Protein 3CJI (pdb70)

Nearest PDB structures (foldseek):
  6ads-assembly1_C  TM=9.935E-01  e=2.922E-41  Senecavirus A
  6adr-assembly1_C  TM=9.858E-01  e=2.296E-39  Senecavirus A
  6cx1-assembly1_B  TM=9.823E-01  e=1.450E-40  Senecavirus A
  5cfc-assembly1_B  TM=9.677E-01  e=9.041E-27  Saffold virus
  5a8f-assembly1_B  TM=9.585E-01  e=1.685E-22  Saffold virus

B-factor: mean 41.04, std 15.84, range [12.98, 100.0]

CATH classification: 2.60.120.20

Foldseek 3Di:
DDDDCVVVDDDDDDCVPPHDDDDDDDDDDCVPQQNVQFDKDFWFKAWAAAAFWDQDDDPPDDPPDDGDFRFKDFAAQAKAWRNHFDHDHDDDPPPDDDDDGIGITHNVVCQQPVQFFWKFFKKKKKKAWPDAQAWKKKAWDFFVDDDDGFFDADPNFTDTCSVDDDGDMGTADGNGMDIDIGHQGFPDPTATNWAQDFPDPPPTDGGTDRGRTGTMMGMYHPDTSVVDDDDITMMIMMMGGHPMDGHGGHDHDDDDPD/DDDDDDDDPCPPPDDPPPPDDDDDDDDPDDDDDDPVDPDDDDDLLVVLFDWDFFWDAQPPPADPDPPRIDRKQWADQDDDFFFSDKDWPFLCDRRNCPISNSVVQVQFFKKAAKKKKKKFWFFDQQKWFKKKKAWDFDDPDADTGPVVRVVGHIDMDIDHDDGMDMDIDGGDAPDRIATNHCPDDDSRRITGMMGMGGPGGMDHDPPGDHGTIMGMIMGGDPVMDGHGGHDDDPVVVD/DLWDWDDWQVEIDIFNQEPDAQEPPDPCLQDDDAFPPAPDAWDWDDRLQRYKFKFFAFFAFLPDDAFWKDKAFVVVCCVQCARVRPRVVVVVQLQFFFWKWWWKKKKKFWAFDQFKWFKKKKFKAFDAPVQAWLCGHGQHSVNCVVVRIHDDDLCQQFVLRHHDDQDDPVDDGDRRGHRPRHDNSVCRVVGRIDMGTNNRTRMHMYIHHTDDPGSIHGSVDDGGIMIMIGTRTRMDGDPPGDGRTIMMMMMHIHGMIGHHGHPGDDDD/DPPDDCPDDDPDDPVVVDPDDDDPVVDDDDPDDDD

Structure (mmCIF, N/CA/C/O backbone):
data_3CJI
#
_entry.id   3CJI
#
_cell.length_a   311.510
_cell.length_b   311.510
_cell.length_c   1526.401
_cell.angle_alpha   90.00
_cell.angle_beta   90.00
_cell.angle_gamma   120.00
#
_symmetry.space_group_name_H-M   'H 3'
#
loop_
_entity.id
_entity.type
_entity.pdbx_description
1 polymer Polyprotein
2 polymer Polyprotein
3 polymer Polyprotein
4 polymer Polyprotein
5 non-polymer 'CALCIUM ION'
6 water water
#
loop_
_atom_site.group_PDB
_atom_site.id
_atom_site.type_symbol
_atom_site.label_atom_id
_atom_site.label_alt_id
_atom_site.label_comp_id
_atom_site.label_asym_id
_atom_site.label_entity_id
_atom_site.label_seq_id
_atom_site.pdbx_PDB_ins_code
_atom_site.Cartn_x
_atom_site.Cartn_y
_atom_site.Cartn_z
_atom_site.occupancy
_atom_site.B_iso_or_equiv
_atom_site.auth_seq_id
_atom_site.auth_comp_id
_atom_site.auth_asym_id
_atom_site.auth_atom_id
_atom_site.pdbx_PDB_model_num
ATOM 1 N N . SER A 1 1 ? -61.624 -25.578 -102.557 1.00 32.90 1 SER A N 1
ATOM 2 C CA . SER A 1 1 ? -61.462 -26.541 -101.440 1.00 34.52 1 SER A CA 1
ATOM 3 C C . SER A 1 1 ? -62.801 -27.132 -101.019 1.00 33.51 1 SER A C 1
ATOM 4 O O . SER A 1 1 ? -63.862 -26.589 -101.333 1.00 32.76 1 SER A O 1
ATOM 7 N N . THR A 1 2 ? -62.735 -28.254 -100.312 1.00 31.95 2 THR A N 1
ATOM 8 C CA . THR A 1 2 ? -63.918 -28.967 -99.862 1.00 32.32 2 THR A CA 1
ATOM 9 C C . THR A 1 2 ? -64.819 -28.117 -98.989 1.00 34.15 2 THR A C 1
ATOM 10 O O . THR A 1 2 ? -64.355 -27.465 -98.054 1.00 34.63 2 THR A O 1
ATOM 14 N N . ASP A 1 3 ? -66.112 -28.131 -99.299 1.00 35.98 3 ASP A N 1
ATOM 15 C CA . ASP A 1 3 ? -67.081 -27.359 -98.535 1.00 36.92 3 ASP A CA 1
ATOM 16 C C . ASP A 1 3 ? -68.489 -27.930 -98.708 1.00 35.54 3 ASP A C 1
ATOM 17 O O . ASP A 1 3 ? -68.684 -28.936 -99.391 1.00 34.50 3 ASP A O 1
ATOM 22 N N . ASN A 1 4 ? -69.456 -27.285 -98.062 1.00 33.91 4 ASN A N 1
ATOM 23 C CA . ASN A 1 4 ? -70.861 -27.660 -98.144 1.00 33.29 4 ASN A CA 1
ATOM 24 C C . ASN A 1 4 ? -71.663 -26.369 -98.096 1.00 33.47 4 ASN A C 1
ATOM 25 O O . ASN A 1 4 ? -71.943 -25.844 -97.017 1.00 33.69 4 ASN A O 1
ATOM 30 N N . ALA A 1 5 ? -72.027 -25.855 -99.265 1.00 35.16 5 ALA A N 1
ATOM 31 C CA . ALA A 1 5 ? -72.787 -24.617 -99.347 1.00 35.43 5 ALA A CA 1
ATOM 32 C C . ALA A 1 5 ? -74.162 -24.694 -98.680 1.00 36.06 5 ALA A C 1
ATOM 33 O O . ALA A 1 5 ? -74.714 -23.668 -98.291 1.00 37.96 5 ALA A O 1
ATOM 35 N N . GLU A 1 6 ? -74.712 -25.898 -98.543 1.00 33.20 6 GLU A N 1
ATOM 36 C CA . GLU A 1 6 ? -76.032 -26.069 -97.928 1.00 35.16 6 GLU A CA 1
ATOM 37 C C . GLU A 1 6 ? -76.082 -25.488 -96.529 1.00 35.09 6 GLU A C 1
ATOM 38 O O . GLU A 1 6 ? -77.146 -25.139 -96.014 1.00 35.28 6 GLU A O 1
ATOM 44 N N . THR A 1 7 ? -74.911 -25.400 -95.922 1.00 34.77 7 THR A N 1
ATOM 45 C CA . THR A 1 7 ? -74.750 -24.883 -94.576 1.00 34.83 7 THR A CA 1
ATOM 46 C C . THR A 1 7 ? -75.254 -23.451 -94.411 1.00 34.66 7 THR A C 1
ATOM 47 O O . THR A 1 7 ? -75.748 -23.073 -93.344 1.00 32.13 7 THR A O 1
ATOM 51 N N . GLY A 1 8 ? -75.134 -22.661 -95.475 1.00 32.65 8 GLY A N 1
ATOM 52 C CA . GLY A 1 8 ? -75.564 -21.278 -95.419 1.00 33.42 8 GLY A CA 1
ATOM 53 C C . GLY A 1 8 ? -74.388 -20.364 -95.125 1.00 35.02 8 GLY A C 1
ATOM 54 O O . GLY A 1 8 ? -74.547 -19.150 -95.007 1.00 34.14 8 GLY A O 1
ATOM 55 N N . VAL A 1 9 ? -73.202 -20.956 -95.001 1.00 41.28 9 VAL A N 1
ATOM 56 C CA . VAL A 1 9 ? -71.981 -20.209 -94.722 1.00 43.13 9 VAL A CA 1
ATOM 57 C C . VAL A 1 9 ? -70.805 -20.728 -95.550 1.00 44.66 9 VAL A C 1
ATOM 58 O O . VAL A 1 9 ? -70.444 -21.903 -95.465 1.00 46.81 9 VAL A O 1
ATOM 62 N N . ILE A 1 10 ? -70.219 -19.853 -96.359 1.00 43.67 10 ILE A N 1
ATOM 63 C CA . ILE A 1 10 ? -69.060 -20.212 -97.173 1.00 45.23 10 ILE A CA 1
ATOM 64 C C . ILE A 1 10 ? -67.989 -19.160 -96.913 1.00 45.56 10 ILE A C 1
ATOM 65 O O . ILE A 1 10 ? -68.230 -17.964 -97.085 1.00 44.71 10 ILE A O 1
ATOM 70 N N . GLU A 1 11 ? -66.813 -19.608 -96.487 1.00 47.70 11 GLU A N 1
ATOM 71 C CA . GLU A 1 11 ? -65.716 -18.692 -96.207 1.00 49.03 11 GLU A CA 1
ATOM 72 C C . GLU A 1 11 ? -65.066 -18.167 -97.487 1.00 47.09 11 GLU A C 1
ATOM 73 O O . GLU A 1 11 ? -64.955 -18.888 -98.485 1.00 46.61 11 GLU A O 1
ATOM 79 N N . ALA A 1 12 ? -64.651 -16.903 -97.452 1.00 43.95 12 ALA A N 1
ATOM 80 C CA . ALA A 1 12 ? -63.989 -16.279 -98.590 1.00 41.87 12 ALA A CA 1
ATOM 81 C C . ALA A 1 12 ? -62.520 -16.692 -98.547 1.00 41.21 12 ALA A C 1
ATOM 82 O O . ALA A 1 12 ? -61.832 -16.452 -97.554 1.00 42.56 12 ALA A O 1
ATOM 84 N N . GLY A 1 13 ? -62.044 -17.319 -99.618 1.00 35.87 13 GLY A N 1
ATOM 85 C CA . GLY A 1 13 ? -60.660 -17.756 -99.655 1.00 34.12 13 GLY A CA 1
ATOM 86 C C . GLY A 1 13 ? -59.757 -16.829 -100.446 1.00 34.40 13 GLY A C 1
ATOM 87 O O . GLY A 1 13 ? -60.149 -15.718 -100.817 1.00 33.64 13 GLY A O 1
ATOM 88 N N . ASN A 1 14 ? -58.533 -17.283 -100.692 1.00 33.84 14 ASN A N 1
ATOM 89 C CA . ASN A 1 14 ? -57.570 -16.503 -101.455 1.00 34.56 14 ASN A CA 1
ATOM 90 C C . ASN A 1 14 ? -56.732 -17.457 -102.297 1.00 33.82 14 ASN A C 1
ATOM 91 O O . ASN A 1 14 ? -56.895 -18.673 -102.221 1.00 33.39 14 ASN A O 1
ATOM 96 N N . THR A 1 15 ? -55.826 -16.901 -103.087 1.00 33.24 15 THR A N 1
ATOM 97 C CA . THR A 1 15 ? -54.981 -17.700 -103.957 1.00 34.81 15 THR A CA 1
ATOM 98 C C . THR A 1 15 ? -54.234 -18.830 -103.256 1.00 35.43 15 THR A C 1
ATOM 99 O O . THR A 1 15 ? -54.070 -19.918 -103.816 1.00 34.99 15 THR A O 1
ATOM 103 N N . ASP A 1 16 ? -53.787 -18.585 -102.032 1.00 37.09 16 ASP A N 1
ATOM 104 C CA . ASP A 1 16 ? -53.016 -19.590 -101.316 1.00 38.27 16 ASP A CA 1
ATOM 105 C C . ASP A 1 16 ? -53.825 -20.698 -100.644 1.00 37.66 16 ASP A C 1
ATOM 106 O O . ASP A 1 16 ? -53.248 -21.645 -100.113 1.00 36.30 16 ASP A O 1
ATOM 111 N N . THR A 1 17 ? -55.150 -20.597 -100.675 1.00 37.88 17 THR A N 1
ATOM 112 C CA . THR A 1 17 ? -55.989 -21.620 -100.056 1.00 37.93 17 THR A CA 1
ATOM 113 C C . THR A 1 17 ? -55.757 -22.992 -100.700 1.00 38.65 17 THR A C 1
ATOM 114 O O . THR A 1 17 ? -55.444 -23.957 -100.002 1.00 39.51 17 THR A O 1
ATOM 118 N N . ASP A 1 18 ? -55.912 -23.078 -102.023 1.00 35.95 18 ASP A N 1
ATOM 119 C CA . ASP A 1 18 ? -55.693 -24.336 -102.743 1.00 35.81 18 ASP A CA 1
ATOM 120 C C . ASP A 1 18 ? -54.474 -24.263 -103.647 1.00 34.75 18 ASP A C 1
ATOM 121 O O . ASP A 1 18 ? -53.899 -25.292 -104.012 1.00 33.42 18 ASP A O 1
ATOM 126 N N . PHE A 1 19 ? -54.089 -23.052 -104.028 1.00 36.18 19 PHE A N 1
ATOM 127 C CA . PHE A 1 19 ? -52.941 -22.890 -104.904 1.00 36.14 19 PHE A CA 1
ATOM 128 C C . PHE A 1 19 ? -51.784 -22.250 -104.162 1.00 36.42 19 PHE A C 1
ATOM 129 O O . PHE A 1 19 ? -51.762 -22.233 -102.933 1.00 37.68 19 PHE A O 1
ATOM 137 N N . SER A 1 20 ? -50.823 -21.728 -104.913 1.00 35.38 20 SER A N 1
ATOM 138 C CA . SER A 1 20 ? -49.653 -21.095 -104.325 1.00 35.06 20 SER A CA 1
ATOM 139 C C . SER A 1 20 ? -49.651 -19.604 -104.618 1.00 35.99 20 SER A C 1
ATOM 140 O O . SER A 1 20 ? -49.713 -19.184 -105.780 1.00 36.19 20 SER A O 1
ATOM 143 N N . GLY A 1 21 ? -49.580 -18.803 -103.562 1.00 30.70 21 GLY A N 1
ATOM 144 C CA . GLY A 1 21 ? -49.565 -17.367 -103.742 1.00 31.67 21 GLY A CA 1
ATOM 145 C C . GLY A 1 21 ? -49.760 -16.615 -102.444 1.00 33.94 21 GLY A C 1
ATOM 146 O O . GLY A 1 21 ? -49.508 -17.142 -101.362 1.00 32.68 21 GLY A O 1
ATOM 147 N N . GLU A 1 22 ? -50.220 -15.376 -102.552 1.00 43.66 22 GLU A N 1
ATOM 148 C CA . GLU A 1 22 ? -50.438 -14.546 -101.383 1.00 47.91 22 GLU A CA 1
ATOM 149 C C . GLU A 1 22 ? -51.691 -13.700 -101.541 1.00 47.53 22 GLU A C 1
ATOM 150 O O . GLU A 1 22 ? -52.369 -13.763 -102.566 1.00 48.24 22 GLU A O 1
ATOM 156 N N . LEU A 1 23 ? -51.992 -12.918 -100.509 1.00 45.11 23 LEU A N 1
ATOM 157 C CA . LEU A 1 23 ? -53.145 -12.027 -100.505 1.00 43.95 23 LEU A CA 1
ATOM 158 C C . LEU A 1 23 ? -52.786 -10.714 -101.184 1.00 43.59 23 LEU A C 1
ATOM 159 O O . LEU A 1 23 ? -51.659 -10.230 -101.065 1.00 43.90 23 LEU A O 1
ATOM 164 N N . ALA A 1 24 ? -53.743 -10.138 -101.900 1.00 41.30 24 ALA A N 1
ATOM 165 C CA . ALA A 1 24 ? -53.516 -8.853 -102.544 1.00 40.70 24 ALA A CA 1
ATOM 166 C C . ALA A 1 24 ? -53.824 -7.799 -101.479 1.00 40.67 24 ALA A C 1
ATOM 167 O O . ALA A 1 24 ? -54.858 -7.870 -100.810 1.00 40.52 24 ALA A O 1
ATOM 169 N N . ALA A 1 25 ? -52.927 -6.837 -101.301 1.00 40.86 25 ALA A N 1
ATOM 170 C CA . ALA A 1 25 ? -53.152 -5.786 -100.313 1.00 41.72 25 ALA A CA 1
ATOM 171 C C . ALA A 1 25 ? -54.409 -4.987 -100.680 1.00 42.57 25 ALA A C 1
ATOM 172 O O . ALA A 1 25 ? -54.730 -4.837 -101.860 1.00 42.31 25 ALA A O 1
ATOM 174 N N . PRO A 1 26 ? -55.134 -4.468 -99.670 1.00 44.20 26 PRO A N 1
ATOM 175 C CA . PRO A 1 26 ? -56.364 -3.676 -99.845 1.00 44.80 26 PRO A CA 1
ATOM 176 C C . PRO A 1 26 ? -56.119 -2.416 -100.673 1.00 45.88 26 PRO A C 1
ATOM 177 O O . PRO A 1 26 ? -55.188 -1.659 -100.397 1.00 46.39 26 PRO A O 1
ATOM 181 N N . GLY A 1 27 ? -56.969 -2.184 -101.668 1.00 49.73 27 GLY A N 1
ATOM 182 C CA . GLY A 1 27 ? -56.812 -1.021 -102.523 1.00 49.83 27 GLY A CA 1
ATOM 183 C C . GLY A 1 27 ? -57.661 0.190 -102.174 1.00 50.36 27 GLY A C 1
ATOM 184 O O . GLY A 1 27 ? -57.325 1.313 -102.546 1.00 50.65 27 GLY A O 1
ATOM 185 N N . SER A 1 28 ? -58.768 -0.020 -101.471 1.00 46.49 28 SER A N 1
ATOM 186 C CA . SER A 1 28 ? -59.625 1.098 -101.098 1.00 46.04 28 SER A CA 1
ATOM 187 C C . SER A 1 28 ? -60.729 0.650 -100.169 1.00 44.87 28 SER A C 1
ATOM 188 O O . SER A 1 28 ? -60.897 -0.541 -99.915 1.00 45.59 28 SER A O 1
ATOM 191 N N . ASN A 1 29 ? -61.487 1.622 -99.676 1.00 40.50 29 ASN A N 1
ATOM 192 C CA . ASN A 1 29 ? -62.600 1.361 -98.778 1.00 40.17 29 ASN A CA 1
ATOM 193 C C . ASN A 1 29 ? -63.838 2.069 -99.329 1.00 37.73 29 ASN A C 1
ATOM 194 O O . ASN A 1 29 ? -64.712 2.494 -98.569 1.00 36.13 29 ASN A O 1
ATOM 199 N N . HIS A 1 30 ? -63.912 2.193 -100.650 1.00 34.92 30 HIS A N 1
ATOM 200 C CA . HIS A 1 30 ? -65.035 2.880 -101.276 1.00 33.72 30 HIS A CA 1
ATOM 201 C C . HIS A 1 30 ? -66.386 2.188 -101.139 1.00 32.81 30 HIS A C 1
ATOM 202 O O . HIS A 1 30 ? -67.424 2.777 -101.439 1.00 32.13 30 HIS A O 1
ATOM 209 N N . THR A 1 31 ? -66.376 0.945 -100.673 1.00 33.14 31 THR A N 1
ATOM 210 C CA . THR A 1 31 ? -67.615 0.205 -100.479 1.00 32.75 31 THR A CA 1
ATOM 211 C C . THR A 1 31 ? -68.185 0.539 -99.105 1.00 31.15 31 THR A C 1
ATOM 212 O O . THR A 1 31 ? -69.252 0.060 -98.722 1.00 30.34 31 THR A O 1
ATOM 216 N N . ASN A 1 32 ? -67.458 1.368 -98.364 1.00 30.71 32 ASN A N 1
ATOM 217 C CA . ASN A 1 32 ? -67.903 1.794 -97.045 1.00 30.63 32 ASN A CA 1
ATOM 218 C C . ASN A 1 32 ? -69.250 2.507 -97.219 1.00 30.27 32 ASN A C 1
ATOM 219 O O . ASN A 1 32 ? -69.369 3.453 -98.000 1.00 29.65 32 ASN A O 1
ATOM 224 N N . VAL A 1 33 ? -70.262 2.045 -96.495 1.00 29.71 33 VAL A N 1
ATOM 225 C CA . VAL A 1 33 ? -71.601 2.608 -96.605 1.00 30.08 33 VAL A CA 1
ATOM 226 C C . VAL A 1 33 ? -71.696 4.117 -96.405 1.00 31.36 33 VAL A C 1
ATOM 227 O O . VAL A 1 33 ? -72.303 4.820 -97.211 1.00 32.42 33 VAL A O 1
ATOM 231 N N . LYS A 1 34 ? -71.096 4.619 -95.339 1.00 31.89 34 LYS A N 1
ATOM 232 C CA . LYS A 1 34 ? -71.153 6.044 -95.057 1.00 32.67 34 LYS A CA 1
ATOM 233 C C . LYS A 1 34 ? -70.540 6.861 -96.198 1.00 32.31 34 LYS A C 1
ATOM 234 O O . LYS A 1 34 ? -71.115 7.854 -96.648 1.00 32.26 34 LYS A O 1
ATOM 240 N N . PHE A 1 35 ? -69.380 6.431 -96.677 1.00 30.82 35 PHE A N 1
ATOM 241 C CA . PHE A 1 35 ? -68.692 7.127 -97.758 1.00 31.53 35 PHE A CA 1
ATOM 242 C C . PHE A 1 35 ? -69.430 7.037 -99.092 1.00 32.20 35 PHE A C 1
ATOM 243 O O . PHE A 1 35 ? -69.538 8.016 -99.826 1.00 32.36 35 PHE A O 1
ATOM 251 N N . LEU A 1 36 ? -69.931 5.848 -99.398 1.00 34.14 36 LEU A N 1
ATOM 252 C CA . LEU A 1 36 ? -70.621 5.588 -100.652 1.00 34.73 36 LEU A CA 1
ATOM 253 C C . LEU A 1 36 ? -71.870 6.441 -100.918 1.00 35.04 36 LEU A C 1
ATOM 254 O O . LEU A 1 36 ? -71.996 7.034 -101.989 1.00 34.69 36 LEU A O 1
ATOM 259 N N . PHE A 1 37 ? -72.784 6.526 -99.955 1.00 31.66 37 PHE A N 1
ATOM 260 C CA . PHE A 1 37 ? -74.003 7.304 -100.160 1.00 31.21 37 PHE A CA 1
ATOM 261 C C . PHE A 1 37 ? -73.873 8.802 -99.903 1.00 32.06 37 PHE A C 1
ATOM 262 O O . PHE A 1 37 ? -74.816 9.561 -100.132 1.00 31.26 37 PHE A O 1
ATOM 270 N N . ASP A 1 38 ? -72.698 9.225 -99.453 1.00 35.05 38 ASP A N 1
ATOM 271 C CA . ASP A 1 38 ? -72.447 10.629 -99.146 1.00 35.73 38 ASP A CA 1
ATOM 272 C C . ASP A 1 38 ? -72.095 11.454 -100.397 1.00 35.04 38 ASP A C 1
ATOM 273 O O . ASP A 1 38 ? -70.981 11.961 -100.534 1.00 34.88 38 ASP A O 1
ATOM 278 N N . ARG A 1 39 ? -73.052 11.574 -101.310 1.00 34.53 39 ARG A N 1
ATOM 279 C CA . ARG A 1 39 ? -72.869 12.345 -102.539 1.00 33.41 39 ARG A CA 1
ATOM 280 C C . ARG A 1 39 ? -74.252 12.701 -103.094 1.00 33.44 39 ARG A C 1
ATOM 281 O O . ARG A 1 39 ? -75.195 11.917 -102.963 1.00 33.36 39 ARG A O 1
ATOM 289 N N . SER A 1 40 ? -74.377 13.888 -103.688 1.00 32.27 40 SER A N 1
ATOM 290 C CA . SER A 1 40 ? -75.656 14.355 -104.231 1.00 33.18 40 SER A CA 1
ATOM 291 C C . SER A 1 40 ? -76.069 13.710 -105.538 1.00 32.76 40 SER A C 1
ATOM 292 O O . SER A 1 40 ? -75.238 13.467 -106.406 1.00 33.26 40 SER A O 1
ATOM 295 N N . ARG A 1 41 ? -77.364 13.443 -105.670 1.00 31.27 41 ARG A N 1
ATOM 296 C CA . ARG A 1 41 ? -77.913 12.873 -106.895 1.00 31.53 41 ARG A CA 1
ATOM 297 C C . ARG A 1 41 ? -79.295 13.494 -107.095 1.00 32.43 41 ARG A C 1
ATOM 298 O O . ARG A 1 41 ? -79.919 13.961 -106.135 1.00 32.31 41 ARG A O 1
ATOM 306 N N . LEU A 1 42 ? -79.760 13.513 -108.341 1.00 32.24 42 LEU A N 1
ATOM 307 C CA . LEU A 1 42 ? -81.055 14.096 -108.683 1.00 32.28 42 LEU A CA 1
ATOM 308 C C . LEU A 1 42 ? -82.212 13.270 -108.129 1.00 32.32 42 LEU A C 1
ATOM 309 O O . LEU A 1 42 ? -82.269 12.057 -108.323 1.00 32.54 42 LEU A O 1
ATOM 314 N N . LEU A 1 43 ? -83.140 13.922 -107.441 1.00 31.40 43 LEU A N 1
ATOM 315 C CA . LEU A 1 43 ? -84.287 13.209 -106.901 1.00 31.51 43 LEU A CA 1
ATOM 316 C C . LEU A 1 43 ? -85.545 13.472 -107.723 1.00 32.80 43 LEU A C 1
ATOM 317 O O . LEU A 1 43 ? -86.286 12.550 -108.067 1.00 32.01 43 LEU A O 1
ATOM 322 N N . ASN A 1 44 ? -85.778 14.735 -108.052 1.00 33.41 44 ASN A N 1
ATOM 323 C CA . ASN A 1 44 ? -86.986 15.078 -108.778 1.00 34.06 44 ASN A CA 1
ATOM 324 C C . ASN A 1 44 ? -86.882 16.481 -109.363 1.00 33.98 44 ASN A C 1
ATOM 325 O O . ASN A 1 44 ? -86.004 17.263 -108.985 1.00 33.12 44 ASN A O 1
ATOM 330 N N . VAL A 1 45 ? -87.776 16.781 -110.300 1.00 32.95 45 VAL A N 1
ATOM 331 C CA . VAL A 1 45 ? -87.850 18.097 -110.919 1.00 32.69 45 VAL A CA 1
ATOM 332 C C . VAL A 1 45 ? -89.282 18.544 -110.665 1.00 33.34 45 VAL A C 1
ATOM 333 O O . VAL A 1 45 ? -90.225 17.858 -111.045 1.00 34.69 45 VAL A O 1
ATOM 337 N N . ILE A 1 46 ? -89.447 19.682 -110.006 1.00 31.77 46 ILE A N 1
ATOM 338 C CA . ILE A 1 46 ? -90.782 20.169 -109.686 1.00 31.74 46 ILE A CA 1
ATOM 339 C C . ILE A 1 46 ? -91.073 21.551 -110.243 1.00 32.18 46 ILE A C 1
ATOM 340 O O . ILE A 1 46 ? -90.163 22.309 -110.586 1.00 32.26 46 ILE A O 1
ATOM 345 N N . LYS A 1 47 ? -92.356 21.875 -110.323 1.00 35.33 47 LYS A N 1
ATOM 346 C CA . LYS A 1 47 ? -92.777 23.174 -110.818 1.00 36.24 47 LYS A CA 1
ATOM 347 C C . LYS A 1 47 ? -92.712 24.154 -109.658 1.00 35.64 47 LYS A C 1
ATOM 348 O O . LYS A 1 47 ? -92.780 23.754 -108.496 1.00 36.40 47 LYS A O 1
ATOM 354 N N . VAL A 1 48 ? -92.570 25.434 -109.972 1.00 32.30 48 VAL A N 1
ATOM 355 C CA . VAL A 1 48 ? -92.486 26.464 -108.948 1.00 31.43 48 VAL A CA 1
ATOM 356 C C . VAL A 1 48 ? -93.840 27.130 -108.719 1.00 32.79 48 VAL A C 1
ATOM 357 O O . VAL A 1 48 ? -94.463 27.623 -109.657 1.00 33.97 48 VAL A O 1
ATOM 361 N N . LEU A 1 49 ? -94.294 27.141 -107.470 1.00 33.65 49 LEU A N 1
ATOM 362 C CA . LEU A 1 49 ? -95.569 27.757 -107.120 1.00 34.24 49 LEU A CA 1
ATOM 363 C C . LEU A 1 49 ? -95.526 29.265 -107.321 1.00 36.33 49 LEU A C 1
ATOM 364 O O . LEU A 1 49 ? -94.510 29.909 -107.047 1.00 36.79 49 LEU A O 1
ATOM 369 N N . GLU A 1 50 ? -96.633 29.827 -107.795 1.00 39.28 50 GLU A N 1
ATOM 370 C CA . GLU A 1 50 ? -96.714 31.265 -108.003 1.00 41.02 50 GLU A CA 1
ATOM 371 C C . GLU A 1 50 ? -97.942 31.814 -107.295 1.00 40.83 50 GLU A C 1
ATOM 372 O O . GLU A 1 50 ? -98.354 32.949 -107.518 1.00 41.37 50 GLU A O 1
ATOM 378 N N . LYS A 1 51 ? -98.506 30.986 -106.420 1.00 37.05 51 LYS A N 1
ATOM 379 C CA . LYS A 1 51 ? -99.674 31.340 -105.619 1.00 38.84 51 LYS A CA 1
ATOM 380 C C . LYS A 1 51 ? -99.842 30.247 -104.565 1.00 37.95 51 LYS A C 1
ATOM 381 O O . LYS A 1 51 ? -99.161 29.224 -104.623 1.00 37.32 51 LYS A O 1
ATOM 387 N N . ASP A 1 52 ? -100.728 30.454 -103.597 1.00 39.45 52 ASP A N 1
ATOM 388 C CA . ASP A 1 52 ? -100.946 29.427 -102.587 1.00 40.47 52 ASP A CA 1
ATOM 389 C C . ASP A 1 52 ? -101.524 28.231 -103.328 1.00 40.36 52 ASP A C 1
ATOM 390 O O . ASP A 1 52 ? -102.363 28.382 -104.218 1.00 40.94 52 ASP A O 1
ATOM 395 N N . ALA A 1 53 ? -101.071 27.040 -102.969 1.00 41.64 53 ALA A N 1
ATOM 396 C CA . ALA A 1 53 ? -101.522 25.841 -103.649 1.00 39.69 53 ALA A CA 1
ATOM 397 C C . ALA A 1 53 ? -102.580 25.054 -102.912 1.00 39.52 53 ALA A C 1
ATOM 398 O O . ALA A 1 53 ? -102.934 25.357 -101.773 1.00 40.00 53 ALA A O 1
ATOM 400 N N . VAL A 1 54 ? -103.098 24.048 -103.603 1.00 38.19 54 VAL A N 1
ATOM 401 C CA . VAL A 1 54 ? -104.062 23.123 -103.037 1.00 37.77 54 VAL A CA 1
ATOM 402 C C . VAL A 1 54 ? -103.330 21.795 -103.173 1.00 37.96 54 VAL A C 1
ATOM 403 O O . VAL A 1 54 ? -103.143 21.285 -104.279 1.00 38.19 54 VAL A O 1
ATOM 407 N N . PHE A 1 55 ? -102.879 21.266 -102.042 1.00 35.78 55 PHE A N 1
ATOM 408 C CA . PHE A 1 55 ? -102.140 20.016 -102.023 1.00 35.94 55 PHE A CA 1
ATOM 409 C C . PHE A 1 55 ? -102.954 18.889 -102.658 1.00 35.95 55 PHE A C 1
ATOM 410 O O . PHE A 1 55 ? -104.158 18.778 -102.433 1.00 35.41 55 PHE A O 1
ATOM 418 N N . PRO A 1 56 ? -102.302 18.038 -103.465 1.00 39.62 56 PRO A N 1
ATOM 419 C CA . PRO A 1 56 ? -102.978 16.916 -104.127 1.00 41.10 56 PRO A CA 1
ATOM 420 C C . PRO A 1 56 ? -103.758 16.079 -103.119 1.00 42.92 56 PRO A C 1
ATOM 421 O O . PRO A 1 56 ? -103.249 15.756 -102.046 1.00 43.77 56 PRO A O 1
ATOM 425 N N . ARG A 1 57 ? -104.992 15.726 -103.465 1.00 41.89 57 ARG A N 1
ATOM 426 C CA . ARG A 1 57 ? -105.827 14.926 -102.579 1.00 43.52 57 ARG A CA 1
ATOM 427 C C . ARG A 1 57 ? -105.383 13.466 -102.540 1.00 42.06 57 ARG A C 1
ATOM 428 O O . ARG A 1 57 ? -104.638 13.008 -103.405 1.00 40.91 57 ARG A O 1
ATOM 436 N N . PRO A 1 58 ? -105.815 12.720 -101.515 1.00 44.01 58 PRO A N 1
ATOM 437 C CA . PRO A 1 58 ? -105.427 11.309 -101.428 1.00 44.69 58 PRO A CA 1
ATOM 438 C C . PRO A 1 58 ? -106.080 10.456 -102.520 1.00 44.91 58 PRO A C 1
ATOM 439 O O . PRO A 1 58 ? -107.048 10.878 -103.155 1.00 45.88 58 PRO A O 1
ATOM 443 N N . PHE A 1 59 ? -105.539 9.263 -102.739 1.00 42.04 59 PHE A N 1
ATOM 444 C CA . PHE A 1 59 ? -106.057 8.348 -103.752 1.00 42.81 59 PHE A CA 1
ATOM 445 C C . PHE A 1 59 ? -107.219 7.536 -103.186 1.00 44.83 59 PHE A C 1
ATOM 446 O O . PHE A 1 59 ? -107.254 7.256 -101.990 1.00 46.15 59 PHE A O 1
ATOM 454 N N . PRO A 1 60 ? -108.204 7.173 -104.032 1.00 58.78 60 PRO A N 1
ATOM 455 C CA . PRO A 1 60 ? -108.293 7.479 -105.467 1.00 59.84 60 PRO A CA 1
ATOM 456 C C . PRO A 1 60 ? -108.927 8.851 -105.713 1.00 59.44 60 PRO A C 1
ATOM 457 O O . PRO A 1 60 ? -109.981 9.168 -105.164 1.00 60.57 60 PRO A O 1
ATOM 461 N N . THR A 1 61 ? -108.273 9.659 -106.539 1.00 43.41 61 THR A N 1
ATOM 462 C CA . THR A 1 61 ? -108.756 10.998 -106.859 1.00 42.91 61 THR A CA 1
ATOM 463 C C . THR A 1 61 ? -109.662 10.928 -108.088 1.00 44.19 61 THR A C 1
ATOM 464 O O . THR A 1 61 ? -109.287 10.351 -109.113 1.00 42.67 61 THR A O 1
ATOM 468 N N . GLN A 1 62 ? -110.851 11.517 -107.986 1.00 48.33 62 GLN A N 1
ATOM 469 C CA . GLN A 1 62 ? -111.805 11.494 -109.093 1.00 52.02 62 GLN A CA 1
ATOM 470 C C . GLN A 1 62 ? -111.728 12.721 -109.994 1.00 51.90 62 GLN A C 1
ATOM 471 O O . GLN A 1 62 ? -111.363 13.806 -109.542 1.00 51.35 62 GLN A O 1
ATOM 477 N N . GLU A 1 63 ? -112.062 12.538 -111.271 1.00 50.70 63 GLU A N 1
ATOM 478 C CA . GLU A 1 63 ? -112.051 13.635 -112.241 1.00 52.41 63 GLU A CA 1
ATOM 479 C C . GLU A 1 63 ? -112.843 14.825 -111.715 1.00 50.93 63 GLU A C 1
ATOM 480 O O . GLU A 1 63 ? -113.835 14.654 -111.001 1.00 49.25 63 GLU A O 1
ATOM 486 N N . GLY A 1 64 ? -112.405 16.026 -112.076 1.00 53.49 64 GLY A N 1
ATOM 487 C CA . GLY A 1 64 ? -113.096 17.222 -111.631 1.00 53.63 64 GLY A CA 1
ATOM 488 C C . GLY A 1 64 ? -112.467 17.875 -110.417 1.00 54.22 64 GLY A C 1
ATOM 489 O O . GLY A 1 64 ? -112.839 18.988 -110.041 1.00 54.91 64 GLY A O 1
ATOM 490 N N . ALA A 1 65 ? -111.515 17.188 -109.795 1.00 53.70 65 ALA A N 1
ATOM 491 C CA . ALA A 1 65 ? -110.842 17.731 -108.624 1.00 52.69 65 ALA A CA 1
ATOM 492 C C . ALA A 1 65 ? -109.998 18.941 -109.018 1.00 51.97 65 ALA A C 1
ATOM 493 O O . ALA A 1 65 ? -109.423 18.983 -110.106 1.00 51.16 65 ALA A O 1
ATOM 495 N N . GLN A 1 66 ? -109.942 19.928 -108.130 1.00 54.11 66 GLN A N 1
ATOM 496 C CA . GLN A 1 66 ? -109.159 21.136 -108.367 1.00 53.98 66 GLN A CA 1
ATOM 497 C C . GLN A 1 66 ? -107.941 21.098 -107.445 1.00 51.65 66 GLN A C 1
ATOM 498 O O . GLN A 1 66 ? -108.078 21.229 -106.228 1.00 51.79 66 GLN A O 1
ATOM 504 N N . GLN A 1 67 ? -106.755 20.914 -108.016 1.00 43.80 67 GLN A N 1
ATOM 505 C CA . GLN A 1 67 ? -105.542 20.851 -107.209 1.00 41.61 67 GLN A CA 1
ATOM 506 C C . GLN A 1 67 ? -104.292 21.133 -108.025 1.00 41.79 67 GLN A C 1
ATOM 507 O O . GLN A 1 67 ? -104.326 21.149 -109.255 1.00 42.35 67 GLN A O 1
ATOM 513 N N . ASP A 1 68 ? -103.182 21.346 -107.329 1.00 45.04 68 ASP A N 1
ATOM 514 C CA . ASP A 1 68 ? -101.915 21.631 -107.984 1.00 44.93 68 ASP A CA 1
ATOM 515 C C . ASP A 1 68 ? -101.054 20.374 -108.028 1.00 43.94 68 ASP A C 1
ATOM 516 O O . ASP A 1 68 ? -100.718 19.793 -106.994 1.00 44.01 68 ASP A O 1
ATOM 521 N N . ASP A 1 69 ? -100.708 19.956 -109.242 1.00 39.86 69 ASP A N 1
ATOM 522 C CA . ASP A 1 69 ? -99.925 18.743 -109.456 1.00 38.17 69 ASP A CA 1
ATOM 523 C C . ASP A 1 69 ? -98.506 19.012 -109.932 1.00 36.86 69 ASP A C 1
ATOM 524 O O . ASP A 1 69 ? -98.272 19.927 -110.722 1.00 35.65 69 ASP A O 1
ATOM 529 N N . GLY A 1 70 ? -97.566 18.200 -109.454 1.00 36.36 70 GLY A N 1
ATOM 530 C CA . GLY A 1 70 ? -96.177 18.351 -109.852 1.00 34.66 70 GLY A CA 1
ATOM 531 C C . GLY A 1 70 ? -95.410 19.436 -109.117 1.00 34.21 70 GLY A C 1
ATOM 532 O O . GLY A 1 70 ? -94.333 19.844 -109.561 1.00 33.56 70 GLY A O 1
ATOM 533 N N . TYR A 1 71 ? -95.951 19.901 -107.993 1.00 33.70 71 TYR A N 1
ATOM 534 C CA . TYR A 1 71 ? -95.293 20.943 -107.215 1.00 35.05 71 TYR A CA 1
ATOM 535 C C . TYR A 1 71 ? -94.582 20.428 -105.969 1.00 35.00 71 TYR A C 1
ATOM 536 O O . TYR A 1 71 ? -93.491 20.888 -105.637 1.00 35.43 71 TYR A O 1
ATOM 545 N N . PHE A 1 72 ? -95.191 19.473 -105.280 1.00 35.63 72 PHE A N 1
ATOM 546 C CA . PHE A 1 72 ? -94.589 18.956 -104.068 1.00 35.36 72 PHE A CA 1
ATOM 547 C C . PHE A 1 72 ? -93.687 17.749 -104.258 1.00 36.29 72 PHE A C 1
ATOM 548 O O . PHE A 1 72 ? -94.022 16.792 -104.959 1.00 37.40 72 PHE A O 1
ATOM 556 N N . CYS A 1 73 ? -92.529 17.814 -103.614 1.00 35.90 73 CYS A N 1
ATOM 557 C CA . CYS A 1 73 ? -91.531 16.760 -103.700 1.00 35.69 73 CYS A CA 1
ATOM 558 C C . CYS A 1 73 ? -91.339 16.020 -102.373 1.00 34.82 73 CYS A C 1
ATOM 559 O O . CYS A 1 73 ? -90.859 16.598 -101.396 1.00 36.10 73 CYS A O 1
ATOM 562 N N . LEU A 1 74 ? -91.728 14.748 -102.344 1.00 33.09 74 LEU A N 1
ATOM 563 C CA . LEU A 1 74 ? -91.578 13.904 -101.157 1.00 32.64 74 LEU A CA 1
ATOM 564 C C . LEU A 1 74 ? -90.101 13.488 -101.104 1.00 32.86 74 LEU A C 1
ATOM 565 O O . LEU A 1 74 ? -89.593 12.890 -102.054 1.00 30.92 74 LEU A O 1
ATOM 570 N N . LEU A 1 75 ? -89.414 13.796 -100.006 1.00 30.40 75 LEU A N 1
ATOM 571 C CA . LEU A 1 75 ? -88.001 13.449 -99.884 1.00 29.65 75 LEU A CA 1
ATOM 572 C C . LEU A 1 75 ? -87.799 11.987 -99.495 1.00 29.92 75 LEU A C 1
ATOM 573 O O . LEU A 1 75 ? -87.852 11.639 -98.314 1.00 30.36 75 LEU A O 1
ATOM 578 N N . THR A 1 76 ? -87.558 11.136 -100.492 1.00 30.70 76 THR A N 1
ATOM 579 C CA . THR A 1 76 ? -87.362 9.702 -100.264 1.00 32.38 76 THR A CA 1
ATOM 580 C C . THR A 1 76 ? -86.740 9.044 -101.473 1.00 31.32 76 THR A C 1
ATOM 581 O O . THR A 1 76 ? -86.967 9.468 -102.601 1.00 31.79 76 THR A O 1
ATOM 585 N N . PRO A 1 77 ? -85.936 8.000 -101.254 1.00 31.52 77 PRO A N 1
ATOM 586 C CA . PRO A 1 77 ? -85.349 7.338 -102.417 1.00 30.45 77 PRO A CA 1
ATOM 587 C C . PRO A 1 77 ? -86.414 6.372 -102.962 1.00 30.47 77 PRO A C 1
ATOM 588 O O . PRO A 1 77 ? -86.345 5.939 -104.110 1.00 31.02 77 PRO A O 1
ATOM 592 N N . ARG A 1 78 ? -87.402 6.054 -102.121 1.00 29.37 78 ARG A N 1
ATOM 593 C CA . ARG A 1 78 ? -88.498 5.148 -102.487 1.00 30.83 78 ARG A CA 1
ATOM 594 C C . ARG A 1 78 ? -89.351 5.707 -103.623 1.00 32.15 78 ARG A C 1
ATOM 595 O O . ARG A 1 78 ? -89.360 6.911 -103.873 1.00 32.03 78 ARG A O 1
ATOM 603 N N . PRO A 1 79 ? -90.094 4.833 -104.319 1.00 34.36 79 PRO A N 1
ATOM 604 C CA . PRO A 1 79 ? -90.942 5.304 -105.417 1.00 33.80 79 PRO A CA 1
ATOM 605 C C . PRO A 1 79 ? -91.990 6.258 -104.865 1.00 33.40 79 PRO A C 1
ATOM 606 O O . PRO A 1 79 ? -92.486 6.065 -103.755 1.00 32.10 79 PRO A O 1
ATOM 610 N N . THR A 1 80 ? -92.314 7.293 -105.629 1.00 32.32 80 THR A N 1
ATOM 611 C CA . THR A 1 80 ? -93.351 8.227 -105.216 1.00 33.10 80 THR A CA 1
ATOM 612 C C . THR A 1 80 ? -94.238 8.453 -106.424 1.00 33.38 80 THR A C 1
ATOM 613 O O . THR A 1 80 ? -93.821 8.244 -107.566 1.00 32.70 80 THR A O 1
ATOM 617 N N . VAL A 1 81 ? -95.465 8.879 -106.166 1.00 33.32 81 VAL A N 1
ATOM 618 C CA . VAL A 1 81 ? -96.401 9.168 -107.233 1.00 33.10 81 VAL A CA 1
ATOM 619 C C . VAL A 1 81 ? -97.266 10.335 -106.776 1.00 32.37 81 VAL A C 1
ATOM 620 O O . VAL A 1 81 ? -97.867 10.299 -105.700 1.00 31.41 81 VAL A O 1
ATOM 624 N N . ALA A 1 82 ? -97.290 11.390 -107.584 1.00 32.93 82 ALA A N 1
ATOM 625 C CA . ALA A 1 82 ? -98.076 12.576 -107.276 1.00 33.27 82 ALA A CA 1
ATOM 626 C C . ALA A 1 82 ? -97.822 13.103 -105.865 1.00 34.44 82 ALA A C 1
ATOM 627 O O . A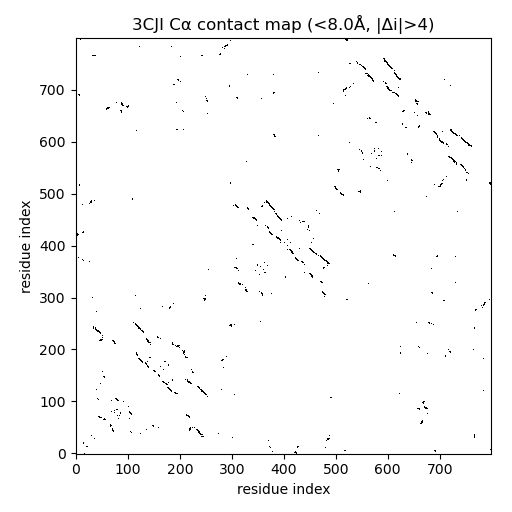LA A 1 82 ? -98.768 13.369 -105.118 1.00 35.05 82 ALA A O 1
ATOM 629 N N . SER A 1 83 ? -96.546 13.239 -105.506 1.00 36.25 83 SER A N 1
ATOM 630 C CA . SER A 1 83 ? -96.145 13.770 -104.201 1.00 36.66 83 SER A CA 1
ATOM 631 C C . SER A 1 83 ? -96.444 12.877 -103.001 1.00 36.77 83 SER A C 1
ATOM 632 O O . SER A 1 83 ? -96.264 13.298 -101.857 1.00 36.77 83 SER A O 1
ATOM 635 N N . ARG A 1 84 ? -96.896 11.654 -103.248 1.00 34.66 84 ARG A N 1
ATOM 636 C CA . ARG A 1 84 ? -97.224 10.751 -102.153 1.00 34.60 84 ARG A CA 1
ATOM 637 C C . ARG A 1 84 ? -96.437 9.453 -102.197 1.00 34.31 84 ARG A C 1
ATOM 638 O O . ARG A 1 84 ? -95.872 9.087 -103.231 1.00 34.55 84 ARG A O 1
ATOM 646 N N . PRO A 1 85 ? -96.364 8.746 -101.059 1.00 33.54 85 PRO A N 1
ATOM 647 C CA . PRO A 1 85 ? -95.622 7.486 -101.062 1.00 32.93 85 PRO A CA 1
ATOM 648 C C . PRO A 1 85 ? -96.264 6.495 -102.031 1.00 34.11 85 PRO A C 1
ATOM 649 O O . PRO A 1 85 ? -97.475 6.525 -102.259 1.00 34.05 85 PRO A O 1
ATOM 653 N N . ALA A 1 86 ? -95.441 5.625 -102.603 1.00 35.48 86 ALA A N 1
ATOM 654 C CA . ALA A 1 86 ? -95.910 4.643 -103.563 1.00 36.42 86 ALA A CA 1
ATOM 655 C C . ALA A 1 86 ? -95.212 3.306 -103.366 1.00 37.26 86 ALA A C 1
ATOM 656 O O . ALA A 1 86 ? -94.257 3.194 -102.594 1.00 38.75 86 ALA A O 1
ATOM 658 N N . THR A 1 87 ? -95.703 2.289 -104.063 1.00 34.58 87 THR A N 1
ATOM 659 C CA . THR A 1 87 ? -95.093 0.974 -104.004 1.00 35.40 87 THR A CA 1
ATOM 660 C C . THR A 1 87 ? -94.539 0.714 -105.395 1.00 36.36 87 THR A C 1
ATOM 661 O O . THR A 1 87 ? -93.328 0.653 -105.580 1.00 38.68 87 THR A O 1
ATOM 665 N N . ARG A 1 88 ? -95.418 0.587 -106.379 1.00 35.47 88 ARG A N 1
ATOM 666 C CA . ARG A 1 88 ? -94.967 0.373 -107.746 1.00 35.37 88 ARG A CA 1
ATOM 667 C C . ARG A 1 88 ? -94.438 1.684 -108.308 1.00 35.36 88 ARG A C 1
ATOM 668 O O . ARG A 1 88 ? -94.915 2.762 -107.954 1.00 33.36 88 ARG A O 1
ATOM 676 N N . PHE A 1 89 ? -93.446 1.586 -109.182 1.00 35.19 89 PHE A N 1
ATOM 677 C CA . PHE A 1 89 ? -92.889 2.764 -109.819 1.00 36.13 89 PHE A CA 1
ATOM 678 C C . PHE A 1 89 ? -93.415 2.786 -111.240 1.00 37.39 89 PHE A C 1
ATOM 679 O O . PHE A 1 89 ? -93.377 1.773 -111.945 1.00 36.84 89 PHE A O 1
ATOM 687 N N . GLY A 1 90 ? -93.910 3.938 -111.664 1.00 40.76 90 GLY A N 1
ATOM 688 C CA . GLY A 1 90 ? -94.431 4.025 -113.008 1.00 43.39 90 GLY A CA 1
ATOM 689 C C . GLY A 1 90 ? -93.941 5.216 -113.795 1.00 44.58 90 GLY A C 1
ATOM 690 O O . GLY A 1 90 ? -93.378 6.165 -113.249 1.00 45.06 90 GLY A O 1
ATOM 691 N N . LEU A 1 91 ? -94.141 5.134 -115.102 1.00 43.91 91 LEU A N 1
ATOM 692 C CA . LEU A 1 91 ? -93.787 6.200 -116.021 1.00 45.57 91 LEU A CA 1
ATOM 693 C C . LEU A 1 91 ? -94.841 6.147 -117.122 1.00 45.53 91 LEU A C 1
ATOM 694 O O . LEU A 1 91 ? -95.732 5.298 -117.091 1.00 44.23 91 LEU A O 1
ATOM 699 N N . TYR A 1 92 ? -94.759 7.053 -118.085 1.00 40.88 92 TYR A N 1
ATOM 700 C CA . TYR A 1 92 ? -95.736 7.055 -119.160 1.00 42.11 92 TYR A CA 1
ATOM 701 C C . TYR A 1 92 ? -95.102 6.804 -120.514 1.00 45.74 92 TYR A C 1
ATOM 702 O O . TYR A 1 92 ? -94.475 7.693 -121.090 1.00 45.21 92 TYR A O 1
ATOM 711 N N . ALA A 1 93 ? -95.262 5.583 -121.012 1.00 58.92 93 ALA A N 1
ATOM 712 C CA . ALA A 1 93 ? -94.723 5.208 -122.311 1.00 65.35 93 ALA A CA 1
ATOM 713 C C . ALA A 1 93 ? -95.554 5.881 -123.405 1.00 70.60 93 ALA A C 1
ATOM 714 O O . ALA A 1 93 ? -95.043 6.198 -124.478 1.00 71.79 93 ALA A O 1
ATOM 716 N N . ASN A 1 94 ? -96.835 6.102 -123.117 1.00 85.35 94 ASN A N 1
ATOM 717 C CA . ASN A 1 94 ? -97.749 6.752 -124.058 1.00 91.17 94 ASN A CA 1
ATOM 718 C C . ASN A 1 94 ? -98.297 8.025 -123.414 1.00 93.07 94 ASN A C 1
ATOM 719 O O . ASN A 1 94 ? -99.402 8.026 -122.875 1.00 92.92 94 ASN A O 1
ATOM 724 N N . PRO A 1 95 ? -97.531 9.126 -123.461 1.00 97.25 95 PRO A N 1
ATOM 725 C CA . PRO A 1 95 ? -97.971 10.395 -122.867 1.00 98.65 95 PRO A CA 1
ATOM 726 C C . PRO A 1 95 ? -99.211 10.995 -123.536 1.00 100.00 95 PRO A C 1
ATOM 727 O O . PRO A 1 95 ? -99.655 12.088 -123.179 1.00 100.00 95 PRO A O 1
ATOM 731 N N . SER A 1 96 ? -99.765 10.266 -124.500 1.00 100.00 96 SER A N 1
ATOM 732 C CA . SER A 1 96 ? -100.950 10.705 -125.233 1.00 100.00 96 SER A CA 1
ATOM 733 C C . SER A 1 96 ? -102.241 10.114 -124.655 1.00 100.00 96 SER A C 1
ATOM 734 O O . SER A 1 96 ? -102.367 8.895 -124.503 1.00 100.00 96 SER A O 1
ATOM 737 N N . GLY A 1 97 ? -103.197 10.984 -124.337 1.00 90.84 97 GLY A N 1
ATOM 738 C CA . GLY A 1 97 ? -104.459 10.523 -123.783 1.00 87.56 97 GLY A CA 1
ATOM 739 C C . GLY A 1 97 ? -105.145 11.565 -122.919 1.00 84.49 97 GLY A C 1
ATOM 740 O O . GLY A 1 97 ? -104.883 12.763 -123.047 1.00 84.46 97 GLY A O 1
ATOM 741 N N . SER A 1 98 ? -106.032 11.108 -122.039 1.00 91.41 98 SER A N 1
ATOM 742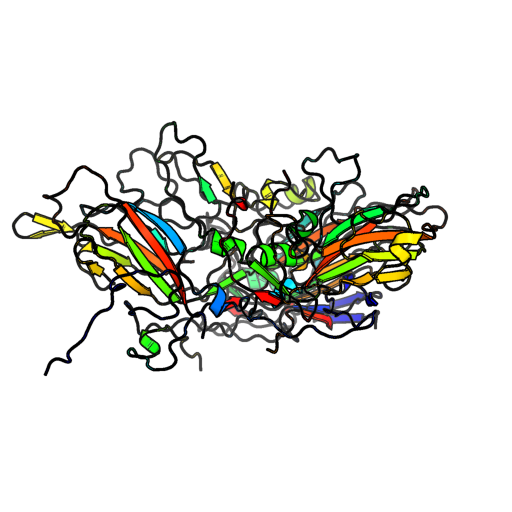 C CA . SER A 1 98 ? -106.757 12.007 -121.145 1.00 86.71 98 SER A CA 1
ATOM 743 C C . SER A 1 98 ? -106.440 11.682 -119.687 1.00 82.51 98 SER A C 1
ATOM 744 O O . SER A 1 98 ? -106.302 10.516 -119.315 1.00 81.64 98 SER A O 1
ATOM 747 N N . GLY A 1 99 ? -106.339 12.722 -118.866 1.00 55.91 99 GLY A N 1
ATOM 748 C CA . GLY A 1 99 ? -106.031 12.535 -117.461 1.00 48.80 99 GLY A CA 1
ATOM 749 C C . GLY A 1 99 ? -104.694 13.166 -117.116 1.00 44.30 99 GLY A C 1
ATOM 750 O O . GLY A 1 99 ? -103.820 13.313 -117.975 1.00 43.21 99 GLY A O 1
ATOM 751 N N . VAL A 1 100 ? -104.526 13.554 -115.860 1.00 42.38 100 VAL A N 1
ATOM 752 C CA . VAL A 1 100 ? -103.277 14.165 -115.438 1.00 38.37 100 VAL A CA 1
ATOM 753 C C . VAL A 1 100 ? -102.155 13.127 -115.384 1.00 36.77 100 VAL A C 1
ATOM 754 O O . VAL A 1 100 ? -102.354 11.999 -114.929 1.00 35.51 100 VAL A O 1
ATOM 758 N N . LEU A 1 101 ? -100.980 13.505 -115.874 1.00 39.91 101 LEU A N 1
ATOM 759 C CA . LEU A 1 101 ? -99.831 12.609 -115.848 1.00 39.16 101 LEU A CA 1
ATOM 760 C C . LEU A 1 101 ? -99.172 12.772 -114.481 1.00 38.31 101 LEU A C 1
ATOM 761 O O . LEU A 1 101 ? -98.520 13.778 -114.207 1.00 37.90 101 LEU A O 1
ATOM 766 N N . ALA A 1 102 ? -99.361 11.785 -113.615 1.00 35.13 102 ALA A N 1
ATOM 767 C CA . ALA A 1 102 ? -98.794 11.842 -112.277 1.00 34.91 102 ALA A CA 1
ATOM 768 C C . ALA A 1 102 ? -97.271 11.926 -112.290 1.00 35.15 102 ALA A C 1
ATOM 769 O O . ALA A 1 102 ? -96.597 11.246 -113.071 1.00 33.86 102 ALA A O 1
ATOM 771 N N . ASN A 1 103 ? -96.733 12.780 -111.427 1.00 33.80 103 ASN A N 1
ATOM 772 C CA . ASN A 1 103 ? -95.291 12.920 -111.301 1.00 34.42 103 ASN A CA 1
ATOM 773 C C . ASN A 1 103 ? -94.813 11.694 -110.513 1.00 33.26 103 ASN A C 1
ATOM 774 O O . ASN A 1 103 ? -95.478 11.255 -109.572 1.00 32.48 103 ASN A O 1
ATOM 779 N N . THR A 1 104 ? -93.686 11.118 -110.910 1.00 35.13 104 THR A N 1
ATOM 780 C CA . THR A 1 104 ? -93.149 9.971 -110.190 1.00 36.02 104 THR A CA 1
ATOM 781 C C . THR A 1 104 ? -91.652 10.174 -110.008 1.00 36.20 104 THR A C 1
ATOM 782 O O . THR A 1 104 ? -91.008 10.857 -110.804 1.00 36.18 104 THR A O 1
ATOM 786 N N . SER A 1 105 ? -91.097 9.601 -108.950 1.00 36.25 105 SER A N 1
ATOM 787 C CA . SER A 1 105 ? -89.669 9.737 -108.714 1.00 35.78 105 SER A CA 1
ATOM 788 C C . SER A 1 105 ? -89.111 8.462 -108.115 1.00 34.96 105 SER A C 1
ATOM 789 O O . SER A 1 105 ? -89.852 7.617 -107.603 1.00 34.00 105 SER A O 1
ATOM 792 N N . LEU A 1 106 ? -87.793 8.339 -108.174 1.00 35.75 106 LEU A N 1
ATOM 793 C CA . LEU A 1 106 ? -87.118 7.173 -107.651 1.00 35.73 106 LEU A CA 1
ATOM 794 C C . LEU A 1 106 ? -85.634 7.501 -107.632 1.00 36.83 106 LEU A C 1
ATOM 795 O O . LEU A 1 106 ? -85.118 8.080 -108.588 1.00 36.52 106 LEU A O 1
ATOM 800 N N . ASP A 1 107 ? -84.947 7.187 -106.538 1.00 35.09 107 ASP A N 1
ATOM 801 C CA . ASP A 1 107 ? -83.510 7.431 -106.510 1.00 34.82 107 ASP A CA 1
ATOM 802 C C . ASP A 1 107 ? -82.933 6.188 -107.193 1.00 34.23 107 ASP A C 1
ATOM 803 O O . ASP A 1 107 ? -82.710 5.160 -106.548 1.00 33.12 107 ASP A O 1
ATOM 808 N N . PHE A 1 108 ? -82.727 6.285 -108.505 1.00 33.38 108 PHE A N 1
ATOM 809 C CA . PHE A 1 108 ? -82.208 5.175 -109.302 1.00 33.82 108 PHE A CA 1
ATOM 810 C C . PHE A 1 108 ? -80.900 4.632 -108.760 1.00 33.31 108 PHE A C 1
ATOM 811 O O . PHE A 1 108 ? -80.720 3.416 -108.646 1.00 33.83 108 PHE A O 1
ATOM 819 N N . ASN A 1 109 ? -79.984 5.539 -108.442 1.00 32.21 109 ASN A N 1
ATOM 820 C CA . ASN A 1 109 ? -78.689 5.147 -107.913 1.00 33.59 109 ASN A CA 1
ATOM 821 C C . ASN A 1 109 ? -78.829 4.406 -106.585 1.00 33.52 109 ASN A C 1
ATOM 822 O O . ASN A 1 109 ? -78.255 3.331 -106.408 1.00 33.90 109 ASN A O 1
ATOM 827 N N . PHE A 1 110 ? -79.608 4.964 -105.664 1.00 32.05 110 PHE A N 1
ATOM 828 C CA . PHE A 1 110 ? -79.802 4.335 -104.366 1.00 31.70 110 PHE A CA 1
ATOM 829 C C . PHE A 1 110 ? -80.237 2.880 -104.504 1.00 32.71 110 PHE A C 1
ATOM 830 O O . PHE A 1 110 ? -79.595 1.985 -103.954 1.00 33.29 110 PHE A O 1
ATOM 838 N N . TYR A 1 111 ? -81.309 2.630 -105.247 1.00 31.82 111 TYR A N 1
ATOM 839 C CA . TYR A 1 111 ? -81.772 1.260 -105.389 1.00 31.38 111 TYR A CA 1
ATOM 840 C C . TYR A 1 111 ? -80.839 0.331 -106.140 1.00 31.68 111 TYR A C 1
ATOM 841 O O . TYR A 1 111 ? -80.898 -0.879 -105.946 1.00 33.30 111 TYR A O 1
ATOM 850 N N . SER A 1 112 ? -79.965 0.869 -106.983 1.00 31.92 112 SER A N 1
ATOM 851 C CA . SER A 1 112 ? -79.039 -0.005 -107.695 1.00 32.98 112 SER A CA 1
ATOM 852 C C . SER A 1 112 ? -77.986 -0.572 -106.722 1.00 33.07 112 SER A C 1
ATOM 853 O O . SER A 1 112 ? -77.315 -1.554 -107.032 1.00 33.19 112 SER A O 1
ATOM 856 N N . LEU A 1 113 ? -77.848 0.045 -105.548 1.00 32.08 113 LEU A N 1
ATOM 857 C CA . LEU A 1 113 ? -76.895 -0.433 -104.541 1.00 33.19 113 LEU A CA 1
ATOM 858 C C . LEU A 1 113 ? -77.525 -0.709 -103.176 1.00 33.78 113 LEU A C 1
ATOM 859 O O . LEU A 1 113 ? -76.828 -1.059 -102.226 1.00 34.16 113 LEU A O 1
ATOM 864 N N . ALA A 1 114 ? -78.842 -0.562 -103.079 1.00 34.90 114 ALA A N 1
ATOM 865 C CA . ALA A 1 114 ? -79.538 -0.789 -101.819 1.00 34.72 114 ALA A CA 1
ATOM 866 C C . ALA A 1 114 ? -79.760 -2.277 -101.542 1.00 35.22 114 ALA A C 1
ATOM 867 O O . ALA A 1 114 ? -80.888 -2.771 -101.581 1.00 35.69 114 ALA A O 1
ATOM 869 N N . CYS A 1 115 ? -78.675 -2.988 -101.260 1.00 32.30 115 CYS A N 1
ATOM 870 C CA . CYS A 1 115 ? -78.759 -4.413 -100.971 1.00 32.20 115 CYS A CA 1
ATOM 871 C C . CYS A 1 115 ? -78.950 -4.618 -99.470 1.00 31.36 115 CYS A C 1
ATOM 872 O O . CYS A 1 115 ? -78.210 -5.357 -98.823 1.00 30.85 115 CYS A O 1
ATOM 875 N N . PHE A 1 116 ? -79.955 -3.949 -98.925 1.00 30.01 116 PHE A N 1
ATOM 876 C CA . PHE A 1 116 ? -80.263 -4.044 -97.509 1.00 29.62 116 PHE A CA 1
ATOM 877 C C . PHE A 1 116 ? -81.725 -3.674 -97.302 1.00 29.84 116 PHE A C 1
ATOM 878 O O . PHE A 1 116 ? -82.354 -3.085 -98.177 1.00 30.90 116 PHE A O 1
ATOM 886 N N . THR A 1 117 ? -82.258 -4.016 -96.138 1.00 30.46 117 THR A N 1
ATOM 887 C CA . THR A 1 117 ? -83.655 -3.777 -95.837 1.00 29.52 117 THR A CA 1
ATOM 888 C C . THR A 1 117 ? -83.989 -2.430 -95.221 1.00 30.30 117 THR A C 1
ATOM 889 O O . THR A 1 117 ? -85.013 -1.833 -95.552 1.00 30.78 117 THR A O 1
ATOM 893 N N . TYR A 1 118 ? -83.138 -1.952 -94.321 1.00 29.97 118 TYR A N 1
ATOM 894 C CA . TYR A 1 118 ? -83.398 -0.684 -93.654 1.00 28.51 118 TYR A CA 1
ATOM 895 C C . TYR A 1 118 ? -82.254 0.288 -93.865 1.00 28.82 118 TYR A C 1
ATOM 896 O O . TYR A 1 118 ? -81.110 -0.114 -94.071 1.00 30.17 118 TYR A O 1
ATOM 905 N N . PHE A 1 119 ? -82.566 1.574 -93.787 1.00 24.87 119 PHE A N 1
ATOM 906 C CA . PHE A 1 119 ? -81.575 2.606 -94.025 1.00 24.71 119 PHE A CA 1
ATOM 907 C C . PHE A 1 119 ? -81.897 3.833 -93.190 1.00 25.84 119 PHE A C 1
ATOM 908 O O . PHE A 1 119 ? -83.053 4.066 -92.847 1.00 27.37 119 PHE A O 1
ATOM 916 N N . ARG A 1 120 ? -80.878 4.609 -92.844 1.00 28.05 120 ARG A N 1
ATOM 917 C CA . ARG A 1 120 ? -81.109 5.838 -92.094 1.00 29.39 120 ARG A CA 1
ATOM 918 C C . ARG A 1 120 ? -79.963 6.803 -92.279 1.00 29.67 120 ARG A C 1
ATOM 919 O O . ARG A 1 120 ? -78.808 6.397 -92.401 1.00 32.30 120 ARG A O 1
ATOM 927 N N . SER A 1 121 ? -80.285 8.088 -92.298 1.00 26.13 121 SER A N 1
ATOM 928 C CA . SER A 1 121 ? -79.269 9.113 -92.453 1.00 26.41 121 SER A CA 1
ATOM 929 C C . SER A 1 121 ? -79.925 10.473 -92.368 1.00 26.63 121 SER A C 1
ATOM 930 O O . SER A 1 121 ? -81.148 10.581 -92.296 1.00 26.43 121 SER A O 1
ATOM 933 N N . ASP A 1 122 ? -79.100 11.510 -92.353 1.00 27.40 122 ASP A N 1
ATOM 934 C CA . ASP A 1 122 ? -79.607 12.866 -92.358 1.00 29.00 122 ASP A CA 1
ATOM 935 C C . ASP A 1 122 ? -79.655 13.158 -93.859 1.00 30.06 122 ASP A C 1
ATOM 936 O O . ASP A 1 122 ? -79.097 12.392 -94.659 1.00 27.85 122 ASP A O 1
ATOM 941 N N . LEU A 1 123 ? -80.317 14.235 -94.262 1.00 31.91 123 LEU A N 1
ATOM 942 C CA . LEU A 1 123 ? -80.423 14.504 -95.685 1.00 31.93 123 LEU A CA 1
ATOM 943 C C . LEU A 1 123 ? -80.029 15.917 -96.079 1.00 32.55 123 LEU A C 1
ATOM 944 O O . LEU A 1 123 ? -80.601 16.892 -95.593 1.00 31.82 123 LEU A O 1
ATOM 949 N N . GLU A 1 124 ? -79.040 16.019 -96.960 1.00 32.37 124 GLU A N 1
ATOM 950 C CA . GLU A 1 124 ? -78.586 17.314 -97.444 1.00 33.83 124 GLU A CA 1
ATOM 951 C C . GLU A 1 124 ? -79.355 17.571 -98.743 1.00 32.27 124 GLU A C 1
ATOM 952 O O . GLU A 1 124 ? -79.294 16.778 -99.682 1.00 30.50 124 GLU A O 1
ATOM 958 N N . VAL A 1 125 ? -80.094 18.673 -98.776 1.00 29.52 125 VAL A N 1
ATOM 959 C CA . VAL A 1 125 ? -80.900 19.034 -99.932 1.00 29.47 125 VAL A CA 1
ATOM 960 C C . VAL A 1 125 ? -80.336 20.234 -100.678 1.00 29.77 125 VAL A C 1
ATOM 961 O O . VAL A 1 125 ? -79.952 21.231 -100.067 1.00 30.83 125 VAL A O 1
ATOM 965 N N . THR A 1 126 ? -80.285 20.133 -102.002 1.00 32.22 126 THR A N 1
ATOM 966 C CA . THR A 1 126 ? -79.792 21.226 -102.839 1.00 32.98 126 THR A CA 1
ATOM 967 C C . THR A 1 126 ? -80.810 21.447 -103.955 1.00 33.14 126 THR A C 1
ATOM 968 O O . THR A 1 126 ? -81.197 20.505 -104.648 1.00 33.25 126 THR A O 1
ATOM 972 N N . VAL A 1 127 ? -81.264 22.685 -104.114 1.00 31.84 127 VAL A N 1
ATOM 973 C CA . VAL A 1 127 ? -82.237 22.989 -105.151 1.00 31.32 127 VAL A CA 1
ATOM 974 C C . VAL A 1 127 ? -81.599 23.893 -106.191 1.00 32.12 127 VAL A C 1
ATOM 975 O O . VAL A 1 127 ? -81.099 24.969 -105.873 1.00 31.18 127 VAL A O 1
ATOM 979 N N . VAL A 1 128 ? -81.617 23.427 -107.434 1.00 35.96 128 VAL A N 1
ATOM 980 C CA . VAL A 1 128 ? -81.028 24.138 -108.561 1.00 37.18 128 VAL A CA 1
ATOM 981 C C . VAL A 1 128 ? -82.090 24.543 -109.577 1.00 38.15 128 VAL A C 1
ATOM 982 O O . VAL A 1 128 ? -82.956 23.747 -109.945 1.00 38.80 128 VAL A O 1
ATOM 986 N N . SER A 1 129 ? -82.012 25.783 -110.037 1.00 36.69 129 SER A N 1
ATOM 987 C CA . SER A 1 129 ? -82.956 26.295 -111.019 1.00 38.27 129 SER A CA 1
ATOM 988 C C . SER A 1 129 ? -82.697 25.725 -112.412 1.00 38.74 129 SER A C 1
ATOM 989 O O . SER A 1 129 ? -81.546 25.567 -112.821 1.00 39.30 129 SER A O 1
ATOM 992 N N . LEU A 1 130 ? -83.769 25.407 -113.133 1.00 37.83 130 LEU A N 1
ATOM 993 C CA . LEU A 1 130 ? -83.647 24.903 -114.499 1.00 39.20 130 LEU A CA 1
ATOM 994 C C . LEU A 1 130 ? -84.114 26.014 -115.440 1.00 40.36 130 LEU A C 1
ATOM 995 O O . LEU A 1 130 ? -84.356 25.781 -116.620 1.00 40.82 130 LEU A O 1
ATOM 1000 N N . GLU A 1 131 ? -84.230 27.220 -114.889 1.00 40.78 131 GLU A N 1
ATOM 1001 C CA . GLU A 1 131 ? -84.676 28.405 -115.618 1.00 44.58 131 GLU A CA 1
ATOM 1002 C C . GLU A 1 131 ? -83.618 29.498 -115.521 1.00 45.78 131 GLU A C 1
ATOM 1003 O O . GLU A 1 131 ? -82.908 29.602 -114.522 1.00 46.20 131 GLU A O 1
ATOM 1009 N N . PRO A 1 132 ? -83.504 30.336 -116.557 1.00 53.94 132 PRO A N 1
ATOM 1010 C CA . PRO A 1 132 ? -82.511 31.416 -116.531 1.00 54.62 132 PRO A CA 1
ATOM 1011 C C . PRO A 1 132 ? -82.896 32.533 -115.551 1.00 55.26 132 PRO A C 1
ATOM 1012 O O . PRO A 1 132 ? -84.069 32.902 -115.450 1.00 53.78 132 PRO A O 1
ATOM 1016 N N . ASP A 1 133 ? -81.900 33.055 -114.835 1.00 55.99 133 ASP A N 1
ATOM 1017 C CA . ASP A 1 133 ? -82.080 34.155 -113.880 1.00 57.19 133 ASP A CA 1
ATOM 1018 C C . ASP A 1 133 ? -83.339 34.082 -113.021 1.00 54.99 133 ASP A C 1
ATOM 1019 O O . ASP A 1 133 ? -84.093 35.050 -112.924 1.00 54.88 133 ASP A O 1
ATOM 1024 N N . LEU A 1 134 ? -83.554 32.942 -112.381 1.00 49.53 134 LEU A N 1
ATOM 1025 C CA . LEU A 1 134 ? -84.731 32.760 -111.549 1.00 46.97 134 LEU A CA 1
ATOM 1026 C C . LEU A 1 134 ? -84.495 33.102 -110.081 1.00 46.79 134 LEU A C 1
ATOM 1027 O O . LEU A 1 134 ? -83.461 32.758 -109.500 1.00 45.73 134 LEU A O 1
ATOM 1032 N N . GLU A 1 135 ? -85.462 33.796 -109.492 1.00 48.63 135 GLU A N 1
ATOM 1033 C CA . GLU A 1 135 ? -85.397 34.146 -108.083 1.00 48.68 135 GLU A CA 1
ATOM 1034 C C . GLU A 1 135 ? -86.505 33.304 -107.457 1.00 45.50 135 GLU A C 1
ATOM 1035 O O . GLU A 1 135 ? -87.683 33.504 -107.746 1.00 45.39 135 GLU A O 1
ATOM 1041 N N . PHE A 1 136 ? -86.129 32.336 -106.631 1.00 41.23 136 PHE A N 1
ATOM 1042 C CA . PHE A 1 136 ? -87.120 31.481 -106.000 1.00 38.49 136 PHE A CA 1
ATOM 1043 C C . PHE A 1 136 ? -86.795 31.240 -104.539 1.00 37.71 136 PHE A C 1
ATOM 1044 O O . PHE A 1 136 ? -85.739 31.639 -104.047 1.00 39.04 136 PHE A O 1
ATOM 1052 N N . ALA A 1 137 ? -87.723 30.587 -103.852 1.00 33.97 137 ALA A N 1
ATOM 1053 C CA . ALA A 1 137 ? -87.556 30.254 -102.449 1.00 33.18 137 ALA A CA 1
ATOM 1054 C C . ALA A 1 137 ? -87.980 28.805 -102.289 1.00 33.53 137 ALA A C 1
ATOM 1055 O O . ALA A 1 137 ? -88.720 28.272 -103.116 1.00 33.18 137 ALA A O 1
ATOM 1057 N N . VAL A 1 138 ? -87.506 28.166 -101.228 1.00 35.37 138 VAL A N 1
ATOM 1058 C CA . VAL A 1 138 ? -87.847 26.782 -100.976 1.00 33.54 138 VAL A CA 1
ATOM 1059 C C . VAL A 1 138 ? -88.568 26.647 -99.643 1.00 33.23 138 VAL A C 1
ATOM 1060 O O . VAL A 1 138 ? -88.227 27.310 -98.664 1.00 33.91 138 VAL A O 1
ATOM 1064 N N . GLY A 1 139 ? -89.592 25.802 -99.627 1.00 32.27 139 GLY A N 1
ATOM 1065 C CA . GLY A 1 139 ? -90.349 25.566 -98.414 1.00 31.23 139 GLY A CA 1
ATOM 1066 C C . GLY A 1 139 ? -90.221 24.096 -98.069 1.00 32.38 139 GLY A C 1
ATOM 1067 O O . GLY A 1 139 ? -89.932 23.268 -98.943 1.00 32.43 139 GLY A O 1
ATOM 1068 N N . TRP A 1 140 ? -90.429 23.758 -96.803 1.00 33.35 140 TRP A N 1
ATOM 1069 C CA . TRP A 1 140 ? -90.321 22.375 -96.368 1.00 32.30 140 TRP A CA 1
ATOM 1070 C C . TRP A 1 140 ? -91.107 22.133 -95.101 1.00 33.12 140 TRP A C 1
ATOM 1071 O O . TRP A 1 140 ? -91.130 22.976 -94.206 1.00 34.59 140 TRP A O 1
ATOM 1082 N N . PHE A 1 141 ? -91.773 20.990 -95.034 1.00 30.39 141 PHE A N 1
ATOM 1083 C CA . PHE A 1 141 ? -92.476 20.631 -93.819 1.00 30.90 141 PHE A CA 1
ATOM 1084 C C . PHE A 1 141 ? -92.071 19.191 -93.512 1.00 31.67 141 PHE A C 1
ATOM 1085 O O . PHE A 1 141 ? -91.840 18.390 -94.419 1.00 30.87 141 PHE A O 1
ATOM 1093 N N . PRO A 1 142 ? -91.942 18.862 -92.222 1.00 35.07 142 PRO A N 1
ATOM 1094 C CA . PRO A 1 142 ? -91.550 17.546 -91.715 1.00 34.71 142 PRO A CA 1
ATOM 1095 C C . PRO A 1 142 ? -92.442 16.384 -92.106 1.00 35.44 142 PRO A C 1
ATOM 1096 O O . PRO A 1 142 ? -93.608 16.554 -92.471 1.00 36.07 142 PRO A O 1
ATOM 1100 N N . SER A 1 143 ? -91.867 15.194 -92.007 1.00 30.29 143 SER A N 1
ATOM 1101 C CA . SER A 1 143 ? -92.592 13.967 -92.252 1.00 30.47 143 SER A CA 1
ATOM 1102 C C . SER A 1 143 ? -93.743 14.034 -91.238 1.00 31.93 143 SER A C 1
ATOM 1103 O O . SER A 1 143 ? -93.552 14.508 -90.108 1.00 30.81 143 SER A O 1
ATOM 1106 N N . GLY A 1 144 ? -94.934 13.596 -91.634 1.00 34.33 144 GLY A N 1
ATOM 1107 C CA . GLY A 1 144 ? -96.061 13.626 -90.717 1.00 35.71 144 GLY A CA 1
ATOM 1108 C C . GLY A 1 144 ? -96.755 14.974 -90.595 1.00 37.94 144 GLY A C 1
ATOM 1109 O O . GLY A 1 144 ? -97.780 15.090 -89.923 1.00 38.85 144 GLY A O 1
ATOM 1110 N N . SER A 1 145 ? -96.201 15.999 -91.234 1.00 35.27 145 SER A N 1
ATOM 1111 C CA . SER A 1 145 ? -96.795 17.333 -91.196 1.00 35.32 145 SER A CA 1
ATOM 1112 C C . SER A 1 145 ? -97.501 17.592 -92.531 1.00 36.06 145 SER A C 1
ATOM 1113 O O . SER A 1 145 ? -97.678 16.672 -93.330 1.00 35.98 145 SER A O 1
ATOM 1116 N N . GLU A 1 146 ? -97.896 18.837 -92.782 1.00 41.22 146 GLU A N 1
ATOM 1117 C CA . GLU A 1 146 ? -98.585 19.160 -94.028 1.00 43.04 146 GLU A CA 1
ATOM 1118 C C . GLU A 1 146 ? -98.406 20.611 -94.463 1.00 41.73 146 GLU A C 1
ATOM 1119 O O . GLU A 1 146 ? -98.005 21.471 -93.674 1.00 41.16 146 GLU A O 1
ATOM 1125 N N . TYR A 1 147 ? -98.718 20.866 -95.730 1.00 35.88 147 TYR A N 1
ATOM 1126 C CA . TYR A 1 147 ? -98.621 22.198 -96.314 1.00 33.84 147 TYR A CA 1
ATOM 1127 C C . TYR A 1 147 ? -99.729 23.091 -95.762 1.00 34.48 147 TYR A C 1
ATOM 1128 O O . TYR A 1 147 ? -100.886 22.680 -95.680 1.00 34.49 147 TYR A O 1
ATOM 1137 N N . GLN A 1 148 ? -99.365 24.305 -95.363 1.00 38.92 148 GLN A N 1
ATOM 1138 C CA . GLN A 1 148 ? -100.334 25.262 -94.834 1.00 41.49 148 GLN A CA 1
ATOM 1139 C C . GLN A 1 148 ? -100.834 26.093 -96.020 1.00 41.45 148 GLN A C 1
ATOM 1140 O O . GLN A 1 148 ? -100.096 26.905 -96.587 1.00 40.72 148 GLN A O 1
ATOM 1146 N N . ALA A 1 149 ? -102.090 25.876 -96.390 1.00 43.80 149 ALA A N 1
ATOM 1147 C CA . ALA A 1 149 ? -102.688 26.557 -97.529 1.00 43.34 149 ALA A CA 1
ATOM 1148 C C . ALA A 1 149 ? -103.238 27.951 -97.249 1.00 43.55 149 ALA A C 1
ATOM 1149 O O . ALA A 1 149 ? -103.073 28.505 -96.157 1.00 43.97 149 ALA A O 1
ATOM 1151 N N . SER A 1 150 ? -103.887 28.506 -98.271 1.00 37.78 150 SER A N 1
ATOM 1152 C CA . SER A 1 150 ? -104.515 29.819 -98.206 1.00 37.40 150 SER A CA 1
ATOM 1153 C C . SER A 1 150 ? -103.521 30.978 -98.150 1.00 37.19 150 SER A C 1
ATOM 1154 O O . SER A 1 150 ? -102.313 30.793 -98.318 1.00 36.81 150 SER A O 1
ATOM 1157 N N . SER A 1 151 ? -104.035 32.179 -97.911 1.00 35.26 151 SER A N 1
ATOM 1158 C CA . SER A 1 151 ? -103.184 33.356 -97.856 1.00 36.40 151 SER A CA 1
ATOM 1159 C C . SER A 1 151 ? -103.822 34.478 -97.057 1.00 35.43 151 SER A C 1
ATOM 1160 O O . SER A 1 151 ? -104.959 34.367 -96.603 1.00 35.29 151 SER A O 1
ATOM 1163 N N . PHE A 1 152 ? -103.069 35.554 -96.868 1.00 36.94 152 PHE A N 1
ATOM 1164 C CA . PHE A 1 152 ? -103.579 36.713 -96.157 1.00 36.97 152 PHE A CA 1
ATOM 1165 C C . PHE A 1 152 ? -103.362 37.912 -97.075 1.00 36.16 152 PHE A C 1
ATOM 1166 O O . PHE A 1 152 ? -102.481 37.889 -97.937 1.00 36.46 152 PHE A O 1
ATOM 1174 N N . VAL A 1 153 ? -104.159 38.957 -96.892 1.00 36.10 153 VAL A N 1
ATOM 1175 C CA . VAL A 1 153 ? -104.062 40.135 -97.742 1.00 34.78 153 VAL A CA 1
ATOM 1176 C C . VAL A 1 153 ? -103.309 41.309 -97.120 1.00 35.60 153 VAL A C 1
ATOM 1177 O O . VAL A 1 153 ? -103.650 41.774 -96.034 1.00 36.61 153 VAL A O 1
ATOM 1181 N N . TYR A 1 154 ? -102.280 41.779 -97.819 1.00 33.27 154 TYR A N 1
ATOM 1182 C CA . TYR A 1 154 ? -101.492 42.926 -97.369 1.00 34.45 154 TYR A CA 1
ATOM 1183 C C . TYR A 1 154 ? -101.518 43.932 -98.513 1.00 35.29 154 TYR A C 1
ATOM 1184 O O . TYR A 1 154 ? -101.099 43.614 -99.627 1.00 34.42 154 TYR A O 1
ATOM 1193 N N . ASP A 1 155 ? -102.003 45.140 -98.239 1.00 38.32 155 ASP A N 1
ATOM 1194 C CA . ASP A 1 155 ? -102.104 46.181 -99.260 1.00 40.33 155 ASP A CA 1
ATOM 1195 C C . ASP A 1 155 ? -102.814 45.638 -100.505 1.00 40.11 155 ASP A C 1
ATOM 1196 O O . ASP A 1 155 ? -102.380 45.857 -101.640 1.00 38.92 155 ASP A O 1
ATOM 1201 N N . GLN A 1 156 ? -103.911 44.924 -100.270 1.00 41.79 156 GLN A N 1
ATOM 1202 C CA . GLN A 1 156 ? -104.711 44.332 -101.336 1.00 43.64 156 GLN A CA 1
ATOM 1203 C C . GLN A 1 156 ? -103.982 43.309 -102.203 1.00 43.79 156 GLN A C 1
ATOM 1204 O O . GLN A 1 156 ? -104.418 42.990 -103.307 1.00 44.93 156 GLN A O 1
ATOM 1210 N N . LEU A 1 157 ? -102.870 42.794 -101.691 1.00 42.52 157 LEU A N 1
ATOM 1211 C CA . LEU A 1 157 ? -102.106 41.770 -102.388 1.00 41.50 157 LEU A CA 1
ATOM 1212 C C . LEU A 1 157 ? -102.275 40.482 -101.587 1.00 40.94 157 LEU A C 1
ATOM 1213 O O . LEU A 1 157 ? -102.293 40.508 -100.354 1.00 42.11 157 LEU A O 1
ATOM 1218 N N . HIS A 1 158 ? -102.421 39.362 -102.281 1.00 38.67 158 HIS A N 1
ATOM 1219 C CA . HIS A 1 158 ? -102.574 38.080 -101.611 1.00 38.38 158 HIS A CA 1
ATOM 1220 C C . HIS A 1 158 ? -101.204 37.449 -101.421 1.00 37.53 158 HIS A C 1
ATOM 1221 O O . HIS A 1 158 ? -100.473 37.216 -102.386 1.00 36.71 158 HIS A O 1
ATOM 1228 N N . VAL A 1 159 ? -100.852 37.196 -100.167 1.00 36.14 159 VAL A N 1
ATOM 1229 C CA . VAL A 1 159 ? -99.571 36.592 -99.847 1.00 35.15 159 VAL A CA 1
ATOM 1230 C C . VAL A 1 159 ? -99.834 35.234 -99.212 1.00 34.16 159 VAL A C 1
ATOM 1231 O O . VAL A 1 159 ? -100.398 35.146 -98.122 1.00 34.27 159 VAL A O 1
ATOM 1235 N N . PRO A 1 160 ? -99.444 34.151 -99.899 1.00 31.66 160 PRO A N 1
ATOM 1236 C CA . PRO A 1 160 ? -99.647 32.790 -99.392 1.00 31.45 160 PRO A CA 1
ATOM 1237 C C . PRO A 1 160 ? -99.041 32.590 -98.008 1.00 32.77 160 PRO A C 1
ATOM 1238 O O . PRO A 1 160 ? -97.989 33.157 -97.687 1.00 32.54 160 PRO A O 1
ATOM 1242 N N . PHE A 1 161 ? -99.696 31.783 -97.185 1.00 36.41 161 PHE A N 1
ATOM 1243 C CA . PHE A 1 161 ? -99.153 31.522 -95.867 1.00 36.95 161 PHE A CA 1
ATOM 1244 C C . PHE A 1 161 ? -97.858 30.722 -95.955 1.00 37.30 161 PHE A C 1
ATOM 1245 O O . PHE A 1 161 ? -97.136 30.605 -94.967 1.00 39.57 161 PHE A O 1
ATOM 1253 N N . HIS A 1 162 ? -97.544 30.182 -97.131 1.00 31.52 162 HIS A N 1
ATOM 1254 C CA . HIS A 1 162 ? -96.308 29.431 -97.253 1.00 31.90 162 HIS A CA 1
ATOM 1255 C C . HIS A 1 162 ? -95.090 30.367 -97.231 1.00 33.16 162 HIS A C 1
ATOM 1256 O O . HIS A 1 162 ? -93.948 29.922 -97.340 1.00 33.81 162 HIS A O 1
ATOM 1263 N N . PHE A 1 163 ? -95.344 31.664 -97.064 1.00 36.63 163 PHE A N 1
ATOM 1264 C CA . PHE A 1 163 ? -94.275 32.658 -96.966 1.00 38.33 163 PHE A CA 1
ATOM 1265 C C . PHE A 1 163 ? -93.816 32.734 -95.508 1.00 40.82 163 PHE A C 1
ATOM 1266 O O . PHE A 1 163 ? -92.740 33.254 -95.212 1.00 41.92 163 PHE A O 1
ATOM 1274 N N . THR A 1 164 ? -94.646 32.218 -94.603 1.00 41.11 164 THR A N 1
ATOM 1275 C CA . THR A 1 164 ? -94.361 32.263 -93.175 1.00 42.24 164 THR A CA 1
ATOM 1276 C C . THR A 1 164 ? -94.426 30.867 -92.536 1.00 41.90 164 THR A C 1
ATOM 1277 O O . THR A 1 164 ? -94.545 29.866 -93.239 1.00 44.25 164 THR A O 1
ATOM 1281 N N . GLY A 1 165 ? -94.340 30.803 -91.210 1.00 40.63 165 GLY A N 1
ATOM 1282 C CA . GLY A 1 165 ? -94.387 29.522 -90.521 1.00 39.18 165 GLY A CA 1
ATOM 1283 C C . GLY A 1 165 ? -93.226 29.298 -89.558 1.00 39.62 165 GLY A C 1
ATOM 1284 O O . GLY A 1 165 ? -92.473 30.224 -89.247 1.00 39.98 165 GLY A O 1
ATOM 1285 N N . ARG A 1 166 ? -93.070 28.063 -89.088 1.00 37.03 166 ARG A N 1
ATOM 1286 C CA . ARG A 1 166 ? -92.007 27.730 -88.147 1.00 35.16 166 ARG A CA 1
ATOM 1287 C C . ARG A 1 166 ? -90.989 26.769 -88.741 1.00 35.53 166 ARG A C 1
ATOM 1288 O O . ARG A 1 166 ? -90.005 26.411 -88.093 1.00 35.54 166 ARG A O 1
ATOM 1296 N N . THR A 1 167 ? -91.234 26.346 -89.973 1.00 33.18 167 THR A N 1
ATOM 1297 C CA . THR A 1 167 ? -90.339 25.426 -90.651 1.00 33.40 167 THR A CA 1
ATOM 1298 C C . THR A 1 167 ? -89.464 26.189 -91.637 1.00 34.31 167 THR A C 1
ATOM 1299 O O . THR A 1 167 ? -89.777 27.317 -92.020 1.00 36.70 167 THR A O 1
ATOM 1303 N N . PRO A 1 168 ? -88.351 25.579 -92.062 1.00 36.63 168 PRO A N 1
ATOM 1304 C CA . PRO A 1 168 ? -87.404 26.183 -93.003 1.00 36.80 168 PRO A CA 1
ATOM 1305 C C . PRO A 1 168 ? -87.965 26.771 -94.298 1.00 37.65 168 PRO A C 1
ATOM 1306 O O . PRO A 1 168 ? -88.745 26.139 -95.012 1.00 37.22 168 PRO A O 1
ATOM 1310 N N . ARG A 1 169 ? -87.548 27.997 -94.578 1.00 36.04 169 ARG A N 1
ATOM 1311 C CA . ARG A 1 169 ? -87.897 28.691 -95.802 1.00 36.50 169 ARG A CA 1
ATOM 1312 C C . ARG A 1 169 ? -86.580 29.287 -96.239 1.00 36.65 169 ARG A C 1
ATOM 1313 O O . ARG A 1 169 ? -85.945 30.032 -95.488 1.00 37.10 169 ARG A O 1
ATOM 1321 N N . ALA A 1 170 ? -86.148 28.928 -97.438 1.00 34.81 170 ALA A N 1
ATOM 1322 C CA . ALA A 1 170 ? -84.883 29.414 -97.949 1.00 34.84 170 ALA A CA 1
ATOM 1323 C C . ALA A 1 170 ? -85.058 30.243 -99.210 1.00 35.13 170 ALA A C 1
ATOM 1324 O O . ALA A 1 170 ? -85.446 29.721 -100.254 1.00 36.22 170 ALA A O 1
ATOM 1326 N N . PHE A 1 171 ? -84.770 31.536 -99.105 1.00 35.67 171 PHE A N 1
ATOM 1327 C CA . PHE A 1 171 ? -84.871 32.438 -100.243 1.00 35.31 171 PHE A CA 1
ATOM 1328 C C . PHE A 1 171 ? -83.518 32.541 -100.923 1.00 36.28 171 PHE A C 1
ATOM 1329 O O . PHE A 1 171 ? -82.552 33.016 -100.326 1.00 38.42 171 PHE A O 1
ATOM 1337 N N . ALA A 1 172 ? -83.439 32.095 -102.170 1.00 33.37 172 ALA A N 1
ATOM 1338 C CA . ALA A 1 172 ? -82.186 32.170 -102.907 1.00 34.02 172 ALA A CA 1
ATOM 1339 C C . ALA A 1 172 ? -82.037 33.554 -103.528 1.00 35.41 172 ALA A C 1
ATOM 1340 O O . ALA A 1 172 ? -83.018 34.287 -103.671 1.00 36.55 172 ALA A O 1
ATOM 1342 N N . SER A 1 173 ? -80.809 33.921 -103.876 1.00 37.75 173 SER A N 1
ATOM 1343 C CA . SER A 1 173 ? -80.572 35.203 -104.530 1.00 39.99 173 SER A CA 1
ATOM 1344 C C . SER A 1 173 ? -80.954 34.971 -106.000 1.00 40.99 173 SER A C 1
ATOM 1345 O O . SER A 1 173 ? -81.129 33.822 -106.419 1.00 40.14 173 SER A O 1
ATOM 1348 N N . LYS A 1 174 ? -81.094 36.038 -106.782 1.00 44.68 174 LYS A N 1
ATOM 1349 C CA . LYS A 1 174 ? -81.458 35.871 -108.187 1.00 45.73 174 LYS A CA 1
ATOM 1350 C C . LYS A 1 174 ? -80.367 35.070 -108.894 1.00 44.83 174 LYS A C 1
ATOM 1351 O O . LYS A 1 174 ? -79.195 35.454 -108.887 1.00 43.94 174 LYS A O 1
ATOM 1357 N N . GLY A 1 175 ? -80.760 33.948 -109.491 1.00 43.04 175 GLY A N 1
ATOM 1358 C CA . GLY A 1 175 ? -79.806 33.104 -110.183 1.00 42.30 175 GLY A CA 1
ATOM 1359 C C . GLY A 1 175 ? -78.999 32.220 -109.245 1.00 42.67 175 GLY A C 1
ATOM 1360 O O . GLY A 1 175 ? -78.148 31.451 -109.694 1.00 43.48 175 GLY A O 1
ATOM 1361 N N . GLY A 1 176 ? -79.269 32.319 -107.944 1.00 41.95 176 GLY A N 1
ATOM 1362 C CA . GLY A 1 176 ? -78.542 31.523 -106.970 1.00 39.88 176 GLY A CA 1
ATOM 1363 C C . GLY A 1 176 ? -79.131 30.151 -106.697 1.00 39.07 176 GLY A C 1
ATOM 1364 O O . GLY A 1 176 ? -80.098 29.735 -107.334 1.00 39.56 176 GLY A O 1
ATOM 1365 N N . LYS A 1 177 ? -78.536 29.441 -105.745 1.00 36.67 177 LYS A N 1
ATOM 1366 C CA . LYS A 1 177 ? -79.003 28.110 -105.375 1.00 35.56 177 LYS A CA 1
ATOM 1367 C C . LYS A 1 177 ? -79.331 28.058 -103.892 1.00 35.05 177 LYS A C 1
ATOM 1368 O O . LYS A 1 177 ? -78.984 28.964 -103.133 1.00 34.69 177 LYS A O 1
ATOM 1374 N N . VAL A 1 178 ? -80.007 26.990 -103.490 1.00 36.34 178 VAL A N 1
ATOM 1375 C CA . VAL A 1 178 ? -80.385 26.790 -102.100 1.00 35.96 178 VAL A CA 1
ATOM 1376 C C . VAL A 1 178 ? -79.814 25.455 -101.638 1.00 36.11 178 VAL A C 1
ATOM 1377 O O . VAL A 1 178 ? -79.838 24.468 -102.375 1.00 35.30 178 VAL A O 1
ATOM 1381 N N . SER A 1 179 ? -79.305 25.428 -100.412 1.00 35.47 179 SER A N 1
ATOM 1382 C CA . SER A 1 179 ? -78.707 24.216 -99.876 1.00 34.65 179 SER A CA 1
ATOM 1383 C C . SER A 1 179 ? -78.758 24.197 -98.351 1.00 33.74 179 SER A C 1
ATOM 1384 O O . SER A 1 179 ? -78.529 25.219 -97.701 1.00 33.91 179 SER A O 1
ATOM 1387 N N . PHE A 1 180 ? -79.074 23.036 -97.785 1.00 31.35 180 PHE A N 1
ATOM 1388 C CA . PHE A 1 180 ? -79.115 22.863 -96.334 1.00 30.31 180 PHE A CA 1
ATOM 1389 C C . PHE A 1 180 ? -79.287 21.389 -95.989 1.00 30.09 180 PHE A C 1
ATOM 1390 O O . PHE A 1 180 ? -79.651 20.583 -96.849 1.00 28.28 180 PHE A O 1
ATOM 1398 N N . VAL A 1 181 ? -79.003 21.026 -94.742 1.00 29.81 181 VAL A N 1
ATOM 1399 C CA . VAL A 1 181 ? -79.146 19.637 -94.342 1.00 29.70 181 VAL A CA 1
ATOM 1400 C C . VAL A 1 181 ? -80.284 19.504 -93.340 1.00 29.99 181 VAL A C 1
ATOM 1401 O O . VAL A 1 181 ? -80.494 20.382 -92.503 1.00 29.44 181 VAL A O 1
ATOM 1405 N N . LEU A 1 182 ? -81.028 18.409 -93.460 1.00 30.14 182 LEU A N 1
ATOM 1406 C CA . LEU A 1 182 ? -82.163 18.118 -92.596 1.00 30.21 182 LEU A CA 1
ATOM 1407 C C . LEU A 1 182 ? -81.878 16.852 -91.815 1.00 30.70 182 LEU A C 1
ATOM 1408 O O . LEU A 1 182 ? -81.189 15.953 -92.297 1.00 32.57 182 LEU A O 1
ATOM 1413 N N . PRO A 1 183 ? -82.414 16.755 -90.599 1.00 29.44 183 PRO A N 1
ATOM 1414 C CA . PRO A 1 183 ? -82.185 15.558 -89.792 1.00 29.29 183 PRO A CA 1
ATOM 1415 C C . PRO A 1 183 ? -83.230 14.497 -90.103 1.00 29.63 183 PRO A C 1
ATOM 1416 O O . PRO A 1 183 ? -84.299 14.807 -90.629 1.00 29.98 183 PRO A O 1
ATOM 1420 N N . TRP A 1 184 ? -82.916 13.246 -89.785 1.00 31.04 184 TRP A N 1
ATOM 1421 C CA . TRP A 1 184 ? -83.875 12.164 -89.957 1.00 30.09 184 TRP A CA 1
ATOM 1422 C C . TRP A 1 184 ? -85.025 12.623 -89.056 1.00 30.73 184 TRP A C 1
ATOM 1423 O O . TRP A 1 184 ? -84.832 12.791 -87.853 1.00 30.31 184 TRP A O 1
ATOM 1434 N N . ASN A 1 185 ? -86.210 12.843 -89.620 1.00 27.88 185 ASN A N 1
ATOM 1435 C CA . ASN A 1 185 ? -87.316 13.345 -88.809 1.00 27.72 185 ASN A CA 1
ATOM 1436 C C . ASN A 1 185 ? -88.583 12.508 -88.754 1.00 28.04 185 ASN A C 1
ATOM 1437 O O . ASN A 1 185 ? -89.544 12.890 -88.087 1.00 29.39 185 ASN A O 1
ATOM 1442 N N . SER A 1 186 ? -88.600 11.379 -89.448 1.00 27.36 186 SER A N 1
ATOM 1443 C CA . SER A 1 186 ? -89.769 10.503 -89.428 1.00 28.29 186 SER A CA 1
ATOM 1444 C C . SER A 1 186 ? -89.994 9.943 -88.016 1.00 29.33 186 SER A C 1
ATOM 1445 O O . SER A 1 186 ? -89.071 9.935 -87.199 1.00 29.13 186 SER A O 1
ATOM 1448 N N . VAL A 1 187 ? -91.208 9.483 -87.715 1.00 31.87 187 VAL A N 1
ATOM 1449 C CA . VAL A 1 187 ? -91.454 8.907 -86.392 1.00 31.82 187 VAL A CA 1
ATOM 1450 C C . VAL A 1 187 ? -90.896 7.485 -86.354 1.00 33.15 187 VAL A C 1
ATOM 1451 O O . VAL A 1 187 ? -90.739 6.905 -85.279 1.00 33.39 187 VAL A O 1
ATOM 1455 N N . SER A 1 188 ? -90.609 6.924 -87.527 1.00 29.87 188 SER A N 1
ATOM 1456 C CA . SER A 1 188 ? -90.035 5.581 -87.611 1.00 31.62 188 SER A CA 1
ATOM 1457 C C . SER A 1 188 ? -88.558 5.655 -87.253 1.00 30.33 188 SER A C 1
ATOM 1458 O O . SER A 1 188 ? -87.938 6.712 -87.366 1.00 31.09 188 SER A O 1
ATOM 1461 N N . SER A 1 189 ? -87.992 4.531 -86.837 1.00 27.88 189 SER A N 1
ATOM 1462 C CA . SER A 1 189 ? -86.591 4.499 -86.445 1.00 27.73 189 SER A CA 1
ATOM 1463 C C . SER A 1 189 ? -85.682 4.448 -87.662 1.00 27.75 189 SER A C 1
ATOM 1464 O O . SER A 1 189 ? -84.607 5.044 -87.675 1.00 28.07 189 SER A O 1
ATOM 1467 N N . VAL A 1 190 ? -86.112 3.724 -88.684 1.00 29.39 190 VAL A N 1
ATOM 1468 C CA . VAL A 1 190 ? -85.325 3.613 -89.898 1.00 30.18 190 VAL A CA 1
ATOM 1469 C C . VAL A 1 190 ? -86.261 3.613 -91.090 1.00 31.12 190 VAL A C 1
ATOM 1470 O O . VAL A 1 190 ? -87.472 3.461 -90.939 1.00 31.51 190 VAL A O 1
ATOM 1474 N N . LEU A 1 191 ? -85.689 3.784 -92.274 1.00 31.14 191 LEU A N 1
ATOM 1475 C CA . LEU A 1 191 ? -86.462 3.798 -93.501 1.00 31.90 191 LEU A CA 1
ATOM 1476 C C . LEU A 1 191 ? -86.450 2.414 -94.137 1.00 32.49 191 LEU A C 1
ATOM 1477 O O . LEU A 1 191 ? -85.389 1.841 -94.375 1.00 33.71 191 LEU A O 1
ATOM 1482 N N . PRO A 1 192 ? -87.636 1.843 -94.395 1.00 31.52 192 PRO A N 1
ATOM 1483 C CA . PRO A 1 192 ? -87.684 0.514 -95.013 1.00 31.05 192 PRO A CA 1
ATOM 1484 C C . PRO A 1 192 ? -87.528 0.592 -96.535 1.00 31.98 192 PRO A C 1
ATOM 1485 O O . PRO A 1 192 ? -88.406 1.097 -97.230 1.00 32.38 192 PRO A O 1
ATOM 1489 N N . VAL A 1 193 ? -86.391 0.109 -97.033 1.00 31.84 193 VAL A N 1
ATOM 1490 C CA . VAL A 1 193 ? -86.083 0.093 -98.461 1.00 32.39 193 VAL A CA 1
ATOM 1491 C C . VAL A 1 193 ? -87.160 -0.730 -99.166 1.00 32.30 193 VAL A C 1
ATOM 1492 O O . VAL A 1 193 ? -87.590 -0.397 -100.270 1.00 32.57 193 VAL A O 1
ATOM 1496 N N . ARG A 1 194 ? -87.558 -1.824 -98.522 1.00 31.57 194 ARG A N 1
ATOM 1497 C CA . ARG A 1 194 ? -88.652 -2.674 -98.986 1.00 32.87 194 ARG A CA 1
ATOM 1498 C C . ARG A 1 194 ? -89.438 -2.883 -97.693 1.00 33.05 194 ARG A C 1
ATOM 1499 O O . ARG A 1 194 ? -88.855 -2.859 -96.609 1.00 32.33 194 ARG A O 1
ATOM 1507 N N . TRP A 1 195 ? -90.750 -3.053 -97.785 1.00 34.91 195 TRP A N 1
ATOM 1508 C CA . TRP A 1 195 ? -91.546 -3.219 -96.579 1.00 34.18 195 TRP A CA 1
ATOM 1509 C C . TRP A 1 195 ? -92.650 -4.246 -96.777 1.00 35.28 195 TRP A C 1
ATOM 1510 O O . TRP A 1 195 ? -93.232 -4.337 -97.856 1.00 36.67 195 TRP A O 1
ATOM 1521 N N . GLY A 1 196 ? -92.942 -5.015 -95.734 1.00 32.50 196 GLY A N 1
ATOM 1522 C CA . GLY A 1 196 ? -93.975 -6.026 -95.852 1.00 32.48 196 GLY A CA 1
ATOM 1523 C C . GLY A 1 196 ? -95.198 -5.812 -94.982 1.00 32.93 196 GLY A C 1
ATOM 1524 O O . GLY A 1 196 ? -96.092 -6.653 -94.969 1.00 33.72 196 GLY A O 1
ATOM 1525 N N . GLY A 1 197 ? -95.258 -4.691 -94.269 1.00 31.98 197 GLY A N 1
ATOM 1526 C CA . GLY A 1 197 ? -96.395 -4.448 -93.396 1.00 33.12 197 GLY A CA 1
ATOM 1527 C C . GLY A 1 197 ? -97.549 -3.667 -93.998 1.00 34.02 197 GLY A C 1
ATOM 1528 O O . GLY A 1 197 ? -97.761 -3.683 -95.210 1.00 34.26 197 GLY A O 1
ATOM 1529 N N . ALA A 1 198 ? -98.298 -2.993 -93.127 1.00 34.44 198 ALA A N 1
ATOM 1530 C CA . ALA A 1 198 ? -99.448 -2.173 -93.507 1.00 35.52 198 ALA A CA 1
ATOM 1531 C C . ALA A 1 198 ? -99.599 -1.084 -92.443 1.00 36.17 198 ALA A C 1
ATOM 1532 O O . ALA A 1 198 ? -99.485 -1.358 -91.253 1.00 37.02 198 ALA A O 1
ATOM 1534 N N . SER A 1 199 ? -99.867 0.145 -92.867 1.00 34.89 199 SER A N 1
ATOM 1535 C CA . SER A 1 199 ? -99.990 1.255 -91.929 1.00 37.11 199 SER A CA 1
ATOM 1536 C C . SER A 1 199 ? -101.355 1.423 -91.265 1.00 37.74 199 SER A C 1
ATOM 1537 O O . SER A 1 199 ? -101.510 2.266 -90.384 1.00 37.00 199 SER A O 1
ATOM 1540 N N . LYS A 1 200 ? -102.338 0.633 -91.684 1.00 39.27 200 LYS A N 1
ATOM 1541 C CA . LYS A 1 200 ? -103.691 0.718 -91.126 1.00 42.22 200 LYS A CA 1
ATOM 1542 C C . LYS A 1 200 ? -104.242 -0.684 -90.927 1.00 43.42 200 LYS A C 1
ATOM 1543 O O . LYS A 1 200 ? -103.767 -1.637 -91.549 1.00 42.69 200 LYS A O 1
ATOM 1549 N N . LEU A 1 201 ? -105.254 -0.810 -90.077 1.00 55.00 201 LEU A N 1
ATOM 1550 C CA . LEU A 1 201 ? -105.855 -2.112 -89.821 1.00 58.49 201 LEU A CA 1
ATOM 1551 C C . LEU A 1 201 ? -106.953 -2.433 -90.832 1.00 61.05 201 LEU A C 1
ATOM 1552 O O . LEU A 1 201 ? -107.394 -3.578 -90.937 1.00 62.58 201 LEU A O 1
ATOM 1557 N N . SER A 1 202 ? -107.383 -1.426 -91.586 1.00 58.78 202 SER A N 1
ATOM 1558 C CA . SER A 1 202 ? -108.444 -1.622 -92.564 1.00 60.58 202 SER A CA 1
ATOM 1559 C C . SER A 1 202 ? -108.176 -0.918 -93.894 1.00 59.94 202 SER A C 1
ATOM 1560 O O . SER A 1 202 ? -107.691 0.215 -93.920 1.00 60.19 202 SER A O 1
ATOM 1563 N N . SER A 1 203 ? -108.505 -1.599 -94.990 1.00 65.10 203 SER A N 1
ATOM 1564 C CA . SER A 1 203 ? -108.320 -1.076 -96.346 1.00 64.66 203 SER A CA 1
ATOM 1565 C C . SER A 1 203 ? -106.937 -0.456 -96.545 1.00 62.28 203 SER A C 1
ATOM 1566 O O . SER A 1 203 ? -106.799 0.644 -97.087 1.00 62.11 203 SER A O 1
ATOM 1569 N N . ALA A 1 204 ? -105.914 -1.181 -96.110 1.00 55.46 204 ALA A N 1
ATOM 1570 C CA . ALA A 1 204 ? -104.546 -0.711 -96.226 1.00 52.07 204 ALA A CA 1
ATOM 1571 C C . ALA A 1 204 ? -103.842 -1.373 -97.401 1.00 49.64 204 ALA A C 1
ATOM 1572 O O . ALA A 1 204 ? -104.241 -2.443 -97.859 1.00 51.46 204 ALA A O 1
ATOM 1574 N N . THR A 1 205 ? -102.796 -0.725 -97.896 1.00 38.23 205 THR A N 1
ATOM 1575 C CA . THR A 1 205 ? -102.029 -1.273 -98.999 1.00 35.45 205 THR A CA 1
ATOM 1576 C C . THR A 1 205 ? -100.772 -1.933 -98.430 1.00 34.20 205 THR A C 1
ATOM 1577 O O . THR A 1 205 ? -99.887 -1.254 -97.908 1.00 34.37 205 THR A O 1
ATOM 1581 N N . ARG A 1 206 ? -100.707 -3.256 -98.508 1.00 32.41 206 ARG A N 1
ATOM 1582 C CA . ARG A 1 206 ? -99.550 -3.981 -98.008 1.00 31.50 206 ARG A CA 1
ATOM 1583 C C . ARG A 1 206 ? -98.286 -3.459 -98.693 1.00 31.55 206 ARG A C 1
ATOM 1584 O O . ARG A 1 206 ? -98.284 -3.188 -99.897 1.00 30.50 206 ARG A O 1
ATOM 1592 N N . GLY A 1 207 ? -97.220 -3.298 -97.916 1.00 33.92 207 GLY A N 1
ATOM 1593 C CA . GLY A 1 207 ? -95.961 -2.831 -98.470 1.00 34.10 207 GLY A CA 1
ATOM 1594 C C . GLY A 1 207 ? -95.795 -1.331 -98.640 1.00 34.30 207 GLY A C 1
ATOM 1595 O O . GLY A 1 207 ? -94.730 -0.881 -99.056 1.00 34.68 207 GLY A O 1
ATOM 1596 N N . LEU A 1 208 ? -96.828 -0.554 -98.322 1.00 32.72 208 LEU A N 1
ATOM 1597 C CA . LEU A 1 208 ? -96.765 0.902 -98.466 1.00 34.08 208 LEU A CA 1
ATOM 1598 C C . LEU A 1 208 ? -96.528 1.602 -97.127 1.00 35.49 208 LEU A C 1
ATOM 1599 O O . LEU A 1 208 ? -97.457 1.781 -96.336 1.00 34.60 208 LEU A O 1
ATOM 1604 N N . PRO A 1 209 ? -95.279 2.016 -96.860 1.00 39.69 209 PRO A N 1
ATOM 1605 C CA . PRO A 1 209 ? -94.966 2.694 -95.597 1.00 40.27 209 PRO A CA 1
ATOM 1606 C C . PRO A 1 209 ? -95.601 4.078 -95.540 1.00 40.69 209 PRO A C 1
ATOM 1607 O O . PRO A 1 209 ? -95.698 4.765 -96.553 1.00 41.66 209 PRO A O 1
ATOM 1611 N N . ALA A 1 210 ? -96.029 4.483 -94.349 1.00 42.65 210 ALA A N 1
ATOM 1612 C CA . ALA A 1 210 ? -96.690 5.770 -94.163 1.00 42.83 210 ALA A CA 1
ATOM 1613 C C . ALA A 1 210 ? -95.784 6.982 -94.005 1.00 43.10 210 ALA A C 1
ATOM 1614 O O . ALA A 1 210 ? -96.147 8.082 -94.427 1.00 43.07 210 ALA A O 1
ATOM 1616 N N . HIS A 1 211 ? -94.614 6.799 -93.399 1.00 40.51 211 HIS A N 1
ATOM 1617 C CA . HIS A 1 211 ? -93.726 7.934 -93.180 1.00 39.93 211 HIS A CA 1
ATOM 1618 C C . HIS A 1 211 ? -92.260 7.673 -93.498 1.00 38.87 211 HIS A C 1
ATOM 1619 O O . HIS A 1 211 ? -91.370 8.163 -92.805 1.00 39.93 211 HIS A O 1
ATOM 1626 N N . ALA A 1 212 ? -92.012 6.907 -94.555 1.00 32.34 212 ALA A N 1
ATOM 1627 C CA . ALA A 1 212 ? -90.651 6.601 -94.973 1.00 31.21 212 ALA A CA 1
ATOM 1628 C C . ALA A 1 212 ? -90.116 7.769 -95.800 1.00 31.67 212 ALA A C 1
ATOM 1629 O O . ALA A 1 212 ? -89.919 7.649 -97.010 1.00 30.28 212 ALA A O 1
ATOM 1631 N N . ASP A 1 213 ? -89.867 8.896 -95.140 1.00 33.20 213 ASP A N 1
ATOM 1632 C CA . ASP A 1 213 ? -89.391 10.078 -95.843 1.00 34.06 213 ASP A CA 1
ATOM 1633 C C . ASP A 1 213 ? -88.784 11.096 -94.883 1.00 32.46 213 ASP A C 1
ATOM 1634 O O . ASP A 1 213 ? -88.892 10.954 -93.665 1.00 32.20 213 ASP A O 1
ATOM 1639 N N . TRP A 1 214 ? -88.161 12.126 -95.448 1.00 28.38 214 TRP A N 1
ATOM 1640 C CA . TRP A 1 214 ? -87.539 13.190 -94.673 1.00 28.31 214 TRP A CA 1
ATOM 1641 C C . TRP A 1 214 ? -88.398 14.442 -94.773 1.00 29.04 214 TRP A C 1
ATOM 1642 O O . TRP A 1 214 ? -87.926 15.555 -94.528 1.00 29.92 214 TRP A O 1
ATOM 1653 N N . GLY A 1 215 ? -89.658 14.266 -95.142 1.00 28.81 215 GLY A N 1
ATOM 1654 C CA . GLY A 1 215 ? -90.529 15.418 -95.273 1.00 29.07 215 GLY A CA 1
ATOM 1655 C C . GLY A 1 215 ? -90.797 15.764 -96.726 1.00 29.41 215 GLY A C 1
ATOM 1656 O O . GLY A 1 215 ? -90.509 14.974 -97.633 1.00 28.95 215 GLY A O 1
ATOM 1657 N N . THR A 1 216 ? -91.332 16.960 -96.951 1.00 31.29 216 THR A N 1
ATOM 1658 C CA . THR A 1 216 ? -91.679 17.407 -98.296 1.00 31.81 216 THR A CA 1
ATOM 1659 C C . THR A 1 216 ? -91.198 18.820 -98.578 1.00 31.68 216 THR A C 1
ATOM 1660 O O . THR A 1 216 ? -91.314 19.699 -97.723 1.00 31.80 216 THR A O 1
ATOM 1664 N N . ILE A 1 217 ? -90.658 19.039 -99.774 1.00 31.09 217 ILE A N 1
ATOM 1665 C CA . ILE A 1 217 ? -90.221 20.376 -100.146 1.00 33.79 217 ILE A CA 1
ATOM 1666 C C . ILE A 1 217 ? -90.999 20.855 -101.365 1.00 33.50 217 ILE A C 1
ATOM 1667 O O . ILE A 1 217 ? -91.544 20.059 -102.133 1.00 33.52 217 ILE A O 1
ATOM 1672 N N . TYR A 1 218 ? -91.048 22.169 -101.522 1.00 32.95 218 TYR A N 1
ATOM 1673 C CA . TYR A 1 218 ? -91.705 22.794 -102.650 1.00 32.00 218 TYR A CA 1
ATOM 1674 C C . TYR A 1 218 ? -90.960 24.094 -102.876 1.00 32.50 218 TYR A C 1
ATOM 1675 O O . TYR A 1 218 ? -90.204 24.544 -102.011 1.00 32.69 218 TYR A O 1
ATOM 1684 N N . ALA A 1 219 ? -91.155 24.685 -104.045 1.00 33.39 219 ALA A N 1
ATOM 1685 C CA . ALA A 1 219 ? -90.500 25.935 -104.377 1.00 32.73 219 ALA A CA 1
ATOM 1686 C C . ALA A 1 219 ? -91.563 26.946 -104.760 1.00 33.29 219 ALA A C 1
ATOM 1687 O O . ALA A 1 219 ? -92.610 26.585 -105.291 1.00 34.28 219 ALA A O 1
ATOM 1689 N N . PHE A 1 220 ? -91.304 28.213 -104.472 1.00 32.32 220 PHE A N 1
ATOM 1690 C CA . PHE A 1 220 ? -92.248 29.257 -104.813 1.00 33.50 220 PHE A CA 1
ATOM 1691 C C . PHE A 1 220 ? -91.523 30.543 -105.146 1.00 35.27 220 PHE A C 1
ATOM 1692 O O . PHE A 1 220 ? -90.341 30.700 -104.849 1.00 36.31 220 PHE A O 1
ATOM 1700 N N . VAL A 1 221 ? -92.244 31.456 -105.779 1.00 38.27 221 VAL A N 1
ATOM 1701 C CA . VAL A 1 221 ? -91.695 32.741 -106.173 1.00 39.85 221 VAL A CA 1
ATOM 1702 C C . VAL A 1 221 ? -91.978 33.772 -105.083 1.00 39.71 221 VAL A C 1
ATOM 1703 O O . VAL A 1 221 ? -93.098 33.870 -104.590 1.00 40.25 221 VAL A O 1
ATOM 1707 N N . PRO A 1 222 ? -90.955 34.539 -104.677 1.00 40.25 222 PRO A N 1
ATOM 1708 C CA . PRO A 1 222 ? -91.122 35.566 -103.638 1.00 41.03 222 PRO A CA 1
ATOM 1709 C C . PRO A 1 222 ? -91.856 36.777 -104.224 1.00 41.26 222 PRO A C 1
ATOM 1710 O O . PRO A 1 222 ? -91.323 37.886 -104.282 1.00 40.79 222 PRO A O 1
ATOM 1714 N N . ARG A 1 223 ? -93.089 36.541 -104.653 1.00 38.05 223 ARG A N 1
ATOM 1715 C CA . ARG A 1 223 ? -93.916 37.566 -105.276 1.00 39.30 223 ARG A CA 1
ATOM 1716 C C . ARG A 1 223 ? -95.359 37.300 -104.851 1.00 38.44 223 ARG A C 1
ATOM 1717 O O . ARG A 1 223 ? -95.723 36.161 -104.561 1.00 37.78 223 ARG A O 1
ATOM 1725 N N . PRO A 1 224 ? -96.199 38.345 -104.790 1.00 38.90 224 PRO A N 1
ATOM 1726 C CA . PRO A 1 224 ? -97.596 38.120 -104.394 1.00 38.17 224 PRO A CA 1
ATOM 1727 C C . PRO A 1 224 ? -98.356 37.425 -105.529 1.00 38.24 224 PRO A C 1
ATOM 1728 O O . PRO A 1 224 ? -97.898 37.416 -106.672 1.00 36.82 224 PRO A O 1
ATOM 1732 N N . ASN A 1 225 ? -99.507 36.837 -105.213 1.00 36.16 225 ASN A N 1
ATOM 1733 C CA . ASN A 1 225 ? -100.314 36.127 -106.208 1.00 39.11 225 ASN A CA 1
ATOM 1734 C C . ASN A 1 225 ? -100.626 36.938 -107.459 1.00 41.68 225 ASN A C 1
ATOM 1735 O O . ASN A 1 225 ? -100.565 36.420 -108.572 1.00 41.19 225 ASN A O 1
ATOM 1740 N N . GLU A 1 226 ? -100.966 38.208 -107.263 1.00 47.35 226 GLU A N 1
ATOM 1741 C CA . GLU A 1 226 ? -101.320 39.111 -108.353 1.00 53.33 226 GLU A CA 1
ATOM 1742 C C . GLU A 1 226 ? -100.262 39.255 -109.446 1.00 57.96 226 GLU A C 1
ATOM 1743 O O . GLU A 1 226 ? -100.596 39.321 -110.627 1.00 59.09 226 GLU A O 1
ATOM 1749 N N . LYS A 1 227 ? -98.992 39.309 -109.059 1.00 67.44 227 LYS A N 1
ATOM 1750 C CA . LYS A 1 227 ? -97.916 39.443 -110.035 1.00 73.42 227 LYS A CA 1
ATOM 1751 C C . LYS A 1 227 ? -97.560 38.087 -110.634 1.00 76.48 227 LYS A C 1
ATOM 1752 O O . LYS A 1 227 ? -96.404 37.835 -110.971 1.00 77.66 227 LYS A O 1
ATOM 1758 N N . LYS A 1 228 ? -98.559 37.220 -110.769 1.00 92.33 228 LYS A N 1
ATOM 1759 C CA . LYS A 1 228 ? -98.355 35.882 -111.317 1.00 96.33 228 LYS A CA 1
ATOM 1760 C C . LYS A 1 228 ? -98.018 35.901 -112.813 1.00 98.11 228 LYS A C 1
ATOM 1761 O O . LYS A 1 228 ? -98.417 36.815 -113.543 1.00 98.06 228 LYS A O 1
ATOM 1767 N N . SER A 1 229 ? -97.275 34.889 -113.256 1.00 100.00 229 SER A N 1
ATOM 1768 C CA . SER A 1 229 ? -96.872 34.762 -114.656 1.00 100.00 229 SER A CA 1
ATOM 1769 C C . SER A 1 229 ? -97.651 33.632 -115.325 1.00 100.00 229 SER A C 1
ATOM 1770 O O . SER A 1 229 ? -98.502 33.000 -114.697 1.00 100.00 229 SER A O 1
ATOM 1773 N N . THR A 1 230 ? -97.357 33.377 -116.596 1.00 100.00 230 THR A N 1
ATOM 1774 C CA . THR A 1 230 ? -98.041 32.319 -117.336 1.00 100.00 230 THR A CA 1
ATOM 1775 C C . THR A 1 230 ? -97.102 31.156 -117.661 1.00 100.00 230 THR A C 1
ATOM 1776 O O . THR A 1 230 ? -97.547 30.015 -117.815 1.00 100.00 230 THR A O 1
ATOM 1780 N N . ALA A 1 231 ? -95.807 31.449 -117.762 1.00 70.40 231 ALA A N 1
ATOM 1781 C CA . ALA A 1 231 ? -94.815 30.426 -118.077 1.00 64.98 231 ALA A CA 1
ATOM 1782 C C . ALA A 1 231 ? -94.381 29.645 -116.837 1.00 61.25 231 ALA A C 1
ATOM 1783 O O . ALA A 1 231 ? -93.791 30.203 -115.911 1.00 61.70 231 ALA A O 1
ATOM 1785 N N . VAL A 1 232 ? -94.679 28.350 -116.830 1.00 59.31 232 VAL A N 1
ATOM 1786 C CA . VAL A 1 232 ? -94.322 27.485 -115.715 1.00 55.55 232 VAL A CA 1
ATOM 1787 C C . VAL A 1 232 ? -92.807 27.363 -115.566 1.00 51.99 232 VAL A C 1
ATOM 1788 O O . VAL A 1 232 ? -92.088 27.138 -116.543 1.00 51.27 232 VAL A O 1
ATOM 1792 N N . LYS A 1 233 ? -92.330 27.515 -114.335 1.00 45.24 233 LYS A N 1
ATOM 1793 C CA . LYS A 1 233 ? -90.905 27.421 -114.050 1.00 40.71 233 LYS A CA 1
ATOM 1794 C C . LYS A 1 233 ? -90.595 26.121 -113.316 1.00 36.93 233 LYS A C 1
ATOM 1795 O O . LYS A 1 233 ? -91.403 25.632 -112.521 1.00 34.51 233 LYS A O 1
ATOM 1801 N N . HIS A 1 234 ? -89.426 25.559 -113.599 1.00 36.44 234 HIS A N 1
ATOM 1802 C CA . HIS A 1 234 ? -89.015 24.306 -112.990 1.00 34.93 234 HIS A CA 1
ATOM 1803 C C . HIS A 1 234 ? -87.733 24.435 -112.193 1.00 34.05 234 HIS A C 1
ATOM 1804 O O . HIS A 1 234 ? -86.865 25.262 -112.480 1.00 32.23 234 HIS A O 1
ATOM 1811 N N . VAL A 1 235 ? -87.619 23.576 -111.194 1.00 36.33 235 VAL A N 1
ATOM 1812 C CA . VAL A 1 235 ? -86.475 23.581 -110.317 1.00 33.84 235 VAL A CA 1
ATOM 1813 C C . VAL A 1 235 ? -86.089 22.118 -110.064 1.00 33.15 235 VAL A C 1
ATOM 1814 O O . VAL A 1 235 ? -86.959 21.249 -109.976 1.00 33.46 235 VAL A O 1
ATOM 1818 N N . ALA A 1 236 ? -84.791 21.841 -109.990 1.00 32.84 236 ALA A N 1
ATOM 1819 C CA . ALA A 1 236 ? -84.313 20.477 -109.752 1.00 31.40 236 ALA A CA 1
ATOM 1820 C C . ALA A 1 236 ? -83.931 20.273 -108.285 1.00 32.32 236 ALA A C 1
ATOM 1821 O O . ALA A 1 236 ? -83.253 21.113 -107.686 1.00 32.31 236 ALA A O 1
ATOM 1823 N N . VAL A 1 237 ? -84.364 19.150 -107.716 1.00 28.75 237 VAL A N 1
ATOM 1824 C CA . VAL A 1 237 ? -84.081 18.837 -106.323 1.00 27.57 237 VAL A CA 1
ATOM 1825 C C . VAL A 1 237 ? -83.058 17.715 -106.183 1.00 28.41 237 VAL A C 1
ATOM 1826 O O . VAL A 1 237 ? -83.282 16.594 -106.649 1.00 27.29 237 VAL A O 1
ATOM 1830 N N . TYR A 1 238 ? -81.934 18.031 -105.543 1.00 30.48 238 TYR A N 1
ATOM 1831 C CA . TYR A 1 238 ? -80.869 17.060 -105.305 1.00 30.89 238 TYR A CA 1
ATOM 1832 C C . TYR A 1 238 ? -80.821 16.675 -103.828 1.00 31.26 238 TYR A C 1
ATOM 1833 O O . TYR A 1 238 ? -81.094 17.501 -102.953 1.00 31.67 238 TYR A O 1
ATOM 1842 N N . ILE A 1 239 ? -80.471 15.424 -103.549 1.00 30.35 239 ILE A N 1
ATOM 1843 C CA . ILE A 1 239 ? -80.357 14.980 -102.166 1.00 30.06 239 ILE A CA 1
ATOM 1844 C C . ILE A 1 239 ? -79.047 14.230 -101.959 1.00 30.39 239 ILE A C 1
ATOM 1845 O O . ILE A 1 239 ? -78.496 13.654 -102.900 1.00 29.57 239 ILE A O 1
ATOM 1850 N N . ARG A 1 240 ? -78.547 14.272 -100.725 1.00 32.14 240 ARG A N 1
ATOM 1851 C CA . ARG A 1 240 ? -77.304 13.605 -100.346 1.00 31.76 240 ARG A CA 1
ATOM 1852 C C . ARG A 1 240 ? -77.496 12.975 -98.961 1.00 31.93 240 ARG A C 1
ATOM 1853 O O . ARG A 1 240 ? -78.009 13.621 -98.046 1.00 32.01 240 ARG A O 1
ATOM 1861 N N . TYR A 1 241 ? -77.081 11.722 -98.803 1.00 29.57 241 TYR A N 1
ATOM 1862 C CA . TYR A 1 241 ? -77.235 11.028 -97.527 1.00 30.53 241 TYR A CA 1
ATOM 1863 C C . TYR A 1 241 ? -76.034 11.231 -96.599 1.00 32.13 241 TYR A C 1
ATOM 1864 O O . TYR A 1 241 ? -74.916 10.830 -96.929 1.00 32.61 241 TYR A O 1
ATOM 1873 N N . LYS A 1 242 ? -76.269 11.850 -95.442 1.00 30.65 242 LYS A N 1
ATOM 1874 C CA . LYS A 1 242 ? -75.200 12.110 -94.471 1.00 32.48 242 LYS A CA 1
ATOM 1875 C C . LYS A 1 242 ? -75.238 11.113 -93.319 1.00 32.34 242 LYS A C 1
ATOM 1876 O O . LYS A 1 242 ? -76.303 10.839 -92.766 1.00 32.38 242 LYS A O 1
ATOM 1882 N N . ASN A 1 243 ? -74.076 10.577 -92.959 1.00 34.17 243 ASN A N 1
ATOM 1883 C CA . ASN A 1 243 ? -73.971 9.618 -91.857 1.00 36.60 243 ASN A CA 1
ATOM 1884 C C . ASN A 1 243 ? -74.888 8.428 -92.083 1.00 34.97 243 ASN A C 1
ATOM 1885 O O . ASN A 1 243 ? -75.563 7.963 -91.164 1.00 35.37 243 ASN A O 1
ATOM 1890 N N . ALA A 1 244 ? -74.903 7.937 -93.313 1.00 32.73 244 ALA A N 1
ATOM 1891 C CA . ALA A 1 244 ? -75.747 6.813 -93.674 1.00 30.94 244 ALA A CA 1
ATOM 1892 C C . ALA A 1 244 ? -75.399 5.522 -92.941 1.00 30.38 244 ALA A C 1
ATOM 1893 O O . ALA A 1 244 ? -74.229 5.220 -92.703 1.00 30.38 244 ALA A O 1
ATOM 1895 N N . ARG A 1 245 ? -76.432 4.764 -92.589 1.00 28.75 245 ARG A N 1
ATOM 1896 C CA . ARG A 1 245 ? -76.273 3.476 -91.930 1.00 28.20 245 ARG A CA 1
ATOM 1897 C C . ARG A 1 245 ? -77.283 2.542 -92.588 1.00 28.77 245 ARG A C 1
ATOM 1898 O O . ARG A 1 245 ? -78.357 2.985 -93.000 1.00 28.73 245 ARG A O 1
ATOM 1906 N N . ALA A 1 246 ? -76.936 1.263 -92.700 1.00 29.55 246 ALA A N 1
ATOM 1907 C CA . ALA A 1 246 ? -77.813 0.283 -93.336 1.00 29.74 246 ALA A CA 1
ATOM 1908 C C . ALA A 1 246 ? -77.880 -1.019 -92.545 1.00 30.26 246 ALA A C 1
ATOM 1909 O O . ALA A 1 246 ? -76.913 -1.399 -91.886 1.00 31.47 246 ALA A O 1
ATOM 1911 N N . TRP A 1 247 ? -79.015 -1.709 -92.633 1.00 28.91 247 TRP A N 1
ATOM 1912 C CA . TRP A 1 247 ? -79.215 -2.965 -91.912 1.00 30.31 247 TRP A CA 1
ATOM 1913 C C . TRP A 1 247 ? -79.912 -4.060 -92.732 1.00 32.27 247 TRP A C 1
ATOM 1914 O O . TRP A 1 247 ? -80.719 -3.766 -93.618 1.00 32.70 247 TRP A O 1
ATOM 1925 N N . CYS A 1 248 ? -79.612 -5.315 -92.387 1.00 36.54 248 CYS A N 1
ATOM 1926 C CA . CYS A 1 248 ? -80.203 -6.524 -92.984 1.00 36.97 248 CYS A CA 1
ATOM 1927 C C . CYS A 1 248 ? -80.037 -6.713 -94.479 1.00 36.75 248 CYS A C 1
ATOM 1928 O O . CYS A 1 248 ? -80.847 -6.240 -95.276 1.00 35.91 248 CYS A O 1
ATOM 1931 N N . PRO A 1 249 ? -78.993 -7.449 -94.875 1.00 34.93 249 PRO A N 1
ATOM 1932 C CA . PRO A 1 249 ? -78.664 -7.739 -96.272 1.00 34.83 249 PRO A CA 1
ATOM 1933 C C . PRO A 1 249 ? -79.879 -8.110 -97.108 1.00 34.59 249 PRO A C 1
ATOM 1934 O O . PRO A 1 249 ? -80.745 -8.862 -96.661 1.00 34.51 249 PRO A O 1
ATOM 1938 N N . SER A 1 250 ? -79.940 -7.574 -98.322 1.00 32.15 250 SER A N 1
ATOM 1939 C CA . SER A 1 250 ? -81.040 -7.871 -99.227 1.00 31.87 250 SER A CA 1
ATOM 1940 C C . SER A 1 250 ? -80.557 -7.837 -100.676 1.00 31.26 250 SER A C 1
ATOM 1941 O O . SER A 1 250 ? -79.364 -7.675 -100.932 1.00 30.47 250 SER A O 1
ATOM 1944 N N . MET A 1 251 ? -81.489 -7.972 -101.614 1.00 32.81 251 MET A N 1
ATOM 1945 C CA . MET A 1 251 ? -81.164 -8.042 -103.038 1.00 32.32 251 MET A CA 1
ATOM 1946 C C . MET A 1 251 ? -81.057 -6.737 -103.800 1.00 32.06 251 MET A C 1
ATOM 1947 O O . MET A 1 251 ? -81.542 -5.698 -103.363 1.00 33.31 251 MET A O 1
ATOM 1952 N N . LEU A 1 252 ? -80.409 -6.814 -104.958 1.00 30.48 252 LEU A N 1
ATOM 1953 C CA . LEU A 1 252 ? -80.274 -5.674 -105.852 1.00 31.26 252 LEU A CA 1
ATOM 1954 C C . LEU A 1 252 ? -81.213 -5.982 -107.026 1.00 32.03 252 LEU A C 1
ATOM 1955 O O . LEU A 1 252 ? -81.456 -7.150 -107.341 1.00 30.46 252 LEU A O 1
ATOM 1960 N N . PRO A 1 253 ? -81.761 -4.945 -107.679 1.00 35.41 253 PRO A N 1
ATOM 1961 C CA . PRO A 1 253 ? -82.680 -5.162 -108.803 1.00 35.05 253 PRO A CA 1
ATOM 1962 C C . PRO A 1 253 ? -82.232 -6.144 -109.877 1.00 34.82 253 PRO A C 1
ATOM 1963 O O . PRO A 1 253 ? -81.052 -6.241 -110.208 1.00 34.41 253 PRO A O 1
ATOM 1967 N N . PHE A 1 254 ? -83.201 -6.883 -110.407 1.00 32.42 254 PHE A N 1
ATOM 1968 C CA . PHE A 1 254 ? -82.946 -7.873 -111.440 1.00 32.57 254 PHE A CA 1
ATOM 1969 C C . PHE A 1 254 ? -82.547 -7.229 -112.766 1.00 32.56 254 PHE A C 1
ATOM 1970 O O . PHE A 1 254 ? -83.209 -6.310 -113.248 1.00 31.72 254 PHE A O 1
ATOM 1978 N N . ARG A 1 255 ? -81.454 -7.714 -113.345 1.00 32.53 255 ARG A N 1
ATOM 1979 C CA . ARG A 1 255 ? -80.953 -7.199 -114.616 1.00 33.93 255 ARG A CA 1
ATOM 1980 C C . ARG A 1 255 ? -81.320 -8.159 -115.736 1.00 35.23 255 ARG A C 1
ATOM 1981 O O . ARG A 1 255 ? -80.861 -9.300 -115.769 1.00 35.81 255 ARG A O 1
ATOM 1989 N N . SER A 1 256 ? -82.144 -7.679 -116.656 1.00 35.57 256 SER A N 1
ATOM 1990 C CA . SER A 1 256 ? -82.609 -8.470 -117.789 1.00 38.00 256 SER A CA 1
ATOM 1991 C C . SER A 1 256 ? -81.485 -8.938 -118.720 1.00 38.30 256 SER A C 1
ATOM 1992 O O . SER A 1 256 ? -80.492 -8.233 -118.910 1.00 36.07 256 SER A O 1
ATOM 1995 N N . TYR A 1 257 ? -81.645 -10.130 -119.297 1.00 39.29 257 TYR A N 1
ATOM 1996 C CA . TYR A 1 257 ? -80.652 -10.664 -120.229 1.00 43.53 257 TYR A CA 1
ATOM 1997 C C . TYR A 1 257 ? -81.026 -10.349 -121.675 1.00 49.06 257 TYR A C 1
ATOM 1998 O O . TYR A 1 257 ? -80.217 -10.531 -122.582 1.00 49.70 257 TYR A O 1
ATOM 2007 N N . LYS A 1 258 ? -82.252 -9.880 -121.888 1.00 87.35 258 LYS A N 1
ATOM 2008 C CA . LYS A 1 258 ? -82.725 -9.549 -123.230 1.00 95.95 258 LYS A CA 1
ATOM 2009 C C . LYS A 1 258 ? -81.929 -8.400 -123.860 1.00 99.35 258 LYS A C 1
ATOM 2010 O O . LYS A 1 258 ? -82.497 -7.295 -124.009 1.00 100.00 258 LYS A O 1
ATOM 2016 N N . GLY B 2 1 ? -62.053 44.633 -87.089 1.00 63.70 1 GLY B N 1
ATOM 2017 C CA . GLY B 2 1 ? -62.678 45.054 -88.375 1.00 61.75 1 GLY B CA 1
ATOM 2018 C C . GLY B 2 1 ? -62.820 43.903 -89.356 1.00 60.63 1 GLY B C 1
ATOM 2019 O O . GLY B 2 1 ? -62.579 42.747 -89.001 1.00 60.37 1 GLY B O 1
ATOM 2020 N N . PRO B 2 2 ? -63.208 44.192 -90.607 1.00 49.87 2 PRO B N 1
ATOM 2021 C CA . PRO B 2 2 ? -63.386 43.180 -91.654 1.00 47.69 2 PRO B CA 1
ATOM 2022 C C . PRO B 2 2 ? -62.087 42.480 -92.049 1.00 45.23 2 PRO B C 1
ATOM 2023 O O . PRO B 2 2 ? -61.036 43.112 -92.169 1.00 45.35 2 PRO B O 1
ATOM 2027 N N . ILE B 2 3 ? -62.173 41.171 -92.251 1.00 38.19 3 ILE B N 1
ATOM 2028 C CA . ILE B 2 3 ? -61.024 40.381 -92.665 1.00 36.38 3 ILE B CA 1
ATOM 2029 C C . ILE B 2 3 ? -60.964 40.424 -94.191 1.00 34.66 3 ILE B C 1
ATOM 2030 O O . ILE B 2 3 ? -61.948 40.109 -94.866 1.00 34.18 3 ILE B O 1
ATOM 2035 N N . PRO B 2 4 ? -59.823 40.838 -94.759 1.00 37.47 4 PRO B N 1
ATOM 2036 C CA . PRO B 2 4 ? -59.761 40.869 -96.224 1.00 36.59 4 PRO B CA 1
ATOM 2037 C C . PRO B 2 4 ? -59.755 39.441 -96.782 1.00 35.90 4 PRO B C 1
ATOM 2038 O O . PRO B 2 4 ? -59.052 38.566 -96.269 1.00 35.21 4 PRO B O 1
ATOM 2042 N N . THR B 2 5 ? -60.553 39.203 -97.818 1.00 34.58 5 THR B N 1
ATOM 2043 C CA . THR B 2 5 ? -60.625 37.879 -98.427 1.00 33.23 5 THR B CA 1
ATOM 2044 C C . THR B 2 5 ? -60.483 37.980 -99.933 1.00 33.23 5 THR B C 1
ATOM 2045 O O . THR B 2 5 ? -60.624 39.055 -100.512 1.00 33.35 5 THR B O 1
ATOM 2049 N N . ALA B 2 6 ? -60.208 36.847 -100.564 1.00 34.64 6 ALA B N 1
ATOM 2050 C CA . ALA B 2 6 ? -60.060 36.799 -102.008 1.00 34.69 6 ALA B CA 1
ATOM 2051 C C . ALA B 2 6 ? -60.788 35.570 -102.539 1.00 34.14 6 ALA B C 1
ATOM 2052 O O . ALA B 2 6 ? -60.180 34.524 -102.762 1.00 35.00 6 ALA B O 1
ATOM 2054 N N . PRO B 2 7 ? -62.111 35.673 -102.723 1.00 30.54 7 PRO B N 1
ATOM 2055 C CA . PRO B 2 7 ? -62.836 34.508 -103.236 1.00 30.73 7 PRO B CA 1
ATOM 2056 C C . PRO B 2 7 ? -62.262 34.002 -104.558 1.00 30.77 7 PRO B C 1
ATOM 2057 O O . PRO B 2 7 ? -61.950 34.779 -105.459 1.00 29.98 7 PRO B O 1
ATOM 2061 N N . ARG B 2 8 ? -62.119 32.685 -104.649 1.00 32.43 8 ARG B N 1
ATOM 2062 C CA . ARG B 2 8 ? -61.554 32.032 -105.820 1.00 33.81 8 ARG B CA 1
ATOM 2063 C C . ARG B 2 8 ? -62.478 31.948 -107.036 1.00 35.05 8 ARG B C 1
ATOM 2064 O O . ARG B 2 8 ? -63.672 32.239 -106.952 1.00 34.75 8 ARG B O 1
ATOM 2072 N N . GLU B 2 9 ? -61.905 31.549 -108.168 1.00 37.58 9 GLU B N 1
ATOM 2073 C CA . GLU B 2 9 ? -62.639 31.446 -109.426 1.00 39.45 9 GLU B CA 1
ATOM 2074 C C . GLU B 2 9 ? -63.866 30.543 -109.385 1.00 39.91 9 GLU B C 1
ATOM 2075 O O . GLU B 2 9 ? -64.834 30.776 -110.113 1.00 40.37 9 GLU B O 1
ATOM 2081 N N . ASN B 2 10 ? -63.834 29.518 -108.539 1.00 37.46 10 ASN B N 1
ATOM 2082 C CA . ASN B 2 10 ? -64.953 28.590 -108.456 1.00 37.29 10 ASN B CA 1
ATOM 2083 C C . ASN B 2 10 ? -65.979 28.920 -107.372 1.00 37.44 10 ASN B C 1
ATOM 2084 O O . ASN B 2 10 ? -66.697 28.039 -106.901 1.00 37.80 10 ASN B O 1
ATOM 2089 N N . SER B 2 11 ? -66.056 30.187 -106.983 1.00 35.41 11 SER B N 1
ATOM 2090 C CA . SER B 2 11 ? -67.022 30.602 -105.973 1.00 36.54 11 SER B CA 1
ATOM 2091 C C . SER B 2 11 ? -68.445 30.338 -106.461 1.00 36.26 11 SER B C 1
ATOM 2092 O O . SER B 2 11 ? -68.722 30.439 -107.654 1.00 35.94 11 SER B O 1
ATOM 2095 N N . LEU B 2 12 ? -69.334 30.000 -105.528 1.00 38.83 12 LEU B N 1
ATOM 2096 C CA . LEU B 2 12 ? -70.742 29.742 -105.826 1.00 38.28 12 LEU B CA 1
ATOM 2097 C C . LEU B 2 12 ? -71.011 28.425 -106.543 1.00 36.98 12 LEU B C 1
ATOM 2098 O O . LEU B 2 12 ? -72.157 28.080 -106.814 1.00 38.51 12 LEU B O 1
ATOM 2103 N N . MET B 2 13 ? -69.953 27.690 -106.848 1.00 34.29 13 MET B N 1
ATOM 2104 C CA . MET B 2 13 ? -70.085 26.405 -107.522 1.00 33.85 13 MET B CA 1
ATOM 2105 C C . MET B 2 13 ? -70.759 25.356 -106.627 1.00 34.15 13 MET B C 1
ATOM 2106 O O . MET B 2 13 ? -70.550 25.331 -105.413 1.00 34.96 13 MET B O 1
ATOM 2111 N N . PHE B 2 14 ? -71.585 24.508 -107.231 1.00 32.70 14 PHE B N 1
ATOM 2112 C CA . PHE B 2 14 ? -72.240 23.424 -106.511 1.00 31.67 14 PHE B CA 1
ATOM 2113 C C . PHE B 2 14 ? -71.559 22.151 -107.012 1.00 31.93 14 PHE B C 1
ATOM 2114 O O . PHE B 2 14 ? -71.685 21.804 -108.185 1.00 32.09 14 PHE B O 1
ATOM 2122 N N . LEU B 2 15 ? -70.825 21.476 -106.133 1.00 33.13 15 LEU B N 1
ATOM 2123 C CA . LEU B 2 15 ? -70.117 20.243 -106.485 1.00 33.48 15 LEU B CA 1
ATOM 2124 C C . LEU B 2 15 ? -70.842 19.086 -105.808 1.00 33.41 15 LEU B C 1
ATOM 2125 O O . LEU B 2 15 ? -70.832 18.978 -104.583 1.00 33.72 15 LEU B O 1
ATOM 2130 N N . SER B 2 16 ? -71.450 18.210 -106.600 1.00 34.66 16 SER B N 1
ATOM 2131 C CA . SER B 2 16 ? -72.216 17.094 -106.053 1.00 34.87 16 SER B CA 1
ATOM 2132 C C . SER B 2 16 ? -71.452 16.142 -105.129 1.00 35.04 16 SER B C 1
ATOM 2133 O O . SER B 2 16 ? -72.057 15.471 -104.291 1.00 35.70 16 SER B O 1
ATOM 2136 N N . THR B 2 17 ? -70.133 16.086 -105.275 1.00 32.21 17 THR B N 1
ATOM 2137 C CA . THR B 2 17 ? -69.316 15.190 -104.464 1.00 31.48 17 THR B CA 1
ATOM 2138 C C . THR B 2 17 ? -68.373 15.897 -103.485 1.00 32.80 17 THR B C 1
ATOM 2139 O O . THR B 2 17 ? -67.457 15.269 -102.949 1.00 32.34 17 THR B O 1
ATOM 2143 N N . LEU B 2 18 ? -68.587 17.192 -103.258 1.00 32.48 18 LEU B N 1
ATOM 2144 C CA . LEU B 2 18 ? -67.738 17.960 -102.349 1.00 33.41 18 LEU B CA 1
ATOM 2145 C C . LEU B 2 18 ? -67.617 17.236 -101.005 1.00 33.81 18 LEU B C 1
ATOM 2146 O O . LEU B 2 18 ? -68.620 16.912 -100.374 1.00 34.86 18 LEU B O 1
ATOM 2151 N N . PRO B 2 19 ? -66.383 16.976 -100.548 1.00 32.67 19 PRO B N 1
ATOM 2152 C CA . PRO B 2 19 ? -66.190 16.283 -99.270 1.00 32.51 19 PRO B CA 1
ATOM 2153 C C . PRO B 2 19 ? -66.328 17.208 -98.059 1.00 33.67 19 PRO B C 1
ATOM 2154 O O . PRO B 2 19 ? -65.376 17.398 -97.303 1.00 34.26 19 PRO B O 1
ATOM 2158 N N . ASP B 2 20 ? -67.518 17.772 -97.875 1.00 34.59 20 ASP B N 1
ATOM 2159 C CA . ASP B 2 20 ? -67.770 18.680 -96.760 1.00 37.01 20 ASP B CA 1
ATOM 2160 C C . ASP B 2 20 ? -69.278 18.806 -96.509 1.00 38.67 20 ASP B C 1
ATOM 2161 O O . ASP B 2 20 ? -70.085 18.365 -97.328 1.00 39.69 20 ASP B O 1
ATOM 2166 N N . ASP B 2 21 ? -69.651 19.402 -95.377 1.00 39.51 21 ASP B N 1
ATOM 2167 C CA . ASP B 2 21 ? -71.058 19.588 -95.002 1.00 42.34 21 ASP B CA 1
ATOM 2168 C C . ASP B 2 21 ? -71.611 20.922 -95.486 1.00 40.54 21 ASP B C 1
ATOM 2169 O O . ASP B 2 21 ? -70.889 21.753 -96.038 1.00 40.11 21 ASP B O 1
ATOM 2174 N N . THR B 2 22 ? -72.904 21.118 -95.251 1.00 38.15 22 THR B N 1
ATOM 2175 C CA . THR B 2 22 ? -73.569 22.365 -95.591 1.00 37.09 22 THR B CA 1
ATOM 2176 C C . THR B 2 22 ? -74.305 22.789 -94.314 1.00 35.58 22 THR B C 1
ATOM 2177 O O . THR B 2 22 ? -74.313 22.043 -93.338 1.00 35.56 22 THR B O 1
ATOM 2181 N N . VAL B 2 23 ? -74.915 23.971 -94.315 1.00 35.03 23 VAL B N 1
ATOM 2182 C CA . VAL B 2 23 ? -75.614 24.491 -93.137 1.00 34.37 23 VAL B CA 1
ATOM 2183 C C . VAL B 2 23 ? -76.867 23.712 -92.698 1.00 34.88 23 VAL B C 1
ATOM 2184 O O . VAL B 2 23 ? -77.648 23.253 -93.530 1.00 35.76 23 VAL B O 1
ATOM 2188 N N . PRO B 2 24 ? -77.066 23.548 -91.375 1.00 36.81 24 PRO B N 1
ATOM 2189 C CA . PRO B 2 24 ? -78.227 22.832 -90.824 1.00 35.71 24 PRO B CA 1
ATOM 2190 C C . PRO B 2 24 ? -79.422 23.781 -90.836 1.00 36.32 24 PRO B C 1
ATOM 2191 O O . PRO B 2 24 ? -79.284 24.948 -90.477 1.00 37.19 24 PRO B O 1
ATOM 2195 N N . ALA B 2 25 ? -80.596 23.295 -91.216 1.00 35.45 25 ALA B N 1
ATOM 2196 C CA . ALA B 2 25 ? -81.764 24.168 -91.255 1.00 36.08 25 ALA B CA 1
ATOM 2197 C C . ALA B 2 25 ? -82.796 23.913 -90.161 1.00 36.03 25 ALA B C 1
ATOM 2198 O O . ALA B 2 25 ? -83.607 24.782 -89.854 1.00 36.88 25 ALA B O 1
ATOM 2200 N N . TYR B 2 26 ? -82.750 22.734 -89.558 1.00 36.07 26 TYR B N 1
ATOM 2201 C CA . TYR B 2 26 ? -83.740 22.360 -88.558 1.00 36.20 26 TYR B CA 1
ATOM 2202 C C . TYR B 2 26 ? -83.062 21.442 -87.536 1.00 37.51 26 TYR B C 1
ATOM 2203 O O . TYR B 2 26 ? -83.400 20.260 -87.420 1.00 38.34 26 TYR B O 1
ATOM 2212 N N . GLY B 2 27 ? -82.108 21.995 -86.793 1.00 35.41 27 GLY B N 1
ATOM 2213 C CA . GLY B 2 27 ? -81.365 21.201 -85.829 1.00 34.35 27 GLY B CA 1
ATOM 2214 C C . GLY B 2 27 ? -81.964 20.928 -84.462 1.00 34.55 27 GLY B C 1
ATOM 2215 O O . GLY B 2 27 ? -83.133 21.213 -84.189 1.00 33.08 27 GLY B O 1
ATOM 2216 N N . ASN B 2 28 ? -81.127 20.354 -83.601 1.00 32.70 28 ASN B N 1
ATOM 2217 C CA . ASN B 2 28 ? -81.504 20.010 -82.241 1.00 32.30 28 ASN B CA 1
ATOM 2218 C C . ASN B 2 28 ? -82.582 18.928 -82.231 1.00 30.62 28 ASN B C 1
ATOM 2219 O O . ASN B 2 28 ? -83.450 18.896 -81.359 1.00 30.32 28 ASN B O 1
ATOM 2224 N N . VAL B 2 29 ? -82.513 18.033 -83.207 1.00 28.70 29 VAL B N 1
ATOM 2225 C CA . VAL B 2 29 ? -83.474 16.946 -83.312 1.00 28.28 29 VAL B CA 1
ATOM 2226 C C . VAL B 2 29 ? -82.890 15.632 -82.814 1.00 29.25 29 VAL B C 1
ATOM 2227 O O . VAL B 2 29 ? -81.838 15.193 -83.280 1.00 29.82 29 VAL B O 1
ATOM 2231 N N . ARG B 2 30 ? -83.572 15.015 -81.856 1.00 29.22 30 ARG B N 1
ATOM 2232 C CA . ARG B 2 30 ? -83.144 13.733 -81.312 1.00 31.38 30 ARG B CA 1
ATOM 2233 C C . ARG B 2 30 ? -83.975 12.679 -82.032 1.00 31.35 30 ARG B C 1
ATOM 2234 O O . ARG B 2 30 ? -85.167 12.870 -82.268 1.00 32.31 30 ARG B O 1
ATOM 2242 N N . THR B 2 31 ? -83.352 11.563 -82.375 1.00 30.18 31 THR B N 1
ATOM 2243 C CA . THR B 2 31 ? -84.045 10.514 -83.101 1.00 30.95 31 THR B CA 1
ATOM 2244 C C . THR B 2 31 ? -84.240 9.231 -82.299 1.00 30.69 31 THR B C 1
ATOM 2245 O O . THR B 2 31 ? -83.528 8.976 -81.329 1.00 31.11 31 THR B O 1
ATOM 2249 N N . PRO B 2 32 ? -85.230 8.413 -82.681 1.00 32.66 32 PRO B N 1
ATOM 2250 C CA . PRO B 2 32 ? -85.435 7.167 -81.939 1.00 33.58 32 PRO B CA 1
ATOM 2251 C C . PRO B 2 32 ? -84.187 6.298 -82.075 1.00 33.00 32 PRO B C 1
ATOM 2252 O O . PRO B 2 32 ? -83.630 6.167 -83.158 1.00 33.11 32 PRO B O 1
ATOM 2256 N N . PRO B 2 33 ? -83.727 5.702 -80.969 1.00 33.69 33 PRO B N 1
ATOM 2257 C CA . PRO B 2 33 ? -82.528 4.856 -80.999 1.00 33.67 33 PRO B CA 1
ATOM 2258 C C . PRO B 2 33 ? -82.661 3.634 -81.902 1.00 33.09 33 PRO B C 1
ATOM 2259 O O . PRO B 2 33 ? -83.755 3.102 -82.080 1.00 32.83 33 PRO B O 1
ATOM 2263 N N . VAL B 2 34 ? -81.543 3.192 -82.471 1.00 30.80 34 VAL B N 1
ATOM 2264 C CA . VAL B 2 34 ? -81.553 2.036 -83.359 1.00 31.95 34 VAL B CA 1
ATOM 2265 C C . VAL B 2 34 ? -80.717 0.863 -82.850 1.00 33.44 34 VAL B C 1
ATOM 2266 O O . VAL B 2 34 ? -80.318 -0.009 -83.622 1.00 33.79 34 VAL B O 1
ATOM 2270 N N . ASN B 2 35 ? -80.469 0.838 -81.545 1.00 35.57 35 ASN B N 1
ATOM 2271 C CA . ASN B 2 35 ? -79.694 -0.232 -80.919 1.00 37.89 35 ASN B CA 1
ATOM 2272 C C . ASN B 2 35 ? -80.412 -1.571 -81.007 1.00 36.18 35 ASN B C 1
ATOM 2273 O O . ASN B 2 35 ? -79.775 -2.622 -81.048 1.00 36.56 35 ASN B O 1
ATOM 2278 N N . TYR B 2 36 ? -81.739 -1.524 -81.026 1.00 32.06 36 TYR B N 1
ATOM 2279 C CA . TYR B 2 36 ? -82.560 -2.727 -81.082 1.00 30.52 36 TYR B CA 1
ATOM 2280 C C . TYR B 2 36 ? -82.424 -3.475 -82.406 1.00 30.67 36 TYR B C 1
ATOM 2281 O O . TYR B 2 36 ? -82.733 -4.664 -82.482 1.00 32.03 36 TYR B O 1
ATOM 2290 N N . LEU B 2 37 ? -81.971 -2.776 -83.443 1.00 31.55 37 LEU B N 1
ATOM 2291 C CA . LEU B 2 37 ? -81.847 -3.353 -84.782 1.00 31.22 37 LEU B CA 1
ATOM 2292 C C . LEU B 2 37 ? -80.552 -4.091 -85.083 1.00 31.31 37 LEU B C 1
ATOM 2293 O O . LEU B 2 37 ? -79.482 -3.488 -85.129 1.00 33.29 37 LEU B O 1
ATOM 2298 N N . PRO B 2 38 ? -80.632 -5.408 -85.316 1.00 30.15 38 PRO B N 1
ATOM 2299 C CA . PRO B 2 38 ? -79.435 -6.197 -85.622 1.00 29.49 38 PRO B CA 1
ATOM 2300 C C . PRO B 2 38 ? -79.177 -6.196 -87.127 1.00 30.77 38 PRO B C 1
ATOM 2301 O O . PRO B 2 38 ? -79.981 -5.674 -87.896 1.00 30.95 38 PRO B O 1
ATOM 2305 N N . GLY B 2 39 ? -78.052 -6.771 -87.541 1.00 30.96 39 GLY B N 1
ATOM 2306 C CA . GLY B 2 39 ? -77.737 -6.852 -88.957 1.00 30.49 39 GLY B CA 1
ATOM 2307 C C . GLY B 2 39 ? -77.149 -5.627 -89.632 1.00 31.60 39 GLY B C 1
ATOM 2308 O O . GLY B 2 39 ? -77.211 -5.518 -90.858 1.00 31.53 39 GLY B O 1
ATOM 2309 N N . GLU B 2 40 ? -76.565 -4.709 -88.869 1.00 31.95 40 GLU B N 1
ATOM 2310 C CA . GLU B 2 40 ? -75.995 -3.522 -89.488 1.00 32.86 40 GLU B CA 1
ATOM 2311 C C . GLU B 2 40 ? -74.864 -3.854 -90.451 1.00 33.05 40 GLU B C 1
ATOM 2312 O O . GLU B 2 40 ? -74.033 -4.720 -90.185 1.00 34.07 40 GLU B O 1
ATOM 2318 N N . ILE B 2 41 ? -74.854 -3.151 -91.576 1.00 30.78 41 ILE B N 1
ATOM 2319 C CA . ILE B 2 41 ? -73.851 -3.332 -92.614 1.00 31.07 41 ILE B CA 1
ATOM 2320 C C . ILE B 2 41 ? -72.963 -2.101 -92.626 1.00 32.46 41 ILE B C 1
ATOM 2321 O O . ILE B 2 41 ? -73.445 -0.971 -92.688 1.00 32.32 41 ILE B O 1
ATOM 2326 N N . THR B 2 42 ? -71.661 -2.330 -92.579 1.00 31.67 42 THR B N 1
ATOM 2327 C CA . THR B 2 42 ? -70.683 -1.255 -92.564 1.00 34.06 42 THR B CA 1
ATOM 2328 C C . THR B 2 42 ? -70.071 -1.011 -93.940 1.00 33.09 42 THR B C 1
ATOM 2329 O O . THR B 2 42 ? -69.797 0.127 -94.317 1.00 31.08 42 THR B O 1
ATOM 2333 N N . ASP B 2 43 ? -69.874 -2.092 -94.686 1.00 33.62 43 ASP B N 1
ATOM 2334 C CA . ASP B 2 43 ? -69.252 -2.025 -95.999 1.00 34.49 43 ASP B CA 1
ATOM 2335 C C . ASP B 2 43 ? -69.948 -3.002 -96.962 1.00 32.37 43 ASP B C 1
ATOM 2336 O O . ASP B 2 43 ? -70.256 -4.136 -96.592 1.00 31.29 43 ASP B O 1
ATOM 2341 N N . LEU B 2 44 ? -70.189 -2.574 -98.197 1.00 32.30 44 LEU B N 1
ATOM 2342 C CA . LEU B 2 44 ? -70.854 -3.451 -99.154 1.00 32.22 44 LEU B CA 1
ATOM 2343 C C . LEU B 2 44 ? -70.045 -4.704 -99.491 1.00 31.95 44 LEU B C 1
ATOM 2344 O O . LEU B 2 44 ? -70.589 -5.660 -100.036 1.00 32.98 44 LEU B O 1
ATOM 2349 N N . LEU B 2 45 ? -68.755 -4.717 -99.170 1.00 31.75 45 LEU B N 1
ATOM 2350 C CA . LEU B 2 45 ? -67.955 -5.907 -99.431 1.00 32.51 45 LEU B CA 1
ATOM 2351 C C . LEU B 2 45 ? -68.496 -7.050 -98.584 1.00 33.23 45 LEU B C 1
ATOM 2352 O O . LEU B 2 45 ? -68.336 -8.217 -98.934 1.00 33.93 45 LEU B O 1
ATOM 2357 N N . GLN B 2 46 ? -69.132 -6.720 -97.465 1.00 34.38 46 GLN B N 1
ATOM 2358 C CA . GLN B 2 46 ? -69.688 -7.757 -96.608 1.00 35.61 46 GLN B CA 1
ATOM 2359 C C . GLN B 2 46 ? -70.739 -8.540 -97.383 1.00 36.98 46 GLN B C 1
ATOM 2360 O O . GLN B 2 46 ? -70.952 -9.721 -97.125 1.00 39.50 46 GLN B O 1
ATOM 2366 N N . LEU B 2 47 ? -71.397 -7.884 -98.332 1.00 35.51 47 LEU B N 1
ATOM 2367 C CA . LEU B 2 47 ? -72.412 -8.556 -99.131 1.00 36.42 47 LEU B CA 1
ATOM 2368 C C . LEU B 2 47 ? -71.815 -9.206 -100.374 1.00 35.42 47 LEU B C 1
ATOM 2369 O O . LEU B 2 47 ? -72.261 -10.272 -100.800 1.00 35.78 47 LEU B O 1
ATOM 2374 N N . ALA B 2 48 ? -70.796 -8.575 -100.946 1.00 33.72 48 ALA B N 1
ATOM 2375 C CA . ALA B 2 48 ? -70.149 -9.116 -102.133 1.00 32.88 48 ALA B CA 1
ATOM 2376 C C . ALA B 2 48 ? -69.473 -10.447 -101.813 1.00 33.15 48 ALA B C 1
ATOM 2377 O O . ALA B 2 48 ? -69.228 -11.254 -102.710 1.00 33.19 48 ALA B O 1
ATOM 2379 N N . ARG B 2 49 ? -69.174 -10.673 -100.535 1.00 33.97 49 ARG B N 1
ATOM 2380 C CA . ARG B 2 49 ? -68.528 -11.912 -100.107 1.00 35.67 49 ARG B CA 1
ATOM 2381 C C . ARG B 2 49 ? -69.509 -13.064 -99.953 1.00 35.28 49 ARG B C 1
ATOM 2382 O O . ARG B 2 49 ? -69.101 -14.222 -99.835 1.00 34.84 49 ARG B O 1
ATOM 2390 N N . ILE B 2 50 ? -70.798 -12.742 -99.930 1.00 34.71 50 ILE B N 1
ATOM 2391 C CA . ILE B 2 50 ? -71.825 -13.765 -99.807 1.00 35.08 50 ILE B CA 1
ATOM 2392 C C . ILE B 2 50 ? -72.033 -14.366 -101.187 1.00 34.55 50 ILE B C 1
ATOM 2393 O O . ILE B 2 50 ? -72.426 -13.672 -102.122 1.00 35.00 50 ILE B O 1
ATOM 2398 N N . PRO B 2 51 ? -71.753 -15.663 -101.344 1.00 35.22 51 PRO B N 1
ATOM 2399 C CA . PRO B 2 51 ? -71.958 -16.221 -102.684 1.00 35.13 51 PRO B CA 1
ATOM 2400 C C . PRO B 2 51 ? -73.419 -16.253 -103.127 1.00 34.39 51 PRO B C 1
ATOM 2401 O O . PRO B 2 51 ? -74.311 -16.572 -102.342 1.00 33.89 51 PRO B O 1
ATOM 2405 N N . THR B 2 52 ? -73.646 -15.874 -104.383 1.00 31.14 52 THR B N 1
ATOM 2406 C CA . THR B 2 52 ? -74.977 -15.868 -104.976 1.00 30.38 52 THR B CA 1
ATOM 2407 C C . THR B 2 52 ? -74.891 -16.580 -106.325 1.00 30.38 52 THR B C 1
ATOM 2408 O O . THR B 2 52 ? -73.814 -16.695 -106.909 1.00 30.09 52 THR B O 1
ATOM 2412 N N . LEU B 2 53 ? -76.030 -17.056 -106.812 1.00 30.80 53 LEU B N 1
ATOM 2413 C CA . LEU B 2 53 ? -76.093 -17.820 -108.052 1.00 29.74 53 LEU B CA 1
ATOM 2414 C C . LEU B 2 53 ? -75.749 -17.112 -109.350 1.00 30.35 53 LEU B C 1
ATOM 2415 O O . LEU B 2 53 ? -76.104 -15.954 -109.556 1.00 29.83 53 LEU B O 1
ATOM 2420 N N . MET B 2 54 ? -75.052 -17.829 -110.226 1.00 31.06 54 MET B N 1
ATOM 2421 C CA . MET B 2 54 ? -74.691 -17.309 -111.539 1.00 33.09 54 MET B CA 1
ATOM 2422 C C . MET B 2 54 ? -75.821 -17.701 -112.502 1.00 34.02 54 MET B C 1
ATOM 2423 O O . MET B 2 54 ? -76.776 -18.365 -112.098 1.00 33.77 54 MET B O 1
ATOM 2428 N N . ALA B 2 55 ? -75.723 -17.302 -113.765 1.00 31.27 55 ALA B N 1
ATOM 2429 C CA . ALA B 2 55 ? -76.776 -17.622 -114.725 1.00 32.87 55 ALA B CA 1
ATOM 2430 C C . ALA B 2 55 ? -76.236 -18.038 -116.081 1.00 35.73 55 ALA B C 1
ATOM 2431 O O . ALA B 2 55 ? -75.366 -17.377 -116.640 1.00 35.68 55 ALA B O 1
ATOM 2433 N N . PHE B 2 56 ? -76.764 -19.137 -116.611 1.00 32.56 56 PHE B N 1
ATOM 2434 C CA . PHE B 2 56 ? -76.343 -19.629 -117.921 1.00 38.74 56 PHE B CA 1
ATOM 2435 C C . PHE B 2 56 ? -77.558 -19.872 -118.809 1.00 45.48 56 PHE B C 1
ATOM 2436 O O . PHE B 2 56 ? -78.622 -20.251 -118.315 1.00 43.54 56 PHE B O 1
ATOM 2444 N N . GLU B 2 57 ? -77.405 -19.646 -120.113 1.00 53.44 57 GLU B N 1
ATOM 2445 C CA . GLU B 2 57 ? -78.497 -19.898 -121.055 1.00 66.33 57 GLU B CA 1
ATOM 2446 C C . GLU B 2 57 ? -78.640 -21.411 -121.084 1.00 74.77 57 GLU B C 1
ATOM 2447 O O . GLU B 2 57 ? -77.650 -22.112 -121.291 1.00 74.71 57 GLU B O 1
ATOM 2453 N N . ARG B 2 58 ? -79.848 -21.925 -120.872 1.00 92.59 58 ARG B N 1
ATOM 2454 C CA . ARG B 2 58 ? -80.034 -23.372 -120.888 1.00 100.00 58 ARG B CA 1
ATOM 2455 C C . ARG B 2 58 ? -79.693 -23.911 -122.272 1.00 100.00 58 ARG B C 1
ATOM 2456 O O . ARG B 2 58 ? -80.285 -23.489 -123.273 1.00 100.00 58 ARG B O 1
ATOM 2464 N N . VAL B 2 59 ? -78.729 -24.833 -122.313 1.00 100.00 59 VAL B N 1
ATOM 2465 C CA . VAL B 2 59 ? -78.261 -25.456 -123.555 1.00 100.00 59 VAL B CA 1
ATOM 2466 C C . VAL B 2 59 ? -79.370 -25.492 -124.611 1.00 100.00 59 VAL B C 1
ATOM 2467 O O . VAL B 2 59 ? -80.422 -26.096 -124.380 1.00 100.00 59 VAL B O 1
ATOM 2471 N N . PRO B 2 60 ? -79.135 -24.856 -125.785 1.00 100.00 60 PRO B N 1
ATOM 2472 C CA . PRO B 2 60 ? -80.079 -24.777 -126.910 1.00 100.00 60 PRO B CA 1
ATOM 2473 C C . PRO B 2 60 ? -81.210 -25.803 -126.850 1.00 100.00 60 PRO B C 1
ATOM 2474 O O . PRO B 2 60 ? -81.282 -26.738 -127.654 1.00 100.00 60 PRO B O 1
ATOM 2478 N N . GLU B 2 61 ? -82.091 -25.592 -125.876 1.00 100.00 61 GLU B N 1
ATOM 2479 C CA . GLU B 2 61 ? -83.242 -26.447 -125.611 1.00 100.00 61 GLU B CA 1
ATOM 2480 C C . GLU B 2 61 ? -83.937 -25.806 -124.402 1.00 100.00 61 GLU B C 1
ATOM 2481 O O . GLU B 2 61 ? -83.907 -26.342 -123.289 1.00 100.00 61 GLU B O 1
ATOM 2487 N N . PRO B 2 62 ? -84.540 -24.616 -124.608 1.00 100.00 62 PRO B N 1
ATOM 2488 C CA . PRO B 2 62 ? -85.246 -23.875 -123.554 1.00 100.00 62 PRO B CA 1
ATOM 2489 C C . PRO B 2 62 ? -86.610 -24.454 -123.155 1.00 100.00 62 PRO B C 1
ATOM 2490 O O . PRO B 2 62 ? -87.169 -25.319 -123.842 1.00 100.00 62 PRO B O 1
ATOM 2494 N N . VAL B 2 63 ? -87.131 -23.959 -122.034 1.00 100.00 63 VAL B N 1
ATOM 2495 C CA . VAL B 2 63 ? -88.434 -24.371 -121.510 1.00 100.00 63 VAL B CA 1
ATOM 2496 C C . VAL B 2 63 ? -89.467 -23.371 -122.048 1.00 100.00 63 VAL B C 1
ATOM 2497 O O . VAL B 2 63 ? -89.135 -22.204 -122.295 1.00 100.00 63 VAL B O 1
ATOM 2501 N N . PRO B 2 64 ? -90.724 -23.816 -122.260 1.00 100.00 64 PRO B N 1
ATOM 2502 C CA . PRO B 2 64 ? -91.778 -22.924 -122.770 1.00 100.00 64 PRO B CA 1
ATOM 2503 C C . PRO B 2 64 ? -91.923 -21.586 -122.018 1.00 100.00 64 PRO B C 1
ATOM 2504 O O . PRO B 2 64 ? -92.737 -20.736 -122.398 1.00 100.00 64 PRO B O 1
ATOM 2508 N N . ALA B 2 65 ? -91.133 -21.410 -120.957 1.00 100.00 65 ALA B N 1
ATOM 2509 C CA . ALA B 2 65 ? -91.143 -20.182 -120.159 1.00 100.00 65 ALA B CA 1
ATOM 2510 C C . ALA B 2 65 ? -90.005 -19.264 -120.626 1.00 100.00 65 ALA B C 1
ATOM 2511 O O . ALA B 2 65 ? -88.824 -19.568 -120.413 1.00 100.00 65 ALA B O 1
ATOM 2513 N N . SER B 2 66 ? -90.372 -18.149 -121.263 1.00 100.00 66 SER B N 1
ATOM 2514 C CA . SER B 2 66 ? -89.413 -17.169 -121.790 1.00 100.00 66 SER B CA 1
ATOM 2515 C C . SER B 2 66 ? -88.307 -16.780 -120.799 1.00 100.00 66 SER B C 1
ATOM 2516 O O . SER B 2 66 ? -88.482 -16.889 -119.578 1.00 100.00 66 SER B O 1
ATOM 2519 N N . ASP B 2 67 ? -87.174 -16.320 -121.337 1.00 100.00 67 ASP B N 1
ATOM 2520 C CA . ASP B 2 67 ? -86.015 -15.929 -120.526 1.00 100.00 67 ASP B CA 1
ATOM 2521 C C . ASP B 2 67 ? -85.553 -17.172 -119.753 1.00 100.00 67 ASP B C 1
ATOM 2522 O O . ASP B 2 67 ? -85.558 -17.198 -118.515 1.00 100.00 67 ASP B O 1
ATOM 2527 N N . THR B 2 68 ? -85.160 -18.203 -120.500 1.00 100.00 68 THR B N 1
ATOM 2528 C CA . THR B 2 68 ? -84.720 -19.457 -119.903 1.00 88.44 68 THR B CA 1
ATOM 2529 C C . THR B 2 68 ? -83.255 -19.461 -119.480 1.00 78.78 68 THR B C 1
ATOM 2530 O O . THR B 2 68 ? -82.394 -20.009 -120.174 1.00 77.29 68 THR B O 1
ATOM 2534 N N . TYR B 2 69 ? -82.979 -18.829 -118.342 1.00 67.94 69 TYR B N 1
ATOM 2535 C CA . TYR B 2 69 ? -81.632 -18.798 -117.798 1.00 55.75 69 TYR B CA 1
ATOM 2536 C C . TYR B 2 69 ? -81.649 -19.613 -116.521 1.00 50.43 69 TYR B C 1
ATOM 2537 O O . TYR B 2 69 ? -82.562 -19.502 -115.706 1.00 49.42 69 TYR B O 1
ATOM 2546 N N . VAL B 2 70 ? -80.631 -20.443 -116.359 1.00 48.26 70 VAL B N 1
ATOM 2547 C CA . VAL B 2 70 ? -80.551 -21.328 -115.218 1.00 42.19 70 VAL B CA 1
ATOM 2548 C C . VAL B 2 70 ? -79.298 -21.121 -114.364 1.00 37.42 70 VAL B C 1
ATOM 2549 O O . VAL B 2 70 ? -78.248 -20.707 -114.862 1.00 36.05 70 VAL B O 1
ATOM 2553 N N . PRO B 2 71 ? -79.402 -21.398 -113.057 1.00 34.78 71 PRO B N 1
ATOM 2554 C CA . PRO B 2 71 ? -78.283 -21.243 -112.124 1.00 34.09 71 PRO B CA 1
ATOM 2555 C C . PRO B 2 71 ? -77.376 -22.470 -112.041 1.00 33.54 71 PRO B C 1
ATOM 2556 O O . PRO B 2 71 ? -76.454 -22.513 -111.225 1.00 33.23 71 PRO B O 1
ATOM 2560 N N . TYR B 2 72 ? -77.628 -23.464 -112.883 1.00 33.00 72 TYR B N 1
ATOM 2561 C CA . TYR B 2 72 ? -76.828 -24.677 -112.849 1.00 33.63 72 TYR B CA 1
ATOM 2562 C C . TYR B 2 72 ? -76.456 -25.178 -114.226 1.00 34.10 72 TYR B C 1
ATOM 2563 O O . TYR B 2 72 ? -76.860 -24.622 -115.241 1.00 35.00 72 TYR B O 1
ATOM 2572 N N . VAL B 2 73 ? -75.679 -26.251 -114.241 1.00 34.48 73 VAL B N 1
ATOM 2573 C CA . VAL B 2 73 ? -75.258 -26.879 -115.475 1.00 35.65 73 VAL B CA 1
ATOM 2574 C C . VAL B 2 73 ? -75.521 -28.363 -115.307 1.00 35.94 73 VAL B C 1
ATOM 2575 O O . VAL B 2 73 ? -75.079 -28.969 -114.331 1.00 35.81 73 VAL B O 1
ATOM 2579 N N . ALA B 2 74 ? -76.266 -28.941 -116.241 1.00 38.67 74 ALA B N 1
ATOM 2580 C CA . ALA B 2 74 ? -76.567 -30.364 -116.186 1.00 39.12 74 ALA B CA 1
ATOM 2581 C C . ALA B 2 74 ? -75.378 -31.081 -116.802 1.00 38.93 74 ALA B C 1
ATOM 2582 O O . ALA B 2 74 ? -74.850 -30.644 -117.819 1.00 40.35 74 ALA B O 1
ATOM 2584 N N . VAL B 2 75 ? -74.942 -32.169 -116.184 1.00 36.60 75 VAL B N 1
ATOM 2585 C CA . VAL B 2 75 ? -73.799 -32.900 -116.708 1.00 38.33 75 VAL B CA 1
ATOM 2586 C C . VAL B 2 75 ? -74.256 -33.946 -117.717 1.00 41.30 75 VAL B C 1
ATOM 2587 O O . VAL B 2 75 ? -74.837 -34.967 -117.349 1.00 40.47 75 VAL B O 1
ATOM 2591 N N . PRO B 2 76 ? -73.999 -33.698 -119.012 1.00 43.39 76 PRO B N 1
ATOM 2592 C CA . PRO B 2 76 ? -74.389 -34.628 -120.075 1.00 45.83 76 PRO B CA 1
ATOM 2593 C C . PRO B 2 76 ? -73.614 -35.936 -119.968 1.00 48.33 76 PRO B C 1
ATOM 2594 O O . PRO B 2 76 ? -72.497 -35.972 -119.460 1.00 48.61 76 PRO B O 1
ATOM 2598 N N . THR B 2 77 ? -74.214 -37.009 -120.457 1.00 50.32 77 THR B N 1
ATOM 2599 C CA . THR B 2 77 ? -73.594 -38.323 -120.397 1.00 54.09 77 THR B CA 1
ATOM 2600 C C . THR B 2 77 ? -72.549 -38.588 -121.494 1.00 55.92 77 THR B C 1
ATOM 2601 O O . THR B 2 77 ? -71.582 -39.322 -121.271 1.00 54.54 77 THR B O 1
ATOM 2605 N N . GLN B 2 78 ? -72.738 -37.983 -122.665 1.00 68.19 78 GLN B N 1
ATOM 2606 C CA . GLN B 2 78 ? -71.827 -38.168 -123.797 1.00 71.48 78 GLN B CA 1
ATOM 2607 C C . GLN B 2 78 ? -70.456 -37.497 -123.647 1.00 71.57 78 GLN B C 1
ATOM 2608 O O . GLN B 2 78 ? -70.360 -36.325 -123.273 1.00 71.91 78 GLN B O 1
ATOM 2614 N N . PHE B 2 79 ? -69.402 -38.246 -123.968 1.00 83.29 79 PHE B N 1
ATOM 2615 C CA . PHE B 2 79 ? -68.034 -37.739 -123.888 1.00 83.34 79 PHE B CA 1
ATOM 2616 C C . PHE B 2 79 ? -67.763 -36.683 -124.961 1.00 82.77 79 PHE B C 1
ATOM 2617 O O . PHE B 2 79 ? -68.207 -36.811 -126.102 1.00 84.22 79 PHE B O 1
ATOM 2625 N N . ASP B 2 80 ? -67.021 -35.647 -124.584 1.00 59.77 80 ASP B N 1
ATOM 2626 C CA . ASP B 2 80 ? -66.670 -34.562 -125.495 1.00 58.13 80 ASP B CA 1
ATOM 2627 C C . ASP B 2 80 ? -65.490 -33.779 -124.900 1.00 55.07 80 ASP B C 1
ATOM 2628 O O . ASP B 2 80 ? -65.594 -33.236 -123.800 1.00 54.87 80 ASP B O 1
ATOM 2633 N N . ASP B 2 81 ? -64.375 -33.716 -125.626 1.00 50.83 81 ASP B N 1
ATOM 2634 C CA . ASP B 2 81 ? -63.189 -33.028 -125.122 1.00 46.64 81 ASP B CA 1
ATOM 2635 C C . ASP B 2 81 ? -63.208 -31.505 -125.224 1.00 45.24 81 ASP B C 1
ATOM 2636 O O . ASP B 2 81 ? -62.378 -30.899 -125.905 1.00 44.33 81 ASP B O 1
ATOM 2641 N N . ARG B 2 82 ? -64.173 -30.897 -124.545 1.00 43.52 82 ARG B N 1
ATOM 2642 C CA . ARG B 2 82 ? -64.293 -29.450 -124.491 1.00 42.80 82 ARG B CA 1
ATOM 2643 C C . ARG B 2 82 ? -65.039 -29.107 -123.208 1.00 39.97 82 ARG B C 1
ATOM 2644 O O . ARG B 2 82 ? -65.660 -29.970 -122.592 1.00 39.07 82 ARG B O 1
ATOM 2652 N N . PRO B 2 83 ? -64.970 -27.847 -122.769 1.00 39.30 83 PRO B N 1
ATOM 2653 C CA . PRO B 2 83 ? -65.669 -27.512 -121.531 1.00 39.03 83 PRO B CA 1
ATOM 2654 C C . PRO B 2 83 ? -67.181 -27.682 -121.486 1.00 38.96 83 PRO B C 1
ATOM 2655 O O . PRO B 2 83 ? -67.889 -27.435 -122.459 1.00 39.72 83 PRO B O 1
ATOM 2659 N N . LEU B 2 84 ? -67.650 -28.129 -120.328 1.00 40.95 84 LEU B N 1
ATOM 2660 C CA . LEU B 2 84 ? -69.064 -28.323 -120.057 1.00 41.37 84 LEU B CA 1
ATOM 2661 C C . LEU B 2 84 ? -69.662 -26.921 -120.053 1.00 41.17 84 LEU B C 1
ATOM 2662 O O . LEU B 2 84 ? -70.784 -26.694 -120.501 1.00 41.43 84 LEU B O 1
ATOM 2667 N N . ILE B 2 85 ? -68.886 -25.983 -119.528 1.00 37.52 85 ILE B N 1
ATOM 2668 C CA . ILE B 2 85 ? -69.290 -24.593 -119.462 1.00 37.01 85 ILE B CA 1
ATOM 2669 C C . ILE B 2 85 ? -68.031 -23.762 -119.276 1.00 36.06 85 ILE B C 1
ATOM 2670 O O . ILE B 2 85 ? -67.032 -24.241 -118.738 1.00 35.33 85 ILE B O 1
ATOM 2675 N N . SER B 2 86 ? -68.065 -22.526 -119.750 1.00 36.37 86 SER B N 1
ATOM 2676 C CA . SER B 2 86 ? -66.929 -21.639 -119.587 1.00 36.88 86 SER B CA 1
ATOM 2677 C C . SER B 2 86 ? -67.420 -20.209 -119.715 1.00 36.41 86 SER B C 1
ATOM 2678 O O . SER B 2 86 ? -68.426 -19.939 -120.366 1.00 38.58 86 SER B O 1
ATOM 2681 N N . PHE B 2 87 ? -66.729 -19.292 -119.061 1.00 34.10 87 PHE B N 1
ATOM 2682 C CA . PHE B 2 87 ? -67.102 -17.897 -119.133 1.00 33.84 87 PHE B CA 1
ATOM 2683 C C . PHE B 2 87 ? -65.868 -17.072 -118.851 1.00 34.94 87 PHE B C 1
ATOM 2684 O O . PHE B 2 87 ? -64.929 -17.533 -118.196 1.00 34.92 87 PHE B O 1
ATOM 2692 N N . PRO B 2 88 ? -65.844 -15.839 -119.357 1.00 38.24 88 PRO B N 1
ATOM 2693 C CA . PRO B 2 88 ? -64.689 -14.973 -119.139 1.00 37.88 88 PRO B CA 1
ATOM 2694 C C . PRO B 2 88 ? -64.613 -14.382 -117.739 1.00 38.34 88 PRO B C 1
ATOM 2695 O O . PRO B 2 88 ? -65.615 -14.275 -117.030 1.00 37.96 88 PRO B O 1
ATOM 2699 N N . ILE B 2 89 ? -63.405 -14.023 -117.334 1.00 38.55 89 ILE B N 1
ATOM 2700 C CA . ILE B 2 89 ? -63.224 -13.387 -116.048 1.00 39.92 89 ILE B CA 1
ATOM 2701 C C . ILE B 2 89 ? -63.274 -11.897 -116.380 1.00 40.59 89 ILE B C 1
ATOM 2702 O O . ILE B 2 89 ? -62.257 -11.199 -116.409 1.00 41.48 89 ILE B O 1
ATOM 2707 N N . THR B 2 90 ? -64.486 -11.451 -116.690 1.00 36.49 90 THR B N 1
ATOM 2708 C CA . THR B 2 90 ? -64.788 -10.070 -117.039 1.00 36.86 90 THR B CA 1
ATOM 2709 C C . THR B 2 90 ? -66.036 -9.811 -116.217 1.00 36.20 90 THR B C 1
ATOM 2710 O O . THR B 2 90 ? -67.095 -10.363 -116.502 1.00 36.19 90 THR B O 1
ATOM 2714 N N . LEU B 2 91 ? -65.907 -8.981 -115.193 1.00 36.68 91 LEU B N 1
ATOM 2715 C CA . LEU B 2 91 ? -67.020 -8.722 -114.298 1.00 37.39 91 LEU B CA 1
ATOM 2716 C C . LEU B 2 91 ? -68.307 -8.204 -114.899 1.00 36.26 91 LEU B C 1
ATOM 2717 O O . LEU B 2 91 ? -69.357 -8.325 -114.278 1.00 36.31 91 LEU B O 1
ATOM 2722 N N . SER B 2 92 ? -68.246 -7.638 -116.098 1.00 36.20 92 SER B N 1
ATOM 2723 C CA . SER B 2 92 ? -69.455 -7.122 -116.727 1.00 35.92 92 SER B CA 1
ATOM 2724 C C . SER B 2 92 ? -70.169 -8.180 -117.569 1.00 36.98 92 SER B C 1
ATOM 2725 O O . SER B 2 92 ? -71.208 -7.903 -118.170 1.00 36.95 92 SER B O 1
ATOM 2728 N N . ASP B 2 93 ? -69.620 -9.392 -117.606 1.00 37.93 93 ASP B N 1
ATOM 2729 C CA . ASP B 2 93 ? -70.232 -10.462 -118.381 1.00 39.31 93 ASP B CA 1
ATOM 2730 C C . ASP B 2 93 ? -71.581 -10.847 -117.785 1.00 39.33 93 ASP B C 1
ATOM 2731 O O . ASP B 2 93 ? -71.747 -10.875 -116.564 1.00 38.84 93 ASP B O 1
ATOM 2736 N N . PRO B 2 94 ? -72.567 -11.152 -118.645 1.00 40.30 94 PRO B N 1
ATOM 2737 C CA . PRO B 2 94 ? -73.893 -11.531 -118.154 1.00 38.62 94 PRO B CA 1
ATOM 2738 C C . PRO B 2 94 ? -73.965 -12.650 -117.108 1.00 37.23 94 PRO B C 1
ATOM 2739 O O . PRO B 2 94 ? -74.900 -12.670 -116.306 1.00 36.28 94 PRO B O 1
ATOM 2743 N N . VAL B 2 95 ? -73.002 -13.569 -117.084 1.00 32.72 95 VAL B N 1
ATOM 2744 C CA . VAL B 2 95 ? -73.066 -14.628 -116.073 1.00 32.51 95 VAL B CA 1
ATOM 2745 C C . VAL B 2 95 ? -72.975 -14.088 -114.641 1.00 32.78 95 VAL B C 1
ATOM 2746 O O . VAL B 2 95 ? -73.442 -14.740 -113.708 1.00 33.92 95 VAL B O 1
ATOM 2750 N N . TYR B 2 96 ? -72.385 -12.905 -114.466 1.00 30.97 96 TYR B N 1
ATOM 2751 C CA . TYR B 2 96 ? -72.263 -12.300 -113.138 1.00 32.53 96 TYR B CA 1
ATOM 2752 C C . TYR B 2 96 ? -73.333 -11.227 -112.886 1.00 33.24 96 TYR B C 1
ATOM 2753 O O . TYR B 2 96 ? -73.525 -10.790 -111.748 1.00 33.67 96 TYR B O 1
ATOM 2762 N N . GLN B 2 97 ? -74.002 -10.799 -113.955 1.00 30.91 97 GLN B N 1
ATOM 2763 C CA . GLN B 2 97 ? -75.047 -9.770 -113.914 1.00 31.19 97 GLN B CA 1
ATOM 2764 C C . GLN B 2 97 ? -75.932 -9.739 -112.671 1.00 30.28 97 GLN B C 1
ATOM 2765 O O . GLN B 2 97 ? -76.168 -8.676 -112.088 1.00 29.28 97 GLN B O 1
ATOM 2771 N N . ASN B 2 98 ? -76.459 -10.897 -112.292 1.00 27.69 98 ASN B N 1
ATOM 2772 C CA . ASN B 2 98 ? -77.342 -10.952 -111.146 1.00 28.20 98 ASN B CA 1
ATOM 2773 C C . ASN B 2 98 ? -76.766 -11.554 -109.880 1.00 28.30 98 ASN B C 1
ATOM 2774 O O . ASN B 2 98 ? -77.513 -11.914 -108.970 1.00 29.08 98 ASN B O 1
ATOM 2779 N N . THR B 2 99 ? -75.444 -11.681 -109.819 1.00 29.05 99 THR B N 1
ATOM 2780 C CA . THR B 2 99 ? -74.808 -12.164 -108.599 1.00 29.32 99 THR B CA 1
ATOM 2781 C C . THR B 2 99 ? -74.559 -10.865 -107.834 1.00 29.75 99 THR B C 1
ATOM 2782 O O . THR B 2 99 ? -74.475 -9.795 -108.447 1.00 29.26 99 THR B O 1
ATOM 2786 N N . LEU B 2 100 ? -74.446 -10.930 -106.513 1.00 31.39 100 LEU B N 1
ATOM 2787 C CA . LEU B 2 100 ? -74.181 -9.709 -105.764 1.00 31.74 100 LEU B CA 1
ATOM 2788 C C . LEU B 2 100 ? -72.811 -9.124 -106.104 1.00 32.01 100 LEU B C 1
ATOM 2789 O O . LEU B 2 100 ? -72.683 -7.905 -106.229 1.00 33.02 100 LEU B O 1
ATOM 2794 N N . VAL B 2 101 ? -71.793 -9.973 -106.263 1.00 31.84 101 VAL B N 1
ATOM 2795 C CA . VAL B 2 101 ? -70.456 -9.468 -106.596 1.00 33.24 101 VAL B CA 1
ATOM 2796 C C . VAL B 2 101 ? -70.529 -8.631 -107.852 1.00 33.10 101 VAL B C 1
ATOM 2797 O O . VAL B 2 101 ? -70.042 -7.501 -107.891 1.00 34.43 101 VAL B O 1
ATOM 2801 N N . GLY B 2 102 ? -71.120 -9.221 -108.887 1.00 31.05 102 GLY B N 1
ATOM 2802 C CA . GLY B 2 102 ? -71.236 -8.542 -110.163 1.00 30.54 102 GLY B CA 1
ATOM 2803 C C . GLY B 2 102 ? -72.083 -7.291 -110.099 1.00 29.80 102 GLY B C 1
ATOM 2804 O O . GLY B 2 102 ? -71.691 -6.247 -110.614 1.00 31.03 102 GLY B O 1
ATOM 2805 N N . ALA B 2 103 ? -73.244 -7.387 -109.463 1.00 28.75 103 ALA B N 1
ATOM 2806 C CA . ALA B 2 103 ? -74.132 -6.241 -109.358 1.00 29.25 103 ALA B CA 1
ATOM 2807 C C . ALA B 2 103 ? -73.453 -5.095 -108.614 1.00 30.76 103 ALA B C 1
ATOM 2808 O O . ALA B 2 103 ? -73.451 -3.956 -109.081 1.00 31.53 103 ALA B O 1
ATOM 2810 N N . ILE B 2 104 ? -72.867 -5.394 -107.459 1.00 30.79 104 ILE B N 1
ATOM 2811 C CA . ILE B 2 104 ? -72.190 -4.368 -106.679 1.00 29.64 104 ILE B CA 1
ATOM 2812 C C . ILE B 2 104 ? -70.973 -3.834 -107.433 1.00 30.57 104 ILE B C 1
ATOM 2813 O O . ILE B 2 104 ? -70.779 -2.620 -107.535 1.00 30.80 104 ILE B O 1
ATOM 2818 N N . SER B 2 105 ? -70.166 -4.740 -107.980 1.00 28.73 105 SER B N 1
ATOM 2819 C CA . SER B 2 105 ? -68.967 -4.341 -108.711 1.00 30.23 105 SER B CA 1
ATOM 2820 C C . SER B 2 105 ? -69.259 -3.451 -109.915 1.00 30.95 105 SER B C 1
ATOM 2821 O O . SER B 2 105 ? -68.458 -2.579 -110.259 1.00 30.33 105 SER B O 1
ATOM 2824 N N . SER B 2 106 ? -70.401 -3.660 -110.561 1.00 31.88 106 SER B N 1
ATOM 2825 C CA . SER B 2 106 ? -70.731 -2.855 -111.729 1.00 32.96 106 SER B CA 1
ATOM 2826 C C . SER B 2 106 ? -70.923 -1.386 -111.363 1.00 32.48 106 SER B C 1
ATOM 2827 O O . SER B 2 106 ? -70.977 -0.527 -112.238 1.00 33.53 106 SER B O 1
ATOM 2830 N N . ASN B 2 107 ? -71.015 -1.093 -110.070 1.00 31.23 107 ASN B N 1
ATOM 2831 C CA . ASN B 2 107 ? -71.201 0.285 -109.631 1.00 30.51 107 ASN B CA 1
ATOM 2832 C C . ASN B 2 107 ? -69.903 0.991 -109.239 1.00 30.23 107 ASN B C 1
ATOM 2833 O O . ASN B 2 107 ? -69.920 2.075 -108.661 1.00 29.72 107 ASN B O 1
ATOM 2838 N N . PHE B 2 108 ? -68.780 0.363 -109.566 1.00 31.02 108 PHE B N 1
ATOM 2839 C CA . PHE B 2 108 ? -67.466 0.935 -109.306 1.00 31.20 108 PHE B CA 1
ATOM 2840 C C . PHE B 2 108 ? -66.658 0.753 -110.583 1.00 32.20 108 PHE B C 1
ATOM 2841 O O . PHE B 2 108 ? -66.988 -0.089 -111.413 1.00 34.50 108 PHE B O 1
ATOM 2849 N N . ALA B 2 109 ? -65.600 1.533 -110.746 1.00 29.17 109 ALA B N 1
ATOM 2850 C CA . ALA B 2 109 ? -64.785 1.433 -111.944 1.00 28.11 109 ALA B CA 1
ATOM 2851 C C . ALA B 2 109 ? -63.733 0.333 -111.893 1.00 28.99 109 ALA B C 1
ATOM 2852 O O . ALA B 2 109 ? -63.436 -0.286 -112.919 1.00 28.77 109 ALA B O 1
ATOM 2854 N N . ASN B 2 110 ? -63.168 0.081 -110.711 1.00 29.53 110 ASN B N 1
ATOM 2855 C CA . ASN B 2 110 ? -62.112 -0.918 -110.592 1.00 28.98 110 ASN B CA 1
ATOM 2856 C C . ASN B 2 110 ? -62.298 -1.934 -109.489 1.00 30.01 110 ASN B C 1
ATOM 2857 O O . ASN B 2 110 ? -63.048 -1.725 -108.535 1.00 30.45 110 ASN B O 1
ATOM 2862 N N . TYR B 2 111 ? -61.570 -3.036 -109.622 1.00 30.30 111 TYR B N 1
ATOM 2863 C CA . TYR B 2 111 ? -61.563 -4.068 -108.604 1.00 29.72 111 TYR B CA 1
ATOM 2864 C C . TYR B 2 111 ? -60.128 -4.563 -108.518 1.00 30.06 111 TYR B C 1
ATOM 2865 O O . TYR B 2 111 ? -59.334 -4.372 -109.441 1.00 30.24 111 TYR B O 1
ATOM 2874 N N . ARG B 2 112 ? -59.795 -5.172 -107.391 1.00 28.76 112 ARG B N 1
ATOM 2875 C CA . ARG B 2 112 ? -58.472 -5.729 -107.175 1.00 28.31 112 ARG B CA 1
ATOM 2876 C C . ARG B 2 112 ? -58.725 -6.924 -106.283 1.00 28.88 112 ARG B C 1
ATOM 2877 O O . ARG B 2 112 ? -59.588 -6.869 -105.407 1.00 28.67 112 ARG B O 1
ATOM 2885 N N . GLY B 2 113 ? -58.002 -8.013 -106.506 1.00 27.77 113 GLY B N 1
ATOM 2886 C CA . GLY B 2 113 ? -58.211 -9.170 -105.659 1.00 29.87 113 GLY B CA 1
ATOM 2887 C C . GLY B 2 113 ? -58.904 -10.335 -106.333 1.00 32.00 113 GLY B C 1
ATOM 2888 O O . GLY B 2 113 ? -59.253 -10.284 -107.510 1.00 32.29 113 GLY B O 1
ATOM 2889 N N . CYS B 2 114 ? -59.133 -11.383 -105.556 1.00 33.94 114 CYS B N 1
ATOM 2890 C CA . CYS B 2 114 ? -59.735 -12.599 -106.067 1.00 35.55 114 CYS B CA 1
ATOM 2891 C C . CYS B 2 114 ? -61.246 -12.688 -106.089 1.00 35.49 114 CYS B C 1
ATOM 2892 O O . CYS B 2 114 ? -61.942 -12.138 -105.238 1.00 35.88 114 CYS B O 1
ATOM 2895 N N . ILE B 2 115 ? -61.724 -13.417 -107.087 1.00 33.31 115 ILE B N 1
ATOM 2896 C CA . ILE B 2 115 ? -63.134 -13.700 -107.287 1.00 33.84 115 ILE B CA 1
ATOM 2897 C C . ILE B 2 115 ? -63.227 -15.166 -106.890 1.00 31.63 115 ILE B C 1
ATOM 2898 O O . ILE B 2 115 ? -62.281 -15.925 -107.090 1.00 30.84 115 ILE B O 1
ATOM 2903 N N . GLN B 2 116 ? -64.350 -15.577 -106.327 1.00 32.76 116 GLN B N 1
ATOM 2904 C CA . GLN B 2 116 ? -64.485 -16.968 -105.929 1.00 32.54 116 GLN B CA 1
ATOM 2905 C C . GLN B 2 116 ? -65.696 -17.642 -106.575 1.00 31.77 116 GLN B C 1
ATOM 2906 O O . GLN B 2 116 ? -66.815 -17.122 -106.526 1.00 31.29 116 GLN B O 1
ATOM 2912 N N . ILE B 2 117 ? -65.457 -18.791 -107.197 1.00 29.16 117 ILE B N 1
ATOM 2913 C CA . ILE B 2 117 ? -66.522 -19.557 -107.826 1.00 28.90 117 ILE B CA 1
ATOM 2914 C C . ILE B 2 117 ? -66.777 -20.762 -106.930 1.00 30.03 117 ILE B C 1
ATOM 2915 O O . ILE B 2 117 ? -65.848 -21.502 -106.605 1.00 31.21 117 ILE B O 1
ATOM 2920 N N . THR B 2 118 ? -68.023 -20.960 -106.518 1.00 29.32 118 THR B N 1
ATOM 2921 C CA . THR B 2 118 ? -68.349 -22.103 -105.673 1.00 30.16 118 THR B CA 1
ATOM 2922 C C . THR B 2 118 ? -69.299 -23.039 -106.411 1.00 29.80 118 THR B C 1
ATOM 2923 O O . THR B 2 118 ? -70.315 -22.605 -106.949 1.00 30.92 118 THR B O 1
ATOM 2927 N N . LEU B 2 119 ? -68.958 -24.322 -106.441 1.00 29.76 119 LEU B N 1
ATOM 2928 C CA . LEU B 2 119 ? -69.788 -25.314 -107.105 1.00 29.95 119 LEU B CA 1
ATOM 2929 C C . LEU B 2 119 ? -70.417 -26.245 -106.081 1.00 30.86 119 LEU B C 1
ATOM 2930 O O . LEU B 2 119 ? -69.768 -26.636 -105.110 1.00 32.02 119 LEU B O 1
ATOM 2935 N N . THR B 2 120 ? -71.683 -26.590 -106.296 1.00 31.88 120 THR B N 1
ATOM 2936 C CA . THR B 2 120 ? -72.397 -27.507 -105.410 1.00 32.28 120 THR B CA 1
ATOM 2937 C C . THR B 2 120 ? -73.045 -28.593 -106.262 1.00 32.41 120 THR B C 1
ATOM 2938 O O . THR B 2 120 ? -73.855 -28.308 -107.146 1.00 32.78 120 THR B O 1
ATOM 2942 N N . PHE B 2 121 ? -72.681 -29.840 -105.999 1.00 31.70 121 PHE B N 1
ATOM 2943 C CA . PHE B 2 121 ? -73.230 -30.960 -106.743 1.00 31.40 121 PHE B CA 1
ATOM 2944 C C . PHE B 2 121 ? -74.624 -31.284 -106.218 1.00 33.10 121 PHE B C 1
ATOM 2945 O O . PHE B 2 121 ? -74.812 -31.503 -105.018 1.00 33.02 121 PHE B O 1
ATOM 2953 N N . CYS B 2 122 ? -75.605 -31.308 -107.115 1.00 38.67 122 CYS B N 1
ATOM 2954 C CA . CYS B 2 122 ? -76.975 -31.583 -106.709 1.00 40.18 122 CYS B CA 1
ATOM 2955 C C . CYS B 2 122 ? -77.561 -32.850 -107.305 1.00 40.86 122 CYS B C 1
ATOM 2956 O O . CYS B 2 122 ? -78.776 -32.970 -107.453 1.00 43.72 122 CYS B O 1
ATOM 2959 N N . GLY B 2 123 ? -76.690 -33.794 -107.640 1.00 34.92 123 GLY B N 1
ATOM 2960 C CA . GLY B 2 123 ? -77.145 -35.059 -108.181 1.00 34.29 123 GLY B CA 1
ATOM 2961 C C . GLY B 2 123 ? -77.462 -35.980 -107.017 1.00 34.98 123 GLY B C 1
ATOM 2962 O O . GLY B 2 123 ? -77.475 -35.538 -105.867 1.00 34.24 123 GLY B O 1
ATOM 2963 N N . PRO B 2 124 ? -77.728 -37.265 -107.271 1.00 35.80 124 PRO B N 1
ATOM 2964 C CA . PRO B 2 124 ? -78.034 -38.170 -106.162 1.00 36.04 124 PRO B CA 1
ATOM 2965 C C . PRO B 2 124 ? -76.774 -38.523 -105.372 1.00 36.74 124 PRO B C 1
ATOM 2966 O O . PRO B 2 124 ? -75.663 -38.430 -105.890 1.00 36.97 124 PRO B O 1
ATOM 2970 N N . MET B 2 125 ? -76.943 -38.927 -104.119 1.00 33.99 125 MET B N 1
ATOM 2971 C CA . MET B 2 125 ? -75.794 -39.265 -103.296 1.00 36.09 125 MET B CA 1
ATOM 2972 C C . MET B 2 125 ? -75.037 -40.501 -103.772 1.00 35.26 125 MET B C 1
ATOM 2973 O O . MET B 2 125 ? -73.849 -40.649 -103.485 1.00 34.86 125 MET B O 1
ATOM 2978 N N . MET B 2 126 ? -75.712 -41.385 -104.497 1.00 36.99 126 MET B N 1
ATOM 2979 C CA . MET B 2 126 ? -75.068 -42.593 -105.004 1.00 35.86 126 MET B CA 1
ATOM 2980 C C . MET B 2 126 ? -74.137 -42.287 -106.177 1.00 34.34 126 MET B C 1
ATOM 2981 O O . MET B 2 126 ? -73.367 -43.144 -106.607 1.00 34.41 126 MET B O 1
ATOM 2986 N N . ALA B 2 127 ? -74.204 -41.067 -106.695 1.00 31.64 127 ALA B N 1
ATOM 2987 C CA . ALA B 2 127 ? -73.364 -40.697 -107.827 1.00 32.02 127 ALA B CA 1
ATOM 2988 C C . ALA B 2 127 ? -71.903 -40.492 -107.449 1.00 32.20 127 ALA B C 1
ATOM 2989 O O . ALA B 2 127 ? -71.580 -40.151 -106.310 1.00 32.68 127 ALA B O 1
ATOM 2991 N N . ARG B 2 128 ? -71.027 -40.705 -108.424 1.00 32.75 128 ARG B N 1
ATOM 2992 C CA . ARG B 2 128 ? -69.596 -40.516 -108.246 1.00 33.78 128 ARG B CA 1
ATOM 2993 C C . ARG B 2 128 ? -69.086 -39.872 -109.523 1.00 34.00 128 ARG B C 1
ATOM 2994 O O . ARG B 2 128 ? -69.742 -39.941 -110.564 1.00 34.90 128 ARG B O 1
ATOM 3002 N N . GLY B 2 129 ? -67.923 -39.240 -109.445 1.00 30.94 129 GLY B N 1
ATOM 3003 C CA . GLY B 2 129 ? -67.366 -38.598 -110.617 1.00 30.04 129 GLY B CA 1
ATOM 3004 C C . GLY B 2 129 ? -66.348 -37.554 -110.221 1.00 31.04 129 GLY B C 1
ATOM 3005 O O . GLY B 2 129 ? -66.225 -37.218 -109.044 1.00 31.18 129 GLY B O 1
ATOM 3006 N N . LYS B 2 130 ? -65.617 -37.039 -111.203 1.00 33.02 130 LYS B N 1
ATOM 3007 C CA . LYS B 2 130 ? -64.606 -36.031 -110.945 1.00 33.05 130 LYS B CA 1
ATOM 3008 C C . LYS B 2 130 ? -64.652 -34.940 -112.002 1.00 32.85 130 LYS B C 1
ATOM 3009 O O . LYS B 2 130 ? -64.957 -35.200 -113.165 1.00 32.56 130 LYS B O 1
ATOM 3015 N N . PHE B 2 131 ? -64.353 -33.716 -111.584 1.00 32.47 131 PHE B N 1
ATOM 3016 C CA . PHE B 2 131 ? -64.349 -32.581 -112.487 1.00 31.66 131 PHE B CA 1
ATOM 3017 C C . PHE B 2 131 ? -63.034 -31.831 -112.408 1.00 32.16 131 PHE B C 1
ATOM 3018 O O . PHE B 2 131 ? -62.337 -31.879 -111.393 1.00 32.66 131 PHE B O 1
ATOM 3026 N N . LEU B 2 132 ? -62.694 -31.145 -113.491 1.00 31.94 132 LEU B N 1
ATOM 3027 C CA . LEU B 2 132 ? -61.476 -30.364 -113.533 1.00 31.50 132 LEU B CA 1
ATOM 3028 C C . LEU B 2 132 ? -61.867 -28.915 -113.786 1.00 32.31 132 LEU B C 1
ATOM 3029 O O . LEU B 2 132 ? -62.388 -28.584 -114.850 1.00 32.84 132 LEU B O 1
ATOM 3034 N N . LEU B 2 133 ? -61.647 -28.059 -112.789 1.00 32.03 133 LEU B N 1
ATOM 3035 C CA . LEU B 2 133 ? -61.967 -26.646 -112.926 1.00 31.78 133 LEU B CA 1
ATOM 3036 C C . LEU B 2 133 ? -60.662 -25.940 -113.237 1.00 32.41 133 LEU B C 1
ATOM 3037 O O . LEU B 2 133 ? -59.648 -26.195 -112.591 1.00 34.42 133 LEU B O 1
ATOM 3042 N N . SER B 2 134 ? -60.674 -25.051 -114.219 1.00 30.34 134 SER B N 1
ATOM 3043 C CA . SER B 2 134 ? -59.452 -24.356 -114.559 1.00 31.24 134 SER B CA 1
ATOM 3044 C C . SER B 2 134 ? -59.663 -22.894 -114.884 1.00 31.41 134 SER B C 1
ATOM 3045 O O . SER B 2 134 ? -60.739 -22.475 -115.317 1.00 31.54 134 SER B O 1
ATOM 3048 N N . TYR B 2 135 ? -58.612 -22.119 -114.655 1.00 31.26 135 TYR B N 1
ATOM 3049 C CA . TYR B 2 135 ? -58.628 -20.707 -114.950 1.00 31.37 135 TYR B CA 1
ATOM 3050 C C . TYR B 2 135 ? -57.440 -20.417 -115.837 1.00 31.90 135 TYR B C 1
ATOM 3051 O O . TYR B 2 135 ? -56.299 -20.738 -115.495 1.00 32.48 135 TYR B O 1
ATOM 3060 N N . SER B 2 136 ? -57.710 -19.810 -116.980 1.00 30.65 136 SER B N 1
ATOM 3061 C CA . SER B 2 136 ? -56.649 -19.465 -117.896 1.00 30.68 136 SER B CA 1
ATOM 3062 C C . SER B 2 136 ? -56.570 -17.966 -118.060 1.00 31.58 136 SER B C 1
ATOM 3063 O O . SER B 2 136 ? -57.577 -17.309 -118.326 1.00 31.18 136 SER B O 1
ATOM 3066 N N . PRO B 2 137 ? -55.372 -17.399 -117.871 1.00 33.30 137 PRO B N 1
ATOM 3067 C CA . PRO B 2 137 ? -55.209 -15.954 -118.028 1.00 33.38 137 PRO B CA 1
ATOM 3068 C C . PRO B 2 137 ? -55.366 -15.723 -119.527 1.00 33.27 137 PRO B C 1
ATOM 3069 O O . PRO B 2 137 ? -55.413 -16.682 -120.305 1.00 31.92 137 PRO B O 1
ATOM 3073 N N . PRO B 2 138 ? -55.441 -14.461 -119.959 1.00 34.08 138 PRO B N 1
ATOM 3074 C CA . PRO B 2 138 ? -55.597 -14.223 -121.393 1.00 34.30 138 PRO B CA 1
ATOM 3075 C C . PRO B 2 138 ? -54.601 -14.926 -122.313 1.00 35.67 138 PRO B C 1
ATOM 3076 O O . PRO B 2 138 ? -53.426 -15.112 -121.980 1.00 36.30 138 PRO B O 1
ATOM 3080 N N . ASN B 2 139 ? -55.113 -15.334 -123.469 1.00 33.80 139 ASN B N 1
ATOM 3081 C CA . ASN B 2 139 ? -54.342 -16.011 -124.502 1.00 33.88 139 ASN B CA 1
ATOM 3082 C C . ASN B 2 139 ? -54.976 -15.548 -125.812 1.00 35.51 139 ASN B C 1
ATOM 3083 O O . ASN B 2 139 ? -56.073 -14.985 -125.807 1.00 35.11 139 ASN B O 1
ATOM 3088 N N . GLY B 2 140 ? -54.295 -15.771 -126.930 1.00 38.36 140 GLY B N 1
ATOM 3089 C CA . GLY B 2 140 ? -54.854 -15.363 -128.205 1.00 39.67 140 GLY B CA 1
ATOM 3090 C C . GLY B 2 140 ? -56.125 -16.139 -128.496 1.00 41.46 140 GLY B C 1
ATOM 3091 O O . GLY B 2 140 ? -57.092 -15.605 -129.037 1.00 41.53 140 GLY B O 1
ATOM 3092 N N . THR B 2 141 ? -56.118 -17.412 -128.122 1.00 45.87 141 THR B N 1
ATOM 3093 C CA . THR B 2 141 ? -57.259 -18.289 -128.332 1.00 47.40 141 THR B CA 1
ATOM 3094 C C . THR B 2 141 ? -57.673 -18.896 -127.001 1.00 47.12 141 THR B C 1
ATOM 3095 O O . THR B 2 141 ? -56.827 -19.264 -126.187 1.00 48.60 141 THR B O 1
ATOM 3099 N N . GLN B 2 142 ? -58.976 -19.003 -126.786 1.00 43.25 142 GLN B N 1
ATOM 3100 C CA . GLN B 2 142 ? -59.494 -19.582 -125.559 1.00 43.15 142 GLN B CA 1
ATOM 3101 C C . GLN B 2 142 ? -59.260 -21.095 -125.549 1.00 43.05 142 GLN B C 1
ATOM 3102 O O . GLN B 2 142 ? -59.570 -21.784 -126.520 1.00 44.12 142 GLN B O 1
ATOM 3108 N N . PRO B 2 143 ? -58.691 -21.631 -124.453 1.00 44.43 143 PRO B N 1
ATOM 3109 C CA . PRO B 2 143 ? -58.436 -23.075 -124.362 1.00 43.62 143 PRO B CA 1
ATOM 3110 C C . PRO B 2 143 ? -59.750 -23.853 -124.331 1.00 42.76 143 PRO B C 1
ATOM 3111 O O . PRO B 2 143 ? -60.747 -23.374 -123.794 1.00 43.59 143 PRO B O 1
ATOM 3115 N N . GLN B 2 144 ? -59.744 -25.053 -124.902 1.00 40.89 144 GLN B N 1
ATOM 3116 C CA . GLN B 2 144 ? -60.948 -25.881 -124.974 1.00 40.31 144 GLN B CA 1
ATOM 3117 C C . GLN B 2 144 ? -60.693 -27.297 -124.498 1.00 39.08 144 GLN B C 1
ATOM 3118 O O . GLN B 2 144 ? -61.515 -27.923 -123.838 1.00 39.14 144 GLN B O 1
ATOM 3124 N N . THR B 2 145 ? -59.526 -27.786 -124.862 1.00 37.16 145 THR B N 1
ATOM 3125 C CA . THR B 2 145 ? -59.085 -29.125 -124.554 1.00 36.22 145 THR B CA 1
ATOM 3126 C C . THR B 2 145 ? -58.692 -29.374 -123.088 1.00 37.09 145 THR B C 1
ATOM 3127 O O . THR B 2 145 ? -58.242 -28.468 -122.386 1.00 37.05 145 THR B O 1
ATOM 3131 N N . LEU B 2 146 ? -58.882 -30.607 -122.627 1.00 37.70 146 LEU B N 1
ATOM 3132 C CA . LEU B 2 146 ? -58.524 -30.984 -121.260 1.00 36.92 146 LEU B CA 1
ATOM 3133 C C . LEU B 2 146 ? -57.010 -30.795 -121.112 1.00 37.55 146 LEU B C 1
ATOM 3134 O O . LEU B 2 146 ? -56.514 -30.336 -120.082 1.00 36.65 146 LEU B O 1
ATOM 3139 N N . SER B 2 147 ? -56.287 -31.143 -122.169 1.00 34.48 147 SER B N 1
ATOM 3140 C CA . SER B 2 147 ? -54.841 -31.012 -122.212 1.00 35.07 147 SER B CA 1
ATOM 3141 C C . SER B 2 147 ? -54.399 -29.551 -122.062 1.00 36.59 147 SER B C 1
ATOM 3142 O O . SER B 2 147 ? -53.332 -29.268 -121.511 1.00 37.28 147 SER B O 1
ATOM 3145 N N . GLU B 2 148 ? -55.213 -28.622 -122.552 1.00 37.04 148 GLU B N 1
ATOM 3146 C CA . GLU B 2 148 ? -54.877 -27.207 -122.452 1.00 37.89 148 GLU B CA 1
ATOM 3147 C C . GLU B 2 148 ? -55.258 -26.662 -121.078 1.00 36.78 148 GLU B C 1
ATOM 3148 O O . GLU B 2 148 ? -54.479 -25.955 -120.440 1.00 36.87 148 GLU B O 1
ATOM 3154 N N . ALA B 2 149 ? -56.460 -26.999 -120.625 1.00 34.72 149 ALA B N 1
ATOM 3155 C CA . ALA B 2 149 ? -56.951 -26.541 -119.334 1.00 34.36 149 ALA B CA 1
ATOM 3156 C C . ALA B 2 149 ? -56.009 -26.984 -118.222 1.00 34.94 149 ALA B C 1
ATOM 3157 O O . ALA B 2 149 ? -55.718 -26.239 -117.287 1.00 35.08 149 ALA B O 1
ATOM 3159 N N . MET B 2 150 ? -55.541 -28.215 -118.353 1.00 35.21 150 MET B N 1
ATOM 3160 C CA . MET B 2 150 ? -54.651 -28.849 -117.401 1.00 34.49 150 MET B CA 1
ATOM 3161 C C . MET B 2 150 ? -53.304 -28.124 -117.265 1.00 34.93 150 MET B C 1
ATOM 3162 O O . MET B 2 150 ? -52.580 -28.335 -116.300 1.00 33.86 150 MET B O 1
ATOM 3167 N N . GLN B 2 151 ? -52.977 -27.254 -118.212 1.00 34.36 151 GLN B N 1
ATOM 3168 C CA . GLN B 2 151 ? -51.715 -26.521 -118.148 1.00 33.76 151 GLN B CA 1
ATOM 3169 C C . GLN B 2 151 ? -51.857 -25.158 -117.485 1.00 33.75 151 GLN B C 1
ATOM 3170 O O . GLN B 2 151 ? -50.869 -24.449 -117.291 1.00 33.70 151 GLN B O 1
ATOM 3176 N N . CYS B 2 152 ? -53.087 -24.791 -117.145 1.00 30.79 152 CYS B N 1
ATOM 3177 C CA . CYS B 2 152 ? -53.360 -23.511 -116.504 1.00 30.41 152 CYS B CA 1
ATOM 3178 C C . CYS B 2 152 ? -53.574 -23.757 -115.017 1.00 29.94 152 CYS B C 1
ATOM 3179 O O . CYS B 2 152 ? -53.213 -24.811 -114.496 1.00 30.93 152 CYS B O 1
ATOM 3182 N N . THR B 2 153 ? -54.153 -22.779 -114.332 1.00 29.29 153 THR B N 1
ATOM 3183 C CA . THR B 2 153 ? -54.439 -22.934 -112.919 1.00 29.02 153 THR B CA 1
ATOM 3184 C C . THR B 2 153 ? -55.653 -23.844 -112.865 1.00 29.54 153 THR B C 1
ATOM 3185 O O . THR B 2 153 ? -56.672 -23.562 -113.499 1.00 29.45 153 THR B O 1
ATOM 3189 N N . TYR B 2 154 ? -55.554 -24.945 -112.132 1.00 28.07 154 TYR B N 1
ATOM 3190 C CA . TYR B 2 154 ? -56.691 -25.842 -112.049 1.00 28.22 154 TYR B CA 1
ATOM 3191 C C . TYR B 2 154 ? -56.702 -26.709 -110.806 1.00 28.58 154 TYR B C 1
ATOM 3192 O O . TYR B 2 154 ? -55.695 -26.862 -110.117 1.00 28.79 154 TYR B O 1
ATOM 3201 N N . SER B 2 155 ? -57.865 -27.276 -110.525 1.00 29.47 155 SER B N 1
ATOM 3202 C CA . SER B 2 155 ? -58.002 -28.176 -109.401 1.00 30.98 155 SER B CA 1
ATOM 3203 C C . SER B 2 155 ? -58.973 -29.268 -109.827 1.00 30.81 155 SER B C 1
ATOM 3204 O O . SER B 2 155 ? -59.882 -29.031 -110.624 1.00 31.10 155 SER B O 1
ATOM 3207 N N . ILE B 2 156 ? -58.743 -30.479 -109.337 1.00 30.02 156 ILE B N 1
ATOM 3208 C CA . ILE B 2 156 ? -59.609 -31.598 -109.652 1.00 28.64 156 ILE B CA 1
ATOM 3209 C C . ILE B 2 156 ? -60.528 -31.783 -108.462 1.00 29.40 156 ILE B C 1
ATOM 3210 O O . ILE B 2 156 ? -60.068 -31.912 -107.328 1.00 30.08 156 ILE B O 1
ATOM 3215 N N . TRP B 2 157 ? -61.828 -31.787 -108.728 1.00 31.05 157 TRP B N 1
ATOM 3216 C CA . TRP B 2 157 ? -62.831 -31.937 -107.686 1.00 31.11 157 TRP B CA 1
ATOM 3217 C C . TRP B 2 157 ? -63.464 -33.324 -107.713 1.00 32.54 157 TRP B C 1
ATOM 3218 O O . TRP B 2 157 ? -63.925 -33.786 -108.757 1.00 33.01 157 TRP B O 1
ATOM 3229 N N . ASP B 2 158 ? -63.475 -33.983 -106.558 1.00 32.33 158 ASP B N 1
ATOM 3230 C CA . ASP B 2 158 ? -64.039 -35.322 -106.431 1.00 32.80 158 ASP B CA 1
ATOM 3231 C C . ASP B 2 158 ? -65.422 -35.277 -105.778 1.00 33.20 158 ASP B C 1
ATOM 3232 O O . ASP B 2 158 ? -65.607 -34.646 -104.736 1.00 33.26 158 ASP B O 1
ATOM 3237 N N . ILE B 2 159 ? -66.391 -35.945 -106.396 1.00 33.60 159 ILE B N 1
ATOM 3238 C CA . ILE B 2 159 ? -67.752 -35.989 -105.868 1.00 33.72 159 ILE B CA 1
ATOM 3239 C C . ILE B 2 159 ? -67.812 -37.029 -104.755 1.00 34.27 159 ILE B C 1
ATOM 3240 O O . ILE B 2 159 ? -67.337 -38.153 -104.918 1.00 35.49 159 ILE B O 1
ATOM 3245 N N . GLY B 2 160 ? -68.393 -36.652 -103.621 1.00 31.84 160 GLY B N 1
ATOM 3246 C CA . GLY B 2 160 ? -68.480 -37.573 -102.503 1.00 32.10 160 GLY B CA 1
ATOM 3247 C C . GLY B 2 160 ? -69.279 -37.003 -101.349 1.00 33.65 160 GLY B C 1
ATOM 3248 O O . GLY B 2 160 ? -70.198 -36.218 -101.560 1.00 33.36 160 GLY B O 1
ATOM 3249 N N . LEU B 2 161 ? -68.925 -37.382 -100.124 1.00 38.35 161 LEU B N 1
ATOM 3250 C CA . LEU B 2 161 ? -69.642 -36.913 -98.944 1.00 39.07 161 LEU B CA 1
ATOM 3251 C C . LEU B 2 161 ? -69.907 -35.407 -98.926 1.00 38.35 161 LEU B C 1
ATOM 3252 O O . LEU B 2 161 ? -71.047 -34.982 -98.737 1.00 39.04 161 LEU B O 1
ATOM 3257 N N . ASN B 2 162 ? -68.865 -34.600 -99.109 1.00 33.22 162 ASN B N 1
ATOM 3258 C CA . ASN B 2 162 ? -69.045 -33.153 -99.112 1.00 32.41 162 ASN B CA 1
ATOM 3259 C C . ASN B 2 162 ? -69.517 -32.718 -100.487 1.00 32.63 162 ASN B C 1
ATOM 3260 O O . ASN B 2 162 ? -68.946 -33.097 -101.504 1.00 33.26 162 ASN B O 1
ATOM 3265 N N . SER B 2 163 ? -70.564 -31.908 -100.501 1.00 35.31 163 SER B N 1
ATOM 3266 C CA . SER B 2 163 ? -71.201 -31.464 -101.733 1.00 36.85 163 SER B CA 1
ATOM 3267 C C . SER B 2 163 ? -70.585 -30.334 -102.534 1.00 36.43 163 SER B C 1
ATOM 3268 O O . SER B 2 163 ? -70.844 -30.222 -103.733 1.00 36.96 163 SER B O 1
ATOM 3271 N N . SER B 2 164 ? -69.784 -29.489 -101.899 1.00 32.78 164 SER B N 1
ATOM 3272 C CA . SER B 2 164 ? -69.257 -28.342 -102.618 1.00 30.74 164 SER B CA 1
ATOM 3273 C C . SER B 2 164 ? -67.758 -28.204 -102.761 1.00 30.45 164 SER B C 1
ATOM 3274 O O . SER B 2 164 ? -66.973 -28.862 -102.077 1.00 29.40 164 SER B O 1
ATOM 3277 N N . TRP B 2 165 ? -67.382 -27.315 -103.671 1.00 29.64 165 TRP B N 1
ATOM 3278 C CA . TRP B 2 165 ? -65.995 -27.035 -103.958 1.00 31.64 165 TRP B CA 1
ATOM 3279 C C . TRP B 2 165 ? -65.841 -25.563 -104.306 1.00 32.38 165 TRP B C 1
ATOM 3280 O O . TRP B 2 165 ? -66.519 -25.049 -105.196 1.00 32.33 165 TRP B O 1
ATOM 3291 N N . THR B 2 166 ? -64.965 -24.879 -103.585 1.00 37.04 166 THR B N 1
ATOM 3292 C CA . THR B 2 166 ? -64.724 -23.471 -103.848 1.00 38.47 166 THR B CA 1
ATOM 3293 C C . THR B 2 166 ? -63.481 -23.360 -104.720 1.00 37.79 166 THR B C 1
ATOM 3294 O O . THR B 2 166 ? -62.517 -24.104 -104.553 1.00 39.96 166 THR B O 1
ATOM 3298 N N . PHE B 2 167 ? -63.516 -22.444 -105.672 1.00 31.01 167 PHE B N 1
ATOM 3299 C CA . PHE B 2 167 ? -62.389 -22.255 -106.561 1.00 29.00 167 PHE B CA 1
ATOM 3300 C C . PHE B 2 167 ? -62.099 -20.771 -106.605 1.00 30.07 167 PHE B C 1
ATOM 3301 O O . PHE B 2 167 ? -62.935 -19.976 -107.038 1.00 29.45 167 PHE B O 1
ATOM 3309 N N . VAL B 2 168 ? -60.921 -20.396 -106.130 1.00 31.60 168 VAL B N 1
ATOM 3310 C CA . VAL B 2 168 ? -60.536 -19.001 -106.116 1.00 31.86 168 VAL B CA 1
ATOM 3311 C C . VAL B 2 168 ? -59.792 -18.655 -107.391 1.00 33.32 168 VAL B C 1
ATOM 3312 O O . VAL B 2 168 ? -58.782 -19.279 -107.719 1.00 34.22 168 VAL B O 1
ATOM 3316 N N . VAL B 2 169 ? -60.308 -17.673 -108.122 1.00 32.82 169 VAL B N 1
ATOM 3317 C CA . VAL B 2 169 ? -59.655 -17.232 -109.344 1.00 32.74 169 VAL B CA 1
ATOM 3318 C C . VAL B 2 169 ? -58.574 -16.261 -108.893 1.00 33.07 169 VAL B C 1
ATOM 3319 O O . VAL B 2 169 ? -58.872 -15.175 -108.405 1.00 33.08 169 VAL B O 1
ATOM 3323 N N . PRO B 2 170 ? -57.302 -16.646 -109.041 1.00 34.36 170 PRO B N 1
ATOM 3324 C CA . PRO B 2 170 ? -56.202 -15.773 -108.631 1.00 34.40 170 PRO B CA 1
ATOM 3325 C C . PRO B 2 170 ? -56.279 -14.433 -109.348 1.00 34.81 170 PRO B C 1
ATOM 3326 O O . PRO B 2 170 ? -56.805 -14.346 -110.456 1.00 35.22 170 PRO B O 1
ATOM 3330 N N . TYR B 2 171 ? -55.761 -13.391 -108.711 1.00 33.11 171 TYR B N 1
ATOM 3331 C CA . TYR B 2 171 ? -55.741 -12.075 -109.326 1.00 32.35 171 TYR B CA 1
ATOM 3332 C C . TYR B 2 171 ? -54.384 -11.971 -110.013 1.00 32.60 171 TYR B C 1
ATOM 3333 O O . TYR B 2 171 ? -53.364 -11.727 -109.372 1.00 32.75 171 TYR B O 1
ATOM 3342 N N . ILE B 2 172 ? -54.382 -12.191 -111.320 1.00 33.21 172 ILE B N 1
ATOM 3343 C CA . ILE B 2 172 ? -53.162 -12.150 -112.110 1.00 33.71 172 ILE B CA 1
ATOM 3344 C C . ILE B 2 172 ? -53.322 -11.039 -113.126 1.00 34.37 172 ILE B C 1
ATOM 3345 O O . ILE B 2 172 ? -53.987 -11.199 -114.145 1.00 35.56 172 ILE B O 1
ATOM 3350 N N . SER B 2 173 ? -52.694 -9.907 -112.848 1.00 33.87 173 SER B N 1
ATOM 3351 C CA . SER B 2 173 ? -52.843 -8.756 -113.711 1.00 32.99 173 SER B CA 1
ATOM 3352 C C . SER B 2 173 ? -51.590 -7.921 -113.853 1.00 33.18 173 SER B C 1
ATOM 3353 O O . SER B 2 173 ? -50.726 -7.926 -112.983 1.00 34.70 173 SER B O 1
ATOM 3356 N N . PRO B 2 174 ? -51.468 -7.199 -114.972 1.00 34.00 174 PRO B N 1
ATOM 3357 C CA . PRO B 2 174 ? -50.286 -6.355 -115.163 1.00 33.11 174 PRO B CA 1
ATOM 3358 C C . PRO B 2 174 ? -50.420 -5.116 -114.280 1.00 33.06 174 PRO B C 1
ATOM 3359 O O . PRO B 2 174 ? -49.432 -4.576 -113.782 1.00 33.83 174 PRO B O 1
ATOM 3363 N N . SER B 2 175 ? -51.660 -4.689 -114.075 1.00 27.82 175 SER B N 1
ATOM 3364 C CA . SER B 2 175 ? -51.947 -3.508 -113.269 1.00 29.24 175 SER B CA 1
ATOM 3365 C C . SER B 2 175 ? -52.467 -3.852 -111.876 1.00 29.11 175 SER B C 1
ATOM 3366 O O . SER B 2 175 ? -53.084 -4.898 -111.679 1.00 29.68 175 SER B O 1
ATOM 3369 N N . ASP B 2 176 ? -52.223 -2.967 -110.912 1.00 30.24 176 ASP B N 1
ATOM 3370 C CA . ASP B 2 176 ? -52.677 -3.200 -109.546 1.00 31.53 176 ASP B CA 1
ATOM 3371 C C . ASP B 2 176 ? -54.196 -3.186 -109.411 1.00 31.75 176 ASP B C 1
ATOM 3372 O O . ASP B 2 176 ? -54.740 -3.710 -108.439 1.00 31.92 176 ASP B O 1
ATOM 3377 N N . TYR B 2 177 ? -54.881 -2.572 -110.372 1.00 30.91 177 TYR B N 1
ATOM 3378 C CA . TYR B 2 177 ? -56.346 -2.572 -110.382 1.00 31.60 177 TYR B CA 1
ATOM 3379 C C . TYR B 2 177 ? -56.769 -2.975 -111.779 1.00 30.44 177 TYR B C 1
ATOM 3380 O O . TYR B 2 177 ? -55.998 -2.831 -112.724 1.00 29.81 177 TYR B O 1
ATOM 3389 N N . ARG B 2 178 ? -57.990 -3.479 -111.906 1.00 30.81 178 ARG B N 1
ATOM 3390 C CA . ARG B 2 178 ? -58.517 -3.873 -113.205 1.00 30.74 178 ARG B CA 1
ATOM 3391 C C . ARG B 2 178 ? -59.860 -3.188 -113.419 1.00 31.45 178 ARG B C 1
ATOM 3392 O O . ARG B 2 178 ? -60.519 -2.772 -112.456 1.00 31.12 178 ARG B O 1
ATOM 3400 N N . GLU B 2 179 ? -60.258 -3.058 -114.681 1.00 31.69 179 GLU B N 1
ATOM 3401 C CA . GLU B 2 179 ? -61.530 -2.432 -115.006 1.00 31.76 179 GLU B CA 1
ATOM 3402 C C . GLU B 2 179 ? -62.644 -3.403 -114.666 1.00 32.40 179 GLU B C 1
ATOM 3403 O O . GLU B 2 179 ? -62.555 -4.609 -114.913 1.00 31.49 179 GLU B O 1
ATOM 3409 N N . THR B 2 180 ? -63.700 -2.853 -114.101 1.00 33.30 180 THR B N 1
ATOM 3410 C CA . THR B 2 180 ? -64.862 -3.612 -113.704 1.00 34.43 180 THR B CA 1
ATOM 3411 C C . THR B 2 180 ? -65.768 -3.872 -114.919 1.00 36.16 180 THR B C 1
ATOM 3412 O O . THR B 2 180 ? -66.455 -4.890 -115.006 1.00 34.16 180 THR B O 1
ATOM 3416 N N . ARG B 2 181 ? -65.750 -2.943 -115.866 1.00 35.60 181 ARG B N 1
ATOM 3417 C CA . ARG B 2 181 ? -66.572 -3.053 -117.056 1.00 38.64 181 ARG B CA 1
ATOM 3418 C C . ARG B 2 181 ? -65.694 -3.086 -118.302 1.00 38.94 181 ARG B C 1
ATOM 3419 O O . ARG B 2 181 ? -64.814 -2.243 -118.475 1.00 38.03 181 ARG B O 1
ATOM 3427 N N . ALA B 2 182 ? -65.928 -4.072 -119.163 1.00 38.95 182 ALA B N 1
ATOM 3428 C CA . ALA B 2 182 ? -65.155 -4.194 -120.392 1.00 42.11 182 ALA B CA 1
ATOM 3429 C C . ALA B 2 182 ? -65.777 -3.343 -121.499 1.00 44.56 182 ALA B C 1
ATOM 3430 O O . ALA B 2 182 ? -66.347 -3.870 -122.452 1.00 44.69 182 ALA B O 1
ATOM 3432 N N . ILE B 2 183 ? -65.677 -2.026 -121.352 1.00 54.20 183 ILE B N 1
ATOM 3433 C CA . ILE B 2 183 ? -66.204 -1.089 -122.337 1.00 57.52 183 ILE B CA 1
ATOM 3434 C C . ILE B 2 183 ? -65.438 -1.339 -123.628 1.00 59.31 183 ILE B C 1
ATOM 3435 O O . ILE B 2 183 ? -66.011 -1.407 -124.714 1.00 59.67 183 ILE B O 1
ATOM 3440 N N . THR B 2 184 ? -64.127 -1.476 -123.484 1.00 80.65 184 THR B N 1
ATOM 3441 C CA . THR B 2 184 ? -63.236 -1.770 -124.593 1.00 83.10 184 THR B CA 1
ATOM 3442 C C . THR B 2 184 ? -62.528 -3.023 -124.118 1.00 83.13 184 THR B C 1
ATOM 3443 O O . THR B 2 184 ? -62.140 -3.104 -122.953 1.00 85.05 184 THR B O 1
ATOM 3447 N N . ASN B 2 185 ? -62.370 -4.006 -124.994 1.00 65.01 185 ASN B N 1
ATOM 3448 C CA . ASN B 2 185 ? -61.696 -5.228 -124.587 1.00 63.76 185 ASN B CA 1
ATOM 3449 C C . ASN B 2 185 ? -60.185 -4.997 -124.542 1.00 61.27 185 ASN B C 1
ATOM 3450 O O . ASN B 2 185 ? -59.591 -4.516 -125.511 1.00 62.24 185 ASN B O 1
ATOM 3455 N N .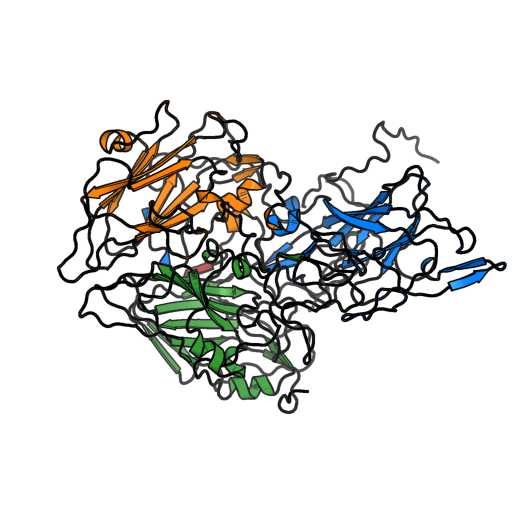 SER B 2 186 ? -59.573 -5.320 -123.403 1.00 48.58 186 SER B N 1
ATOM 3456 C CA . SER B 2 186 ? -58.133 -5.152 -123.219 1.00 44.42 186 SER B CA 1
ATOM 3457 C C . SER B 2 186 ? -57.645 -6.064 -122.103 1.00 42.38 186 SER B C 1
ATOM 3458 O O . SER B 2 186 ? -58.446 -6.707 -121.421 1.00 41.80 186 SER B O 1
ATOM 3461 N N . VAL B 2 187 ? -56.332 -6.113 -121.913 1.00 41.08 187 VAL B N 1
ATOM 3462 C CA . VAL B 2 187 ? -55.766 -6.946 -120.863 1.00 40.36 187 VAL B CA 1
ATOM 3463 C C . VAL B 2 187 ? -56.089 -6.387 -119.473 1.00 39.76 187 VAL B C 1
ATOM 3464 O O . VAL B 2 187 ? -55.807 -7.036 -118.467 1.00 39.65 187 VAL B O 1
ATOM 3468 N N . TYR B 2 188 ? -56.690 -5.197 -119.419 1.00 36.29 188 TYR B N 1
ATOM 3469 C CA . TYR B 2 188 ? -57.042 -4.581 -118.137 1.00 36.41 188 TYR B CA 1
ATOM 3470 C C . TYR B 2 188 ? -58.508 -4.777 -117.761 1.00 35.52 188 TYR B C 1
ATOM 3471 O O . TYR B 2 188 ? -58.897 -4.500 -116.629 1.00 35.09 188 TYR B O 1
ATOM 3480 N N . SER B 2 189 ? -59.322 -5.251 -118.700 1.00 38.55 189 SER B N 1
ATOM 3481 C CA . SER B 2 189 ? -60.744 -5.447 -118.425 1.00 39.02 189 SER B CA 1
ATOM 3482 C C . SER B 2 189 ? -61.248 -6.864 -118.690 1.00 39.02 189 SER B C 1
ATOM 3483 O O . SER B 2 189 ? -62.379 -7.196 -118.348 1.00 39.75 189 SER B O 1
ATOM 3486 N N . ALA B 2 190 ? -60.417 -7.689 -119.316 1.00 38.64 190 ALA B N 1
ATOM 3487 C CA . ALA B 2 190 ? -60.777 -9.077 -119.604 1.00 38.88 190 ALA B CA 1
ATOM 3488 C C . ALA B 2 190 ? -59.578 -9.893 -119.139 1.00 38.64 190 ALA B C 1
ATOM 3489 O O . ALA B 2 190 ? -58.477 -9.723 -119.658 1.00 39.05 190 ALA B O 1
ATOM 3491 N N . ASP B 2 191 ? -59.782 -10.777 -118.167 1.00 38.62 191 ASP B N 1
ATOM 3492 C CA . ASP B 2 191 ? -58.662 -11.539 -117.635 1.00 38.88 191 ASP B CA 1
ATOM 3493 C C . ASP B 2 191 ? -58.665 -13.039 -117.877 1.00 37.43 191 ASP B C 1
ATOM 3494 O O . ASP B 2 191 ? -58.288 -13.811 -116.995 1.00 37.63 191 ASP B O 1
ATOM 3499 N N . GLY B 2 192 ? -59.071 -13.464 -119.065 1.00 34.39 192 GLY B N 1
ATOM 3500 C CA . GLY B 2 192 ? -59.066 -14.888 -119.337 1.00 32.58 192 GLY B CA 1
ATOM 3501 C C . GLY B 2 192 ? -60.396 -15.584 -119.125 1.00 31.90 192 GLY B C 1
ATOM 3502 O O . GLY B 2 192 ? -61.452 -14.953 -119.153 1.00 31.42 192 GLY B O 1
ATOM 3503 N N . TRP B 2 193 ? -60.346 -16.887 -118.874 1.00 31.31 193 TRP B N 1
ATOM 3504 C CA . TRP B 2 193 ? -61.568 -17.660 -118.728 1.00 31.01 193 TRP B CA 1
ATOM 3505 C C . TRP B 2 193 ? -61.536 -18.721 -117.652 1.00 31.39 193 TRP B C 1
ATOM 3506 O O . TRP B 2 193 ? -60.482 -19.261 -117.313 1.00 31.92 193 TRP B O 1
ATOM 3517 N N . PHE B 2 194 ? -62.718 -19.030 -117.136 1.00 31.98 194 PHE B N 1
ATOM 3518 C CA . PHE B 2 194 ? -62.871 -20.103 -116.173 1.00 32.16 194 PHE B CA 1
ATOM 3519 C C . PHE B 2 194 ? -63.618 -21.164 -116.969 1.00 32.66 194 PHE B C 1
ATOM 3520 O O . PHE B 2 194 ? -64.504 -20.841 -117.758 1.00 33.05 194 PHE B O 1
ATOM 3528 N N . SER B 2 195 ? -63.268 -22.425 -116.782 1.00 30.78 195 SER B N 1
ATOM 3529 C CA . SER B 2 195 ? -63.975 -23.474 -117.489 1.00 32.69 195 SER B CA 1
ATOM 3530 C C . SER B 2 195 ? -64.090 -24.708 -116.613 1.00 32.32 195 SER B C 1
ATOM 3531 O O . SER B 2 195 ? -63.298 -24.909 -115.692 1.00 32.76 195 SER B O 1
ATOM 3534 N N . LEU B 2 196 ? -65.105 -25.514 -116.890 1.00 35.07 196 LEU B N 1
ATOM 3535 C CA . LEU B 2 196 ? -65.360 -26.730 -116.137 1.00 34.42 196 LEU B CA 1
ATOM 3536 C C . LEU B 2 196 ? -65.362 -27.895 -117.119 1.00 35.14 196 LEU B C 1
ATOM 3537 O O . LEU B 2 196 ? -66.100 -27.882 -118.101 1.00 35.56 196 LEU B O 1
ATOM 3542 N N . HIS B 2 197 ? -64.518 -28.888 -116.864 1.00 32.73 197 HIS B N 1
ATOM 3543 C CA . HIS B 2 197 ? -64.443 -30.075 -117.708 1.00 33.03 197 HIS B CA 1
ATOM 3544 C C . HIS B 2 197 ? -64.849 -31.260 -116.859 1.00 35.17 197 HIS B C 1
ATOM 3545 O O . HIS B 2 197 ? -64.598 -31.273 -115.654 1.00 35.70 197 HIS B O 1
ATOM 3552 N N . LYS B 2 198 ? -65.484 -32.258 -117.457 1.00 39.81 198 LYS B N 1
ATOM 3553 C CA . LYS B 2 198 ? -65.779 -33.439 -116.671 1.00 42.65 198 LYS B CA 1
ATOM 3554 C C . LYS B 2 198 ? -64.515 -34.259 -116.887 1.00 41.90 198 LYS B C 1
ATOM 3555 O O . LYS B 2 198 ? -64.100 -34.484 -118.020 1.00 42.77 198 LYS B O 1
ATOM 3561 N N . LEU B 2 199 ? -63.866 -34.646 -115.797 1.00 38.31 199 LEU B N 1
ATOM 3562 C CA . LEU B 2 199 ? -62.637 -35.414 -115.889 1.00 37.52 199 LEU B CA 1
ATOM 3563 C C . LEU B 2 199 ? -62.992 -36.859 -116.205 1.00 38.14 199 LEU B C 1
ATOM 3564 O O . LEU B 2 199 ? -62.636 -37.378 -117.257 1.00 38.73 199 LEU B O 1
ATOM 3569 N N . THR B 2 200 ? -63.690 -37.507 -115.287 1.00 46.06 200 THR B N 1
ATOM 3570 C CA . THR B 2 200 ? -64.129 -38.879 -115.492 1.00 49.43 200 THR B CA 1
ATOM 3571 C C . THR B 2 200 ? -65.649 -38.801 -115.452 1.00 49.83 200 THR B C 1
ATOM 3572 O O . THR B 2 200 ? -66.213 -38.235 -114.515 1.00 53.46 200 THR B O 1
ATOM 3576 N N . LYS B 2 201 ? -66.311 -39.348 -116.467 1.00 42.53 201 LYS B N 1
ATOM 3577 C CA . LYS B 2 201 ? -67.771 -39.314 -116.535 1.00 40.54 201 LYS B CA 1
ATOM 3578 C C . LYS B 2 201 ? -68.419 -39.725 -115.213 1.00 38.94 201 LYS B C 1
ATOM 3579 O O . LYS B 2 201 ? -67.865 -40.506 -114.435 1.00 38.25 201 LYS B O 1
ATOM 3585 N N . ILE B 2 202 ? -69.599 -39.182 -114.962 1.00 35.88 202 ILE B N 1
ATOM 3586 C CA . ILE B 2 202 ? -70.336 -39.511 -113.762 1.00 35.87 202 ILE B CA 1
ATOM 3587 C C . ILE B 2 202 ? -70.814 -40.958 -113.821 1.00 36.01 202 ILE B C 1
ATOM 3588 O O . ILE B 2 202 ? -71.302 -41.417 -114.851 1.00 37.26 202 ILE B O 1
ATOM 3593 N N . THR B 2 203 ? -70.653 -41.681 -112.719 1.00 34.94 203 THR B N 1
ATOM 3594 C CA . THR B 2 203 ? -71.087 -43.066 -112.658 1.00 34.57 203 THR B CA 1
ATOM 3595 C C . THR B 2 203 ? -72.256 -43.169 -111.693 1.00 35.11 203 THR B C 1
ATOM 3596 O O . THR B 2 203 ? -72.223 -42.620 -110.587 1.00 34.51 203 THR B O 1
ATOM 3600 N N . LEU B 2 204 ? -73.297 -43.868 -112.130 1.00 37.48 204 LEU B N 1
ATOM 3601 C CA . LEU B 2 204 ? -74.503 -44.037 -111.339 1.00 36.77 204 LEU B CA 1
ATOM 3602 C C . LEU B 2 204 ? -74.917 -45.489 -111.303 1.00 37.65 204 LEU B C 1
ATOM 3603 O O . LEU B 2 204 ? -74.589 -46.262 -112.201 1.00 37.96 204 LEU B O 1
ATOM 3608 N N . PRO B 2 205 ? -75.634 -45.887 -110.246 1.00 37.37 205 PRO B N 1
ATOM 3609 C CA . PRO B 2 205 ? -76.092 -47.271 -110.144 1.00 37.94 205 PRO B CA 1
ATOM 3610 C C . PRO B 2 205 ? -77.391 -47.338 -110.955 1.00 39.08 205 PRO B C 1
ATOM 3611 O O . PRO B 2 205 ? -77.859 -46.317 -111.464 1.00 38.00 205 PRO B O 1
ATOM 3615 N N . PRO B 2 206 ? -77.979 -48.531 -111.103 1.00 43.77 206 PRO B N 1
ATOM 3616 C CA . PRO B 2 206 ? -79.228 -48.623 -111.870 1.00 46.51 206 PRO B CA 1
ATOM 3617 C C . PRO B 2 206 ? -80.353 -47.890 -111.133 1.00 50.24 206 PRO B C 1
ATOM 3618 O O . PRO B 2 206 ? -80.302 -47.722 -109.910 1.00 51.13 206 PRO B O 1
ATOM 3622 N N . ASP B 2 207 ? -81.368 -47.454 -111.869 1.00 59.05 207 ASP B N 1
ATOM 3623 C CA . ASP B 2 207 ? -82.499 -46.763 -111.251 1.00 65.01 207 ASP B CA 1
ATOM 3624 C C . ASP B 2 207 ? -82.103 -45.468 -110.536 1.00 64.88 207 ASP B C 1
ATOM 3625 O O . ASP B 2 207 ? -82.492 -45.223 -109.391 1.00 64.50 207 ASP B O 1
ATOM 3630 N N . CYS B 2 208 ? -81.321 -44.650 -111.230 1.00 55.43 208 CYS B N 1
ATOM 3631 C CA . CYS B 2 208 ? -80.870 -43.369 -110.717 1.00 53.21 208 CYS B CA 1
ATOM 3632 C C . CYS B 2 208 ? -81.106 -42.373 -111.833 1.00 51.80 208 CYS B C 1
ATOM 3633 O O . CYS B 2 208 ? -80.919 -42.694 -113.004 1.00 52.31 208 CYS B O 1
ATOM 3636 N N . PRO B 2 209 ? -81.531 -41.152 -111.492 1.00 46.53 209 PRO B N 1
ATOM 3637 C CA . PRO B 2 209 ? -81.772 -40.150 -112.533 1.00 45.51 209 PRO B CA 1
ATOM 3638 C C . PRO B 2 209 ? -80.465 -39.862 -113.260 1.00 46.21 209 PRO B C 1
ATOM 3639 O O . PRO B 2 209 ? -79.382 -40.016 -112.688 1.00 45.36 209 PRO B O 1
ATOM 3643 N N . GLN B 2 210 ? -80.564 -39.449 -114.515 1.00 53.19 210 GLN B N 1
ATOM 3644 C CA . GLN B 2 210 ? -79.379 -39.116 -115.290 1.00 54.34 210 GLN B CA 1
ATOM 3645 C C . GLN B 2 210 ? -79.199 -37.601 -115.226 1.00 53.91 210 GLN B C 1
ATOM 3646 O O . GLN B 2 210 ? -80.027 -36.892 -114.647 1.00 54.05 210 GLN B O 1
ATOM 3652 N N . SER B 2 211 ? -78.113 -37.114 -115.817 1.00 52.84 211 SER B N 1
ATOM 3653 C CA . SER B 2 211 ? -77.827 -35.684 -115.867 1.00 51.46 211 SER B CA 1
ATOM 3654 C C . SER B 2 211 ? -77.958 -34.924 -114.552 1.00 48.23 211 SER B C 1
ATOM 3655 O O . SER B 2 211 ? -78.882 -34.125 -114.370 1.00 47.88 211 SER B O 1
ATOM 3658 N N . PRO B 2 212 ? -77.035 -35.164 -113.615 1.00 40.29 212 PRO B N 1
ATOM 3659 C CA . PRO B 2 212 ? -77.091 -34.460 -112.331 1.00 37.84 212 PRO B CA 1
ATOM 3660 C C . PRO B 2 212 ? -76.699 -33.006 -112.589 1.00 36.02 212 PRO B C 1
ATOM 3661 O O . PRO B 2 212 ? -75.961 -32.717 -113.535 1.00 34.66 212 PRO B O 1
ATOM 3665 N N . CYS B 2 213 ? -77.192 -32.093 -111.762 1.00 37.11 213 CYS B N 1
ATOM 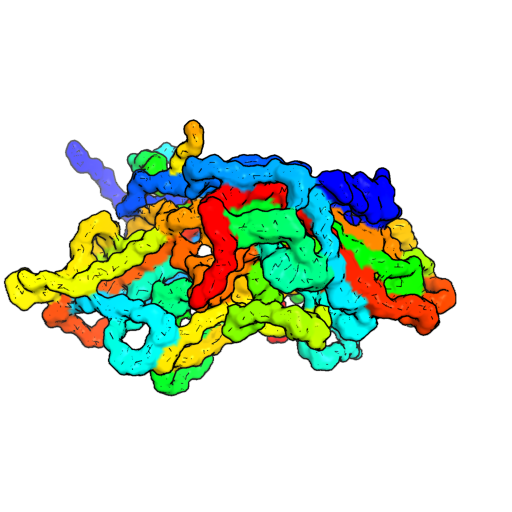3666 C CA . CYS B 2 213 ? -76.887 -30.681 -111.949 1.00 37.77 213 CYS B CA 1
ATOM 3667 C C . CYS B 2 213 ? -75.885 -30.116 -110.952 1.00 36.29 213 CYS B C 1
ATOM 3668 O O . CYS B 2 213 ? -75.827 -30.538 -109.796 1.00 36.44 213 CYS B O 1
ATOM 3671 N N . ILE B 2 214 ? -75.101 -29.152 -111.421 1.00 36.60 214 ILE B N 1
ATOM 3672 C CA . ILE B 2 214 ? -74.108 -28.485 -110.598 1.00 33.72 214 ILE B CA 1
ATOM 3673 C C . ILE B 2 214 ? -74.461 -27.004 -110.494 1.00 33.17 214 ILE B C 1
ATOM 3674 O O . ILE B 2 214 ? -74.483 -26.286 -111.492 1.00 33.40 214 ILE B O 1
ATOM 3679 N N . LEU B 2 215 ? -74.746 -26.565 -109.276 1.00 31.34 215 LEU B N 1
ATOM 3680 C CA . LEU B 2 215 ? -75.097 -25.180 -108.985 1.00 31.31 215 LEU B CA 1
ATOM 3681 C C . LEU B 2 215 ? -73.823 -24.322 -108.988 1.00 32.10 215 LEU B C 1
ATOM 3682 O O . LEU B 2 215 ? -72.783 -24.757 -108.488 1.00 32.76 215 LEU B O 1
ATOM 3687 N N . PHE B 2 216 ? -73.898 -23.119 -109.557 1.00 32.92 216 PHE B N 1
ATOM 3688 C CA . PHE B 2 216 ? -72.748 -22.209 -109.610 1.00 31.92 216 PHE B CA 1
ATOM 3689 C C . PHE B 2 216 ? -72.991 -20.925 -108.819 1.00 32.57 216 PHE B C 1
ATOM 3690 O O . PHE B 2 216 ? -74.018 -20.267 -109.001 1.00 32.99 216 PHE B O 1
ATOM 3698 N N . PHE B 2 217 ? -72.046 -20.570 -107.950 1.00 30.89 217 PHE B N 1
ATOM 3699 C CA . PHE B 2 217 ? -72.143 -19.333 -107.174 1.00 29.86 217 PHE B CA 1
ATOM 3700 C C . PHE B 2 217 ? -70.891 -18.508 -107.444 1.00 29.74 217 PHE B C 1
ATOM 3701 O O . PHE B 2 217 ? -69.838 -19.049 -107.794 1.00 29.38 217 PHE B O 1
ATOM 3709 N N . ALA B 2 218 ? -71.002 -17.198 -107.270 1.00 29.48 218 ALA B N 1
ATOM 3710 C CA . ALA B 2 218 ? -69.856 -16.316 -107.430 1.00 28.74 218 ALA B CA 1
ATOM 3711 C C . ALA B 2 218 ? -69.875 -15.361 -106.245 1.00 29.59 218 ALA B C 1
ATOM 3712 O O . ALA B 2 218 ? -70.945 -14.990 -105.746 1.00 28.50 218 ALA B O 1
ATOM 3714 N N . SER B 2 219 ? -68.690 -14.981 -105.783 1.00 28.29 219 SER B N 1
ATOM 3715 C CA . SER B 2 219 ? -68.576 -14.054 -104.667 1.00 28.96 219 SER B CA 1
ATOM 3716 C C . SER B 2 219 ? -67.176 -13.475 -104.642 1.00 29.03 219 SER B C 1
ATOM 3717 O O . SER B 2 219 ? -66.281 -13.946 -105.350 1.00 28.37 219 SER B O 1
ATOM 3720 N N . ALA B 2 220 ? -66.996 -12.444 -103.827 1.00 29.87 220 ALA B N 1
ATOM 3721 C CA . ALA B 2 220 ? -65.700 -11.804 -103.688 1.00 30.89 220 ALA B CA 1
ATOM 3722 C C . ALA B 2 220 ? -64.820 -12.645 -102.768 1.00 30.99 220 ALA B C 1
ATOM 3723 O O . ALA B 2 220 ? -65.301 -13.170 -101.763 1.00 30.15 220 ALA B O 1
ATOM 3725 N N . GLY B 2 221 ? -63.545 -12.790 -103.125 1.00 31.47 221 GLY B N 1
ATOM 3726 C CA . GLY B 2 221 ? -62.614 -13.530 -102.285 1.00 33.37 221 GLY B CA 1
ATOM 3727 C C . GLY B 2 221 ? -62.276 -12.644 -101.092 1.00 34.58 221 GLY B C 1
ATOM 3728 O O . GLY B 2 221 ? -62.716 -11.492 -101.049 1.00 33.29 221 GLY B O 1
ATOM 3729 N N . GLU B 2 222 ? -61.495 -13.128 -100.132 1.00 37.88 222 GLU B N 1
ATOM 3730 C CA . GLU B 2 222 ? -61.207 -12.286 -98.975 1.00 41.18 222 GLU B CA 1
ATOM 3731 C C . GLU B 2 222 ? -60.371 -11.037 -99.250 1.00 39.48 222 GLU B C 1
ATOM 3732 O O . GLU B 2 222 ? -60.475 -10.058 -98.518 1.00 39.62 222 GLU B O 1
ATOM 3738 N N . ASP B 2 223 ? -59.563 -11.051 -100.304 1.00 35.00 223 ASP B N 1
ATOM 3739 C CA . ASP B 2 223 ? -58.741 -9.885 -100.617 1.00 34.77 223 ASP B CA 1
ATOM 3740 C C . ASP B 2 223 ? -59.338 -9.011 -101.725 1.00 34.51 223 ASP B C 1
ATOM 3741 O O . ASP B 2 223 ? -58.662 -8.138 -102.274 1.00 35.62 223 ASP B O 1
ATOM 3746 N N . TYR B 2 224 ? -60.610 -9.239 -102.039 1.00 33.17 224 TYR B N 1
ATOM 3747 C CA . TYR B 2 224 ? -61.307 -8.484 -103.080 1.00 31.98 224 TYR B CA 1
ATOM 3748 C C . TYR B 2 224 ? -61.659 -7.069 -102.627 1.00 31.12 224 TYR B C 1
ATOM 3749 O O . TYR B 2 224 ? -62.213 -6.870 -101.549 1.00 31.61 224 TYR B O 1
ATOM 3758 N N . THR B 2 225 ? -61.371 -6.096 -103.481 1.00 31.35 225 THR B N 1
ATOM 3759 C CA . THR B 2 225 ? -61.627 -4.691 -103.181 1.00 32.54 225 THR B CA 1
ATOM 3760 C C . THR B 2 225 ? -62.181 -3.950 -104.407 1.00 30.47 225 THR B C 1
ATOM 3761 O O . THR B 2 225 ? -61.848 -4.288 -105.544 1.00 30.58 225 THR B O 1
ATOM 3765 N N . LEU B 2 226 ? -63.020 -2.945 -104.172 1.00 29.43 226 LEU B N 1
ATOM 3766 C CA . LEU B 2 226 ? -63.610 -2.155 -105.255 1.00 29.66 226 LEU B CA 1
ATOM 3767 C C . LEU B 2 226 ? -63.235 -0.689 -105.105 1.00 29.97 226 LEU B C 1
ATOM 3768 O O . LEU B 2 226 ? -63.239 -0.159 -103.998 1.00 31.41 226 LEU B O 1
ATOM 3773 N N . ARG B 2 227 ? -62.941 -0.027 -106.219 1.00 28.17 227 ARG B N 1
ATOM 3774 C CA . ARG B 2 227 ? -62.540 1.371 -106.167 1.00 27.77 227 ARG B CA 1
ATOM 3775 C C . ARG B 2 227 ? -63.237 2.269 -107.193 1.00 28.83 227 ARG B C 1
ATOM 3776 O O . ARG B 2 227 ? -63.538 1.839 -108.310 1.00 28.65 227 ARG B O 1
ATOM 3784 N N . LEU B 2 228 ? -63.480 3.517 -106.793 1.00 31.37 228 LEU B N 1
ATOM 3785 C CA . LEU B 2 228 ? -64.103 4.545 -107.634 1.00 31.27 228 LEU B CA 1
ATOM 3786 C C . LEU B 2 228 ? -65.585 4.356 -107.947 1.00 31.17 228 LEU B C 1
ATOM 3787 O O . LEU B 2 228 ? -65.950 3.690 -108.914 1.00 32.44 228 LEU B O 1
ATOM 3792 N N . PRO B 2 229 ? -66.462 4.959 -107.138 1.00 31.65 229 PRO B N 1
ATOM 3793 C CA . PRO B 2 229 ? -67.906 4.836 -107.370 1.00 31.93 229 PRO B CA 1
ATOM 3794 C C . PRO B 2 229 ? -68.258 5.471 -108.719 1.00 32.25 229 PRO B C 1
ATOM 3795 O O . PRO B 2 229 ? -67.797 6.572 -109.021 1.00 32.77 229 PRO B O 1
ATOM 3799 N N . VAL B 2 230 ? -69.062 4.786 -109.528 1.00 28.49 230 VAL B N 1
ATOM 3800 C CA . VAL B 2 230 ? -69.468 5.341 -110.819 1.00 28.73 230 VAL B CA 1
ATOM 3801 C C . VAL B 2 230 ? -70.984 5.442 -110.897 1.00 30.47 230 VAL B C 1
ATOM 3802 O O . VAL B 2 230 ? -71.695 4.917 -110.033 1.00 29.60 230 VAL B O 1
ATOM 3806 N N . ASP B 2 231 ? -71.476 6.129 -111.925 1.00 36.17 231 ASP B N 1
ATOM 3807 C CA . ASP B 2 231 ? -72.914 6.299 -112.116 1.00 37.73 231 ASP B CA 1
ATOM 3808 C C . ASP B 2 231 ? -73.565 4.944 -112.332 1.00 37.20 231 ASP B C 1
ATOM 3809 O O . ASP B 2 231 ? -72.976 4.053 -112.946 1.00 36.60 231 ASP B O 1
ATOM 3814 N N . CYS B 2 232 ? -74.782 4.785 -111.827 1.00 31.98 232 CYS B N 1
ATOM 3815 C CA . CYS B 2 232 ? -75.483 3.519 -111.984 1.00 34.05 232 CYS B CA 1
ATOM 3816 C C . CYS B 2 232 ? -76.146 3.432 -113.349 1.00 33.94 232 CYS B C 1
ATOM 3817 O O . CYS B 2 232 ? -76.288 4.434 -114.054 1.00 33.06 232 CYS B O 1
ATOM 3820 N N . ASN B 2 233 ? -76.547 2.218 -113.704 1.00 38.29 233 ASN B N 1
ATOM 3821 C CA . ASN B 2 233 ? -77.262 1.963 -114.941 1.00 39.76 233 ASN B CA 1
ATOM 3822 C C . ASN B 2 233 ? -78.709 1.829 -114.460 1.00 38.71 233 ASN B C 1
ATOM 3823 O O . ASN B 2 233 ? -79.068 0.850 -113.809 1.00 38.64 233 ASN B O 1
ATOM 3828 N N . PRO B 2 234 ? -79.554 2.826 -114.764 1.00 38.07 234 PRO B N 1
ATOM 3829 C CA . PRO B 2 234 ? -80.966 2.848 -114.360 1.00 37.86 234 PRO B CA 1
ATOM 3830 C C . PRO B 2 234 ? -81.929 1.966 -115.148 1.00 38.00 234 PRO B C 1
ATOM 3831 O O . PRO B 2 234 ? -83.115 1.914 -114.830 1.00 38.47 234 PRO B O 1
ATOM 3835 N N . SER B 2 235 ? -81.425 1.265 -116.156 1.00 39.80 235 SER B N 1
ATOM 3836 C CA . SER B 2 235 ? -82.277 0.433 -116.999 1.00 40.60 235 SER B CA 1
ATOM 3837 C C . SER B 2 235 ? -83.136 -0.622 -116.294 1.00 40.00 235 SER B C 1
ATOM 3838 O O . SER B 2 235 ? -84.120 -1.088 -116.867 1.00 40.68 235 SER B O 1
ATOM 3841 N N . TYR B 2 236 ? -82.789 -1.003 -115.067 1.00 35.62 236 TYR B N 1
ATOM 3842 C CA . TYR B 2 236 ? -83.577 -2.019 -114.359 1.00 34.24 236 TYR B CA 1
ATOM 3843 C C . TYR B 2 236 ? -85.021 -1.579 -114.138 1.00 36.09 236 TYR B C 1
ATOM 3844 O O . TYR B 2 236 ? -85.880 -2.378 -113.760 1.00 34.91 236 TYR B O 1
ATOM 3853 N N . VAL B 2 237 ? -85.283 -0.305 -114.389 1.00 39.07 237 VAL B N 1
ATOM 3854 C CA . VAL B 2 237 ? -86.605 0.250 -114.193 1.00 42.77 237 VAL B CA 1
ATOM 3855 C C . VAL B 2 237 ? -87.377 0.363 -115.511 1.00 46.56 237 VAL B C 1
ATOM 3856 O O . VAL B 2 237 ? -88.522 0.810 -115.531 1.00 47.60 237 VAL B O 1
ATOM 3860 N N . PHE B 2 238 ? -86.754 -0.053 -116.610 1.00 59.24 238 PHE B N 1
ATOM 3861 C CA . PHE B 2 238 ? -87.397 0.010 -117.920 1.00 63.20 238 PHE B CA 1
ATOM 3862 C C . PHE B 2 238 ? -87.718 -1.375 -118.486 1.00 65.84 238 PHE B C 1
ATOM 3863 O O . PHE B 2 238 ? -87.094 -2.371 -118.051 1.00 67.92 238 PHE B O 1
ATOM 3871 N N . ASP C 3 12 ? -73.526 -33.935 -83.190 1.00 87.92 12 ASP C N 1
ATOM 3872 C CA . ASP C 3 12 ? -73.049 -33.761 -84.593 1.00 86.20 12 ASP C CA 1
ATOM 3873 C C . ASP C 3 12 ? -74.223 -33.516 -85.545 1.00 81.91 12 ASP C C 1
ATOM 3874 O O . ASP C 3 12 ? -74.811 -32.432 -85.558 1.00 81.92 12 ASP C O 1
ATOM 3879 N N . ARG C 3 13 ? -74.559 -34.530 -86.336 1.00 45.73 13 ARG C N 1
ATOM 3880 C CA . ARG C 3 13 ? -75.654 -34.449 -87.289 1.00 39.15 13 ARG C CA 1
ATOM 3881 C C . ARG C 3 13 ? -76.969 -34.843 -86.621 1.00 35.60 13 ARG C C 1
ATOM 3882 O O . ARG C 3 13 ? -78.047 -34.567 -87.142 1.00 34.51 13 ARG C O 1
ATOM 3890 N N . VAL C 3 14 ? -76.874 -35.481 -85.461 1.00 34.37 14 VAL C N 1
ATOM 3891 C CA . VAL C 3 14 ? -78.058 -35.900 -84.723 1.00 33.27 14 VAL C CA 1
ATOM 3892 C C . VAL C 3 14 ? -78.364 -34.903 -83.615 1.00 33.73 14 VAL C C 1
ATOM 3893 O O . VAL C 3 14 ? -77.595 -34.772 -82.666 1.00 34.94 14 VAL C O 1
ATOM 3897 N N . THR C 3 15 ? -79.482 -34.194 -83.731 1.00 34.63 15 THR C N 1
ATOM 3898 C CA . THR C 3 15 ? -79.841 -33.214 -82.716 1.00 36.08 15 THR C CA 1
ATOM 3899 C C . THR C 3 15 ? -81.311 -33.269 -82.342 1.00 35.99 15 THR C C 1
ATOM 3900 O O . THR C 3 15 ? -82.154 -33.725 -83.114 1.00 36.52 15 THR C O 1
ATOM 3904 N N . THR C 3 16 ? -81.603 -32.794 -81.140 1.00 34.44 16 THR C N 1
ATOM 3905 C CA . THR C 3 16 ? -82.963 -32.739 -80.643 1.00 34.93 16 THR C CA 1
ATOM 3906 C C . THR C 3 16 ? -83.105 -31.396 -79.949 1.00 34.76 16 THR C C 1
ATOM 3907 O O . THR C 3 16 ? -82.410 -31.112 -78.974 1.00 34.50 16 THR C O 1
ATOM 3911 N N . GLN C 3 17 ? -83.994 -30.563 -80.474 1.00 37.65 17 GLN C N 1
ATOM 3912 C CA . GLN C 3 17 ? -84.226 -29.244 -79.916 1.00 37.04 17 GLN C CA 1
ATOM 3913 C C . GLN C 3 17 ? -85.513 -29.207 -79.113 1.00 36.48 17 GLN C C 1
ATOM 3914 O O . GLN C 3 17 ? -86.599 -29.424 -79.644 1.00 37.84 17 GLN C O 1
ATOM 3920 N N . THR C 3 18 ? -85.374 -28.923 -77.826 1.00 33.30 18 THR C N 1
ATOM 3921 C CA . THR C 3 18 ? -86.501 -28.862 -76.911 1.00 32.68 18 THR C CA 1
ATOM 3922 C C . THR C 3 18 ? -86.992 -27.441 -76.663 1.00 32.12 18 THR C C 1
ATOM 3923 O O . THR C 3 18 ? -86.208 -26.493 -76.637 1.00 33.06 18 THR C O 1
ATOM 3927 N N . ALA C 3 19 ? -88.300 -27.312 -76.480 1.00 31.66 19 ALA C N 1
ATOM 3928 C CA . ALA C 3 19 ? -88.937 -26.037 -76.178 1.00 30.97 19 ALA C CA 1
ATOM 3929 C C . ALA C 3 19 ? -90.295 -26.379 -75.574 1.00 31.49 19 ALA C C 1
ATOM 3930 O O . ALA C 3 19 ? -91.154 -26.957 -76.246 1.00 33.34 19 ALA C O 1
ATOM 3932 N N . GLY C 3 20 ? -90.482 -26.047 -74.300 1.00 31.43 20 GLY C N 1
ATOM 3933 C CA . GLY C 3 20 ? -91.744 -26.348 -73.649 1.00 31.03 20 GLY C CA 1
ATOM 3934 C C . GLY C 3 20 ? -92.038 -27.836 -73.697 1.00 32.10 20 GLY C C 1
ATOM 3935 O O . GLY C 3 20 ? -91.174 -28.650 -73.369 1.00 32.81 20 GLY C O 1
ATOM 3936 N N . ASN C 3 21 ? -93.249 -28.200 -74.107 1.00 30.17 21 ASN C N 1
ATOM 3937 C CA . ASN C 3 21 ? -93.638 -29.608 -74.189 1.00 30.58 21 ASN C CA 1
ATOM 3938 C C . ASN C 3 21 ? -93.445 -30.060 -75.631 1.00 31.31 21 ASN C C 1
ATOM 3939 O O . ASN C 3 21 ? -94.218 -30.855 -76.162 1.00 32.16 21 ASN C O 1
ATOM 3944 N N . THR C 3 22 ? -92.376 -29.563 -76.240 1.00 32.45 22 THR C N 1
ATOM 3945 C CA . THR C 3 22 ? -92.067 -29.834 -77.635 1.00 33.09 22 THR C CA 1
ATOM 3946 C C . THR C 3 22 ? -90.606 -30.215 -77.880 1.00 32.66 22 THR C C 1
ATOM 3947 O O . THR C 3 22 ? -89.709 -29.717 -77.205 1.00 33.87 22 THR C O 1
ATOM 3951 N N . ALA C 3 23 ? -90.368 -31.083 -78.860 1.00 29.94 23 ALA C N 1
ATOM 3952 C CA . ALA C 3 23 ? -89.008 -31.492 -79.196 1.00 29.09 23 ALA C CA 1
ATOM 3953 C C . ALA C 3 23 ? -88.928 -31.955 -80.647 1.00 30.09 23 ALA C C 1
ATOM 3954 O O . ALA C 3 23 ? -89.687 -32.827 -81.060 1.00 30.89 23 ALA C O 1
ATOM 3956 N N . ILE C 3 24 ? -88.026 -31.372 -81.431 1.00 29.18 24 ILE C N 1
ATOM 3957 C CA . ILE C 3 24 ? -87.900 -31.803 -82.814 1.00 31.74 24 ILE C CA 1
ATOM 3958 C C . ILE C 3 24 ? -86.515 -32.392 -83.062 1.00 31.37 24 ILE C C 1
ATOM 3959 O O . ILE C 3 24 ? -85.491 -31.797 -82.730 1.00 30.38 24 ILE C O 1
ATOM 3964 N N . ASN C 3 25 ? -86.509 -33.586 -83.639 1.00 33.54 25 ASN C N 1
ATOM 3965 C CA . ASN C 3 25 ? -85.290 -34.322 -83.918 1.00 32.55 25 ASN C CA 1
ATOM 3966 C C . ASN C 3 25 ? -84.941 -34.385 -85.399 1.00 33.32 25 ASN C C 1
ATOM 3967 O O . ASN C 3 25 ? -85.814 -34.311 -86.264 1.00 34.60 25 ASN C O 1
ATOM 3972 N N . THR C 3 26 ? -83.649 -34.510 -85.676 1.00 29.27 26 THR C N 1
ATOM 3973 C CA . THR C 3 26 ? -83.158 -34.664 -87.035 1.00 30.07 26 THR C CA 1
ATOM 3974 C C . THR C 3 26 ? -81.866 -35.459 -86.932 1.00 29.26 26 THR C C 1
ATOM 3975 O O . THR C 3 26 ? -81.131 -35.325 -85.953 1.00 29.02 26 THR C O 1
ATOM 3979 N N . GLN C 3 27 ? -81.600 -36.308 -87.918 1.00 31.56 27 GLN C N 1
ATOM 3980 C CA . GLN C 3 27 ? -80.382 -37.100 -87.899 1.00 31.22 27 GLN C CA 1
ATOM 3981 C C . GLN C 3 27 ? -79.455 -36.692 -89.031 1.00 31.12 27 GLN C C 1
ATOM 3982 O O . GLN C 3 27 ? -78.535 -37.425 -89.379 1.00 33.15 27 GLN C O 1
ATOM 3988 N N . SER C 3 28 ? -79.696 -35.518 -89.604 1.00 28.28 28 SER C N 1
ATOM 3989 C CA . SER C 3 28 ? -78.844 -35.027 -90.683 1.00 29.90 28 SER C CA 1
ATOM 3990 C C . SER C 3 28 ? -78.680 -33.508 -90.598 1.00 29.38 28 SER C C 1
ATOM 3991 O O . SER C 3 28 ? -78.589 -32.814 -91.613 1.00 29.53 28 SER C O 1
ATOM 3994 N N . SER C 3 29 ? -78.633 -32.996 -89.376 1.00 31.75 29 SER C N 1
ATOM 3995 C CA . SER C 3 29 ? -78.481 -31.563 -89.160 1.00 32.45 29 SER C CA 1
ATOM 3996 C C . SER C 3 29 ? -77.232 -31.002 -89.829 1.00 32.90 29 SER C C 1
ATOM 3997 O O . SER C 3 29 ? -76.206 -31.674 -89.934 1.00 31.98 29 SER C O 1
ATOM 4000 N N . LEU C 3 30 ? -77.335 -29.761 -90.286 1.00 34.84 30 LEU C N 1
ATOM 4001 C CA . LEU C 3 30 ? -76.217 -29.069 -90.909 1.00 36.11 30 LEU C CA 1
ATOM 4002 C C . LEU C 3 30 ? -75.803 -27.976 -89.930 1.00 36.06 30 LEU C C 1
ATOM 4003 O O . LEU C 3 30 ? -74.915 -27.179 -90.210 1.00 38.13 30 LEU C O 1
ATOM 4008 N N . GLY C 3 31 ? -76.455 -27.962 -88.772 1.00 35.52 31 GLY C N 1
ATOM 4009 C CA . GLY C 3 31 ? -76.191 -26.945 -87.776 1.00 34.42 31 GLY C CA 1
ATOM 4010 C C . GLY C 3 31 ? -77.283 -25.901 -87.935 1.00 35.62 31 GLY C C 1
ATOM 4011 O O . GLY C 3 31 ? -78.023 -25.930 -88.919 1.00 37.30 31 GLY C O 1
ATOM 4012 N N . VAL C 3 32 ? -77.407 -24.987 -86.982 1.00 32.95 32 VAL C N 1
ATOM 4013 C CA . VAL C 3 32 ? -78.425 -23.954 -87.069 1.00 31.57 32 VAL C CA 1
ATOM 4014 C C . VAL C 3 32 ? -77.823 -22.652 -87.588 1.00 32.62 32 VAL C C 1
ATOM 4015 O O . VAL C 3 32 ? -76.871 -22.129 -87.012 1.00 33.46 32 VAL C O 1
ATOM 4019 N N . LEU C 3 33 ? -78.369 -22.132 -88.680 1.00 30.41 33 LEU C N 1
ATOM 4020 C CA . LEU C 3 33 ? -77.864 -20.885 -89.240 1.00 29.96 33 LEU C CA 1
ATOM 4021 C C . LEU C 3 33 ? -78.458 -19.720 -88.448 1.00 30.33 33 LEU C C 1
ATOM 4022 O O . LEU C 3 33 ? -79.662 -19.470 -88.509 1.00 30.74 33 LEU C O 1
ATOM 4027 N N . CYS C 3 34 ? -77.615 -19.019 -87.695 1.00 31.64 34 CYS C N 1
ATOM 4028 C CA . CYS C 3 34 ? -78.067 -17.880 -86.899 1.00 31.76 34 CYS C CA 1
ATOM 4029 C C . CYS C 3 34 ? -77.810 -16.595 -87.655 1.00 31.67 34 CYS C C 1
ATOM 4030 O O . CYS C 3 34 ? -76.678 -16.310 -88.046 1.00 32.69 34 CYS C O 1
ATOM 4033 N N . ALA C 3 35 ? -78.863 -15.813 -87.848 1.00 29.46 35 ALA C N 1
ATOM 4034 C CA . ALA C 3 35 ? -78.755 -14.560 -88.578 1.00 29.00 35 ALA C CA 1
ATOM 4035 C C . ALA C 3 35 ? -78.276 -13.366 -87.763 1.00 29.48 35 ALA C C 1
ATOM 4036 O O . ALA C 3 35 ? -78.726 -13.138 -86.641 1.00 28.82 35 ALA C O 1
ATOM 4038 N N . TYR C 3 36 ? -77.350 -12.617 -88.354 1.00 31.18 36 TYR C N 1
ATOM 4039 C CA . TYR C 3 36 ? -76.821 -11.381 -87.790 1.00 32.17 36 TYR C CA 1
ATOM 4040 C C . TYR C 3 36 ? -76.044 -11.397 -86.482 1.00 33.61 36 TYR C C 1
ATOM 4041 O O . TYR C 3 36 ? -75.046 -10.691 -86.358 1.00 35.94 36 TYR C O 1
ATOM 4050 N N . VAL C 3 37 ? -76.503 -12.165 -85.501 1.00 31.98 37 VAL C N 1
ATOM 4051 C CA . VAL C 3 37 ? -75.816 -12.228 -84.213 1.00 32.95 37 VAL C CA 1
ATOM 4052 C C . VAL C 3 37 ? -75.663 -13.675 -83.773 1.00 35.94 37 VAL C C 1
ATOM 4053 O O . VAL C 3 37 ? -76.402 -14.544 -84.234 1.00 36.29 37 VAL C O 1
ATOM 4057 N N . GLU C 3 38 ? -74.709 -13.933 -82.884 1.00 39.67 38 GLU C N 1
ATOM 4058 C CA . GLU C 3 38 ? -74.467 -15.291 -82.410 1.00 42.71 38 GLU C CA 1
ATOM 4059 C C . GLU C 3 38 ? -75.658 -15.876 -81.659 1.00 42.01 38 GLU C C 1
ATOM 4060 O O . GLU C 3 38 ? -75.896 -17.083 -81.715 1.00 42.30 38 GLU C O 1
ATOM 4066 N N . ASP C 3 39 ? -76.410 -15.029 -80.962 1.00 39.18 39 ASP C N 1
ATOM 4067 C CA . ASP C 3 39 ? -77.599 -15.488 -80.249 1.00 39.01 39 ASP C CA 1
ATOM 4068 C C . ASP C 3 39 ? -78.787 -14.587 -80.577 1.00 36.91 39 ASP C C 1
ATOM 4069 O O . ASP C 3 39 ? -79.084 -13.631 -79.855 1.00 35.56 39 ASP C O 1
ATOM 4074 N N . PRO C 3 40 ? -79.483 -14.882 -81.681 1.00 37.60 40 PRO C N 1
ATOM 4075 C CA . PRO C 3 40 ? -80.639 -14.074 -82.085 1.00 37.93 40 PRO C CA 1
ATOM 4076 C C . PRO C 3 40 ? -81.768 -14.057 -81.063 1.00 37.43 40 PRO C C 1
ATOM 4077 O O . PRO C 3 40 ? -82.760 -13.353 -81.225 1.00 37.91 40 PRO C O 1
ATOM 4081 N N . THR C 3 41 ? -81.591 -14.817 -79.994 1.00 35.82 41 THR C N 1
ATOM 4082 C CA . THR C 3 41 ? -82.577 -14.905 -78.927 1.00 37.82 41 THR C CA 1
ATOM 4083 C C . THR C 3 41 ? -82.519 -13.738 -77.932 1.00 38.78 41 THR C C 1
ATOM 4084 O O . THR C 3 41 ? -83.524 -13.410 -77.306 1.00 37.47 41 THR C O 1
ATOM 4088 N N . LYS C 3 42 ? -81.354 -13.113 -77.776 1.00 42.68 42 LYS C N 1
ATOM 4089 C CA . LYS C 3 42 ? -81.236 -11.990 -76.847 1.00 45.30 42 LYS C CA 1
ATOM 4090 C C . LYS C 3 42 ? -82.018 -10.791 -77.374 1.00 44.32 42 LYS C C 1
ATOM 4091 O O . LYS C 3 42 ? -81.803 -10.339 -78.500 1.00 44.67 42 LYS C O 1
ATOM 4097 N N . SER C 3 43 ? -82.929 -10.280 -76.553 1.00 44.42 43 SER C N 1
ATOM 4098 C CA . SER C 3 43 ? -83.764 -9.158 -76.959 1.00 44.21 43 SER C CA 1
ATOM 4099 C C . SER C 3 43 ? -84.340 -8.412 -75.752 1.00 44.09 43 SER C C 1
ATOM 4100 O O . SER C 3 43 ? -84.620 -9.015 -74.721 1.00 46.07 43 SER C O 1
ATOM 4103 N N . ASP C 3 44 ? -84.528 -7.104 -75.889 1.00 37.79 44 ASP C N 1
ATOM 4104 C CA . ASP C 3 44 ? -85.070 -6.291 -74.802 1.00 38.13 44 ASP C CA 1
ATOM 4105 C C . ASP C 3 44 ? -86.484 -5.803 -75.089 1.00 36.17 44 ASP C C 1
ATOM 4106 O O . ASP C 3 44 ? -86.957 -5.876 -76.220 1.00 34.60 44 ASP C O 1
ATOM 4111 N N . PRO C 3 45 ? -87.181 -5.299 -74.060 1.00 40.30 45 PRO C N 1
ATOM 4112 C CA . PRO C 3 45 ? -88.546 -4.800 -74.254 1.00 38.57 45 PRO C CA 1
ATOM 4113 C C . PRO C 3 45 ? -88.498 -3.609 -75.210 1.00 37.84 45 PRO C C 1
ATOM 4114 O O . PRO C 3 45 ? -87.477 -2.929 -75.314 1.00 36.34 45 PRO C O 1
ATOM 4118 N N . PRO C 3 46 ? -89.605 -3.338 -75.914 1.00 39.00 46 PRO C N 1
ATOM 4119 C CA . PRO C 3 46 ? -89.670 -2.217 -76.858 1.00 37.46 46 PRO C CA 1
ATOM 4120 C C . PRO C 3 46 ? -89.635 -0.894 -76.094 1.00 37.18 46 PRO C C 1
ATOM 4121 O O . PRO C 3 46 ? -90.316 -0.742 -75.077 1.00 36.89 46 PRO C O 1
ATOM 4125 N N . SER C 3 47 ? -88.858 0.062 -76.588 1.00 32.89 47 SER C N 1
ATOM 4126 C CA . SER C 3 47 ? -88.762 1.363 -75.937 1.00 32.99 47 SER C CA 1
ATOM 4127 C C . SER C 3 47 ? -89.964 2.243 -76.266 1.00 33.37 47 SER C C 1
ATOM 4128 O O . SER C 3 47 ? -90.123 3.320 -75.693 1.00 33.54 47 SER C O 1
ATOM 4131 N N . SER C 3 48 ? -90.804 1.787 -77.189 1.00 35.38 48 SER C N 1
ATOM 4132 C CA . SER C 3 48 ? -91.959 2.568 -77.615 1.00 36.05 48 SER C CA 1
ATOM 4133 C C . SER C 3 48 ? -93.270 2.296 -76.881 1.00 37.17 48 SER C C 1
ATOM 4134 O O . SER C 3 48 ? -94.315 2.790 -77.291 1.00 38.15 48 SER C O 1
ATOM 4137 N N . SER C 3 49 ? -93.227 1.512 -75.810 1.00 37.89 49 SER C N 1
ATOM 4138 C CA . SER C 3 49 ? -94.437 1.230 -75.042 1.00 39.55 49 SER C CA 1
ATOM 4139 C C . SER C 3 49 ? -94.138 1.303 -73.565 1.00 38.85 49 SER C C 1
ATOM 4140 O O . SER C 3 49 ? -93.214 0.657 -73.078 1.00 41.05 49 SER C O 1
ATOM 4143 N N . THR C 3 50 ? -94.933 2.088 -72.852 1.00 35.90 50 THR C N 1
ATOM 4144 C CA . THR C 3 50 ? -94.737 2.271 -71.426 1.00 34.20 50 THR C CA 1
ATOM 4145 C C . THR C 3 50 ? -95.471 1.256 -70.559 1.00 34.46 50 THR C C 1
ATOM 4146 O O . THR C 3 50 ? -95.311 1.257 -69.344 1.00 35.49 50 THR C O 1
ATOM 4150 N N . ASP C 3 51 ? -96.278 0.394 -71.167 1.00 32.34 51 ASP C N 1
ATOM 4151 C CA . ASP C 3 51 ? -97.008 -0.600 -70.387 1.00 32.79 51 ASP C CA 1
ATOM 4152 C C . ASP C 3 51 ? -96.172 -1.861 -70.206 1.00 31.80 51 ASP C C 1
ATOM 4153 O O . ASP C 3 51 ? -95.421 -2.257 -71.100 1.00 32.48 51 ASP C O 1
ATOM 4158 N N . GLN C 3 52 ? -96.283 -2.478 -69.037 1.00 31.89 52 GLN C N 1
ATOM 4159 C CA . GLN C 3 52 ? -95.542 -3.699 -68.768 1.00 30.83 52 GLN C CA 1
ATOM 4160 C C . GLN C 3 52 ? -95.953 -4.721 -69.819 1.00 30.37 52 GLN C C 1
ATOM 4161 O O . GLN C 3 52 ? -97.129 -5.053 -69.953 1.00 30.58 52 GLN C O 1
ATOM 4167 N N . PRO C 3 53 ? -94.987 -5.238 -70.581 1.00 31.09 53 PRO C N 1
ATOM 4168 C CA . PRO C 3 53 ? -95.342 -6.217 -71.609 1.00 30.20 53 PRO C CA 1
ATOM 4169 C C . PRO C 3 53 ? -95.591 -7.609 -71.084 1.00 30.75 53 PRO C C 1
ATOM 4170 O O . PRO C 3 53 ? -95.246 -7.926 -69.950 1.00 32.15 53 PRO C O 1
ATOM 4174 N N . THR C 3 54 ? -96.224 -8.429 -71.914 1.00 27.51 54 THR C N 1
ATOM 4175 C CA . THR C 3 54 ? -96.430 -9.821 -71.576 1.00 27.73 54 THR C CA 1
ATOM 4176 C C . THR C 3 54 ? -95.237 -10.452 -72.281 1.00 28.82 54 THR C C 1
ATOM 4177 O O . THR C 3 54 ? -94.974 -10.172 -73.460 1.00 27.51 54 THR C O 1
ATOM 4181 N N . THR C 3 55 ? -94.487 -11.265 -71.551 1.00 30.41 55 THR C N 1
ATOM 4182 C CA . THR C 3 55 ? -93.322 -11.906 -72.129 1.00 31.66 55 THR C CA 1
ATOM 4183 C C . THR C 3 55 ? -93.567 -13.399 -72.213 1.00 32.85 55 THR C C 1
ATOM 4184 O O . THR C 3 55 ? -94.648 -13.882 -71.890 1.00 33.97 55 THR C O 1
ATOM 4188 N N . THR C 3 56 ? -92.555 -14.134 -72.639 1.00 33.73 56 THR C N 1
ATOM 4189 C CA . THR C 3 56 ? -92.686 -15.569 -72.788 1.00 35.08 56 THR C CA 1
ATOM 4190 C C . THR C 3 56 ? -93.203 -16.308 -71.552 1.00 34.18 56 THR C C 1
ATOM 4191 O O . THR C 3 56 ? -92.830 -15.992 -70.422 1.00 35.25 56 THR C O 1
ATOM 4195 N N . PHE C 3 57 ? -94.107 -17.257 -71.780 1.00 30.75 57 PHE C N 1
ATOM 4196 C CA . PHE C 3 57 ? -94.625 -18.123 -70.723 1.00 29.37 57 PHE C CA 1
ATOM 4197 C C . PHE C 3 57 ? -94.539 -19.507 -71.346 1.00 29.64 57 PHE C C 1
ATOM 4198 O O . PHE C 3 57 ? -94.510 -19.629 -72.571 1.00 29.40 57 PHE C O 1
ATOM 4206 N N . THR C 3 58 ? -94.479 -20.554 -70.533 1.00 31.36 58 THR C N 1
ATOM 4207 C CA . THR C 3 58 ? -94.280 -21.874 -71.104 1.00 32.13 58 THR C CA 1
ATOM 4208 C C . THR C 3 58 ? -95.256 -22.362 -72.179 1.00 32.30 58 THR C C 1
ATOM 4209 O O . THR C 3 58 ? -94.845 -23.069 -73.099 1.00 32.11 58 THR C O 1
ATOM 4213 N N . ALA C 3 59 ? -96.521 -21.961 -72.118 1.00 31.97 59 ALA C N 1
ATOM 4214 C CA . ALA C 3 59 ? -97.473 -22.406 -73.135 1.00 30.92 59 ALA C CA 1
ATOM 4215 C C . ALA C 3 59 ? -97.189 -21.868 -74.552 1.00 31.70 59 ALA C C 1
ATOM 4216 O O . ALA C 3 59 ? -97.752 -22.371 -75.523 1.00 31.82 59 ALA C O 1
ATOM 4218 N N . ILE C 3 60 ? -96.336 -20.854 -74.686 1.00 30.18 60 ILE C N 1
ATOM 4219 C CA . ILE C 3 60 ? -96.019 -20.340 -76.022 1.00 30.61 60 ILE C CA 1
ATOM 4220 C C . ILE C 3 60 ? -94.541 -20.491 -76.371 1.00 31.64 60 ILE C C 1
ATOM 4221 O O . ILE C 3 60 ? -94.106 -20.077 -77.443 1.00 32.91 60 ILE C O 1
ATOM 4226 N N . ASP C 3 61 ? -93.769 -21.078 -75.463 1.00 34.75 61 ASP C N 1
ATOM 4227 C CA . ASP C 3 61 ? -92.344 -21.297 -75.703 1.00 36.17 61 ASP C CA 1
ATOM 4228 C C . ASP C 3 61 ? -92.219 -22.706 -76.279 1.00 35.56 61 ASP C C 1
ATOM 4229 O O . ASP C 3 61 ? -91.790 -23.636 -75.589 1.00 36.58 61 ASP C O 1
ATOM 4234 N N . ARG C 3 62 ? -92.597 -22.865 -77.543 1.00 31.14 62 ARG C N 1
ATOM 4235 C CA . ARG C 3 62 ? -92.569 -24.181 -78.168 1.00 29.75 62 ARG C CA 1
ATOM 4236 C C . ARG C 3 62 ? -92.589 -24.125 -79.682 1.00 28.84 62 ARG C C 1
ATOM 4237 O O . ARG C 3 62 ? -92.710 -23.056 -80.271 1.00 29.03 62 ARG C O 1
ATOM 4245 N N . TRP C 3 63 ? -92.472 -25.294 -80.302 1.00 30.97 63 TRP C N 1
ATOM 4246 C CA . TRP C 3 63 ? -92.492 -25.404 -81.751 1.00 30.13 63 TRP C CA 1
ATOM 4247 C C . TRP C 3 63 ? -93.900 -25.706 -82.262 1.00 30.36 63 TRP C C 1
ATOM 4248 O O . TRP C 3 63 ? -94.585 -26.582 -81.732 1.00 30.68 63 TRP C O 1
ATOM 4259 N N . TYR C 3 64 ? -94.323 -24.980 -83.290 1.00 28.00 64 TYR C N 1
ATOM 4260 C CA . TYR C 3 64 ? -95.617 -25.220 -83.914 1.00 28.10 64 TYR C CA 1
ATOM 4261 C C . TYR C 3 64 ? -95.277 -25.776 -85.292 1.00 29.34 64 TYR C C 1
ATOM 4262 O O . TYR C 3 64 ? -94.402 -25.244 -85.980 1.00 28.72 64 TYR C O 1
ATOM 4271 N N . THR C 3 65 ? -95.956 -26.844 -85.693 1.00 29.84 65 THR C N 1
ATOM 4272 C CA . THR C 3 65 ? -95.666 -27.481 -86.972 1.00 30.75 65 THR C CA 1
ATOM 4273 C C . THR C 3 65 ? -96.812 -27.447 -87.974 1.00 31.87 65 THR C C 1
ATOM 4274 O O . THR C 3 65 ? -97.965 -27.673 -87.613 1.00 32.48 65 THR C O 1
ATOM 4278 N N . GLY C 3 66 ? -96.479 -27.174 -89.235 1.00 30.58 66 GLY C N 1
ATOM 4279 C CA . GLY C 3 66 ? -97.486 -27.113 -90.285 1.00 30.37 66 GLY C CA 1
ATOM 4280 C C . GLY C 3 66 ? -97.017 -27.740 -91.588 1.00 32.02 66 GLY C C 1
ATOM 4281 O O . GLY C 3 66 ? -95.895 -28.252 -91.669 1.00 32.03 66 GLY C O 1
ATOM 4282 N N . ARG C 3 67 ? -97.869 -27.697 -92.612 1.00 34.48 67 ARG C N 1
ATOM 4283 C CA . ARG C 3 67 ? -97.539 -28.276 -93.914 1.00 34.25 67 ARG C CA 1
ATOM 4284 C C . ARG C 3 67 ? -97.416 -27.268 -95.042 1.00 34.26 67 ARG C C 1
ATOM 4285 O O . ARG C 3 67 ? -97.971 -26.175 -94.996 1.00 35.79 67 ARG C O 1
ATOM 4293 N N . LEU C 3 68 ? -96.680 -27.671 -96.064 1.00 32.65 68 LEU C N 1
ATOM 4294 C CA . LEU C 3 68 ? -96.471 -26.875 -97.262 1.00 32.50 68 LEU C CA 1
ATOM 4295 C C . LEU C 3 68 ? -96.845 -27.829 -98.402 1.00 33.01 68 LEU C C 1
ATOM 4296 O O . LEU C 3 68 ? -96.969 -29.040 -98.185 1.00 31.77 68 LEU C O 1
ATOM 4301 N N . ASN C 3 69 ? -97.034 -27.310 -99.607 1.00 34.74 69 ASN C N 1
ATOM 4302 C CA . ASN C 3 69 ? -97.397 -28.182 -100.715 1.00 35.09 69 ASN C CA 1
ATOM 4303 C C . ASN C 3 69 ? -96.226 -29.056 -101.150 1.00 35.69 69 ASN C C 1
ATOM 4304 O O . ASN C 3 69 ? -95.070 -28.639 -101.093 1.00 37.41 69 ASN C O 1
ATOM 4309 N N . SER C 3 70 ? -96.535 -30.273 -101.582 1.00 33.60 70 SER C N 1
ATOM 4310 C CA . SER C 3 70 ? -95.516 -31.221 -102.000 1.00 33.03 70 SER C CA 1
ATOM 4311 C C . SER C 3 70 ? -94.668 -30.782 -103.181 1.00 34.43 70 SER C C 1
ATOM 4312 O O . SER C 3 70 ? -95.082 -29.972 -104.013 1.00 33.75 70 SER C O 1
ATOM 4315 N N . TRP C 3 71 ? -93.467 -31.343 -103.236 1.00 35.81 71 TRP C N 1
ATOM 4316 C CA . TRP C 3 71 ? -92.497 -31.054 -104.279 1.00 36.46 71 TRP C CA 1
ATOM 4317 C C . TRP C 3 71 ? -92.634 -32.135 -105.355 1.00 37.58 71 TRP C C 1
ATOM 4318 O O . TRP C 3 71 ? -92.589 -33.324 -105.048 1.00 39.13 71 TRP C O 1
ATOM 4329 N N . THR C 3 72 ? -92.817 -31.726 -106.608 1.00 37.82 72 THR C N 1
ATOM 4330 C CA . THR C 3 72 ? -92.972 -32.682 -107.708 1.00 37.88 72 THR C CA 1
ATOM 4331 C C . THR C 3 72 ? -91.977 -32.394 -108.827 1.00 39.13 72 THR C C 1
ATOM 4332 O O . THR C 3 72 ? -91.347 -31.334 -108.846 1.00 39.65 72 THR C O 1
ATOM 4336 N N . LYS C 3 73 ? -91.843 -33.337 -109.759 1.00 40.41 73 LYS C N 1
ATOM 4337 C CA . LYS C 3 73 ? -90.933 -33.180 -110.893 1.00 41.33 73 LYS C CA 1
ATOM 4338 C C . LYS C 3 73 ? -91.323 -31.986 -111.758 1.00 41.37 73 LYS C C 1
ATOM 4339 O O . LYS C 3 73 ? -90.475 -31.391 -112.426 1.00 42.70 73 LYS C O 1
ATOM 4345 N N . ALA C 3 74 ? -92.607 -31.641 -111.741 1.00 39.45 74 ALA C N 1
ATOM 4346 C CA . ALA C 3 74 ? -93.120 -30.545 -112.553 1.00 39.18 74 ALA C CA 1
ATOM 4347 C C . ALA C 3 74 ? -92.805 -29.133 -112.059 1.00 39.32 74 ALA C C 1
ATOM 4348 O O . ALA C 3 74 ? -92.873 -28.182 -112.836 1.00 41.41 74 ALA C O 1
ATOM 4350 N N . VAL C 3 75 ? -92.474 -28.979 -110.781 1.00 35.66 75 VAL C N 1
ATOM 4351 C CA . VAL C 3 75 ? -92.166 -27.647 -110.261 1.00 34.50 75 VAL C CA 1
ATOM 4352 C C . VAL C 3 75 ? -90.886 -27.123 -110.907 1.00 35.21 75 VAL C C 1
ATOM 4353 O O . VAL C 3 75 ? -89.834 -27.761 -110.839 1.00 34.59 75 VAL C O 1
ATOM 4357 N N . LYS C 3 76 ? -90.983 -25.956 -111.534 1.00 35.39 76 LYS C N 1
ATOM 4358 C CA . LYS C 3 76 ? -89.846 -25.364 -112.229 1.00 36.55 76 LYS C CA 1
ATOM 4359 C C . LYS C 3 76 ? -88.862 -24.621 -111.339 1.00 36.05 76 LYS C C 1
ATOM 4360 O O . LYS C 3 76 ? -89.176 -24.236 -110.210 1.00 35.21 76 LYS C O 1
ATOM 4366 N N . THR C 3 77 ? -87.665 -24.410 -111.876 1.00 35.49 77 THR C N 1
ATOM 4367 C CA . THR C 3 77 ? -86.618 -23.688 -111.175 1.00 34.88 77 THR C CA 1
ATOM 4368 C C . THR C 3 77 ? -87.121 -22.301 -110.782 1.00 33.86 77 THR C C 1
ATOM 4369 O O . THR C 3 77 ? -87.734 -21.595 -111.586 1.00 32.43 77 THR C O 1
ATOM 4373 N N . PHE C 3 78 ? -86.853 -21.932 -109.534 1.00 34.65 78 PHE C N 1
ATOM 4374 C CA . PHE C 3 78 ? -87.239 -20.648 -108.961 1.00 33.91 78 PHE C CA 1
ATOM 4375 C C . PHE C 3 78 ? -88.699 -20.527 -108.561 1.00 33.64 78 PHE C C 1
ATOM 4376 O O . PHE C 3 78 ? -89.138 -19.455 -108.146 1.00 34.85 78 PHE C O 1
ATOM 4384 N N . SER C 3 79 ? -89.460 -21.609 -108.690 1.00 31.63 79 SER C N 1
ATOM 4385 C CA . SER C 3 79 ? -90.852 -21.569 -108.253 1.00 32.76 79 SER C CA 1
ATOM 4386 C C . SER C 3 79 ? -90.765 -21.610 -106.727 1.00 32.95 79 SER C C 1
ATOM 4387 O O . SER C 3 79 ? -89.832 -22.198 -106.173 1.00 32.30 79 SER C O 1
ATOM 4390 N N . PHE C 3 80 ? -91.729 -21.007 -106.042 1.00 33.24 80 PHE C N 1
ATOM 4391 C CA . PHE C 3 80 ? -91.648 -20.961 -104.596 1.00 32.70 80 PHE C CA 1
ATOM 4392 C C . PHE C 3 80 ? -92.953 -21.012 -103.824 1.00 33.54 80 PHE C C 1
ATOM 4393 O O . PHE C 3 80 ? -94.046 -20.960 -104.382 1.00 35.07 80 PHE C O 1
ATOM 4401 N N . GLN C 3 81 ? -92.793 -21.097 -102.509 1.00 33.50 81 GLN C N 1
ATOM 4402 C CA . GLN C 3 81 ? -93.886 -21.099 -101.552 1.00 33.45 81 GLN C CA 1
ATOM 4403 C C . GLN C 3 81 ? -93.409 -20.159 -100.455 1.00 33.80 81 GLN C C 1
ATOM 4404 O O . GLN C 3 81 ? -92.221 -20.131 -100.130 1.00 34.15 81 GLN C O 1
ATOM 4410 N N . ALA C 3 82 ? -94.325 -19.383 -99.895 1.00 35.16 82 ALA C N 1
ATOM 4411 C CA . ALA C 3 82 ? -93.968 -18.437 -98.854 1.00 36.07 82 ALA C CA 1
ATOM 4412 C C . ALA C 3 82 ? -94.842 -18.593 -97.623 1.00 37.42 82 ALA C C 1
ATOM 4413 O O . ALA C 3 82 ? -96.035 -18.872 -97.727 1.00 39.56 82 ALA C O 1
ATOM 4415 N N . VAL C 3 83 ? -94.238 -18.422 -96.452 1.00 35.90 83 VAL C N 1
ATOM 4416 C CA . VAL C 3 83 ? -94.976 -18.506 -95.205 1.00 34.79 83 VAL C CA 1
ATOM 4417 C C . VAL C 3 83 ? -94.728 -17.217 -94.436 1.00 35.24 83 VAL C C 1
ATOM 4418 O O . VAL C 3 83 ? -93.648 -17.001 -93.897 1.00 36.38 83 VAL C O 1
ATOM 4422 N N . PRO C 3 84 ? -95.729 -16.331 -94.395 1.00 33.35 84 PRO C N 1
ATOM 4423 C CA . PRO C 3 84 ? -95.623 -15.052 -93.687 1.00 32.47 84 PRO C CA 1
ATOM 4424 C C . PRO C 3 84 ? -95.611 -15.307 -92.182 1.00 32.26 84 PRO C C 1
ATOM 4425 O O . PRO C 3 84 ? -96.310 -16.199 -91.698 1.00 31.64 84 PRO C O 1
ATOM 4429 N N . LEU C 3 85 ? -94.830 -14.527 -91.444 1.00 33.07 85 LEU C N 1
ATOM 4430 C CA . LEU C 3 85 ? -94.768 -14.673 -89.993 1.00 33.05 85 LEU C CA 1
ATOM 4431 C C . LEU C 3 85 ? -95.006 -13.301 -89.364 1.00 32.52 85 LEU C C 1
ATOM 4432 O O . LEU C 3 85 ? -94.347 -12.325 -89.722 1.00 33.07 85 LEU C O 1
ATOM 4437 N N . PRO C 3 86 ? -95.949 -13.203 -88.412 1.00 31.85 86 PRO C N 1
ATOM 4438 C CA . PRO C 3 86 ? -96.816 -14.244 -87.856 1.00 32.04 86 PRO C CA 1
ATOM 4439 C C . PRO C 3 86 ? -98.076 -14.529 -88.675 1.00 34.35 86 PRO C C 1
ATOM 4440 O O . PRO C 3 86 ? -98.956 -15.267 -88.224 1.00 34.09 86 PRO C O 1
ATOM 4444 N N . GLY C 3 87 ? -98.163 -13.940 -89.864 1.00 36.55 87 GLY C N 1
ATOM 4445 C CA . GLY C 3 87 ? -99.325 -14.139 -90.717 1.00 36.72 87 GLY C CA 1
ATOM 4446 C C . GLY C 3 87 ? -99.875 -15.557 -90.792 1.00 37.50 87 GLY C C 1
ATOM 4447 O O . GLY C 3 87 ? -101.073 -15.772 -90.613 1.00 38.35 87 GLY C O 1
ATOM 4448 N N . ALA C 3 88 ? -99.007 -16.528 -91.061 1.00 34.65 88 ALA C N 1
ATOM 4449 C CA . ALA C 3 88 ? -99.427 -17.921 -91.165 1.00 35.08 88 ALA C CA 1
ATOM 4450 C C . ALA C 3 88 ? -100.179 -18.400 -89.923 1.00 36.76 88 ALA C C 1
ATOM 4451 O O . ALA C 3 88 ? -101.048 -19.266 -90.016 1.00 36.61 88 ALA C O 1
ATOM 4453 N N . PHE C 3 89 ? -99.837 -17.852 -88.761 1.00 37.12 89 PHE C N 1
ATOM 4454 C CA . PHE C 3 89 ? -100.518 -18.235 -87.530 1.00 38.33 89 PHE C CA 1
ATOM 4455 C C . PHE C 3 89 ? -101.945 -17.711 -87.558 1.00 39.95 89 PHE C C 1
ATOM 4456 O O . PHE C 3 89 ? -102.881 -18.395 -87.144 1.00 40.91 89 PHE C O 1
ATOM 4464 N N . LEU C 3 90 ? -102.097 -16.489 -88.053 1.00 42.36 90 LEU C N 1
ATOM 4465 C CA . LEU C 3 90 ? -103.394 -15.831 -88.133 1.00 43.89 90 LEU C CA 1
ATOM 4466 C C . LEU C 3 90 ? -104.375 -16.459 -89.125 1.00 44.46 90 LEU C C 1
ATOM 4467 O O . LEU C 3 90 ? -105.584 -16.458 -88.892 1.00 45.55 90 LEU C O 1
ATOM 4472 N N . SER C 3 91 ? -103.858 -17.004 -90.220 1.00 42.04 91 SER C N 1
ATOM 4473 C CA . SER C 3 91 ? -104.708 -17.614 -91.235 1.00 41.99 91 SER C CA 1
ATOM 4474 C C . SER C 3 91 ? -104.711 -19.141 -91.174 1.00 42.78 91 SER C C 1
ATOM 4475 O O . SER C 3 91 ? -105.464 -19.793 -91.897 1.00 43.48 91 SER C O 1
ATOM 4478 N N . ARG C 3 92 ? -103.866 -19.700 -90.314 1.00 42.01 92 ARG C N 1
ATOM 4479 C CA . ARG C 3 92 ? -103.739 -21.148 -90.159 1.00 41.18 92 ARG C CA 1
ATOM 4480 C C . ARG C 3 92 ? -103.254 -21.824 -91.437 1.00 39.66 92 ARG C C 1
ATOM 4481 O O . ARG C 3 92 ? -103.651 -22.944 -91.758 1.00 40.02 92 ARG C O 1
ATOM 4489 N N . GLN C 3 93 ? -102.389 -21.133 -92.166 1.00 37.52 93 GLN C N 1
ATOM 4490 C CA . GLN C 3 93 ? -101.833 -21.677 -93.389 1.00 37.45 93 GLN C CA 1
ATOM 4491 C C . GLN C 3 93 ? -101.143 -23.000 -93.070 1.00 37.77 93 GLN C C 1
ATOM 4492 O O . GLN C 3 93 ? -100.426 -23.106 -92.076 1.00 38.39 93 GLN C O 1
ATOM 4498 N N . GLY C 3 94 ? -101.364 -24.007 -93.909 1.00 35.95 94 GLY C N 1
ATOM 4499 C CA . GLY C 3 94 ? -100.744 -25.300 -93.684 1.00 34.22 94 GLY C CA 1
ATOM 4500 C C . GLY C 3 94 ? -101.184 -25.985 -92.403 1.00 35.58 94 GLY C C 1
ATOM 4501 O O . GLY C 3 94 ? -100.538 -26.938 -91.960 1.00 35.79 94 GLY C O 1
ATOM 4502 N N . GLY C 3 95 ? -102.281 -25.517 -91.810 1.00 35.82 95 GLY C N 1
ATOM 4503 C CA . GLY C 3 95 ? -102.772 -26.112 -90.576 1.00 36.24 95 GLY C CA 1
ATOM 4504 C C . GLY C 3 95 ? -101.977 -25.631 -89.374 1.00 38.63 95 GLY C C 1
ATOM 4505 O O . GLY C 3 95 ? -101.977 -26.263 -88.316 1.00 38.64 95 GLY C O 1
ATOM 4506 N N . LEU C 3 96 ? -101.305 -24.496 -89.544 1.00 41.54 96 LEU C N 1
ATOM 4507 C CA . LEU C 3 96 ? -100.475 -23.902 -88.504 1.00 41.90 96 LEU C CA 1
ATOM 4508 C C . LEU C 3 96 ? -101.314 -23.175 -87.449 1.00 42.78 96 LEU C C 1
ATOM 4509 O O . LEU C 3 96 ? -101.471 -21.955 -87.500 1.00 44.60 96 LEU C O 1
ATOM 4514 N N . ASN C 3 97 ? -101.861 -23.928 -86.501 1.00 40.98 97 ASN C N 1
ATOM 4515 C CA . ASN C 3 97 ? -102.660 -23.343 -85.428 1.00 40.88 97 ASN C CA 1
ATOM 4516 C C . ASN C 3 97 ? -101.718 -23.009 -84.270 1.00 41.10 97 ASN C C 1
ATOM 4517 O O . ASN C 3 97 ? -101.119 -23.901 -83.671 1.00 43.06 97 ASN C O 1
ATOM 4522 N N . GLY C 3 98 ? -101.599 -21.723 -83.952 1.00 38.09 98 GLY C N 1
ATOM 4523 C CA . GLY C 3 98 ? -100.700 -21.295 -82.893 1.00 36.54 98 GLY C CA 1
ATOM 4524 C C . GLY C 3 98 ? -101.152 -21.394 -81.446 1.00 36.11 98 GLY C C 1
ATOM 4525 O O . GLY C 3 98 ? -100.594 -20.709 -80.590 1.00 36.52 98 GLY C O 1
ATOM 4526 N N . GLY C 3 99 ? -102.144 -22.235 -81.162 1.00 32.84 99 GLY C N 1
ATOM 4527 C CA . GLY C 3 99 ? -102.620 -22.395 -79.797 1.00 30.92 99 GLY C CA 1
ATOM 4528 C C . GLY C 3 99 ? -102.687 -21.116 -78.977 1.00 31.57 99 GLY C C 1
ATOM 4529 O O . GLY C 3 99 ? -103.341 -20.145 -79.371 1.00 31.91 99 GLY C O 1
ATOM 4530 N N . ALA C 3 100 ? -102.001 -21.110 -77.835 1.00 33.17 100 ALA C N 1
ATOM 4531 C CA . ALA C 3 100 ? -101.992 -19.949 -76.947 1.00 31.55 100 ALA C CA 1
ATOM 4532 C C . ALA C 3 100 ? -101.256 -18.756 -77.549 1.00 31.21 100 ALA C C 1
ATOM 4533 O O . ALA C 3 100 ? -101.514 -17.608 -77.183 1.00 30.59 100 ALA C O 1
ATOM 4535 N N . PHE C 3 101 ? -100.339 -19.024 -78.471 1.00 31.57 101 PHE C N 1
ATOM 4536 C CA . PHE C 3 101 ? -99.587 -17.946 -79.102 1.00 32.77 101 PHE C CA 1
ATOM 4537 C C . PHE C 3 101 ? -100.533 -17.071 -79.912 1.00 33.51 101 PHE C C 1
ATOM 4538 O O . PHE C 3 101 ? -100.517 -15.847 -79.791 1.00 34.82 101 PHE C O 1
ATOM 4546 N N . THR C 3 102 ? -101.367 -17.701 -80.733 1.00 33.19 102 THR C N 1
ATOM 4547 C CA . THR C 3 102 ? -102.319 -16.957 -81.548 1.00 33.23 102 THR C CA 1
ATOM 4548 C C . THR C 3 102 ? -103.341 -16.244 -80.663 1.00 32.04 102 THR C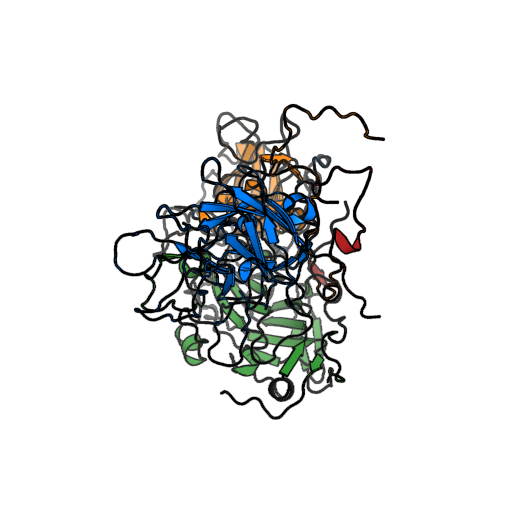 C 1
ATOM 4549 O O . THR C 3 102 ? -103.685 -15.088 -80.908 1.00 31.80 102 THR C O 1
ATOM 4553 N N . ALA C 3 103 ? -103.821 -16.930 -79.630 1.00 31.40 103 ALA C N 1
ATOM 4554 C CA . ALA C 3 103 ? -104.799 -16.333 -78.728 1.00 31.49 103 ALA C CA 1
ATOM 4555 C C . ALA C 3 103 ? -104.242 -15.060 -78.095 1.00 32.22 103 ALA C C 1
ATOM 4556 O O . ALA C 3 103 ? -104.964 -14.080 -77.912 1.00 33.24 103 ALA C O 1
ATOM 4558 N N . THR C 3 104 ? -102.956 -15.074 -77.765 1.00 30.41 104 THR C N 1
ATOM 4559 C CA . THR C 3 104 ? -102.317 -13.913 -77.157 1.00 30.34 104 THR C CA 1
ATOM 4560 C C . THR C 3 104 ? -102.089 -12.830 -78.213 1.00 30.65 104 THR C C 1
ATOM 4561 O O . THR C 3 104 ? -102.282 -11.640 -77.953 1.00 30.35 104 THR C O 1
ATOM 4565 N N . LEU C 3 105 ? -101.682 -13.256 -79.403 1.00 30.53 105 LEU C N 1
ATOM 4566 C CA . LEU C 3 105 ? -101.434 -12.350 -80.519 1.00 31.77 105 LEU C CA 1
ATOM 4567 C C . LEU C 3 105 ? -102.703 -11.559 -80.853 1.00 32.65 105 LEU C C 1
ATOM 4568 O O . LEU C 3 105 ? -102.657 -10.345 -81.052 1.00 32.28 105 LEU C O 1
ATOM 4573 N N . HIS C 3 106 ? -103.834 -12.256 -80.920 1.00 31.27 106 HIS C N 1
ATOM 4574 C CA . HIS C 3 106 ? -105.104 -11.616 -81.236 1.00 31.83 106 HIS C CA 1
ATOM 4575 C C . HIS C 3 106 ? -105.567 -10.619 -80.187 1.00 30.73 106 HIS C C 1
ATOM 4576 O O . HIS C 3 106 ? -106.435 -9.793 -80.459 1.00 30.73 106 HIS C O 1
ATOM 4583 N N . ARG C 3 107 ? -104.999 -10.691 -78.989 1.00 31.72 107 ARG C N 1
ATOM 4584 C CA . ARG C 3 107 ? -105.417 -9.789 -77.927 1.00 30.98 107 ARG C CA 1
ATOM 4585 C C . ARG C 3 107 ? -104.444 -8.667 -77.606 1.00 30.27 107 ARG C C 1
ATOM 4586 O O . ARG C 3 107 ? -104.583 -7.985 -76.590 1.00 31.66 107 ARG C O 1
ATOM 4594 N N . HIS C 3 108 ? -103.465 -8.465 -78.478 1.00 28.13 108 HIS C N 1
ATOM 4595 C CA . HIS C 3 108 ? -102.498 -7.394 -78.278 1.00 28.58 108 HIS C CA 1
ATOM 4596 C C . HIS C 3 108 ? -102.305 -6.586 -79.546 1.00 28.97 108 HIS C C 1
ATOM 4597 O O . HIS C 3 108 ? -102.232 -7.128 -80.645 1.00 30.02 108 HIS C O 1
ATOM 4604 N N . PHE C 3 109 ? -102.224 -5.278 -79.374 1.00 28.31 109 PHE C N 1
ATOM 4605 C CA . PHE C 3 109 ? -102.022 -4.362 -80.477 1.00 27.87 109 PHE C CA 1
ATOM 4606 C C . PHE C 3 109 ? -100.620 -4.561 -81.057 1.00 28.91 109 PHE C C 1
ATOM 4607 O O . PHE C 3 109 ? -100.450 -4.648 -82.273 1.00 29.45 109 PHE C O 1
ATOM 4615 N N . LEU C 3 110 ? -99.626 -4.661 -80.177 1.00 30.98 110 LEU C N 1
ATOM 4616 C CA . LEU C 3 110 ? -98.229 -4.807 -80.586 1.00 30.67 110 LEU C CA 1
ATOM 4617 C C . LEU C 3 110 ? -97.573 -6.130 -80.220 1.00 31.20 110 LEU C C 1
ATOM 4618 O O . LEU C 3 110 ? -97.897 -6.746 -79.204 1.00 31.06 110 LEU C O 1
ATOM 4623 N N . MET C 3 111 ? -96.618 -6.544 -81.043 1.00 29.11 111 MET C N 1
ATOM 4624 C CA . MET C 3 111 ? -95.890 -7.778 -80.797 1.00 30.17 111 MET C CA 1
ATOM 4625 C C . MET C 3 111 ? -94.502 -7.717 -81.419 1.00 30.61 111 MET C C 1
ATOM 4626 O O . MET C 3 111 ? -94.329 -7.325 -82.574 1.00 29.76 111 MET C O 1
ATOM 4631 N N . LYS C 3 112 ? -93.509 -8.101 -80.632 1.00 32.50 112 LYS C N 1
ATOM 4632 C CA . LYS C 3 112 ? -92.127 -8.116 -81.080 1.00 31.69 112 LYS C CA 1
ATOM 4633 C C . LYS C 3 112 ? -91.571 -9.498 -80.765 1.00 31.40 112 LYS C C 1
ATOM 4634 O O . LYS C 3 112 ? -91.764 -10.000 -79.656 1.00 32.41 112 LYS C O 1
ATOM 4640 N N . CYS C 3 113 ? -90.901 -10.125 -81.727 1.00 27.47 113 CYS C N 1
ATOM 4641 C CA . CYS C 3 113 ? -90.316 -11.439 -81.476 1.00 28.27 113 CYS C CA 1
ATOM 4642 C C . CYS C 3 113 ? -89.408 -11.897 -82.604 1.00 27.88 113 CYS C C 1
ATOM 4643 O O . CYS C 3 113 ? -89.397 -11.309 -83.683 1.00 29.30 113 CYS C O 1
ATOM 4646 N N . GLY C 3 114 ? -88.639 -12.947 -82.331 1.00 27.09 114 GLY C N 1
ATOM 4647 C CA . GLY C 3 114 ? -87.757 -13.517 -83.331 1.00 25.70 114 GLY C CA 1
ATOM 4648 C C . GLY C 3 114 ? -88.327 -14.878 -83.692 1.00 27.31 114 GLY C C 1
ATOM 4649 O O . GLY C 3 114 ? -89.398 -15.253 -83.199 1.00 26.66 114 GLY C O 1
ATOM 4650 N N . TRP C 3 115 ? -87.636 -15.630 -84.541 1.00 26.62 115 TRP C N 1
ATOM 4651 C CA . TRP C 3 115 ? -88.138 -16.943 -84.922 1.00 26.97 115 TRP C CA 1
ATOM 4652 C C . TRP C 3 115 ? -87.051 -17.963 -85.134 1.00 28.78 115 TRP C C 1
ATOM 4653 O O . TRP C 3 115 ? -85.966 -17.653 -85.621 1.00 28.98 115 TRP C O 1
ATOM 4664 N N . GLN C 3 116 ? -87.375 -19.196 -84.782 1.00 31.02 116 GLN C N 1
ATOM 4665 C CA . GLN C 3 116 ? -86.486 -20.319 -84.988 1.00 32.94 116 GLN C CA 1
ATOM 4666 C C . GLN C 3 116 ? -87.334 -21.185 -85.918 1.00 32.68 116 GLN C C 1
ATOM 4667 O O . GLN C 3 116 ? -88.498 -21.460 -85.620 1.00 32.00 116 GLN C O 1
ATOM 4673 N N . VAL C 3 117 ? -86.788 -21.585 -87.057 1.00 31.76 117 VAL C N 1
ATOM 4674 C CA . VAL C 3 117 ? -87.570 -22.404 -87.969 1.00 32.75 117 VAL C CA 1
ATOM 4675 C C . VAL C 3 117 ? -86.797 -23.589 -88.499 1.00 32.75 117 VAL C C 1
ATOM 4676 O O . VAL C 3 117 ? -85.578 -23.536 -88.662 1.00 32.73 117 VAL C O 1
ATOM 4680 N N . GLN C 3 118 ? -87.519 -24.666 -88.763 1.00 33.94 118 GLN C N 1
ATOM 4681 C CA . GLN C 3 118 ? -86.909 -25.849 -89.331 1.00 33.76 118 GLN C CA 1
ATOM 4682 C C . GLN C 3 118 ? -87.834 -26.306 -90.450 1.00 32.93 118 GLN C C 1
ATOM 4683 O O . GLN C 3 118 ? -89.048 -26.368 -90.269 1.00 33.76 118 GLN C O 1
ATOM 4689 N N . VAL C 3 119 ? -87.273 -26.584 -91.617 1.00 32.51 119 VAL C N 1
ATOM 4690 C CA . VAL C 3 119 ? -88.076 -27.069 -92.725 1.00 32.33 119 VAL C CA 1
ATOM 4691 C C . VAL C 3 119 ? -87.693 -28.525 -92.937 1.00 33.74 119 VAL C C 1
ATOM 4692 O O . VAL C 3 119 ? -86.509 -28.853 -93.048 1.00 33.50 119 VAL C O 1
ATOM 4696 N N . GLN C 3 120 ? -88.698 -29.396 -92.969 1.00 35.79 120 GLN C N 1
ATOM 4697 C CA . GLN C 3 120 ? -88.470 -30.825 -93.143 1.00 36.11 120 GLN C CA 1
ATOM 4698 C C . GLN C 3 120 ? -88.894 -31.336 -94.514 1.00 36.85 120 GLN C C 1
ATOM 4699 O O . GLN C 3 120 ? -89.995 -31.058 -94.990 1.00 38.38 120 GLN C O 1
ATOM 4705 N N . CYS C 3 121 ? -88.006 -32.089 -95.144 1.00 33.47 121 CYS C N 1
ATOM 4706 C CA . CYS C 3 121 ? -88.282 -32.677 -96.442 1.00 33.45 121 CYS C CA 1
ATOM 4707 C C . CYS C 3 121 ? -87.261 -33.762 -96.716 1.00 33.04 121 CYS C C 1
ATOM 4708 O O . CYS C 3 121 ? -86.129 -33.485 -97.116 1.00 33.36 121 CYS C O 1
ATOM 4711 N N . ASN C 3 122 ? -87.655 -35.003 -96.490 1.00 32.06 122 ASN C N 1
ATOM 4712 C CA . ASN C 3 122 ? -86.749 -36.108 -96.726 1.00 33.89 122 ASN C CA 1
ATOM 4713 C C . ASN C 3 122 ? -86.896 -36.648 -98.138 1.00 34.29 122 ASN C C 1
ATOM 4714 O O . ASN C 3 122 ? -87.999 -36.736 -98.683 1.00 34.39 122 ASN C O 1
ATOM 4719 N N . LEU C 3 123 ? -85.760 -36.966 -98.742 1.00 39.49 123 LEU C N 1
ATOM 4720 C CA . LEU C 3 123 ? -85.735 -37.529 -100.074 1.00 40.98 123 LEU C CA 1
ATOM 4721 C C . LEU C 3 123 ? -85.068 -38.887 -99.933 1.00 42.18 123 LEU C C 1
ATOM 4722 O O . LEU C 3 123 ? -85.397 -39.656 -99.035 1.00 44.35 123 LEU C O 1
ATOM 4727 N N . THR C 3 124 ? -84.102 -39.172 -100.787 1.00 38.50 124 THR C N 1
ATOM 4728 C CA . THR C 3 124 ? -83.451 -40.468 -100.750 1.00 36.97 124 THR C CA 1
ATOM 4729 C C . THR C 3 124 ? -82.088 -40.331 -101.401 1.00 36.93 124 THR C C 1
ATOM 4730 O O . THR C 3 124 ? -81.808 -39.323 -102.050 1.00 36.23 124 THR C O 1
ATOM 4734 N N . GLN C 3 125 ? -81.234 -41.331 -101.222 1.00 37.07 125 GLN C N 1
ATOM 4735 C CA . GLN C 3 125 ? -79.913 -41.291 -101.836 1.00 37.76 125 GLN C CA 1
ATOM 4736 C C . GLN C 3 125 ? -80.003 -41.513 -103.346 1.00 37.09 125 GLN C C 1
ATOM 4737 O O . GLN C 3 125 ? -78.992 -41.460 -104.047 1.00 36.51 125 GLN C O 1
ATOM 4743 N N . PHE C 3 126 ? -81.220 -41.751 -103.836 1.00 39.67 126 PHE C N 1
ATOM 4744 C CA . PHE C 3 126 ? -81.470 -41.983 -105.256 1.00 39.95 126 PHE C CA 1
ATOM 4745 C C . PHE C 3 126 ? -82.262 -40.862 -105.920 1.00 39.91 126 PHE C C 1
ATOM 4746 O O . PHE C 3 126 ? -82.556 -40.929 -107.113 1.00 40.63 126 PHE C O 1
ATOM 4754 N N . HIS C 3 127 ? -82.627 -39.84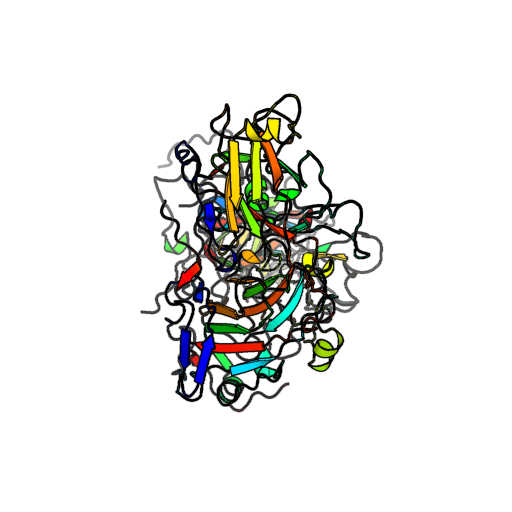6 -105.146 1.00 37.07 127 HIS C N 1
ATOM 4755 C CA . HIS C 3 127 ? -83.346 -38.700 -105.692 1.00 35.50 127 HIS C CA 1
ATOM 4756 C C . HIS C 3 127 ? -82.324 -37.594 -105.910 1.00 35.08 127 HIS C C 1
ATOM 4757 O O . HIS C 3 127 ? -81.203 -37.674 -105.412 1.00 35.82 127 HIS C O 1
ATOM 4764 N N . GLN C 3 128 ? -82.699 -36.570 -106.664 1.00 31.97 128 GLN C N 1
ATOM 4765 C CA . GLN C 3 128 ? -81.816 -35.432 -106.864 1.00 32.08 128 GLN C CA 1
ATOM 4766 C C . GLN C 3 128 ? -82.683 -34.188 -106.922 1.00 31.94 128 GLN C C 1
ATOM 4767 O O . GLN C 3 128 ? -83.871 -34.260 -107.248 1.00 31.18 128 GLN C O 1
ATOM 4773 N N . GLY C 3 129 ? -82.087 -33.053 -106.575 1.00 34.32 129 GLY C N 1
ATOM 4774 C CA . GLY C 3 129 ? -82.811 -31.800 -106.569 1.00 32.78 129 GLY C CA 1
ATOM 4775 C C . GLY C 3 129 ? -82.423 -31.018 -105.331 1.00 33.63 129 GLY C C 1
ATOM 4776 O O . GLY C 3 129 ? -81.913 -31.587 -104.362 1.00 32.69 129 GLY C O 1
ATOM 4777 N N . ALA C 3 130 ? -82.664 -29.713 -105.356 1.00 32.22 130 ALA C N 1
ATOM 4778 C CA . ALA C 3 130 ? -82.323 -28.874 -104.225 1.00 32.34 130 ALA C CA 1
ATOM 4779 C C . ALA C 3 130 ? -83.306 -27.731 -104.030 1.00 32.25 130 ALA C C 1
ATOM 4780 O O . ALA C 3 130 ? -83.744 -27.098 -104.993 1.00 31.87 130 ALA C O 1
ATOM 4782 N N . LEU C 3 131 ? -83.641 -27.478 -102.769 1.00 32.54 131 LEU C N 1
ATOM 4783 C CA . LEU C 3 131 ? -84.540 -26.396 -102.393 1.00 32.96 131 LEU C CA 1
ATOM 4784 C C . LEU C 3 131 ? -83.754 -25.364 -101.598 1.00 33.99 131 LEU C C 1
ATOM 4785 O O . LEU C 3 131 ? -82.921 -25.710 -100.759 1.00 34.76 131 LEU C O 1
ATOM 4790 N N . LEU C 3 132 ? -84.013 -24.094 -101.867 1.00 33.17 132 LEU C N 1
ATOM 4791 C CA . LEU C 3 132 ? -83.364 -23.029 -101.128 1.00 32.27 132 LEU C CA 1
ATOM 4792 C C . LEU C 3 132 ? -84.386 -22.651 -100.056 1.00 32.62 132 LEU C C 1
ATOM 4793 O O . LEU C 3 132 ? -85.545 -22.386 -100.366 1.00 32.59 132 LEU C O 1
ATOM 4798 N N . VAL C 3 133 ? -83.977 -22.682 -98.794 1.00 33.09 133 VAL C N 1
ATOM 4799 C CA . VAL C 3 133 ? -84.880 -22.317 -97.709 1.00 32.52 133 VAL C CA 1
ATOM 4800 C C . VAL C 3 133 ? -84.298 -21.084 -97.034 1.00 33.09 133 VAL C C 1
ATOM 4801 O O . VAL C 3 133 ? -83.202 -21.130 -96.470 1.00 33.56 133 VAL C O 1
ATOM 4805 N N . ALA C 3 134 ? -85.032 -19.979 -97.094 1.00 29.79 134 ALA C N 1
ATOM 4806 C CA . ALA C 3 134 ? -84.546 -18.743 -96.513 1.00 29.99 134 ALA C CA 1
ATOM 4807 C C . ALA C 3 134 ? -85.575 -17.997 -95.689 1.00 30.89 134 ALA C C 1
ATOM 4808 O O . ALA C 3 134 ? -86.777 -18.229 -95.805 1.00 31.81 134 ALA C O 1
ATOM 4810 N N . MET C 3 135 ? -85.082 -17.110 -94.833 1.00 30.37 135 MET C N 1
ATOM 4811 C CA . MET C 3 135 ? -85.937 -16.259 -94.021 1.00 30.33 135 MET C CA 1
ATOM 4812 C C . MET C 3 135 ? -85.709 -14.904 -94.673 1.00 30.52 135 MET C C 1
ATOM 4813 O O . MET C 3 135 ? -84.600 -14.372 -94.640 1.00 30.63 135 MET C O 1
ATOM 4818 N N . VAL C 3 136 ? -86.750 -14.366 -95.299 1.00 32.21 136 VAL C N 1
ATOM 4819 C CA . VAL C 3 136 ? -86.629 -13.104 -96.010 1.00 31.26 136 VAL C CA 1
ATOM 4820 C C . VAL C 3 136 ? -87.288 -11.937 -95.314 1.00 32.31 136 VAL C C 1
ATOM 4821 O O . VAL C 3 136 ? -88.452 -12.003 -94.927 1.00 34.12 136 VAL C O 1
ATOM 4825 N N . PRO C 3 137 ? -86.540 -10.845 -95.134 1.00 33.18 137 PRO C N 1
ATOM 4826 C CA . PRO C 3 137 ? -87.137 -9.688 -94.469 1.00 32.97 137 PRO C CA 1
ATOM 4827 C C . PRO C 3 137 ? -88.027 -8.813 -95.351 1.00 33.95 137 PRO C C 1
ATOM 4828 O O . PRO C 3 137 ? -87.771 -8.632 -96.546 1.00 33.40 137 PRO C O 1
ATOM 4832 N N . GLU C 3 138 ? -89.091 -8.306 -94.732 1.00 34.38 138 GLU C N 1
ATOM 4833 C CA . GLU C 3 138 ? -90.058 -7.404 -95.346 1.00 34.67 138 GLU C CA 1
ATOM 4834 C C . GLU C 3 138 ? -90.556 -7.711 -96.763 1.00 36.28 138 GLU C C 1
ATOM 4835 O O . GLU C 3 138 ? -90.260 -6.965 -97.696 1.00 37.25 138 GLU C O 1
ATOM 4841 N N . THR C 3 139 ? -91.323 -8.785 -96.936 1.00 34.42 139 THR C N 1
ATOM 4842 C CA . THR C 3 139 ? -91.851 -9.096 -98.266 1.00 36.48 139 THR C CA 1
ATOM 4843 C C . THR C 3 139 ? -93.377 -9.074 -98.287 1.00 36.23 139 THR C C 1
ATOM 4844 O O . THR C 3 139 ? -94.029 -9.031 -97.241 1.00 34.59 139 THR C O 1
ATOM 4848 N N . THR C 3 140 ? -93.933 -9.099 -99.494 1.00 36.13 140 THR C N 1
ATOM 4849 C CA . THR C 3 140 ? -95.376 -9.123 -99.683 1.00 37.89 140 THR C CA 1
ATOM 4850 C C . THR C 3 140 ? -95.697 -10.299 -100.609 1.00 39.00 140 THR C C 1
ATOM 4851 O O . THR C 3 140 ? -96.664 -10.265 -101.370 1.00 38.77 140 THR C O 1
ATOM 4855 N N . LEU C 3 141 ? -94.873 -11.341 -100.527 1.00 42.74 141 LEU C N 1
ATOM 4856 C CA . LEU C 3 141 ? -95.040 -12.534 -101.349 1.00 44.02 141 LEU C CA 1
ATOM 4857 C C . LEU C 3 141 ? -96.306 -13.328 -101.052 1.00 45.67 141 LEU C C 1
ATOM 4858 O O . LEU C 3 141 ? -96.681 -14.212 -101.820 1.00 47.90 141 LEU C O 1
ATOM 4863 N N . ASP C 3 142 ? -96.964 -13.015 -99.943 1.00 44.46 142 ASP C N 1
ATOM 4864 C CA . ASP C 3 142 ? -98.188 -13.712 -99.557 1.00 46.04 142 ASP C CA 1
ATOM 4865 C C . ASP C 3 142 ? -99.437 -12.971 -100.038 1.00 46.51 142 ASP C C 1
ATOM 4866 O O . ASP C 3 142 ? -100.563 -13.379 -99.752 1.00 47.12 142 ASP C O 1
ATOM 4871 N N . VAL C 3 143 ? -99.229 -11.884 -100.771 1.00 44.35 143 VAL C N 1
ATOM 4872 C CA . VAL C 3 143 ? -100.332 -11.067 -101.260 1.00 45.28 143 VAL C CA 1
ATOM 4873 C C . VAL C 3 143 ? -100.480 -11.142 -102.775 1.00 46.29 143 VAL C C 1
ATOM 4874 O O . VAL C 3 143 ? -99.495 -11.307 -103.496 1.00 47.06 143 VAL C O 1
ATOM 4878 N N . LYS C 3 144 ? -101.716 -11.028 -103.253 1.00 46.41 144 LYS C N 1
ATOM 4879 C CA . LYS C 3 144 ? -101.976 -11.043 -104.689 1.00 46.64 144 LYS C CA 1
ATOM 4880 C C . LYS C 3 144 ? -101.796 -9.614 -105.192 1.00 46.71 144 LYS C C 1
ATOM 4881 O O . LYS C 3 144 ? -101.899 -8.659 -104.419 1.00 45.62 144 LYS C O 1
ATOM 4887 N N . PRO C 3 145 ? -101.518 -9.444 -106.492 1.00 51.99 145 PRO C N 1
ATOM 4888 C CA . PRO C 3 145 ? -101.336 -8.087 -107.023 1.00 52.75 145 PRO C CA 1
ATOM 4889 C C . PRO C 3 145 ? -102.511 -7.135 -106.787 1.00 53.49 145 PRO C C 1
ATOM 4890 O O . PRO C 3 145 ? -102.323 -5.919 -106.717 1.00 53.04 145 PRO C O 1
ATOM 4894 N N . ASP C 3 146 ? -103.715 -7.682 -106.647 1.00 51.90 146 ASP C N 1
ATOM 4895 C CA . ASP C 3 146 ? -104.896 -6.855 -106.416 1.00 53.94 146 ASP C CA 1
ATOM 4896 C C . ASP C 3 146 ? -104.933 -6.336 -104.974 1.00 53.63 146 ASP C C 1
ATOM 4897 O O . ASP C 3 146 ? -105.836 -5.584 -104.597 1.00 53.51 146 ASP C O 1
ATOM 4902 N N . GLY C 3 147 ? -103.956 -6.752 -104.170 1.00 50.74 147 GLY C N 1
ATOM 4903 C CA . GLY C 3 147 ? -103.882 -6.296 -102.792 1.00 49.80 147 GLY C CA 1
ATOM 4904 C C . GLY C 3 147 ? -104.406 -7.232 -101.717 1.00 49.73 147 GLY C C 1
ATOM 4905 O O . GLY C 3 147 ? -104.106 -7.051 -100.536 1.00 48.99 147 GLY C O 1
ATOM 4906 N N . LYS C 3 148 ? -105.189 -8.229 -102.111 1.00 49.53 148 LYS C N 1
ATOM 4907 C CA . LYS C 3 148 ? -105.748 -9.172 -101.149 1.00 49.74 148 LYS C CA 1
ATOM 4908 C C . LYS C 3 148 ? -104.812 -10.334 -100.844 1.00 48.66 148 LYS C C 1
ATOM 4909 O O . LYS C 3 148 ? -104.056 -10.792 -101.705 1.00 47.73 148 LYS C O 1
ATOM 4915 N N . ALA C 3 149 ? -104.866 -10.802 -99.604 1.00 50.46 149 ALA C N 1
ATOM 4916 C CA . ALA C 3 149 ? -104.039 -11.919 -99.181 1.00 50.40 149 ALA C CA 1
ATOM 4917 C C . ALA C 3 149 ? -104.579 -13.196 -99.808 1.00 50.22 149 ALA C C 1
ATOM 4918 O O . ALA C 3 149 ? -105.793 -13.380 -99.913 1.00 50.12 149 ALA C O 1
ATOM 4920 N N . LYS C 3 150 ? -103.676 -14.070 -100.236 1.00 54.13 150 LYS C N 1
ATOM 4921 C CA . LYS C 3 150 ? -104.080 -15.333 -100.832 1.00 54.64 150 LYS C CA 1
ATOM 4922 C C . LYS C 3 150 ? -104.795 -16.165 -99.777 1.00 54.61 150 LYS C C 1
ATOM 4923 O O . LYS C 3 150 ? -104.321 -16.291 -98.648 1.00 56.05 150 LYS C O 1
ATOM 4929 N N . SER C 3 151 ? -105.942 -16.719 -100.145 1.00 47.53 151 SER C N 1
ATOM 4930 C CA . SER C 3 151 ? -106.717 -17.545 -99.232 1.00 46.32 151 SER C CA 1
ATOM 4931 C C . SER C 3 151 ? -106.114 -18.944 -99.210 1.00 46.12 151 SER C C 1
ATOM 4932 O O . SER C 3 151 ? -105.277 -19.284 -100.052 1.00 44.35 151 SER C O 1
ATOM 4935 N N . LEU C 3 152 ? -106.540 -19.754 -98.248 1.00 48.52 152 LEU C N 1
ATOM 4936 C CA . LEU C 3 152 ? -106.042 -21.116 -98.152 1.00 50.04 152 LEU C CA 1
ATOM 4937 C C . LEU C 3 152 ? -106.375 -21.879 -99.431 1.00 51.49 152 LEU C C 1
ATOM 4938 O O . LEU C 3 152 ? -105.588 -22.705 -99.897 1.00 52.01 152 LEU C O 1
ATOM 4943 N N . GLN C 3 153 ? -107.535 -21.585 -100.010 1.00 51.51 153 GLN C N 1
ATOM 4944 C CA . GLN C 3 153 ? -107.951 -22.253 -101.235 1.00 52.00 153 GLN C CA 1
ATOM 4945 C C . GLN C 3 153 ? -107.050 -21.876 -102.412 1.00 50.23 153 GLN C C 1
ATOM 4946 O O . GLN C 3 153 ? -106.661 -22.737 -103.202 1.00 48.65 153 GLN C O 1
ATOM 4952 N N . GLU C 3 154 ? -106.716 -20.594 -102.529 1.00 45.21 154 GLU C N 1
ATOM 4953 C CA . GLU C 3 154 ? -105.859 -20.136 -103.618 1.00 46.04 154 GLU C CA 1
ATOM 4954 C C . GLU C 3 154 ? -104.461 -20.750 -103.524 1.00 45.60 154 GLU C C 1
ATOM 4955 O O . GLU C 3 154 ? -103.853 -21.076 -104.546 1.00 44.99 154 GLU C O 1
ATOM 4961 N N . LEU C 3 155 ? -103.958 -20.914 -102.301 1.00 48.52 155 LEU C N 1
ATOM 4962 C CA . LEU C 3 155 ? -102.637 -21.507 -102.096 1.00 48.55 155 LEU C CA 1
ATOM 4963 C C . LEU C 3 155 ? -102.661 -22.962 -102.530 1.00 48.45 155 LEU C C 1
ATOM 4964 O O . LEU C 3 155 ? -101.693 -23.478 -103.087 1.00 48.06 155 LEU C O 1
ATOM 4969 N N . ASN C 3 156 ? -103.782 -23.619 -102.269 1.00 45.91 156 ASN C N 1
ATOM 4970 C CA . ASN C 3 156 ? -103.941 -25.016 -102.624 1.00 47.48 156 ASN C CA 1
ATOM 4971 C C . ASN C 3 156 ? -104.110 -25.221 -104.130 1.00 47.62 156 ASN C C 1
ATOM 4972 O O . ASN C 3 156 ? -103.662 -26.226 -104.677 1.00 47.40 156 ASN C O 1
ATOM 4977 N N . GLU C 3 157 ? -104.740 -24.266 -104.804 1.00 49.59 157 GLU C N 1
ATOM 4978 C CA . GLU C 3 157 ? -104.949 -24.384 -106.242 1.00 51.53 157 GLU C CA 1
ATOM 4979 C C . GLU C 3 157 ? -103.662 -24.186 -107.039 1.00 50.23 157 GLU C C 1
ATOM 4980 O O . GLU C 3 157 ? -103.423 -24.890 -108.020 1.00 49.76 157 GLU C O 1
ATOM 4986 N N . GLU C 3 158 ? -102.820 -23.249 -106.618 1.00 55.96 158 GLU C N 1
ATOM 4987 C CA . GLU C 3 158 ? -101.578 -23.002 -107.343 1.00 56.12 158 GLU C CA 1
ATOM 4988 C C . GLU C 3 158 ? -100.431 -23.938 -106.940 1.00 53.96 158 GLU C C 1
ATOM 4989 O O . GLU C 3 158 ? -99.587 -24.273 -107.773 1.00 54.27 158 GLU C O 1
ATOM 4995 N N . GLN C 3 159 ? -100.417 -24.365 -105.675 1.00 50.05 159 GLN C N 1
ATOM 4996 C CA . GLN C 3 159 ? -99.373 -25.245 -105.135 1.00 46.27 159 GLN C CA 1
ATOM 4997 C C . GLN C 3 159 ? -98.048 -24.482 -104.992 1.00 44.26 159 GLN C C 1
ATOM 4998 O O . GLN C 3 159 ? -97.600 -24.222 -103.876 1.00 44.18 159 GLN C O 1
ATOM 5004 N N . TRP C 3 160 ? -97.426 -24.130 -106.115 1.00 38.20 160 TRP C N 1
ATOM 5005 C CA . TRP C 3 160 ? -96.182 -23.364 -106.106 1.00 37.10 160 TRP C CA 1
ATOM 5006 C C . TRP C 3 160 ? -96.354 -22.144 -107.002 1.00 37.60 160 TRP C C 1
ATOM 5007 O O . TRP C 3 160 ? -97.011 -22.222 -108.038 1.00 39.78 160 TRP C O 1
ATOM 5018 N N . VAL C 3 161 ? -95.764 -21.020 -106.608 1.00 33.59 161 VAL C N 1
ATOM 5019 C CA . VAL C 3 161 ? -95.845 -19.801 -107.403 1.00 33.88 161 VAL C CA 1
ATOM 5020 C C . VAL C 3 161 ? -94.677 -19.797 -108.382 1.00 35.58 161 VAL C C 1
ATOM 5021 O O . VAL C 3 161 ? -93.528 -19.948 -107.973 1.00 35.70 161 VAL C O 1
ATOM 5025 N N . GLU C 3 162 ? -94.959 -19.630 -109.670 1.00 39.34 162 GLU C N 1
ATOM 5026 C CA . GLU C 3 162 ? -93.888 -19.620 -110.659 1.00 42.10 162 GLU C CA 1
ATOM 5027 C C . GLU C 3 162 ? -93.164 -18.283 -110.702 1.00 41.14 162 GLU C C 1
ATOM 5028 O O . GLU C 3 162 ? -93.783 -17.225 -110.598 1.00 39.99 162 GLU C O 1
ATOM 5034 N N . MET C 3 163 ? -91.845 -18.335 -110.843 1.00 45.62 163 MET C N 1
ATOM 5035 C CA . MET C 3 163 ? -91.063 -17.115 -110.929 1.00 46.23 163 MET C CA 1
ATOM 5036 C C . MET C 3 163 ? -91.443 -16.495 -112.270 1.00 46.95 163 MET C C 1
ATOM 5037 O O . MET C 3 163 ? -91.561 -17.197 -113.276 1.00 48.77 163 MET C O 1
ATOM 5042 N N . SER C 3 164 ? -91.648 -15.185 -112.285 1.00 41.92 164 SER C N 1
ATOM 5043 C CA . SER C 3 164 ? -92.043 -14.507 -113.510 1.00 41.14 164 SER C CA 1
ATOM 5044 C C . SER C 3 164 ? -91.465 -13.109 -113.577 1.00 42.00 164 SER C C 1
ATOM 5045 O O . SER C 3 164 ? -90.891 -12.614 -112.608 1.00 42.31 164 SER C O 1
ATOM 5048 N N . ASP C 3 165 ? -91.632 -12.472 -114.729 1.00 40.39 165 ASP C N 1
ATOM 5049 C CA . ASP C 3 165 ? -91.152 -11.116 -114.923 1.00 41.72 165 ASP C CA 1
ATOM 5050 C C . ASP C 3 165 ? -91.774 -10.210 -113.856 1.00 40.50 165 ASP C C 1
ATOM 5051 O O . ASP C 3 165 ? -91.111 -9.320 -113.319 1.00 40.43 165 ASP C O 1
ATOM 5056 N N . ASP C 3 166 ? -93.045 -10.442 -113.544 1.00 39.56 166 ASP C N 1
ATOM 5057 C CA . ASP C 3 166 ? -93.728 -9.638 -112.537 1.00 39.83 166 ASP C CA 1
ATOM 5058 C C . ASP C 3 166 ? -93.028 -9.689 -111.183 1.00 38.19 166 ASP C C 1
ATOM 5059 O O . ASP C 3 166 ? -92.783 -8.651 -110.568 1.00 37.38 166 ASP C O 1
ATOM 5064 N N . TYR C 3 167 ? -92.711 -10.891 -110.714 1.00 35.94 167 TYR C N 1
ATOM 5065 C CA . TYR C 3 167 ? -92.042 -11.024 -109.432 1.00 34.38 167 TYR C CA 1
ATOM 5066 C C . TYR C 3 167 ? -90.601 -10.516 -109.463 1.00 33.35 167 TYR C C 1
ATOM 5067 O O . TYR C 3 167 ? -90.157 -9.850 -108.529 1.00 32.81 167 TYR C O 1
ATOM 5076 N N . ARG C 3 168 ? -89.877 -10.821 -110.535 1.00 33.33 168 ARG C N 1
ATOM 5077 C CA . ARG C 3 168 ? -88.494 -10.382 -110.659 1.00 34.17 168 ARG C CA 1
ATOM 5078 C C . ARG C 3 168 ? -88.417 -8.868 -110.690 1.00 34.53 168 ARG C C 1
ATOM 5079 O O . ARG C 3 168 ? -87.401 -8.270 -110.338 1.00 35.63 168 ARG C O 1
ATOM 5087 N N . THR C 3 169 ? -89.518 -8.257 -111.091 1.00 34.07 169 THR C N 1
ATOM 5088 C CA . THR C 3 169 ? -89.600 -6.816 -111.238 1.00 34.50 169 THR C CA 1
ATOM 5089 C C . THR C 3 169 ? -90.268 -6.035 -110.107 1.00 33.77 169 THR C C 1
ATOM 5090 O O . THR C 3 169 ? -89.976 -4.852 -109.911 1.00 33.11 169 THR C O 1
ATOM 5094 N N . GLY C 3 170 ? -91.157 -6.685 -109.364 1.00 30.90 170 GLY C N 1
ATOM 5095 C CA . GLY C 3 170 ? -91.861 -5.992 -108.300 1.00 32.53 170 GLY C CA 1
ATOM 5096 C C . GLY C 3 170 ? -93.028 -5.236 -108.914 1.00 33.81 170 GLY C C 1
ATOM 5097 O O . GLY C 3 170 ? -93.764 -4.517 -108.239 1.00 34.45 170 GLY C O 1
ATOM 5098 N N . LYS C 3 171 ? -93.177 -5.424 -110.219 1.00 38.75 171 LYS C N 1
ATOM 5099 C CA . LYS C 3 171 ? -94.218 -4.815 -111.047 1.00 41.12 171 LYS C CA 1
ATOM 5100 C C . LYS C 3 171 ? -95.635 -5.166 -110.564 1.00 41.36 171 LYS C C 1
ATOM 5101 O O . LYS C 3 171 ? -96.581 -4.405 -110.769 1.00 41.65 171 LYS C O 1
ATOM 5107 N N . ASN C 3 172 ? -95.770 -6.320 -109.919 1.00 38.07 172 ASN C N 1
ATOM 5108 C CA . ASN C 3 172 ? -97.065 -6.802 -109.454 1.00 38.77 172 ASN C CA 1
ATOM 5109 C C . ASN C 3 172 ? -97.329 -6.666 -107.956 1.00 38.79 172 ASN C C 1
ATOM 5110 O O . ASN C 3 172 ? -98.262 -7.285 -107.439 1.00 38.92 172 ASN C O 1
ATOM 5115 N N . MET C 3 173 ? -96.533 -5.883 -107.241 1.00 38.20 173 MET C N 1
ATOM 5116 C CA . MET C 3 173 ? -96.785 -5.775 -105.811 1.00 38.02 173 MET C CA 1
ATOM 5117 C C . MET C 3 173 ? -98.029 -4.930 -105.548 1.00 36.59 173 MET C C 1
ATOM 5118 O O . MET C 3 173 ? -98.476 -4.182 -106.415 1.00 35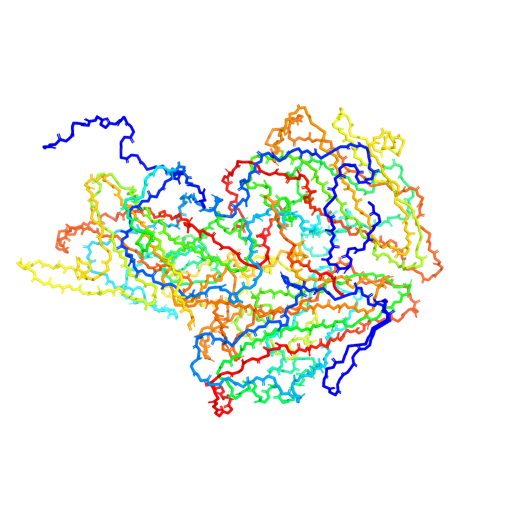.33 173 MET C O 1
ATOM 5123 N N . PRO C 3 174 ? -98.625 -5.064 -104.355 1.00 37.74 174 PRO C N 1
ATOM 5124 C CA . PRO C 3 174 ? -99.826 -4.295 -104.006 1.00 36.98 174 PRO C CA 1
ATOM 5125 C C . PRO C 3 174 ? -99.592 -2.803 -104.224 1.00 37.82 174 PRO C C 1
ATOM 5126 O O . PRO C 3 174 ? -98.465 -2.324 -104.078 1.00 38.96 174 PRO C O 1
ATOM 5130 N N . PHE C 3 175 ? -100.645 -2.068 -104.569 1.00 33.97 175 PHE C N 1
ATOM 5131 C CA . PHE C 3 175 ? -100.517 -0.628 -104.800 1.00 35.01 175 PHE C CA 1
ATOM 5132 C C . PHE C 3 175 ? -101.872 0.063 -104.711 1.00 34.98 175 PHE C C 1
ATOM 5133 O O . PHE C 3 175 ? -102.910 -0.596 -104.725 1.00 35.01 175 PHE C O 1
ATOM 5141 N N . GLN C 3 176 ? -101.857 1.389 -104.620 1.00 38.68 176 GLN C N 1
ATOM 5142 C CA . GLN C 3 176 ? -103.097 2.156 -104.562 1.00 40.32 176 GLN C CA 1
ATOM 5143 C C . GLN C 3 176 ? -103.429 2.624 -105.966 1.00 41.25 176 GLN C C 1
ATOM 5144 O O . GLN C 3 176 ? -102.580 3.217 -106.636 1.00 40.83 176 GLN C O 1
ATOM 5150 N N . SER C 3 177 ? -104.652 2.366 -106.418 1.00 42.18 177 SER C N 1
ATOM 5151 C CA . SER C 3 177 ? -105.054 2.832 -107.739 1.00 43.33 177 SER C CA 1
ATOM 5152 C C . SER C 3 177 ? -105.197 4.350 -107.583 1.00 41.49 177 SER C C 1
ATOM 5153 O O . SER C 3 177 ? -105.709 4.839 -106.569 1.00 40.39 177 SER C O 1
ATOM 5156 N N . LEU C 3 178 ? -104.721 5.087 -108.579 1.00 40.92 178 LEU C N 1
ATOM 5157 C CA . LEU C 3 178 ? -104.734 6.546 -108.554 1.00 40.89 178 LEU C CA 1
ATOM 5158 C C . LEU C 3 178 ? -106.084 7.256 -108.647 1.00 41.91 178 LEU C C 1
ATOM 5159 O O . LEU C 3 178 ? -106.263 8.325 -108.057 1.00 41.13 178 LEU C O 1
ATOM 5164 N N . GLY C 3 179 ? -107.028 6.674 -109.381 1.00 43.02 179 GLY C N 1
ATOM 5165 C CA . GLY C 3 179 ? -108.326 7.308 -109.543 1.00 42.83 179 GLY C CA 1
ATOM 5166 C C . GLY C 3 179 ? -108.470 7.826 -110.965 1.00 43.67 179 GLY C C 1
ATOM 5167 O O . GLY C 3 179 ? -107.475 7.955 -111.685 1.00 43.32 179 GLY C O 1
ATOM 5168 N N . THR C 3 180 ? -109.699 8.135 -111.372 1.00 46.10 180 THR C N 1
ATOM 5169 C CA . THR C 3 180 ? -109.965 8.614 -112.729 1.00 45.37 180 THR C CA 1
ATOM 5170 C C . THR C 3 180 ? -109.331 9.961 -113.068 1.00 43.98 180 THR C C 1
ATOM 5171 O O . THR C 3 180 ? -109.188 10.309 -114.238 1.00 44.21 180 THR C O 1
ATOM 5175 N N . TYR C 3 181 ? -108.950 10.716 -112.046 1.00 38.41 181 TYR C N 1
ATOM 5176 C CA . TYR C 3 181 ? -108.324 12.016 -112.257 1.00 36.71 181 TYR C CA 1
ATOM 5177 C C . TYR C 3 181 ? -106.976 11.888 -112.965 1.00 36.45 181 TYR C C 1
ATOM 5178 O O . TYR C 3 181 ? -106.557 12.789 -113.689 1.00 36.56 181 TYR C O 1
ATOM 5187 N N . TYR C 3 182 ? -106.309 10.759 -112.760 1.00 38.12 182 TYR C N 1
ATOM 5188 C CA . TYR C 3 182 ? -104.996 10.518 -113.350 1.00 39.27 182 TYR C CA 1
ATOM 5189 C C . TYR C 3 182 ? -105.000 9.532 -114.504 1.00 41.84 182 TYR C C 1
ATOM 5190 O O . TYR C 3 182 ? -105.832 8.627 -114.563 1.00 42.88 182 TYR C O 1
ATOM 5199 N N . ARG C 3 183 ? -104.051 9.715 -115.416 1.00 38.41 183 ARG C N 1
ATOM 5200 C CA . ARG C 3 183 ? -103.867 8.799 -116.529 1.00 41.98 183 ARG C CA 1
ATOM 5201 C C . ARG C 3 183 ? -103.204 7.585 -115.870 1.00 42.58 183 ARG C C 1
ATOM 5202 O O . ARG C 3 183 ? -102.200 7.731 -115.165 1.00 41.15 183 ARG C O 1
ATOM 5210 N N . PRO C 3 184 ? -103.767 6.380 -116.052 1.00 56.16 184 PRO C N 1
ATOM 5211 C CA . PRO C 3 184 ? -103.119 5.221 -115.422 1.00 56.40 184 PRO C CA 1
ATOM 5212 C C . PRO C 3 184 ? -101.721 5.012 -116.018 1.00 55.64 184 PRO C C 1
ATOM 5213 O O . PRO C 3 184 ? -101.564 4.833 -117.228 1.00 55.55 184 PRO C O 1
ATOM 5217 N N . PRO C 3 185 ? -100.684 5.044 -115.169 1.00 48.82 185 PRO C N 1
ATOM 5218 C CA . PRO C 3 185 ? -99.312 4.865 -115.645 1.00 47.45 185 PRO C CA 1
ATOM 5219 C C . PRO C 3 185 ? -98.911 3.425 -115.924 1.00 46.01 185 PRO C C 1
ATOM 5220 O O . PRO C 3 185 ? -99.621 2.486 -115.571 1.00 45.96 185 PRO C O 1
ATOM 5224 N N . ASN C 3 186 ? -97.767 3.273 -116.581 1.00 41.82 186 ASN C N 1
ATOM 5225 C CA . ASN C 3 186 ? -97.217 1.963 -116.893 1.00 42.22 186 ASN C CA 1
ATOM 5226 C C . ASN C 3 186 ? -96.343 1.575 -115.703 1.00 41.56 186 ASN C C 1
ATOM 5227 O O . ASN C 3 186 ? -95.283 2.167 -115.485 1.00 41.64 186 ASN C O 1
ATOM 5232 N N . TRP C 3 187 ? -96.798 0.605 -114.918 1.00 42.70 187 TRP C N 1
ATOM 5233 C CA . TRP C 3 187 ? -96.036 0.151 -113.765 1.00 41.22 187 TRP C CA 1
ATOM 5234 C C . TRP C 3 187 ? -94.918 -0.737 -114.286 1.00 40.59 187 TRP C C 1
ATOM 5235 O O . TRP C 3 187 ? -95.179 -1.753 -114.928 1.00 42.55 187 TRP C O 1
ATOM 5246 N N . THR C 3 188 ? -93.673 -0.363 -114.013 1.00 35.00 188 THR C N 1
ATOM 5247 C CA . THR C 3 188 ? -92.547 -1.142 -114.515 1.00 35.35 188 THR C CA 1
ATOM 5248 C C . THR C 3 188 ? -91.641 -1.776 -113.471 1.00 34.59 188 THR C C 1
ATOM 5249 O O . THR C 3 188 ? -90.849 -2.657 -113.804 1.00 33.97 188 THR C O 1
ATOM 5253 N N . TRP C 3 189 ? -91.749 -1.347 -112.217 1.00 38.04 189 TRP C N 1
ATOM 5254 C CA . TRP C 3 189 ? -90.866 -1.875 -111.185 1.00 36.30 189 TRP C CA 1
ATOM 5255 C C . TRP C 3 189 ? -91.415 -1.626 -109.789 1.00 36.36 189 TRP C C 1
ATOM 5256 O O . TRP C 3 189 ? -92.254 -0.751 -109.591 1.00 37.10 189 TRP C O 1
ATOM 5267 N N . GLY C 3 190 ? -90.922 -2.395 -108.823 1.00 34.17 190 GLY C N 1
ATOM 5268 C CA . GLY C 3 190 ? -91.354 -2.245 -107.444 1.00 33.47 190 GLY C CA 1
ATOM 5269 C C . GLY C 3 190 ? -90.224 -2.621 -106.504 1.00 33.48 190 GLY C C 1
ATOM 5270 O O . GLY C 3 190 ? -89.455 -3.537 -106.800 1.00 33.56 190 GLY C O 1
ATOM 5271 N N . PRO C 3 191 ? -90.093 -1.943 -105.357 1.00 33.44 191 PRO C N 1
ATOM 5272 C CA . PRO C 3 191 ? -89.017 -2.261 -104.415 1.00 33.42 191 PRO C CA 1
ATOM 5273 C C . PRO C 3 191 ? -89.117 -3.644 -103.774 1.00 33.60 191 PRO C C 1
ATOM 5274 O O . PRO C 3 191 ? -88.136 -4.145 -103.221 1.00 33.15 191 PRO C O 1
ATOM 5278 N N . ASN C 3 192 ? -90.292 -4.266 -103.849 1.00 31.24 192 ASN C N 1
ATOM 5279 C CA . ASN C 3 192 ? -90.470 -5.593 -103.265 1.00 31.15 192 ASN C CA 1
ATOM 5280 C C . ASN C 3 192 ? -90.208 -6.716 -104.262 1.00 31.42 192 ASN C C 1
ATOM 5281 O O . ASN C 3 192 ? -90.709 -7.827 -104.104 1.00 32.98 192 ASN C O 1
ATOM 5286 N N . PHE C 3 193 ? -89.411 -6.425 -105.284 1.00 30.91 193 PHE C N 1
ATOM 5287 C CA . PHE C 3 193 ? -89.065 -7.415 -106.299 1.00 31.82 193 PHE C CA 1
ATOM 5288 C C . PHE C 3 193 ? -88.283 -8.578 -105.690 1.00 33.67 193 PHE C C 1
ATOM 5289 O O . PHE C 3 193 ? -87.875 -8.528 -104.530 1.00 34.29 193 PHE C O 1
ATOM 5297 N N . ILE C 3 194 ? -88.065 -9.618 -106.489 1.00 35.51 194 ILE C N 1
ATOM 5298 C CA . ILE C 3 194 ? -87.291 -10.776 -106.057 1.00 36.70 194 ILE C CA 1
ATOM 5299 C C . ILE C 3 194 ? -86.280 -11.116 -107.140 1.00 36.19 194 ILE C C 1
ATOM 5300 O O . ILE C 3 194 ? -86.661 -11.460 -108.257 1.00 35.63 194 ILE C O 1
ATOM 5305 N N . ASN C 3 195 ? -84.997 -11.001 -106.824 1.00 35.54 195 ASN C N 1
ATOM 5306 C CA . ASN C 3 195 ? -83.966 -11.363 -107.783 1.00 34.64 195 ASN C CA 1
ATOM 5307 C C . ASN C 3 195 ? -83.640 -12.788 -107.332 1.00 35.25 195 ASN C C 1
ATOM 5308 O O . ASN C 3 195 ? -82.883 -12.994 -106.387 1.00 35.80 195 ASN C O 1
ATOM 5313 N N . PRO C 3 196 ? -84.224 -13.791 -108.001 1.00 36.34 196 PRO C N 1
ATOM 5314 C CA . PRO C 3 196 ? -84.000 -15.194 -107.643 1.00 35.97 196 PRO C CA 1
ATOM 5315 C C . PRO C 3 196 ? -82.550 -15.636 -107.457 1.00 36.33 196 PRO C C 1
ATOM 5316 O O . PRO C 3 196 ? -82.265 -16.488 -106.615 1.00 36.30 196 PRO C O 1
ATOM 5320 N N . TYR C 3 197 ? -81.633 -15.055 -108.221 1.00 33.68 197 TYR C N 1
ATOM 5321 C CA . TYR C 3 197 ? -80.230 -15.430 -108.111 1.00 33.21 197 TYR C CA 1
ATOM 5322 C C . TYR C 3 197 ? -79.568 -14.973 -106.811 1.00 33.60 197 TYR C C 1
ATOM 5323 O O . TYR C 3 197 ? -78.543 -15.526 -106.400 1.00 33.51 197 TYR C O 1
ATOM 5332 N N . GLN C 3 198 ? -80.160 -13.978 -106.158 1.00 32.45 198 GLN C N 1
ATOM 5333 C CA . GLN C 3 198 ? -79.587 -13.434 -104.935 1.00 32.39 198 GLN C CA 1
ATOM 5334 C C . GLN C 3 198 ? -80.317 -13.800 -103.654 1.00 33.51 198 GLN C C 1
ATOM 5335 O O . GLN C 3 198 ? -80.064 -13.204 -102.607 1.00 34.63 198 GLN C O 1
ATOM 5341 N N . VAL C 3 199 ? -81.209 -14.780 -103.714 1.00 33.00 199 VAL C N 1
ATOM 5342 C CA . VAL C 3 199 ? -81.946 -15.154 -102.520 1.00 33.86 199 VAL C CA 1
ATOM 5343 C C . VAL C 3 199 ? -81.035 -15.753 -101.450 1.00 33.82 199 VAL C C 1
ATOM 5344 O O . VAL C 3 199 ? -81.410 -15.833 -100.280 1.00 33.77 199 VAL C O 1
ATOM 5348 N N . THR C 3 200 ? -79.832 -16.161 -101.842 1.00 33.53 200 THR C N 1
ATOM 5349 C CA . THR C 3 200 ? -78.892 -16.720 -100.879 1.00 34.20 200 THR C CA 1
ATOM 5350 C C . THR C 3 200 ? -78.240 -15.621 -100.028 1.00 35.04 200 THR C C 1
ATOM 5351 O O . THR C 3 200 ? -77.404 -15.907 -99.170 1.00 35.52 200 THR C O 1
ATOM 5355 N N . VAL C 3 201 ? -78.615 -14.366 -100.264 1.00 33.19 201 VAL C N 1
ATOM 5356 C CA . VAL C 3 201 ? -78.060 -13.268 -99.481 1.00 32.39 201 VAL C CA 1
ATOM 5357 C C . VAL C 3 201 ? -78.694 -13.283 -98.088 1.00 32.89 201 VAL C C 1
ATOM 5358 O O . VAL C 3 201 ? -78.112 -12.792 -97.119 1.00 33.38 201 VAL C O 1
ATOM 5362 N N . PHE C 3 202 ? -79.888 -13.857 -97.999 1.00 30.44 202 PHE C N 1
ATOM 5363 C CA . PHE C 3 202 ? -80.622 -13.929 -96.741 1.00 30.56 202 PHE C CA 1
ATOM 5364 C C . PHE C 3 202 ? -80.179 -15.106 -95.881 1.00 30.47 202 PHE C C 1
ATOM 5365 O O . PHE C 3 202 ? -79.470 -15.997 -96.346 1.00 30.86 202 PHE C O 1
ATOM 5373 N N . PRO C 3 203 ? -80.581 -15.110 -94.599 1.00 33.26 203 PRO C N 1
ATOM 5374 C CA . PRO C 3 203 ? -80.228 -16.209 -93.693 1.00 31.87 203 PRO C CA 1
ATOM 5375 C C . PRO C 3 203 ? -80.852 -17.438 -94.349 1.00 32.73 203 PRO C C 1
ATOM 5376 O O . PRO C 3 203 ? -82.065 -17.468 -94.584 1.00 32.50 203 PRO C O 1
ATOM 5380 N N . HIS C 3 204 ? -80.053 -18.454 -94.639 1.00 30.22 204 HIS C N 1
ATOM 5381 C CA . HIS C 3 204 ? -80.611 -19.613 -95.311 1.00 30.20 204 HIS C CA 1
ATOM 5382 C C . HIS C 3 204 ? -79.739 -20.843 -95.211 1.00 30.92 204 HIS C C 1
ATOM 5383 O O . HIS C 3 204 ? -78.616 -20.807 -94.710 1.00 31.07 204 HIS C O 1
ATOM 5390 N N . GLN C 3 205 ? -80.285 -21.926 -95.745 1.00 30.23 205 GLN C N 1
ATOM 5391 C CA . GLN C 3 205 ? -79.601 -23.200 -95.857 1.00 30.99 205 GLN C CA 1
ATOM 5392 C C . GLN C 3 205 ? -80.224 -23.788 -97.111 1.00 31.62 205 GLN C C 1
ATOM 5393 O O . GLN C 3 205 ? -81.288 -23.346 -97.543 1.00 32.07 205 GLN C O 1
ATOM 5399 N N . ILE C 3 206 ? -79.552 -24.751 -97.719 1.00 31.96 206 ILE C N 1
ATOM 5400 C CA . ILE C 3 206 ? -80.078 -25.377 -98.916 1.00 31.05 206 ILE C CA 1
ATOM 5401 C C . ILE C 3 206 ? -80.401 -26.810 -98.567 1.00 32.21 206 ILE C C 1
ATOM 5402 O O . ILE C 3 206 ? -79.588 -27.503 -97.953 1.00 32.62 206 ILE C O 1
ATOM 5407 N N . LEU C 3 207 ? -81.600 -27.246 -98.928 1.00 32.33 207 LEU C N 1
ATOM 5408 C CA . LEU C 3 207 ? -81.991 -28.615 -98.664 1.00 32.57 207 LEU C CA 1
ATOM 5409 C C . LEU C 3 207 ? -81.717 -29.378 -99.953 1.00 33.35 207 LEU C C 1
ATOM 5410 O O . LEU C 3 207 ? -82.524 -29.383 -100.880 1.00 34.44 207 LEU C O 1
ATOM 5415 N N . ASN C 3 208 ? -80.540 -29.988 -100.004 1.00 34.99 208 ASN C N 1
ATOM 5416 C CA . ASN C 3 208 ? -80.082 -30.754 -101.154 1.00 35.10 208 ASN C CA 1
ATOM 5417 C C . ASN C 3 208 ? -80.440 -32.213 -100.880 1.00 36.11 208 ASN C C 1
ATOM 5418 O O . ASN C 3 208 ? -80.084 -32.759 -99.833 1.00 36.12 208 ASN C O 1
ATOM 5423 N N . ALA C 3 209 ? -81.154 -32.838 -101.812 1.00 34.52 209 ALA C N 1
ATOM 5424 C CA . ALA C 3 209 ? -81.573 -34.228 -101.642 1.00 35.35 209 ALA C CA 1
ATOM 5425 C C . ALA C 3 209 ? -80.451 -35.137 -101.142 1.00 36.49 209 ALA C C 1
ATOM 5426 O O . ALA C 3 209 ? -80.672 -36.016 -100.306 1.00 36.30 209 ALA C O 1
ATOM 5428 N N . ARG C 3 210 ? -79.244 -34.912 -101.643 1.00 36.37 210 ARG C N 1
ATOM 5429 C CA . ARG C 3 210 ? -78.105 -35.732 -101.266 1.00 37.43 210 ARG C CA 1
ATOM 5430 C C . ARG C 3 210 ? -77.431 -35.431 -99.929 1.00 38.52 210 ARG C C 1
ATOM 5431 O O . ARG C 3 210 ? -76.613 -36.230 -99.473 1.00 38.71 210 ARG C O 1
ATOM 5439 N N . THR C 3 211 ? -77.744 -34.312 -99.280 1.00 38.75 211 THR C N 1
ATOM 5440 C CA . THR C 3 211 ? -77.049 -34.050 -98.030 1.00 38.66 211 THR C CA 1
ATOM 5441 C C . THR C 3 211 ? -77.850 -34.043 -96.733 1.00 37.22 211 THR C C 1
ATOM 5442 O O . THR C 3 211 ? -77.315 -34.433 -95.698 1.00 38.80 211 THR C O 1
ATOM 5446 N N . SER C 3 212 ? -79.111 -33.620 -96.757 1.00 34.11 212 SER C N 1
ATOM 5447 C CA . SER C 3 212 ? -79.900 -33.624 -95.521 1.00 33.89 212 SER C CA 1
ATOM 5448 C C . SER C 3 212 ? -81.403 -33.688 -95.761 1.00 34.13 212 SER C C 1
ATOM 5449 O O . SER C 3 212 ? -81.872 -33.486 -96.880 1.00 34.38 212 SER C O 1
ATOM 5452 N N . THR C 3 213 ? -82.153 -33.962 -94.697 1.00 32.67 213 THR C N 1
ATOM 5453 C CA . THR C 3 213 ? -83.606 -34.041 -94.780 1.00 34.18 213 THR C CA 1
ATOM 5454 C C . THR C 3 213 ? -84.246 -32.855 -94.059 1.00 34.37 213 THR C C 1
ATOM 5455 O O . THR C 3 213 ? -85.465 -32.811 -93.880 1.00 34.85 213 THR C O 1
ATOM 5459 N N . SER C 3 214 ? -83.424 -31.897 -93.640 1.00 35.21 214 SER C N 1
ATOM 5460 C CA . SER C 3 214 ? -83.932 -30.722 -92.938 1.00 34.35 214 SER C CA 1
ATOM 5461 C C . SER C 3 214 ? -82.920 -29.585 -92.893 1.00 33.12 214 SER C C 1
ATOM 5462 O O . SER C 3 214 ? -81.733 -29.782 -93.142 1.00 33.41 214 SER C O 1
ATOM 5465 N N . VAL C 3 215 ? -83.410 -28.392 -92.576 1.00 30.56 215 VAL C N 1
ATOM 5466 C CA . VAL C 3 215 ? -82.576 -27.206 -92.460 1.00 30.28 215 VAL C CA 1
ATOM 5467 C C . VAL C 3 215 ? -83.110 -26.390 -91.287 1.00 31.08 215 VAL C C 1
ATOM 5468 O O . VAL C 3 215 ? -84.304 -26.437 -90.993 1.00 29.76 215 VAL C O 1
ATOM 5472 N N . ASP C 3 216 ? -82.224 -25.666 -90.608 1.00 33.47 216 ASP C N 1
ATOM 5473 C CA . ASP C 3 216 ? -82.607 -24.845 -89.459 1.00 34.49 216 ASP C CA 1
ATOM 5474 C C . ASP C 3 216 ? -82.083 -23.425 -89.597 1.00 32.90 216 ASP C C 1
ATOM 5475 O O . ASP C 3 216 ? -80.937 -23.210 -89.994 1.00 31.90 216 ASP C O 1
ATOM 5480 N N . ILE C 3 217 ? -82.927 -22.459 -89.256 1.00 30.91 217 ILE C N 1
ATOM 5481 C CA . ILE C 3 217 ? -82.549 -21.057 -89.312 1.00 29.57 217 ILE C CA 1
ATOM 5482 C C . ILE C 3 217 ? -83.081 -20.394 -88.048 1.00 30.41 217 ILE C C 1
ATOM 5483 O O . ILE C 3 217 ? -84.179 -20.710 -87.585 1.00 31.63 217 ILE C O 1
ATOM 5488 N N . ASN C 3 218 ? -82.297 -19.478 -87.493 1.00 31.02 218 ASN C N 1
ATOM 5489 C CA . ASN C 3 218 ? -82.659 -18.785 -86.261 1.00 30.36 218 ASN C CA 1
ATOM 5490 C C . ASN C 3 218 ? -82.442 -17.287 -86.487 1.00 30.05 218 ASN C C 1
ATOM 5491 O O . ASN C 3 218 ? -81.311 -16.841 -86.691 1.00 30.63 218 ASN C O 1
ATOM 5496 N N . VAL C 3 219 ? -83.521 -16.511 -86.461 1.00 28.16 219 VAL C N 1
ATOM 5497 C CA . VAL C 3 219 ? -83.414 -15.075 -86.700 1.00 26.85 219 VAL C CA 1
ATOM 5498 C C . VAL C 3 219 ? -83.942 -14.244 -85.548 1.00 27.27 219 VAL C C 1
ATOM 5499 O O . VAL C 3 219 ? -84.829 -14.674 -84.810 1.00 28.10 219 VAL C O 1
ATOM 5503 N N . PRO C 3 220 ? -83.397 -13.032 -85.381 1.00 27.16 220 PRO C N 1
ATOM 5504 C CA . PRO C 3 220 ? -83.805 -12.112 -84.319 1.00 26.20 220 PRO C CA 1
ATOM 5505 C C . PRO C 3 220 ? -84.890 -11.184 -84.843 1.00 27.60 220 PRO C C 1
ATOM 5506 O O . PRO C 3 220 ? -85.172 -11.157 -86.041 1.00 28.21 220 PRO C O 1
ATOM 5510 N N . TYR C 3 221 ? -85.486 -10.413 -83.947 1.00 29.07 221 TYR C N 1
ATOM 5511 C CA . TYR C 3 221 ? -86.509 -9.456 -84.337 1.00 29.13 221 TYR C CA 1
ATOM 5512 C C . TYR C 3 221 ? -85.897 -8.327 -85.166 1.00 30.15 221 TYR C C 1
ATOM 5513 O O . TYR C 3 221 ? -84.783 -7.887 -84.895 1.00 32.08 221 TYR C O 1
ATOM 5522 N N . ILE C 3 222 ? -86.630 -7.871 -86.178 1.00 27.73 222 ILE C N 1
ATOM 5523 C CA . ILE C 3 222 ? -86.207 -6.743 -87.002 1.00 27.15 222 ILE C CA 1
ATOM 5524 C C . ILE C 3 222 ? -87.478 -5.966 -87.331 1.00 27.93 222 ILE C C 1
ATOM 5525 O O . ILE C 3 222 ? -88.578 -6.504 -87.233 1.00 28.61 222 ILE C O 1
ATOM 5530 N N . GLY C 3 223 ? -87.333 -4.701 -87.702 1.00 28.43 223 GLY C N 1
ATOM 5531 C CA . GLY C 3 223 ? -88.494 -3.897 -88.034 1.00 28.84 223 GLY C CA 1
ATOM 5532 C C . GLY C 3 223 ? -88.099 -2.444 -88.171 1.00 30.41 223 GLY C C 1
ATOM 5533 O O . GLY C 3 223 ? -87.026 -2.054 -87.717 1.00 31.36 223 GLY C O 1
ATOM 5534 N N . GLU C 3 224 ? -88.952 -1.642 -88.799 1.00 31.16 224 GLU C N 1
ATOM 5535 C CA . GLU C 3 224 ? -88.670 -0.222 -88.980 1.00 32.30 224 GLU C CA 1
ATOM 5536 C C . GLU C 3 224 ? -88.868 0.540 -87.675 1.00 30.48 224 GLU C C 1
ATOM 5537 O O . GLU C 3 224 ? -88.509 1.716 -87.568 1.00 29.65 224 GLU C O 1
ATOM 5543 N N . THR C 3 225 ? -89.439 -0.140 -86.686 1.00 27.00 225 THR C N 1
ATOM 5544 C CA . THR C 3 225 ? -89.698 0.458 -85.385 1.00 27.70 225 THR C CA 1
ATOM 5545 C C . THR C 3 225 ? -89.419 -0.582 -84.305 1.00 27.03 225 THR C C 1
ATOM 5546 O O . THR C 3 225 ? -89.356 -1.775 -84.595 1.00 25.87 225 THR C O 1
ATOM 5550 N N . PRO C 3 226 ? -89.243 -0.144 -83.047 1.00 31.31 226 PRO C N 1
ATOM 5551 C CA . PRO C 3 226 ? -88.964 -1.060 -81.932 1.00 31.72 226 PRO C CA 1
ATOM 5552 C C . PRO C 3 226 ? -89.929 -2.234 -81.791 1.00 31.14 226 PRO C C 1
ATOM 5553 O O . PRO C 3 226 ? -89.530 -3.323 -81.387 1.00 31.35 226 PRO C O 1
ATOM 5557 N N . THR C 3 227 ? -91.200 -2.020 -82.103 1.00 30.40 227 THR C N 1
ATOM 5558 C CA . THR C 3 227 ? -92.166 -3.113 -82.060 1.00 30.77 227 THR C CA 1
ATOM 5559 C C . THR C 3 227 ? -93.187 -2.865 -83.163 1.00 31.53 227 THR C C 1
ATOM 5560 O O . THR C 3 227 ? -93.207 -1.783 -83.754 1.00 30.62 227 THR C O 1
ATOM 5564 N N . GLN C 3 228 ? -94.031 -3.850 -83.449 1.00 30.85 228 GLN C N 1
ATOM 5565 C CA . GLN C 3 228 ? -94.984 -3.698 -84.544 1.00 31.10 228 GLN C CA 1
ATOM 5566 C C . GLN C 3 228 ? -96.391 -4.214 -84.310 1.00 31.62 228 GLN C C 1
ATOM 5567 O O . GLN C 3 228 ? -96.638 -5.029 -83.421 1.00 31.92 228 GLN C O 1
ATOM 5573 N N . SER C 3 229 ? -97.303 -3.736 -85.150 1.00 33.45 229 SER C N 1
ATOM 5574 C CA . SER C 3 229 ? -98.703 -4.135 -85.104 1.00 34.67 229 SER C CA 1
ATOM 5575 C C . SER C 3 229 ? -98.816 -5.645 -85.313 1.00 33.53 229 SER C C 1
ATOM 5576 O O . SER C 3 229 ? -98.321 -6.183 -86.302 1.00 33.38 229 SER C O 1
ATOM 5579 N N . SER C 3 230 ? -99.467 -6.318 -84.373 1.00 30.80 230 SER C N 1
ATOM 5580 C CA . SER C 3 230 ? -99.654 -7.765 -84.427 1.00 33.32 230 SER C CA 1
ATOM 5581 C C . SER C 3 230 ? -100.328 -8.241 -85.699 1.00 34.89 230 SER C C 1
ATOM 5582 O O . SER C 3 230 ? -99.876 -9.176 -86.355 1.00 35.10 230 SER C O 1
ATOM 5585 N N . GLU C 3 231 ? -101.431 -7.582 -86.018 1.00 39.74 231 GLU C N 1
ATOM 5586 C CA . GLU C 3 231 ? -102.261 -7.923 -87.156 1.00 42.21 231 GLU C CA 1
ATOM 5587 C C . GLU C 3 231 ? -101.723 -7.615 -88.551 1.00 42.03 231 GLU C C 1
ATOM 5588 O O . GLU C 3 231 ? -102.188 -8.197 -89.530 1.00 43.07 231 GLU C O 1
ATOM 5594 N N . THR C 3 232 ? -100.737 -6.733 -88.662 1.00 39.16 232 THR C N 1
ATOM 5595 C CA . THR C 3 232 ? -100.242 -6.379 -89.990 1.00 38.18 232 THR C CA 1
ATOM 5596 C C . THR C 3 232 ? -98.767 -6.604 -90.313 1.00 36.58 232 THR C C 1
ATOM 5597 O O . THR C 3 232 ? -98.387 -6.612 -91.482 1.00 37.52 232 THR C O 1
ATOM 5601 N N . GLN C 3 233 ? -97.934 -6.789 -89.299 1.00 35.58 233 GLN C N 1
ATOM 5602 C CA . GLN C 3 233 ? -96.509 -6.985 -89.539 1.00 34.33 233 GLN C CA 1
ATOM 5603 C C . GLN C 3 233 ? -96.183 -8.235 -90.341 1.00 33.73 233 GLN C C 1
ATOM 5604 O O . GLN C 3 233 ? -96.911 -9.225 -90.299 1.00 32.86 233 GLN C O 1
ATOM 5610 N N . ASN C 3 234 ? -95.077 -8.167 -91.074 1.00 33.43 234 ASN C N 1
ATOM 5611 C CA . ASN C 3 234 ? -94.579 -9.294 -91.843 1.00 34.15 234 ASN C CA 1
ATOM 5612 C C . ASN C 3 234 ? -93.097 -9.048 -92.098 1.00 34.12 234 ASN C C 1
ATOM 5613 O O . ASN C 3 234 ? -92.647 -8.991 -93.244 1.00 34.52 234 ASN C O 1
ATOM 5618 N N . SER C 3 235 ? -92.339 -8.896 -91.019 1.00 31.08 235 SER C N 1
ATOM 5619 C CA . SER C 3 235 ? -90.913 -8.632 -91.136 1.00 31.25 235 SER C CA 1
ATOM 5620 C C . SER C 3 235 ? -90.125 -9.829 -91.626 1.00 30.21 235 SER C C 1
ATOM 5621 O O . SER C 3 235 ? -89.092 -9.666 -92.272 1.00 29.62 235 SER C O 1
ATOM 5624 N N . TRP C 3 236 ? -90.608 -11.029 -91.321 1.00 30.10 236 TRP C N 1
ATOM 5625 C CA . TRP C 3 236 ? -89.940 -12.244 -91.768 1.00 30.35 236 TRP C CA 1
ATOM 5626 C C . TRP C 3 236 ? -90.900 -13.129 -92.539 1.00 31.18 236 TRP C C 1
ATOM 5627 O O . TRP C 3 236 ? -92.067 -13.276 -92.170 1.00 31.36 236 TRP C O 1
ATOM 5638 N N . THR C 3 237 ? -90.393 -13.725 -93.608 1.00 28.29 237 THR C N 1
ATOM 5639 C CA . THR C 3 237 ? -91.176 -14.626 -94.429 1.00 29.25 237 THR C CA 1
ATOM 5640 C C . THR C 3 237 ? -90.325 -15.858 -94.702 1.00 29.60 237 THR C C 1
ATOM 5641 O O . THR C 3 237 ? -89.181 -15.739 -95.136 1.00 29.98 237 THR C O 1
ATOM 5645 N N . LEU C 3 238 ? -90.867 -17.037 -94.427 1.00 33.20 238 LEU C N 1
ATOM 5646 C CA . LEU C 3 238 ? -90.145 -18.269 -94.703 1.00 33.76 238 LEU C CA 1
ATOM 5647 C C . LEU C 3 238 ? -90.349 -18.530 -96.196 1.00 35.32 238 LEU C C 1
ATOM 5648 O O . LEU C 3 238 ? -91.483 -18.634 -96.665 1.00 36.28 238 LEU C O 1
ATOM 5653 N N . LEU C 3 239 ? -89.251 -18.618 -96.939 1.00 33.39 239 LEU C N 1
ATOM 5654 C CA . LEU C 3 239 ? -89.309 -18.834 -98.379 1.00 32.93 239 LEU C CA 1
ATOM 5655 C C . LEU C 3 239 ? -88.704 -20.184 -98.761 1.00 33.58 239 LEU C C 1
ATOM 5656 O O . LEU C 3 239 ? -87.587 -20.508 -98.355 1.00 34.01 239 LEU C O 1
ATOM 5661 N N . VAL C 3 240 ? -89.449 -20.975 -99.527 1.00 34.08 240 VAL C N 1
ATOM 5662 C CA . VAL C 3 240 ? -88.960 -22.267 -99.993 1.00 33.01 240 VAL C CA 1
ATOM 5663 C C . VAL C 3 240 ? -88.988 -22.172 -101.514 1.00 33.89 240 VAL C C 1
ATOM 5664 O O . VAL C 3 240 ? -90.052 -22.072 -102.117 1.00 35.76 240 VAL C O 1
ATOM 5668 N N . MET C 3 241 ? -87.812 -22.190 -102.127 1.00 32.46 241 MET C N 1
ATOM 5669 C CA . MET C 3 241 ? -87.696 -22.045 -103.571 1.00 32.97 241 MET C CA 1
ATOM 5670 C C . MET C 3 241 ? -86.849 -23.133 -104.222 1.00 33.82 241 MET C C 1
ATOM 5671 O O . MET C 3 241 ? -85.800 -23.513 -103.703 1.00 35.05 241 MET C O 1
ATOM 5676 N N . VAL C 3 242 ? -87.304 -23.624 -105.371 1.00 34.07 242 VAL C N 1
ATOM 5677 C CA . VAL C 3 242 ? -86.585 -24.665 -106.092 1.00 32.78 242 VAL C CA 1
ATOM 5678 C C . VAL C 3 242 ? -85.347 -24.108 -106.785 1.00 33.59 242 VAL C C 1
ATOM 5679 O O . VAL C 3 242 ? -85.432 -23.116 -107.503 1.00 33.85 242 VAL C O 1
ATOM 5683 N N . LEU C 3 243 ? -84.197 -24.738 -106.560 1.00 32.38 243 LEU C N 1
ATOM 5684 C CA . LEU C 3 243 ? -82.966 -24.303 -107.211 1.00 33.16 243 LEU C CA 1
ATOM 5685 C C . LEU C 3 243 ? -82.651 -25.298 -108.312 1.00 32.79 243 LEU C C 1
ATOM 5686 O O . LEU C 3 243 ? -82.256 -24.919 -109.411 1.00 34.17 243 LEU C O 1
ATOM 5691 N N . VAL C 3 244 ? -82.823 -26.578 -108.005 1.00 31.23 244 VAL C N 1
ATOM 5692 C CA . VAL C 3 244 ? -82.581 -27.642 -108.970 1.00 31.54 244 VAL C CA 1
ATOM 5693 C C . VAL C 3 244 ? -83.809 -28.536 -108.936 1.00 33.21 244 VAL C C 1
ATOM 5694 O O . VAL C 3 244 ? -84.167 -29.065 -107.886 1.00 32.55 244 VAL C O 1
ATOM 5698 N N . PRO C 3 245 ? -84.477 -28.706 -110.088 1.00 36.66 245 PRO C N 1
ATOM 5699 C CA . PRO C 3 245 ? -85.682 -29.534 -110.208 1.00 36.16 245 PRO C CA 1
ATOM 5700 C C . PRO C 3 245 ? -85.532 -30.937 -109.639 1.00 35.70 245 PRO C C 1
ATOM 5701 O O . PRO C 3 245 ? -84.475 -31.556 -109.738 1.00 35.78 245 PRO C O 1
ATOM 5705 N N . LEU C 3 246 ? -86.608 -31.434 -109.047 1.00 33.08 246 LEU C N 1
ATOM 5706 C CA . LEU C 3 246 ? -86.630 -32.773 -108.482 1.00 33.06 246 LEU C CA 1
ATOM 5707 C C . LEU C 3 246 ? -86.594 -33.806 -109.608 1.00 35.17 246 LEU C C 1
ATOM 5708 O O . LEU C 3 246 ? -87.200 -33.604 -110.661 1.00 35.02 246 LEU C O 1
ATOM 5713 N N . ASP C 3 247 ? -85.880 -34.906 -109.396 1.00 34.78 247 ASP C N 1
ATOM 5714 C CA . ASP C 3 247 ? -85.830 -35.965 -110.395 1.00 36.51 247 ASP C CA 1
ATOM 5715 C C . ASP C 3 247 ? -85.509 -37.307 -109.746 1.00 36.79 247 ASP C C 1
ATOM 5716 O O . ASP C 3 247 ? -84.837 -37.370 -108.714 1.00 36.80 247 ASP C O 1
ATOM 5721 N N . TYR C 3 248 ? -86.008 -38.376 -110.356 1.00 37.63 248 TYR C N 1
ATOM 5722 C CA . TYR C 3 248 ? -85.806 -39.731 -109.859 1.00 38.96 248 TYR C CA 1
ATOM 5723 C C . TYR C 3 248 ? -86.313 -40.719 -110.904 1.00 40.53 248 TYR C C 1
ATOM 5724 O O . TYR C 3 248 ? -87.039 -40.338 -111.822 1.00 40.21 248 TYR C O 1
ATOM 5733 N N . LYS C 3 249 ? -85.925 -41.983 -110.765 1.00 44.19 249 LYS C N 1
ATOM 5734 C CA . LYS C 3 249 ? -86.354 -43.022 -111.696 1.00 46.47 249 LYS C CA 1
ATOM 5735 C C . LYS C 3 249 ? -87.672 -43.645 -111.258 1.00 46.02 249 LYS C C 1
ATOM 5736 O O . LYS C 3 249 ? -88.040 -43.588 -110.084 1.00 45.87 249 LYS C O 1
ATOM 5742 N N . GLU C 3 250 ? -88.383 -44.229 -112.218 1.00 44.42 250 GLU C N 1
ATOM 5743 C CA . GLU C 3 250 ? -89.658 -44.882 -111.951 1.00 44.54 250 GLU C CA 1
ATOM 5744 C C . GLU C 3 250 ? -89.472 -45.906 -110.833 1.00 42.18 250 GLU C C 1
ATOM 5745 O O . GLU C 3 250 ? -88.542 -46.716 -110.874 1.00 41.44 250 GLU C O 1
ATOM 5751 N N . GLY C 3 251 ? -90.351 -45.872 -109.838 1.00 40.81 251 GLY C N 1
ATOM 5752 C CA . GLY C 3 251 ? -90.233 -46.807 -108.734 1.00 39.42 251 GLY C CA 1
ATOM 5753 C C . GLY C 3 251 ? -89.900 -46.087 -107.441 1.00 39.84 251 GLY C C 1
ATOM 5754 O O . GLY C 3 251 ? -90.276 -46.532 -106.356 1.00 40.71 251 GLY C O 1
ATOM 5755 N N . ALA C 3 252 ? -89.184 -44.972 -107.551 1.00 39.31 252 ALA C N 1
ATOM 5756 C CA . ALA C 3 252 ? -88.827 -44.185 -106.380 1.00 38.39 252 ALA C CA 1
ATOM 5757 C C . ALA C 3 252 ? -90.075 -43.450 -105.901 1.00 38.44 252 ALA C C 1
ATOM 5758 O O . ALA C 3 252 ? -90.974 -43.169 -106.691 1.00 39.36 252 ALA C O 1
ATOM 5760 N N . THR C 3 253 ? -90.138 -43.147 -104.611 1.00 36.47 253 THR C N 1
ATOM 5761 C CA . THR C 3 253 ? -91.288 -42.437 -104.065 1.00 36.71 253 THR C CA 1
ATOM 5762 C C . THR C 3 253 ? -91.459 -41.103 -104.783 1.00 37.67 253 THR C C 1
ATOM 5763 O O . THR C 3 253 ? -90.490 -40.368 -104.988 1.00 38.01 253 THR C O 1
ATOM 5767 N N . THR C 3 254 ? -92.692 -40.791 -105.160 1.00 40.75 254 THR C N 1
ATOM 5768 C CA . THR C 3 254 ? -92.981 -39.545 -105.865 1.00 43.12 254 THR C CA 1
ATOM 5769 C C . THR C 3 254 ? -93.535 -38.475 -104.928 1.00 44.13 254 THR C C 1
ATOM 5770 O O . THR C 3 254 ? -93.970 -38.765 -103.812 1.00 44.91 254 THR C O 1
ATOM 5774 N N . ASP C 3 255 ? -93.520 -37.236 -105.405 1.00 44.12 255 ASP C N 1
ATOM 5775 C CA . ASP C 3 255 ? -94.046 -36.094 -104.662 1.00 45.17 255 ASP C CA 1
ATOM 5776 C C . ASP C 3 255 ? -93.704 -36.040 -103.173 1.00 42.85 255 ASP C C 1
ATOM 5777 O O . ASP C 3 255 ? -94.594 -36.087 -102.321 1.00 42.64 255 ASP C O 1
ATOM 5782 N N . PRO C 3 256 ? -92.409 -35.944 -102.839 1.00 38.26 256 PRO C N 1
ATOM 5783 C CA . PRO C 3 256 ? -92.035 -35.879 -101.423 1.00 37.10 256 PRO C CA 1
ATOM 5784 C C . PRO C 3 256 ? -92.709 -34.684 -100.750 1.00 35.39 256 PRO C C 1
ATOM 5785 O O . PRO C 3 256 ? -92.802 -33.599 -101.327 1.00 34.75 256 PRO C O 1
ATOM 5789 N N . GLU C 3 257 ? -93.187 -34.896 -99.532 1.00 34.91 257 GLU C N 1
ATOM 5790 C CA . GLU C 3 257 ? -93.872 -33.854 -98.787 1.00 35.22 257 GLU C CA 1
ATOM 5791 C C . GLU C 3 257 ? -92.924 -32.881 -98.100 1.00 33.74 257 GLU C C 1
ATOM 5792 O O . GLU C 3 257 ? -91.740 -33.162 -97.920 1.00 33.05 257 GLU C O 1
ATOM 5798 N N . ILE C 3 258 ? -93.456 -31.723 -97.732 1.00 32.80 258 ILE C N 1
ATOM 5799 C CA . ILE C 3 258 ? -92.669 -30.703 -97.064 1.00 31.46 258 ILE C CA 1
ATOM 5800 C C . ILE C 3 258 ? -93.429 -30.167 -95.864 1.0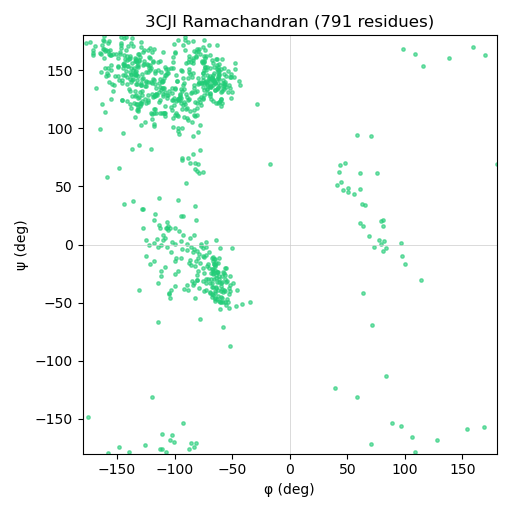0 32.48 258 ILE C C 1
ATOM 5801 O O . ILE C 3 258 ? -94.591 -29.776 -95.981 1.00 32.42 258 ILE C O 1
ATOM 5806 N N . THR C 3 259 ? -92.777 -30.153 -94.707 1.00 32.71 259 THR C N 1
ATOM 5807 C CA . THR C 3 259 ? -93.407 -29.614 -93.511 1.00 33.05 259 THR C CA 1
ATOM 5808 C C . THR C 3 259 ? -92.442 -28.617 -92.889 1.00 32.78 259 THR C C 1
ATOM 5809 O O . THR C 3 259 ? -91.291 -28.512 -93.313 1.00 31.89 259 THR C O 1
ATOM 5813 N N . PHE C 3 260 ? -92.915 -27.863 -91.905 1.00 32.36 260 PHE C N 1
ATOM 5814 C CA . PHE C 3 260 ? -92.055 -26.898 -91.242 1.00 32.04 260 PHE C CA 1
ATOM 5815 C C . PHE C 3 260 ? -92.472 -26.715 -89.792 1.00 32.18 260 PHE C C 1
ATOM 5816 O O . PHE C 3 260 ? -93.629 -26.941 -89.427 1.00 32.30 260 PHE C O 1
ATOM 5824 N N . SER C 3 261 ? -91.510 -26.325 -88.966 1.00 31.50 261 SER C N 1
ATOM 5825 C CA . SER C 3 261 ? -91.761 -26.082 -87.556 1.00 31.79 261 SER C CA 1
ATOM 5826 C C . SER C 3 261 ? -91.280 -24.670 -87.257 1.00 32.39 261 SER C C 1
ATOM 5827 O O . SER C 3 261 ? -90.210 -24.259 -87.712 1.00 32.10 261 SER C O 1
ATOM 5830 N N . VAL C 3 262 ? -92.083 -23.925 -86.509 1.00 30.88 262 VAL C N 1
ATOM 5831 C CA . VAL C 3 262 ? -91.747 -22.555 -86.161 1.00 31.26 262 VAL C CA 1
ATOM 5832 C C . VAL C 3 262 ? -91.883 -22.328 -84.666 1.00 32.14 262 VAL C C 1
ATOM 5833 O O . VAL C 3 262 ? -92.849 -22.770 -84.037 1.00 30.78 262 VAL C O 1
ATOM 5837 N N . ARG C 3 263 ? -90.909 -21.623 -84.107 1.00 33.67 263 ARG C N 1
ATOM 5838 C CA . ARG C 3 263 ? -90.910 -21.311 -82.691 1.00 32.92 263 ARG C CA 1
ATOM 5839 C C . ARG C 3 263 ? -90.665 -19.821 -82.485 1.00 33.04 263 ARG C C 1
ATOM 5840 O O . ARG C 3 263 ? -89.629 -19.293 -82.894 1.00 33.59 263 ARG C O 1
ATOM 5848 N N . PRO C 3 264 ? -91.623 -19.115 -81.870 1.00 32.40 264 PRO C N 1
ATOM 5849 C CA . PRO C 3 264 ? -91.429 -17.681 -81.639 1.00 32.69 264 PRO C CA 1
ATOM 5850 C C . PRO C 3 264 ? -90.435 -17.537 -80.484 1.00 33.37 264 PRO C C 1
ATOM 5851 O O . PRO C 3 264 ? -90.539 -18.249 -79.486 1.00 34.74 264 PRO C O 1
ATOM 5855 N N . THR C 3 265 ? -89.463 -16.641 -80.615 1.00 31.41 265 THR C N 1
ATOM 5856 C CA . THR C 3 265 ? -88.477 -16.479 -79.552 1.00 31.79 265 THR C CA 1
ATOM 5857 C C . THR C 3 265 ? -88.484 -15.088 -78.931 1.00 32.57 265 THR C C 1
ATOM 5858 O O . THR C 3 265 ? -88.653 -14.085 -79.631 1.00 32.40 265 THR C O 1
ATOM 5862 N N . SER C 3 266 ? -88.300 -15.043 -77.611 1.00 36.20 266 SER C N 1
ATOM 5863 C CA . SER C 3 266 ? -88.270 -13.792 -76.848 1.00 36.73 266 SER C CA 1
ATOM 5864 C C . SER C 3 266 ? -89.378 -12.829 -77.247 1.00 35.29 266 SER C C 1
ATOM 5865 O O . SER C 3 266 ? -89.125 -11.672 -77.581 1.00 35.18 266 SER C O 1
ATOM 5868 N N . PRO C 3 267 ? -90.628 -13.294 -77.213 1.00 32.53 267 PRO C N 1
ATOM 5869 C CA . PRO C 3 267 ? -91.726 -12.408 -77.589 1.00 31.82 267 PRO C CA 1
ATOM 5870 C C . PRO C 3 267 ? -92.068 -11.372 -76.527 1.00 31.46 267 PRO C C 1
ATOM 5871 O O . PRO C 3 267 ? -91.921 -11.618 -75.327 1.00 31.35 267 PRO C O 1
ATOM 5875 N N . TYR C 3 268 ? -92.506 -10.206 -76.987 1.00 29.79 268 TYR C N 1
ATOM 5876 C CA . TYR C 3 268 ? -92.957 -9.142 -76.105 1.00 29.32 268 TYR C CA 1
ATOM 5877 C C . TYR C 3 268 ? -94.271 -8.662 -76.702 1.00 29.28 268 TYR C C 1
ATOM 5878 O O . TYR C 3 268 ? -94.312 -8.250 -77.863 1.00 29.17 268 TYR C O 1
ATOM 5887 N N . PHE C 3 269 ? -95.343 -8.740 -75.919 1.00 28.72 269 PHE C N 1
ATOM 5888 C CA . PHE C 3 269 ? -96.662 -8.292 -76.358 1.00 28.25 269 PHE C CA 1
ATOM 5889 C C . PHE C 3 269 ? -97.033 -7.027 -75.591 1.00 28.49 269 PHE C C 1
ATOM 5890 O O . PHE C 3 269 ? -96.866 -6.970 -74.373 1.00 29.10 269 PHE C O 1
ATOM 5898 N N . ASN C 3 270 ? -97.542 -6.020 -76.293 1.00 28.10 270 ASN C N 1
ATOM 5899 C CA . ASN C 3 270 ? -97.960 -4.784 -75.641 1.00 28.28 270 ASN C CA 1
ATOM 5900 C C . ASN C 3 270 ? -99.338 -4.354 -76.120 1.00 29.21 270 ASN C C 1
ATOM 5901 O O . ASN C 3 270 ? -99.749 -4.680 -77.235 1.00 29.30 270 ASN C O 1
ATOM 5906 N N . GLY C 3 271 ? -100.045 -3.615 -75.272 1.00 30.84 271 GLY C N 1
ATOM 5907 C CA . GLY C 3 271 ? -101.358 -3.121 -75.634 1.00 29.30 271 GLY C CA 1
ATOM 5908 C C . GLY C 3 271 ? -102.439 -4.176 -75.589 1.00 30.35 271 GLY C C 1
ATOM 5909 O O . GLY C 3 271 ? -103.063 -4.475 -76.605 1.00 30.52 271 GLY C O 1
ATOM 5910 N N . LEU C 3 272 ? -102.660 -4.744 -74.410 1.00 30.56 272 LEU C N 1
ATOM 5911 C CA . LEU C 3 272 ? -103.685 -5.762 -74.238 1.00 29.96 272 LEU C CA 1
ATOM 5912 C C . LEU C 3 272 ? -105.074 -5.158 -74.459 1.00 31.13 272 LEU C C 1
ATOM 5913 O O . LEU C 3 272 ? -105.350 -4.033 -74.035 1.00 30.68 272 LEU C O 1
ATOM 5918 N N . ARG C 3 273 ? -105.945 -5.906 -75.128 1.00 30.33 273 ARG C N 1
ATOM 5919 C CA . ARG C 3 273 ? -107.307 -5.446 -75.394 1.00 31.12 273 ARG C CA 1
ATOM 5920 C C . ARG C 3 273 ? -108.167 -6.647 -75.739 1.00 32.29 273 ARG C C 1
ATOM 5921 O O . ARG C 3 273 ? -107.677 -7.775 -75.753 1.00 31.97 273 ARG C O 1
ATOM 5929 N N . ASN C 3 274 ? -109.449 -6.418 -76.009 1.00 32.65 274 ASN C N 1
ATOM 5930 C CA . ASN C 3 274 ? -110.320 -7.529 -76.373 1.00 34.09 274 ASN C CA 1
ATOM 5931 C C . ASN C 3 274 ? -109.859 -8.049 -77.728 1.00 33.74 274 ASN C C 1
ATOM 5932 O O . ASN C 3 274 ? -109.166 -7.346 -78.469 1.00 32.53 274 ASN C O 1
ATOM 5937 N N . ARG C 3 275 ? -110.228 -9.289 -78.024 1.00 32.24 275 ARG C N 1
ATOM 5938 C CA . ARG C 3 275 ? -109.866 -9.954 -79.270 1.00 35.25 275 ARG C CA 1
ATOM 5939 C C . ARG C 3 275 ? -110.026 -9.063 -80.495 1.00 35.41 275 ARG C C 1
ATOM 5940 O O . ARG C 3 275 ? -110.978 -8.286 -80.597 1.00 36.17 275 ARG C O 1
ATOM 5948 N N . TYR C 3 276 ? -109.081 -9.175 -81.421 1.00 35.47 276 TYR C N 1
ATOM 5949 C CA . TYR C 3 276 ? -109.125 -8.395 -82.649 1.00 37.41 276 TYR C CA 1
ATOM 5950 C C . TYR C 3 276 ? -110.373 -8.750 -83.453 1.00 39.25 276 TYR C C 1
ATOM 5951 O O . TYR C 3 276 ? -110.709 -9.926 -83.615 1.00 38.63 276 TYR C O 1
ATOM 5960 N N . THR C 3 277 ? -111.052 -7.726 -83.954 1.00 40.74 277 THR C N 1
ATOM 5961 C CA . THR C 3 277 ? -112.255 -7.908 -84.758 1.00 44.51 277 THR C CA 1
ATOM 5962 C C . THR C 3 277 ? -112.112 -7.023 -85.989 1.00 45.10 277 THR C C 1
ATOM 5963 O O . THR C 3 277 ? -111.953 -5.808 -85.869 1.00 43.64 277 THR C O 1
ATOM 5967 N N . ALA C 3 278 ? -112.151 -7.640 -87.167 1.00 51.30 278 ALA C N 1
ATOM 5968 C CA . ALA C 3 278 ? -112.011 -6.910 -88.425 1.00 54.60 278 ALA C CA 1
ATOM 5969 C C . ALA C 3 278 ? -113.047 -5.800 -88.561 1.00 57.11 278 ALA C C 1
ATOM 5970 O O . ALA C 3 278 ? -114.213 -5.976 -88.200 1.00 56.11 278 ALA C O 1
ATOM 5972 N N . GLY C 3 279 ? -112.610 -4.657 -89.084 1.00 87.14 279 GLY C N 1
ATOM 5973 C CA . GLY C 3 279 ? -113.505 -3.528 -89.254 1.00 92.76 279 GLY C CA 1
ATOM 5974 C C . GLY C 3 279 ? -114.195 -3.503 -90.605 1.00 96.94 279 GLY C C 1
ATOM 5975 O O . GLY C 3 279 ? -113.999 -2.520 -91.354 1.00 99.67 279 GLY C O 1
ATOM 5976 N N . ARG D 4 14 ? -67.151 9.117 -90.485 1.00 63.59 14 ARG D N 1
ATOM 5977 C CA . ARG D 4 14 ? -66.554 10.112 -91.425 1.00 64.20 14 ARG D CA 1
ATOM 5978 C C . ARG D 4 14 ? -67.429 10.326 -92.664 1.00 59.96 14 ARG D C 1
ATOM 5979 O O . ARG D 4 14 ? -68.109 11.346 -92.791 1.00 60.26 14 ARG D O 1
ATOM 5987 N N . GLY D 4 15 ? -67.401 9.352 -93.571 1.00 47.35 15 GLY D N 1
ATOM 5988 C CA . GLY D 4 15 ? -68.167 9.446 -94.800 1.00 41.05 15 GLY D CA 1
ATOM 5989 C C . GLY D 4 15 ? -67.320 10.145 -95.844 1.00 37.34 15 GLY D C 1
ATOM 5990 O O . GLY D 4 15 ? -66.091 10.084 -95.786 1.00 36.08 15 GLY D O 1
ATOM 5991 N N . ASN D 4 16 ? -67.964 10.800 -96.804 1.00 39.63 16 ASN D N 1
ATOM 5992 C CA . ASN D 4 16 ? -67.242 11.532 -97.838 1.00 37.06 16 ASN D CA 1
ATOM 5993 C C . ASN D 4 16 ? -67.029 12.937 -97.276 1.00 37.22 16 ASN D C 1
ATOM 5994 O O . ASN D 4 16 ? -67.697 13.896 -97.665 1.00 36.43 16 ASN D O 1
ATOM 5999 N N . ASN D 4 17 ? -66.099 13.036 -96.331 1.00 39.02 17 ASN D N 1
ATOM 6000 C CA . ASN D 4 17 ? -65.790 14.298 -95.674 1.00 38.86 17 ASN D CA 1
ATOM 6001 C C . ASN D 4 17 ? -64.285 14.411 -95.450 1.00 38.78 17 ASN D C 1
ATOM 6002 O O . ASN D 4 17 ? -63.674 13.554 -94.810 1.00 38.65 17 ASN D O 1
ATOM 6007 N N . GLY D 4 18 ? -63.689 15.476 -95.975 1.00 33.00 18 GLY D N 1
ATOM 6008 C CA . GLY D 4 18 ? -62.259 15.660 -95.827 1.00 34.53 18 GLY D CA 1
ATOM 6009 C C . GLY D 4 18 ? -61.906 16.772 -94.864 1.00 36.41 18 GLY D C 1
ATOM 6010 O O . GLY D 4 18 ? -60.739 17.124 -94.712 1.00 34.86 18 GLY D O 1
ATOM 6011 N N . ASN D 4 19 ? -62.922 17.329 -94.218 1.00 37.39 19 ASN D N 1
ATOM 6012 C CA . ASN D 4 19 ? -62.726 18.405 -93.260 1.00 42.60 19 ASN D CA 1
ATOM 6013 C C . ASN D 4 19 ? -62.217 17.847 -91.933 1.00 46.37 19 ASN D C 1
ATOM 6014 O O . ASN D 4 19 ? -62.984 17.291 -91.144 1.00 45.32 19 ASN D O 1
ATOM 6019 N N . MET D 4 20 ? -60.922 18.007 -91.696 1.00 80.40 20 MET D N 1
ATOM 6020 C CA . MET D 4 20 ? -60.289 17.532 -90.472 1.00 86.93 20 MET D CA 1
ATOM 6021 C C . MET D 4 20 ? -60.301 18.647 -89.432 1.00 88.89 20 MET D C 1
ATOM 6022 O O . MET D 4 20 ? -60.526 18.425 -88.240 1.00 89.36 20 MET D O 1
ATOM 6027 N N . THR D 4 21 ? -60.072 19.853 -89.931 1.00 76.89 21 THR D N 1
ATOM 6028 C CA . THR D 4 21 ? -59.982 21.077 -89.152 1.00 77.63 21 THR D CA 1
ATOM 6029 C C . THR D 4 21 ? -61.066 21.510 -88.157 1.00 76.50 21 THR D C 1
ATOM 6030 O O . THR D 4 21 ? -60.998 21.204 -86.968 1.00 76.68 21 THR D O 1
ATOM 6034 N N . PHE D 4 22 ? -62.066 22.223 -88.663 1.00 73.59 22 PHE D N 1
ATOM 6035 C CA . PHE D 4 22 ? -63.101 22.815 -87.826 1.00 71.23 22 PHE D CA 1
ATOM 6036 C C . PHE D 4 22 ? -64.562 22.429 -88.084 1.00 67.81 22 PHE D C 1
ATOM 6037 O O . PHE D 4 22 ? -64.933 22.047 -89.190 1.00 69.23 22 PHE D O 1
ATOM 6045 N N . ASN D 4 23 ? -65.381 22.544 -87.039 1.00 50.18 23 ASN D N 1
ATOM 6046 C CA . ASN D 4 23 ? -66.824 22.300 -87.111 1.00 44.66 23 ASN D CA 1
ATOM 6047 C C . ASN D 4 23 ? -67.489 23.525 -86.488 1.00 40.47 23 ASN D C 1
ATOM 6048 O O . ASN D 4 23 ? -67.508 23.677 -85.268 1.00 40.05 23 ASN D O 1
ATOM 6053 N N . TYR D 4 24 ? -68.027 24.402 -87.326 1.00 38.87 24 TYR D N 1
ATOM 6054 C CA . TYR D 4 24 ? -68.663 25.618 -86.843 1.00 34.82 24 TYR D CA 1
ATOM 6055 C C . TYR D 4 24 ? -69.920 25.377 -86.006 1.00 33.54 24 TYR D C 1
ATOM 6056 O O . TYR D 4 24 ? -70.094 25.987 -84.948 1.00 33.68 24 TYR D O 1
ATOM 6065 N N . TYR D 4 25 ? -70.799 24.503 -86.483 1.00 34.46 25 TYR D N 1
ATOM 6066 C CA . TYR D 4 25 ? -72.037 24.206 -85.769 1.00 34.01 25 TYR D CA 1
ATOM 6067 C C . TYR D 4 25 ? -71.871 23.013 -84.836 1.00 33.60 25 TYR D C 1
ATOM 6068 O O . TYR D 4 25 ? -71.170 22.051 -85.156 1.00 34.14 25 TYR D O 1
ATOM 6077 N N . ALA D 4 26 ? -72.519 23.085 -83.679 1.00 31.83 26 ALA D N 1
ATOM 6078 C CA . ALA D 4 26 ? -72.453 22.017 -82.693 1.00 31.38 26 ALA D CA 1
ATOM 6079 C C . ALA D 4 26 ? -72.975 20.706 -83.278 1.00 32.48 26 ALA D C 1
ATOM 6080 O O . ALA D 4 26 ? -73.834 20.698 -84.161 1.00 31.60 26 ALA D O 1
ATOM 6082 N N . ASN D 4 27 ? -72.455 19.599 -82.767 1.00 35.36 27 ASN D N 1
ATOM 6083 C CA . ASN D 4 27 ? -72.841 18.278 -83.231 1.00 36.76 27 ASN D CA 1
ATOM 6084 C C . ASN D 4 27 ? -74.352 18.045 -83.247 1.00 36.56 27 ASN D C 1
ATOM 6085 O O . ASN D 4 27 ? -74.875 17.429 -84.177 1.00 35.88 27 ASN D O 1
ATOM 6090 N N . THR D 4 28 ? -75.051 18.534 -82.227 1.00 34.85 28 THR D N 1
ATOM 6091 C CA . THR D 4 28 ? -76.493 18.339 -82.144 1.00 34.41 28 THR D CA 1
ATOM 6092 C C . THR D 4 28 ? -77.293 19.176 -83.135 1.00 34.02 28 THR D C 1
ATOM 6093 O O . THR D 4 28 ? -78.503 18.995 -83.263 1.00 33.53 28 THR D O 1
ATOM 6097 N N . TYR D 4 29 ? -76.629 20.099 -83.822 1.00 34.25 29 TYR D N 1
ATOM 6098 C CA . TYR D 4 29 ? -77.305 20.913 -84.823 1.00 34.21 29 TYR D CA 1
ATOM 6099 C C . TYR D 4 29 ? -76.916 20.442 -86.214 1.00 34.66 29 TYR D C 1
ATOM 6100 O O . TYR D 4 29 ? -77.757 20.337 -87.099 1.00 36.26 29 TYR D O 1
ATOM 6109 N N . GLN D 4 30 ? -75.638 20.146 -86.397 1.00 34.20 30 GLN D N 1
ATOM 6110 C CA . GLN D 4 30 ? -75.148 19.680 -87.682 1.00 34.77 30 GLN D CA 1
ATOM 6111 C C . GLN D 4 30 ? -75.707 18.292 -87.974 1.00 35.68 30 GLN D C 1
ATOM 6112 O O . GLN D 4 30 ? -75.897 17.915 -89.132 1.00 37.41 30 GLN D O 1
ATOM 6118 N N . ASN D 4 31 ? -75.962 17.525 -86.921 1.00 33.95 31 ASN D N 1
ATOM 6119 C CA . ASN D 4 31 ? -76.491 16.176 -87.084 1.00 34.54 31 ASN D CA 1
ATOM 6120 C C . ASN D 4 31 ? -77.607 15.917 -86.093 1.00 35.45 31 ASN D C 1
ATOM 6121 O O . ASN D 4 31 ? -77.860 16.716 -85.189 1.00 35.12 31 ASN D O 1
ATOM 6126 N N . SER D 4 32 ? -78.279 14.791 -86.277 1.00 34.96 32 SER D N 1
ATOM 6127 C CA . SER D 4 32 ? -79.319 14.380 -85.356 1.00 35.71 32 SER D CA 1
ATOM 6128 C C . SER D 4 32 ? -78.614 13.319 -84.505 1.00 35.45 32 SER D C 1
ATOM 6129 O O . SER D 4 32 ? -77.658 12.697 -84.965 1.00 34.90 32 SER D O 1
ATOM 6132 N N . VAL D 4 33 ? -79.045 13.138 -83.263 1.00 33.98 33 VAL D N 1
ATOM 6133 C CA . VAL D 4 33 ? -78.440 12.124 -82.405 1.00 34.88 33 VAL D CA 1
ATOM 6134 C C . VAL D 4 33 ? -79.578 11.388 -81.714 1.00 34.58 33 VAL D C 1
ATOM 6135 O O . VAL D 4 33 ? -80.622 11.980 -81.437 1.00 33.66 33 VAL D O 1
ATOM 6139 N N . ASP D 4 34 ? -79.394 10.099 -81.454 1.00 33.99 34 ASP D N 1
ATOM 6140 C CA . ASP D 4 34 ? -80.440 9.321 -80.803 1.00 36.88 34 ASP D CA 1
ATOM 6141 C C . ASP D 4 34 ? -80.651 9.807 -79.377 1.00 37.31 34 ASP D C 1
ATOM 6142 O O . ASP D 4 34 ? -79.702 10.242 -78.723 1.00 36.71 34 ASP D O 1
ATOM 6147 N N . PHE D 4 35 ? -81.890 9.767 -78.894 1.00 32.58 35 PHE D N 1
ATOM 6148 C CA . PHE D 4 35 ? -82.114 10.158 -77.510 1.00 34.87 35 PHE D CA 1
ATOM 6149 C C . PHE D 4 35 ? -81.803 8.903 -76.698 1.00 38.43 35 PHE D C 1
ATOM 6150 O O . PHE D 4 35 ? -81.806 7.793 -77.239 1.00 36.48 35 PHE D O 1
ATOM 6158 N N . SER D 4 36 ? -81.507 9.064 -75.414 1.00 43.13 36 SER D N 1
ATOM 6159 C CA . SER D 4 36 ? -81.174 7.909 -74.588 1.00 50.41 36 SER D CA 1
ATOM 6160 C C . SER D 4 36 ? -82.398 7.244 -73.973 1.00 54.19 36 SER D C 1
ATOM 6161 O O . SER D 4 36 ? -83.408 7.900 -73.723 1.00 54.46 36 SER D O 1
ATOM 6164 N N . THR D 4 37 ? -82.303 5.938 -73.739 1.00 84.50 37 THR D N 1
ATOM 6165 C CA . THR D 4 37 ? -83.396 5.184 -73.134 1.00 91.82 37 THR D CA 1
ATOM 6166 C C . THR D 4 37 ? -83.022 4.848 -71.690 1.00 95.72 37 THR D C 1
ATOM 6167 O O . THR D 4 37 ? -83.804 4.246 -70.952 1.00 96.76 37 THR D O 1
ATOM 6171 N N . SER D 4 38 ? -81.816 5.253 -71.300 1.00 100.00 38 SER D N 1
ATOM 6172 C CA . SER D 4 38 ? -81.303 5.018 -69.953 1.00 100.00 38 SER D CA 1
ATOM 6173 C C . SER D 4 38 ? -82.223 5.633 -68.899 1.00 100.00 38 SER D C 1
ATOM 6174 O O . SER D 4 38 ? -82.710 4.941 -68.002 1.00 100.00 38 SER D O 1
ATOM 6177 N N . GLY D 4 62 ? -61.464 -2.585 -92.418 1.00 100.00 63 GLY D N 1
ATOM 6178 C CA . GLY D 4 62 ? -60.810 -3.164 -91.256 1.00 100.00 63 GLY D CA 1
ATOM 6179 C C . GLY D 4 62 ? -61.352 -4.536 -90.886 1.00 100.00 63 GLY D C 1
ATOM 6180 O O . GLY D 4 62 ? -61.180 -5.501 -91.635 1.00 100.00 63 GLY D O 1
ATOM 6181 N N . ILE D 4 63 ? -62.002 -4.625 -89.726 1.00 100.00 64 ILE D N 1
ATOM 6182 C CA . ILE D 4 63 ? -62.578 -5.887 -89.258 1.00 100.00 64 ILE D CA 1
ATOM 6183 C C . ILE D 4 63 ? -64.074 -5.975 -89.584 1.00 100.00 64 ILE D C 1
ATOM 6184 O O . ILE D 4 63 ? -64.915 -5.390 -88.892 1.00 100.00 64 ILE D O 1
ATOM 6189 N N . LEU D 4 64 ? -64.394 -6.707 -90.649 1.00 95.28 65 LEU D N 1
ATOM 6190 C CA . LEU D 4 64 ? -65.777 -6.878 -91.087 1.00 89.84 65 LEU D CA 1
ATOM 6191 C C . LEU D 4 64 ? -66.350 -8.193 -90.570 1.00 85.88 65 LEU D C 1
ATOM 6192 O O . LEU D 4 64 ? -65.940 -9.274 -91.000 1.00 84.85 65 LEU D O 1
ATOM 6197 N N . ASN D 4 65 ? -67.301 -8.090 -89.644 1.00 76.32 66 ASN D N 1
ATOM 6198 C CA . ASN D 4 65 ? -67.929 -9.265 -89.047 1.00 71.26 66 ASN D CA 1
ATOM 6199 C C . ASN D 4 65 ? -68.911 -9.965 -89.986 1.00 66.04 66 ASN D C 1
ATOM 6200 O O . ASN D 4 65 ? -69.420 -9.371 -90.942 1.00 65.33 66 ASN D O 1
ATOM 6205 N N . PRO D 4 66 ? -69.178 -11.253 -89.727 1.00 70.67 67 PRO D N 1
ATOM 6206 C CA . PRO D 4 66 ? -70.106 -12.019 -90.562 1.00 66.50 67 PRO D CA 1
ATOM 6207 C C . PRO D 4 66 ? -71.543 -11.625 -90.239 1.00 62.56 67 PRO D C 1
ATOM 6208 O O . PRO D 4 66 ? -71.833 -11.117 -89.152 1.00 61.40 67 PRO D O 1
ATOM 6212 N N . LEU D 4 67 ? -72.441 -11.852 -91.188 1.00 51.45 68 LEU D N 1
ATOM 6213 C CA . LEU D 4 67 ? -73.839 -11.538 -90.968 1.00 47.24 68 LEU D CA 1
ATOM 6214 C C . LEU D 4 67 ? -74.594 -12.832 -90.668 1.00 44.49 68 LEU D C 1
ATOM 6215 O O . LEU D 4 67 ? -75.809 -12.824 -90.470 1.00 44.14 68 LEU D O 1
ATOM 6220 N N . GLY D 4 68 ? -73.856 -13.939 -90.628 1.00 47.37 69 GLY D N 1
ATOM 6221 C CA . GLY D 4 68 ? -74.447 -15.235 -90.341 1.00 44.99 69 GLY D CA 1
ATOM 6222 C C . GLY D 4 68 ? -73.489 -16.117 -89.556 1.00 43.55 69 GLY D C 1
ATOM 6223 O O . GLY D 4 68 ? -72.284 -16.100 -89.801 1.00 43.90 69 GLY D O 1
ATOM 6224 N N . TYR D 4 69 ? -74.013 -16.881 -88.604 1.00 36.71 70 TYR D N 1
ATOM 6225 C CA . TYR D 4 69 ? -73.182 -17.768 -87.797 1.00 35.91 70 TYR D CA 1
ATOM 6226 C C . TYR D 4 69 ? -73.774 -19.163 -87.775 1.00 35.88 70 TYR D C 1
ATOM 6227 O O . TYR D 4 69 ? -74.969 -19.337 -87.531 1.00 35.54 70 TYR D O 1
ATOM 6236 N N . LEU D 4 70 ? -72.940 -20.161 -88.026 1.00 35.88 71 LEU D N 1
ATOM 6237 C CA . LEU D 4 70 ? -73.407 -21.534 -88.016 1.00 37.78 71 LEU D CA 1
ATOM 6238 C C . LEU D 4 70 ? -73.189 -22.100 -86.620 1.00 40.00 71 LEU D C 1
ATOM 6239 O O . LEU D 4 70 ? -72.062 -22.155 -86.140 1.00 40.42 71 LEU D O 1
ATOM 6244 N N . LYS D 4 71 ? -74.268 -22.514 -85.968 1.00 52.81 72 LYS D N 1
ATOM 6245 C CA . LYS D 4 71 ? -74.170 -23.063 -84.622 1.00 58.16 72 LYS D CA 1
ATOM 6246 C C . LYS D 4 71 ? -74.858 -24.419 -84.478 1.00 61.39 72 LYS D C 1
ATOM 6247 O O . LYS D 4 71 ? -75.293 -24.974 -85.508 1.00 62.63 72 LYS D O 1
#

Sequence (799 aa):
STDNAETGVIEAGNTDTDFSGELAAPGSNHTNVKFLFDRSRLLNVIKVLEKDAVFPRPFPTQEGAQQDDGYFCLLTPRPTVASRPATRFGLYANPSGSGVLANTSLDFNFYSLACFTYFRSDLEVTVVSLEPDLEFAVGWFPSGSEYQASSFVYDQLHVPFHFTGRTPRAFASKGGKVSFVLPWNSVSSVLPVRWGGASKLSSATRGLPAHADWGTIYAFVPRPNEKKSTAVKHVAVYIRYKNARAWCPSMLPFRSYKGPIPTAPRENSLMFLSTLPDDTVPAYGNVRTPPVNYLPGEITDLLQLARIPTLMAFERVPEPVPASDTYVPYVAVPTQFDDRPLISFPITLSDPVYQNTLVGAISSNFANYRGCIQITLTFCGPMMARGKFLLSYSPPNGTQPQTLSEAMQCTYSIWDIGLNSSWTFVVPYISPSDYRETRAITNSVYSADGWFSLHKLTKITLPPDCPQSPCILFFASAGEDYTLRLPVDCNPSYVFDRVTTQTAGNTAINTQSSLGVLCAYVEDPTKSDPPSSSTDQPTTTFTAIDRWYTGRLNSWTKAVKTFSFQAVPLPGAFLSRQGGLNGGAFTATLHRHFLMKCGWQVQVQCNLTQFHQGALLVAMVPETTLDVKPDGKAKSLQELNEEQWVEMSDDYRTGKNMPFQSLGTYYRPPNWTWGPNFINPYQVTVFPHQILNARTSTSVDINVPYIGETPTQSSETQNSWTLLVMVLVPLDYKEGATTDPEITFSVRPTSPYFNGLRNRYTAGRGNNGNMTFNYYANTYQNSVDFSTSGILNPLGYLK

Radius of gyration: 28.05 Å; Cα contacts (8 Å, |Δi|>4): 2083; chains: 4; bounding box: 64×95×60 Å

Solvent-accessible surface area: 32740 Å² total; per-residue (Å²): 34,85,38,33,2,0,17,17,40,25,126,27,11,19,16,78,72,61,43,107,42,145,92,19,64,119,24,29,95,35,1,23,3,44,44,11,3,3,42,13,25,82,8,16,57,1,58,4,2,20,70,35,1,68,58,2,95,85,25,86,5,99,132,63,23,139,24,22,26,16,32,1,1,15,0,1,0,5,1,5,5,5,6,56,41,6,4,25,11,0,45,39,72,87,91,91,70,97,41,47,81,7,34,31,7,1,1,68,55,0,2,4,11,1,0,0,0,0,0,27,4,7,0,12,0,2,1,27,25,98,49,119,105,13,57,1,0,1,0,0,17,23,17,64,58,137,17,122,43,62,26,109,55,127,136,151,58,75,34,3,72,3,54,82,58,236,31,20,56,26,112,12,81,131,45,17,95,7,44,9,9,1,9,2,27,5,122,9,1,0,0,0,0,7,14,0,1,13,58,113,91,56,105,34,27,37,0,19,1,46,70,9,10,0,0,8,1,2,1,0,11,28,102,28,28,80,122,105,50,136,68,78,46,64,0,5,0,60,0,4,0,13,58,2,67,0,1,0,3,1,9,2,4,21,36,69,33,182,111,136,140,127,115,90,112,166,142,75,56,173,104,62,74,39,58,79,62,56,50,29,67,21,41,72,24,82,32,109,2,30,15,5,138,50,9,23,6,60,2,73,12,0,11,8,0,0,62,36,10,0,1,0,3,13,127,75,116,133,118,85,35,146,46,98,34,18,50,5,0,26,15,47,4,60,105,135,169,60,68,135,14,37,39,34,5,38,5,14,10,43,28,64,18,5,50,2,0,0,4,4,10,0,0,43,6,0,27,10,8,38,2,1,8,2,0,0,0,0,1,0,0,0,38,72,0,123,7,78,1,3,0,2,0,6,49,65,104,84,109,59,16,74,37,51,57,77,1,86,137,37,34,76,14,83,5,80,4,21,131,59,0,1,36,9,1,8,4,11,42,81,32,102,34,100,50,4,75,2,95,31,151,102,122,40,76,106,4,19,5,5,49,0,6,0,5,31,56,68,132,24,79,47,37,112,103,1,1,92,48,2,11,0,0,0,5,0,1,0,0,78,12,2,7,1,70,76,40,57,127,16,83,49,51,16,0,166,154,86,81,45,86,35,96,4,40,130,20,65,21,88,8,135,18,8,27,18,26,3,6,0,11,54,99,57,4,55,165,37,104,75,9,60,69,26,152,63,171,33,51,62,74,78,111,55,1,44,63,6,10,81,4,142,16,31,33,0,39,97,82,16,83,21,12,2,0,15,14,0,8,1,0,21,0,1,47,58,145,18,30,59,0,74,0,43,37,0,18,45,18,0,23,91,11,100,26,0,8,6,3,6,17,1,2,0,42,2,102,25,56,96,68,7,6,0,0,0,1,0,0,0,5,2,1,12,9,12,26,6,57,62,91,23,136,67,30,53,89,124,52,38,97,122,65,70,19,17,98,28,41,74,60,30,30,16,1,55,22,7,2,63,60,70,11,20,79,24,5,28,104,12,53,47,25,3,0,0,16,4,8,0,1,6,0,3,2,8,5,11,12,0,0,0,0,11,6,12,5,56,3,3,6,1,12,0,7,13,0,0,26,30,15,10,14,25,1,35,23,18,3,5,3,1,0,2,0,0,0,0,1,38,4,49,17,77,164,77,29,105,75,66,13,111,1,30,0,2,0,48,2,7,30,4,28,1,2,27,132,77,117,111,48,102,91,102,179,10,14,45,56,57,186,113,139,108,170,89,65,98,43,111,25,34,23,43,51,95,92,92,149,115,173,50,80,74,20,22,46,75,127

GO terms:
  GO:0039617 T=3 icosahedral viral capsid (C, IDA)
  GO:0005737 cytoplasm (C, IDA)
  GO:0004197 cysteine-type endopeptidase activity (F, IDA)
  GO:0052170 symbiont-mediated suppression of host innate immune response (P, IDA)
  GO:0039540 symbiont-mediated suppression of host cytoplasmic pattern recognition receptor signaling pathway via inhibition of RIG-I activity (P, IDA)
  GO:0039545 symbiont-mediated suppression of host cytoplasmic pattern recognition receptor signaling pathway via inhibition of MAVS activity (P, IDA)
  GO:0039548 symbiont-mediated suppression of host cytoplasmic pattern recognition receptor signaling pathway via inhibition of IRF3 activity (P, IDA)
  GO:0039557 symbiont-mediated suppression of host cytoplasmic pattern recognition receptor signaling pathway via inhibition of IRF7 activity (P, IDA)
  GO:0039722 symbiont-mediated suppression of host toll-like receptor signaling pathway (P, IDA)
  GO:0039723 symbiont-mediated suppression of host cytoplasmic pattern recognition receptor signaling pathway via inhibition of TBK1 activity (P, IDA)
  GO:0004843 cysteine-type deubiquitinase activity (F, EXP)
  GO:0061578 K63-linked deubiquitinase activity (F, IMP)
  GO:1990380 K48-linked deubiquitinase activity (F, IMP)
  GO:0044423 virion component (C, IDA)
  GO:0039710 cytoplasmic icosahedral capsid assembly (P, IDA)
  GO:0039660 structural constituent of virion (F, IDA)

InterPro domains:
  IPR000199 Peptidase C3A/C3B, picornaviral [PF00548] (1561-1689)
  IPR000605 Helicase, superfamily 3, single-stranded DNA/RNA virus [PF00910] (1193-1294)
  IPR001205 RNA-directed RNA polymerase, C-terminal domain [PF00680] (1745-2163)
  IPR001676 Picornavirus capsid [PF00073] (176-398)
  IPR001676 Picornavirus capsid [PF00073] (467-630)
  IPR004004 Helicase/polymerase/peptidase polyprotein, Calicivirus-type [PR00918] (1187-1207)
  IPR004004 Helicase/polymerase/peptidase polyprotein, Calicivirus-type [PR00918] (1953-1968)
  IPR004004 Helicase/polymerase/peptidase polyprotein, Calicivirus-type [PR00918] (2051-2062)
  IPR007094 RNA-directed RNA polymerase, catalytic domain [PS50507] (1950-2068)
  IPR009003 Peptidase S1, PA clan [SSF50494] (1520-1707)
  IPR014759 Helicase, superfamily 3, single-stranded RNA virus [PS51218] (1165-1333)
  IPR027417 P-loop containing nucleoside triphosphate hydrolase [SSF52540] (1189-1317)
  IPR029053 Viral coat protein subunit [G3DSA:2.60.120.20] (151-434)
  IPR029053 Viral coat protein subunit [G3DSA:2.60.120.20] (435-673)
  IPR029053 Viral coat protein subunit [G3DSA:2.60.120.20] (674-936)
  IPR033703 Picornavirus/Calicivirus coat protein [cd00205] (211-424)
  IPR033703 Picornavirus/Calicivirus coat protein [cd00205] (478-667)
  IPR037080 Capsid protein VP4 superfamily, Picornavirus [G3DSA:4.10.90.10] (80-148)
  IPR043128 Reverse transcriptase/Diguanylate cyclase domain [G3DSA:3.30.70.270] (1982-2117)
  IPR043502 DNA/RNA polymerase superfamily [SSF56672] (1725-2179)

Organism: Seneca Valley virus (isolate -/United States/SSV-001/2002) (NCBI:txid686944)

Secondary structure (DSSP, 8-state):
-EE-GGGS------HHHHSS--PPPP---TTBHHHHH-S-EEEEEEEEESS---PPPPSSPPTT-----S--EE--SS-EETTEE-SSEEE-S---SSSB---EE--HHHHHH--EEEEEEEEEEEEEESSTT---EEEEE-TT------EEEETTEEEEGGGSSSS-EEEPPTT--EEEEE---SSSSSEESS----SSSSS--TT--SS-SS-EEEEE-SS-GGG--SS--EEEEEEEEEEEEEEEE---PPPP--/-PPP----TTTT---TT-SS---BSS---EE---TT---EESBTHHHHTS-EE--EE-TT---SSSS-EESEEE--SS--SS-SEEEES-TTSTTTTTSHHHHHHTTEEEEES-EEEEEEE-S-TT-EEEEEEEEE---SS---SHHHHTTSEEEEEE-SSS-EEEEEE----SSSSEESS-SS-STTT---EEEEEEEEEEE--SS--SS-EEEEEEEE-TT-EEEEE----GGGG-/---EEEEETTEEEEESS---EEEESSS-TT-----TT--SPPEE--GGGSS-EEEEEPPP-TTPPTT-EEEEEETHHHHHTGGG---HHHHHHHTTEEEEEEEEEEEEE----TT-EEEEEEEEEES--TTB-TTSPBPPHHHHHHHSSBPP-HHHHHTTTS------TTBPPPEEEE-TT---GGGGGGSSEEEEETTT-SEEEEEE----SSSSEETTT--SEEEEEEEEEEEE--BTBPPS--EEEEEEEEEEEEEEE-S-----/--S----S---S-HHHHS-EEPP-------SEEE-